Protein AF-0000000068884838 (afdb_homodimer)

Nearest PDB structures (foldseek):
  7ovs-assembly1_A  TM=8.441E-01  e=3.355E-26  Mus musculus
  7nq4-assembly1_B-2  TM=8.418E-01  e=1.705E-25  Homo sapiens
  7owz-assembly1_A  TM=8.310E-01  e=8.280E-26  Mus musculus
  7ovo-assembly1_A  TM=8.501E-01  e=2.600E-25  Mus musculus
  6fv5-assembly1_B  TM=8.278E-01  e=8.162E-25  Mus musculus

Radius of gyration: 30.2 Å; Cα contacts (8 Å, |Δi|>4): 1678; chains: 2; bounding box: 70×94×70 Å

Structure (mmCIF, N/CA/C/O backbone):
data_AF-0000000068884838-model_v1
#
loop_
_entity.id
_entity.type
_entity.pdbx_description
1 polymer 'Queuine tRNA-ribosyltransferase accessory subunit 2'
#
loop_
_atom_site.group_PDB
_atom_site.id
_atom_site.type_symbol
_atom_site.label_atom_id
_atom_site.label_alt_id
_atom_site.label_comp_id
_atom_site.label_asym_id
_atom_site.label_entity_id
_atom_site.label_seq_id
_atom_site.pdbx_PDB_ins_code
_atom_site.Cartn_x
_atom_site.Cartn_y
_atom_site.Cartn_z
_atom_site.occupancy
_atom_site.B_iso_or_equiv
_atom_site.auth_seq_id
_atom_site.auth_comp_id
_atom_site.auth_asym_id
_atom_site.auth_atom_id
_atom_site.pdbx_PDB_model_num
ATOM 1 N N . MET A 1 1 ? -23.547 -6.016 -28 1 22.95 1 MET A N 1
ATOM 2 C CA . MET A 1 1 ? -22.312 -6.41 -28.672 1 22.95 1 MET A CA 1
ATOM 3 C C . MET A 1 1 ? -21.797 -7.734 -28.125 1 22.95 1 MET A C 1
ATOM 5 O O . MET A 1 1 ? -21.75 -7.938 -26.906 1 22.95 1 MET A O 1
ATOM 9 N N . ALA A 1 2 ? -21.875 -8.773 -28.891 1 28.91 2 ALA A N 1
ATOM 10 C CA . ALA A 1 2 ? -21.484 -10.133 -28.547 1 28.91 2 ALA A CA 1
ATOM 11 C C . ALA A 1 2 ? -20.125 -10.156 -27.875 1 28.91 2 ALA A C 1
ATOM 13 O O . ALA A 1 2 ? -19.219 -9.422 -28.266 1 28.91 2 ALA A O 1
ATOM 14 N N . ALA A 1 3 ? -20.109 -10.461 -26.609 1 37.84 3 ALA A N 1
ATOM 15 C CA . ALA A 1 3 ? -18.828 -10.602 -25.922 1 37.84 3 ALA A CA 1
ATOM 16 C C . ALA A 1 3 ? -17.781 -11.188 -26.859 1 37.84 3 ALA A C 1
ATOM 18 O O . ALA A 1 3 ? -18.031 -12.18 -27.547 1 37.84 3 ALA A O 1
ATOM 19 N N . PRO A 1 4 ? -16.906 -10.469 -27.375 1 39.41 4 PRO A N 1
ATOM 20 C CA . PRO A 1 4 ? -15.945 -11.055 -28.297 1 39.41 4 PRO A CA 1
ATOM 21 C C . PRO A 1 4 ? -15.508 -12.461 -27.891 1 39.41 4 PRO A C 1
ATOM 23 O O . PRO A 1 4 ? -15.523 -12.797 -26.703 1 39.41 4 PRO A O 1
ATOM 26 N N . ALA A 1 5 ? -15.547 -13.461 -28.672 1 41.03 5 ALA A N 1
ATOM 27 C CA . ALA A 1 5 ? -15.164 -14.859 -28.547 1 41.03 5 ALA A CA 1
ATOM 28 C C . ALA A 1 5 ? -13.805 -15 -27.859 1 41.03 5 ALA A C 1
ATOM 30 O O . ALA A 1 5 ? -12.844 -14.336 -28.234 1 41.03 5 ALA A O 1
ATOM 31 N N . ASN A 1 6 ? -13.688 -15.195 -26.594 1 50.66 6 ASN A N 1
ATOM 32 C CA . ASN A 1 6 ? -12.469 -15.43 -25.828 1 50.66 6 ASN A CA 1
ATOM 33 C C . ASN A 1 6 ? -11.484 -16.312 -26.594 1 50.66 6 ASN A C 1
ATOM 35 O O . ASN A 1 6 ? -11.867 -17.344 -27.141 1 50.66 6 ASN A O 1
ATOM 39 N N . SER A 1 7 ? -10.508 -15.719 -27.344 1 59.38 7 SER A N 1
ATOM 40 C CA . SER A 1 7 ? -9.484 -16.547 -27.984 1 59.38 7 SER A CA 1
ATOM 41 C C . SER A 1 7 ? -8.539 -17.141 -26.953 1 59.38 7 SER A C 1
ATOM 43 O O . SER A 1 7 ? -8.133 -16.469 -26 1 59.38 7 SER A O 1
ATOM 45 N N . ARG A 1 8 ? -8.32 -18.516 -26.891 1 77.06 8 ARG A N 1
ATOM 46 C CA . ARG A 1 8 ? -7.473 -19.312 -26 1 77.06 8 ARG A CA 1
ATOM 47 C C . ARG A 1 8 ? -6.02 -18.844 -26.078 1 77.06 8 ARG A C 1
ATOM 49 O O . ARG A 1 8 ? -5.59 -18.297 -27.094 1 77.06 8 ARG A O 1
ATOM 56 N N . ILE A 1 9 ? -5.305 -18.969 -25.062 1 85.31 9 ILE A N 1
ATOM 57 C CA . ILE A 1 9 ? -3.879 -18.672 -24.938 1 85.31 9 ILE A CA 1
ATOM 58 C C . ILE A 1 9 ? -3.088 -19.641 -25.828 1 85.31 9 ILE A C 1
ATOM 60 O O . ILE A 1 9 ? -3.439 -20.812 -25.938 1 85.31 9 ILE A O 1
ATOM 64 N N . VAL A 1 10 ? -2.152 -19.031 -26.484 1 88.12 10 VAL A N 1
ATOM 65 C CA . VAL A 1 10 ? -1.288 -19.844 -27.328 1 88.12 10 VAL A CA 1
ATOM 66 C C . VAL A 1 10 ? 0.101 -19.953 -26.703 1 88.12 10 VAL A C 1
ATOM 68 O O . VAL A 1 10 ? 0.599 -18.984 -26.109 1 88.12 10 VAL A O 1
ATOM 71 N N . PHE A 1 11 ? 0.644 -21.156 -26.766 1 92.75 11 PHE A N 1
ATOM 72 C CA . PHE A 1 11 ? 1.995 -21.422 -26.297 1 92.75 11 PHE A CA 1
ATOM 73 C C . PHE A 1 11 ? 2.863 -21.984 -27.406 1 92.75 11 PHE A C 1
ATOM 75 O O . PHE A 1 11 ? 2.512 -23 -28.016 1 92.75 11 PHE A O 1
ATOM 82 N N . ASP A 1 12 ? 3.984 -21.25 -27.656 1 92.38 12 ASP A N 1
ATOM 83 C CA . ASP A 1 12 ? 4.938 -21.688 -28.672 1 92.38 12 ASP A CA 1
ATOM 84 C C . ASP A 1 12 ? 6.246 -22.156 -28.031 1 92.38 12 ASP A C 1
ATOM 86 O O . ASP A 1 12 ? 6.969 -21.359 -27.438 1 92.38 12 ASP A O 1
ATOM 90 N N . LEU A 1 13 ? 6.477 -23.438 -28.109 1 91.69 13 LEU A N 1
ATOM 91 C CA . LEU A 1 13 ? 7.738 -23.969 -27.625 1 91.69 13 LEU A CA 1
ATOM 92 C C . LEU A 1 13 ? 8.875 -23.672 -28.578 1 91.69 13 LEU A C 1
ATOM 94 O O . LEU A 1 13 ? 8.773 -23.953 -29.781 1 91.69 13 LEU A O 1
ATOM 98 N N . GLN A 1 14 ? 9.844 -22.969 -28.047 1 84.75 14 GLN A N 1
ATOM 99 C CA . GLN A 1 14 ? 10.969 -22.578 -28.891 1 84.75 14 GLN A CA 1
ATOM 100 C C . GLN A 1 14 ? 12.086 -23.609 -28.828 1 84.75 14 GLN A C 1
ATOM 102 O O . GLN A 1 14 ? 12.336 -24.203 -27.781 1 84.75 14 GLN A O 1
ATOM 107 N N . THR A 1 15 ? 12.258 -24.359 -29.859 1 64.5 15 THR A N 1
ATOM 108 C CA . THR A 1 15 ? 13.305 -25.375 -29.891 1 64.5 15 THR A CA 1
ATOM 109 C C . THR A 1 15 ? 14.688 -24.719 -29.844 1 64.5 15 THR A C 1
ATOM 111 O O . THR A 1 15 ? 14.906 -23.656 -30.438 1 64.5 15 THR A O 1
ATOM 114 N N . ALA A 1 16 ? 15.461 -24.828 -28.781 1 52.56 16 ALA A N 1
ATOM 115 C CA . ALA A 1 16 ? 16.859 -24.406 -28.844 1 52.56 16 ALA A CA 1
ATOM 116 C C . ALA A 1 16 ? 17.469 -24.766 -30.203 1 52.56 16 ALA A C 1
ATOM 118 O O . ALA A 1 16 ? 17.078 -25.766 -30.828 1 52.56 16 ALA A O 1
ATOM 119 N N . GLY A 1 17 ? 18.016 -23.875 -30.984 1 43.41 17 GLY A N 1
ATOM 120 C CA . GLY A 1 17 ? 18.766 -24.125 -32.188 1 43.41 17 GLY A CA 1
ATOM 121 C C . GLY A 1 17 ? 19.438 -25.484 -32.219 1 43.41 17 GLY A C 1
ATOM 122 O O . GLY A 1 17 ? 19.625 -26.094 -31.172 1 43.41 17 GLY A O 1
ATOM 123 N N . GLU A 1 18 ? 19.547 -26.156 -33.562 1 37.88 18 GLU A N 1
ATOM 124 C CA . GLU A 1 18 ? 20.156 -27.406 -34 1 37.88 18 GLU A CA 1
ATOM 125 C C . GLU A 1 18 ? 21.484 -27.641 -33.281 1 37.88 18 GLU A C 1
ATOM 127 O O . GLU A 1 18 ? 22.188 -28.609 -33.594 1 37.88 18 GLU A O 1
ATOM 132 N N . GLY A 1 19 ? 22.312 -26.719 -32.906 1 34.91 19 GLY A N 1
ATOM 133 C CA . GLY A 1 19 ? 23.656 -27.266 -32.812 1 34.91 19 GLY A CA 1
ATOM 134 C C . GLY A 1 19 ? 23.703 -28.594 -32.094 1 34.91 19 GLY A C 1
ATOM 135 O O . GLY A 1 19 ? 24.344 -29.531 -32.562 1 34.91 19 GLY A O 1
ATOM 136 N N . THR A 1 20 ? 23.984 -28.797 -30.828 1 36.22 20 THR A N 1
ATOM 137 C CA . THR A 1 20 ? 24.359 -30.141 -30.422 1 36.22 20 THR A CA 1
ATOM 138 C C . THR A 1 20 ? 23.156 -31.078 -30.453 1 36.22 20 THR A C 1
ATOM 140 O O . THR A 1 20 ? 22.141 -30.828 -29.797 1 36.22 20 THR A O 1
ATOM 143 N N . ALA A 1 21 ? 22.781 -31.672 -31.734 1 35.03 21 ALA A N 1
ATOM 144 C CA . ALA A 1 21 ? 22.109 -32.906 -32.125 1 35.03 21 ALA A CA 1
ATOM 145 C C . ALA A 1 21 ? 22.172 -33.938 -31 1 35.03 21 ALA A C 1
ATOM 147 O O . ALA A 1 21 ? 22 -35.156 -31.25 1 35.03 21 ALA A O 1
ATOM 148 N N . THR A 1 22 ? 23.016 -33.812 -30.031 1 33.69 22 THR A N 1
ATOM 149 C CA . THR A 1 22 ? 22.922 -35.062 -29.281 1 33.69 22 THR A CA 1
ATOM 150 C C . THR A 1 22 ? 21.453 -35.438 -29.078 1 33.69 22 THR A C 1
ATOM 152 O O . THR A 1 22 ? 20.562 -34.594 -29.125 1 33.69 22 THR A O 1
ATOM 155 N N . GLY A 1 23 ? 21.094 -36.781 -29.266 1 32.34 23 GLY A N 1
ATOM 156 C CA . GLY A 1 23 ? 19.859 -37.531 -29.047 1 32.34 23 GLY A CA 1
ATOM 157 C C . GLY A 1 23 ? 18.953 -36.906 -28.031 1 32.34 23 GLY A C 1
ATOM 158 O O . GLY A 1 23 ? 18.797 -37.406 -26.906 1 32.34 23 GLY A O 1
ATOM 159 N N . GLY A 1 24 ? 18.969 -35.594 -28 1 32.31 24 GLY A N 1
ATOM 160 C CA . GLY A 1 24 ? 18.125 -35.156 -26.922 1 32.31 24 GLY A CA 1
ATOM 161 C C . GLY A 1 24 ? 16.672 -35.531 -27.094 1 32.31 24 GLY A C 1
ATOM 162 O O . GLY A 1 24 ? 16.016 -35.062 -28.031 1 32.31 24 GLY A O 1
ATOM 163 N N . GLY A 1 25 ? 16.25 -36.719 -27.156 1 32.44 25 GLY A N 1
ATOM 164 C CA . GLY A 1 25 ? 14.922 -37.125 -26.719 1 32.44 25 GLY A CA 1
ATOM 165 C C . GLY A 1 25 ? 14.258 -36.094 -25.812 1 32.44 25 GLY A C 1
ATOM 166 O O . GLY A 1 25 ? 14.914 -35.156 -25.328 1 32.44 25 GLY A O 1
ATOM 167 N N . ASN A 1 26 ? 12.867 -35.844 -25.875 1 40.91 26 ASN A N 1
ATOM 168 C CA . ASN A 1 26 ? 11.93 -35.219 -24.953 1 40.91 26 ASN A CA 1
ATOM 169 C C . ASN A 1 26 ? 12.477 -35.188 -23.531 1 40.91 26 ASN A C 1
ATOM 171 O O . ASN A 1 26 ? 11.703 -35.156 -22.562 1 40.91 26 ASN A O 1
ATOM 175 N N . ASN A 1 27 ? 13.68 -35.625 -23.156 1 43.75 27 ASN A N 1
ATOM 176 C CA . ASN A 1 27 ? 14.07 -35.844 -21.781 1 43.75 27 ASN A CA 1
ATOM 177 C C . ASN A 1 27 ? 14.164 -34.531 -20.984 1 43.75 27 ASN A C 1
ATOM 179 O O . ASN A 1 27 ? 14.984 -33.688 -21.297 1 43.75 27 ASN A O 1
ATOM 183 N N . GLY A 1 28 ? 13.219 -34.312 -20.031 1 61.97 28 GLY A N 1
ATOM 184 C CA . 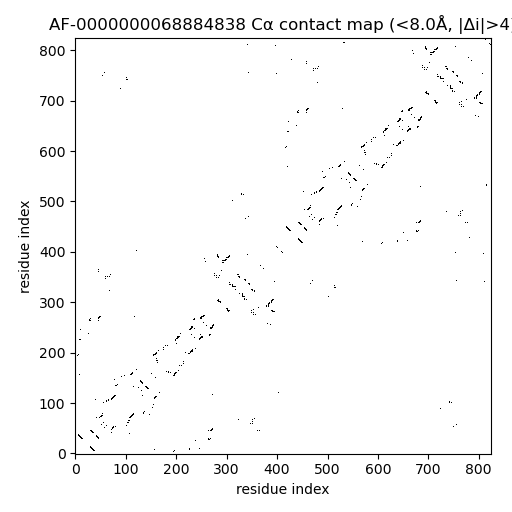GLY A 1 28 ? 13.211 -33.5 -18.812 1 61.97 28 GLY A CA 1
ATOM 185 C C . GLY A 1 28 ? 14.289 -32.438 -18.797 1 61.97 28 GLY A C 1
ATOM 186 O O . GLY A 1 28 ? 15.117 -32.406 -17.891 1 61.97 28 GLY A O 1
ATOM 187 N N . SER A 1 29 ? 14.414 -31.547 -19.922 1 82.69 29 SER A N 1
ATOM 188 C CA . SER A 1 29 ? 15.438 -30.5 -19.953 1 82.69 29 SER A CA 1
ATOM 189 C C . SER A 1 29 ? 14.805 -29.109 -19.906 1 82.69 29 SER A C 1
ATOM 191 O O . SER A 1 29 ? 13.609 -28.969 -20.172 1 82.69 29 SER A O 1
ATOM 193 N N . ALA A 1 30 ? 15.633 -28.203 -19.656 1 93.56 30 ALA A N 1
ATOM 194 C CA . ALA A 1 30 ? 15.219 -26.797 -19.625 1 93.56 30 ALA A CA 1
ATOM 195 C C . ALA A 1 30 ? 14.773 -26.328 -21 1 93.56 30 ALA A C 1
ATOM 197 O O . ALA A 1 30 ? 15.383 -26.672 -22.016 1 93.56 30 ALA A O 1
ATOM 198 N N . ARG A 1 31 ? 13.609 -25.719 -21.156 1 94.31 31 ARG A N 1
ATOM 199 C CA . ARG A 1 31 ? 13.055 -25.328 -22.453 1 94.31 31 ARG A CA 1
ATOM 200 C C . ARG A 1 31 ? 12.555 -23.891 -22.422 1 94.31 31 ARG A C 1
ATOM 202 O O . ARG A 1 31 ? 12.266 -23.344 -21.359 1 94.31 31 ARG A O 1
ATOM 209 N N . ILE A 1 32 ? 12.562 -23.203 -23.578 1 96.38 32 ILE A N 1
ATOM 210 C CA . ILE A 1 32 ? 12.086 -21.844 -23.75 1 96.38 32 ILE A CA 1
ATOM 211 C C . ILE A 1 32 ? 10.781 -21.844 -24.547 1 96.38 32 ILE A C 1
ATOM 213 O O . ILE A 1 32 ? 10.633 -22.609 -25.5 1 96.38 32 ILE A O 1
ATOM 217 N N . GLY A 1 33 ? 9.812 -21.203 -24.047 1 96.12 33 GLY A N 1
ATOM 218 C CA . GLY A 1 33 ? 8.539 -21.047 -24.734 1 96.12 33 GLY A CA 1
ATOM 219 C C . GLY A 1 33 ? 8.023 -19.609 -24.703 1 96.12 33 GLY A C 1
ATOM 220 O O . GLY A 1 33 ? 8.641 -18.734 -24.078 1 96.12 33 GLY A O 1
ATOM 221 N N . ARG A 1 34 ? 6.996 -19.344 -25.453 1 94.69 34 ARG A N 1
ATOM 222 C CA . ARG A 1 34 ? 6.367 -18.031 -25.5 1 94.69 34 ARG A CA 1
ATOM 223 C C . ARG A 1 34 ? 4.852 -18.141 -25.375 1 94.69 34 ARG A C 1
ATOM 225 O O . ARG A 1 34 ? 4.227 -18.922 -26.109 1 94.69 34 ARG A O 1
ATOM 232 N N . PHE A 1 35 ? 4.32 -17.438 -24.344 1 93.06 35 PHE A N 1
ATOM 233 C CA . PHE A 1 35 ? 2.877 -17.297 -24.188 1 93.06 35 PHE A CA 1
ATOM 234 C C . PHE A 1 35 ? 2.363 -16.078 -24.938 1 93.06 35 PHE A C 1
ATOM 236 O O . PHE A 1 35 ? 3.002 -15.023 -24.922 1 93.06 35 PHE A O 1
ATOM 243 N N . ALA A 1 36 ? 1.177 -16.234 -25.594 1 88.94 36 ALA A N 1
ATOM 244 C CA . ALA A 1 36 ? 0.509 -15.094 -26.219 1 88.94 36 ALA A CA 1
ATOM 245 C C . ALA A 1 36 ? -1.007 -15.203 -26.094 1 88.94 36 ALA A C 1
ATOM 247 O O . ALA A 1 36 ? -1.574 -16.281 -26.281 1 88.94 36 ALA A O 1
ATOM 248 N N . ASN A 1 37 ? -1.519 -14.234 -25.5 1 82.75 37 ASN A N 1
ATOM 249 C CA . ASN A 1 37 ? -2.973 -14.117 -25.484 1 82.75 37 ASN A CA 1
ATOM 250 C C . ASN A 1 37 ? -3.475 -13.18 -26.578 1 82.75 37 ASN A C 1
ATOM 252 O O . ASN A 1 37 ? -3.172 -11.992 -26.578 1 82.75 37 ASN A O 1
ATOM 256 N N . ALA A 1 38 ? -4.168 -13.609 -27.5 1 65.44 38 ALA A N 1
ATOM 257 C CA . ALA A 1 38 ? -4.605 -12.859 -28.672 1 65.44 38 ALA A CA 1
ATOM 258 C C . ALA A 1 38 ? -5.488 -11.68 -28.266 1 65.44 38 ALA A C 1
ATOM 260 O O . ALA A 1 38 ? -5.371 -10.586 -28.828 1 65.44 38 ALA A O 1
ATOM 261 N N . ARG A 1 39 ? -6.293 -11.828 -27.391 1 62.44 39 ARG A N 1
ATOM 262 C CA . ARG A 1 39 ? -7.289 -10.805 -27.094 1 62.44 39 ARG A CA 1
ATOM 263 C C . ARG A 1 39 ? -6.711 -9.711 -26.203 1 62.44 39 ARG A C 1
ATOM 265 O O . ARG A 1 39 ? -7.055 -8.531 -26.344 1 62.44 39 ARG A O 1
ATOM 272 N N . GLY A 1 40 ? -5.82 -10.109 -25.391 1 66.12 40 GLY A N 1
ATOM 273 C CA . GLY A 1 40 ? -5.43 -9.125 -24.391 1 66.12 40 GLY A CA 1
ATOM 274 C C . GLY A 1 40 ? -4.074 -8.5 -24.672 1 66.12 40 GLY A C 1
ATOM 275 O O . GLY A 1 40 ? -3.689 -7.527 -24.016 1 66.12 40 GLY A O 1
ATOM 276 N N . GLY A 1 41 ? -3.492 -9.016 -25.641 1 81 41 GLY A N 1
ATOM 277 C CA . GLY A 1 41 ? -2.207 -8.445 -26.016 1 81 41 GLY A CA 1
ATOM 278 C C . GLY A 1 41 ? -1.096 -8.797 -25.047 1 81 41 GLY A C 1
ATOM 279 O O . GLY A 1 41 ? -0.029 -8.18 -25.062 1 81 41 GLY A O 1
ATOM 280 N N . VAL A 1 42 ? -1.364 -9.711 -24.172 1 89.44 42 VAL A N 1
ATOM 281 C CA . VAL A 1 42 ? -0.341 -10.109 -23.203 1 89.44 42 VAL A CA 1
ATOM 282 C C . VAL A 1 42 ? 0.531 -11.211 -23.797 1 89.44 42 VAL A C 1
ATOM 284 O O . VAL A 1 42 ? 0.017 -12.211 -24.312 1 89.44 42 VAL A O 1
ATOM 287 N N . SER A 1 43 ? 1.82 -10.969 -23.812 1 93.44 43 SER A N 1
ATOM 288 C CA . SER A 1 43 ? 2.787 -11.977 -24.25 1 93.44 43 SER A CA 1
ATOM 289 C C . SER A 1 43 ? 4.02 -11.984 -23.359 1 93.44 43 SER A C 1
ATOM 291 O O . SER A 1 43 ? 4.438 -10.938 -22.859 1 93.44 43 SER A O 1
ATOM 293 N N . PHE A 1 44 ? 4.504 -13.156 -23.109 1 94.88 44 PHE A N 1
ATOM 294 C CA . PHE A 1 44 ? 5.727 -13.25 -22.328 1 94.88 44 PHE A CA 1
ATOM 295 C C . PHE A 1 44 ? 6.441 -14.57 -22.594 1 94.88 44 PHE A C 1
ATOM 297 O O . PHE A 1 44 ? 5.84 -15.516 -23.109 1 94.88 44 PHE A O 1
ATOM 304 N N . ASP A 1 45 ? 7.695 -14.578 -22.25 1 96.81 45 ASP A N 1
ATOM 305 C CA . ASP A 1 45 ? 8.523 -15.758 -22.469 1 96.81 45 ASP A CA 1
ATOM 306 C C . ASP A 1 45 ? 8.602 -16.609 -21.203 1 96.81 45 ASP A C 1
ATOM 308 O O . ASP A 1 45 ? 8.367 -16.125 -20.094 1 96.81 45 ASP A O 1
ATOM 312 N N . THR A 1 46 ? 8.812 -17.906 -21.375 1 97.31 46 THR A N 1
ATOM 313 C CA . THR A 1 46 ? 9.031 -18.844 -20.281 1 97.31 46 THR A CA 1
ATOM 314 C C . THR A 1 46 ? 10.438 -19.438 -20.344 1 97.31 46 THR A C 1
ATOM 316 O O . THR A 1 46 ? 11.031 -19.516 -21.422 1 97.31 46 THR A O 1
ATOM 319 N N . PRO A 1 47 ? 10.984 -19.891 -19.297 1 98 47 PRO A N 1
ATOM 320 C CA . PRO A 1 47 ? 10.398 -20 -17.953 1 98 47 PRO A CA 1
ATOM 321 C C . PRO A 1 47 ? 10.102 -18.625 -17.328 1 98 47 PRO A C 1
ATOM 323 O O . PRO A 1 47 ? 10.781 -17.656 -17.625 1 98 47 PRO A O 1
ATOM 326 N N . SER A 1 48 ? 9.039 -18.562 -16.516 1 98.12 48 SER A N 1
ATOM 327 C CA . SER A 1 48 ? 8.609 -17.375 -15.773 1 98.12 48 SER A CA 1
ATOM 328 C C . SER A 1 48 ? 7.922 -17.766 -14.469 1 98.12 48 SER A C 1
ATOM 330 O O . SER A 1 48 ? 8.023 -18.922 -14.031 1 98.12 48 SER A O 1
ATOM 332 N N . PHE A 1 49 ? 7.387 -16.812 -13.773 1 98.19 49 PHE A N 1
ATOM 333 C CA . PHE A 1 49 ? 6.738 -17.094 -12.5 1 98.19 49 PHE A CA 1
ATOM 334 C C . PHE A 1 49 ? 5.316 -16.547 -12.477 1 98.19 49 PHE A C 1
ATOM 336 O O . PHE A 1 49 ? 4.957 -15.711 -13.305 1 98.19 49 PHE A O 1
ATOM 343 N N . VAL A 1 50 ? 4.543 -17.109 -11.609 1 97.44 50 VAL A N 1
ATOM 344 C CA . VAL A 1 50 ? 3.191 -16.625 -11.352 1 97.44 50 VAL A CA 1
ATOM 345 C C . VAL A 1 50 ? 3.145 -15.914 -10 1 97.44 50 VAL A C 1
ATOM 347 O O . VAL A 1 50 ? 3.789 -16.344 -9.039 1 97.44 50 VAL A O 1
ATOM 350 N N . ALA A 1 51 ? 2.432 -14.844 -9.984 1 96.12 51 ALA A N 1
ATOM 351 C CA . ALA A 1 51 ? 2.244 -14.141 -8.719 1 96.12 51 ALA A CA 1
ATOM 352 C C . ALA A 1 51 ? 0.988 -14.625 -8 1 96.12 51 ALA A C 1
ATOM 354 O O . ALA A 1 51 ? -0.113 -14.555 -8.555 1 96.12 51 ALA A O 1
ATOM 355 N N . GLN A 1 52 ? 1.174 -15.086 -6.797 1 94.44 52 GLN A N 1
ATOM 356 C CA . GLN A 1 52 ? 0.03 -15.477 -5.98 1 94.44 52 GLN A CA 1
ATOM 357 C C . GLN A 1 52 ? -0.727 -14.258 -5.469 1 94.44 52 GLN A C 1
ATOM 359 O O . GLN A 1 52 ? -0.117 -13.242 -5.121 1 94.44 52 GLN A O 1
ATOM 364 N N . THR A 1 53 ? -2.021 -14.375 -5.477 1 93.62 53 THR A N 1
ATOM 365 C CA . THR A 1 53 ? -2.832 -13.297 -4.93 1 93.62 53 THR A CA 1
ATOM 366 C C . THR A 1 53 ? -3.535 -13.742 -3.65 1 93.62 53 THR A C 1
ATOM 368 O O . THR A 1 53 ? -3.631 -14.938 -3.373 1 93.62 53 THR A O 1
ATOM 371 N N . SER A 1 54 ? -3.844 -12.797 -2.889 1 87.31 54 SER A N 1
ATOM 372 C CA . SER A 1 54 ? -4.773 -12.945 -1.772 1 87.31 54 SER A CA 1
ATOM 373 C C . SER A 1 54 ? -6.047 -12.141 -2.01 1 87.31 54 SER A C 1
ATOM 375 O O . SER A 1 54 ? -6.004 -10.914 -2.104 1 87.31 54 SER A O 1
ATOM 377 N N . ARG A 1 55 ? -7.133 -12.922 -2.246 1 86.19 55 ARG A N 1
ATOM 378 C CA . ARG A 1 55 ? -8.43 -12.32 -2.537 1 86.19 55 ARG A CA 1
ATOM 379 C C . ARG A 1 55 ? -8.359 -11.453 -3.793 1 86.19 55 ARG A C 1
ATOM 381 O O . ARG A 1 55 ? -8.961 -10.383 -3.848 1 86.19 55 ARG A O 1
ATOM 388 N N . GLY A 1 56 ? -7.512 -11.859 -4.629 1 90 56 GLY A N 1
ATOM 389 C CA . GLY A 1 56 ? -7.445 -11.211 -5.93 1 90 56 GLY A CA 1
ATOM 390 C C . GLY A 1 56 ? -6.402 -10.117 -5.996 1 90 56 GLY A C 1
ATOM 391 O O . GLY A 1 56 ? -6.164 -9.547 -7.062 1 90 56 GLY A O 1
ATOM 392 N N . ALA A 1 57 ? -5.805 -9.812 -4.922 1 90.5 57 ALA A N 1
ATOM 393 C CA . ALA A 1 57 ? -4.773 -8.773 -4.902 1 90.5 57 ALA A CA 1
ATOM 394 C C . ALA A 1 57 ? -3.391 -9.375 -4.691 1 90.5 57 ALA A C 1
ATOM 396 O O . ALA A 1 57 ? -3.199 -10.211 -3.799 1 90.5 57 ALA A O 1
ATOM 397 N N . VAL A 1 58 ? -2.479 -8.984 -5.613 1 93 58 VAL A N 1
ATOM 398 C CA . VAL A 1 58 ? -1.1 -9.336 -5.297 1 93 58 VAL A CA 1
ATOM 399 C C . VAL A 1 58 ? -0.656 -8.609 -4.027 1 93 58 VAL A C 1
ATOM 401 O O . VAL A 1 58 ? -0.714 -7.379 -3.957 1 93 58 VAL A O 1
ATOM 404 N N . PRO A 1 59 ? -0.204 -9.305 -3.1 1 89.44 59 PRO A N 1
ATOM 405 C CA . PRO A 1 59 ? 0.081 -8.672 -1.81 1 89.44 59 PRO A CA 1
ATOM 406 C C . PRO A 1 59 ? 0.986 -7.449 -1.937 1 89.44 59 PRO A C 1
ATOM 408 O O . PRO A 1 59 ? 1.942 -7.461 -2.717 1 89.44 59 PRO A O 1
ATOM 411 N N . HIS A 1 60 ? 0.607 -6.359 -1.217 1 89.31 60 HIS A N 1
ATOM 412 C CA . HIS A 1 60 ? 1.343 -5.113 -1.037 1 89.31 60 HIS A CA 1
ATOM 413 C C . HIS A 1 60 ? 1.257 -4.238 -2.283 1 89.31 60 HIS A C 1
ATOM 415 O O . HIS A 1 60 ? 1.621 -3.062 -2.246 1 89.31 60 HIS A O 1
ATOM 421 N N . LEU A 1 61 ? 0.768 -4.789 -3.393 1 91.31 61 LEU A N 1
ATOM 422 C CA . LEU A 1 61 ? 0.776 -4.008 -4.625 1 91.31 61 LEU A CA 1
ATOM 423 C C . LEU A 1 61 ? -0.642 -3.625 -5.035 1 91.31 61 LEU A C 1
ATOM 425 O O . LEU A 1 61 ? -1.519 -4.484 -5.137 1 91.31 61 LEU A O 1
ATOM 429 N N . SER A 1 62 ? -0.834 -2.34 -5.223 1 86.06 62 SER A N 1
ATOM 430 C CA . SER A 1 62 ? -2.045 -1.915 -5.918 1 86.06 62 SER A CA 1
ATOM 431 C C . SER A 1 62 ? -2.008 -2.312 -7.391 1 86.06 62 SER A C 1
ATOM 433 O O . SER A 1 62 ? -0.956 -2.689 -7.91 1 86.06 62 SER A O 1
ATOM 435 N N . GLY A 1 63 ? -3.166 -2.23 -8.031 1 87.69 63 GLY A N 1
ATOM 436 C CA . GLY A 1 63 ? -3.219 -2.508 -9.461 1 87.69 63 GLY A CA 1
ATOM 437 C C . GLY A 1 63 ? -2.256 -1.659 -10.266 1 87.69 63 GLY A C 1
ATOM 438 O O . GLY A 1 63 ? -1.596 -2.158 -11.18 1 87.69 63 GLY A O 1
ATOM 439 N N . ASP A 1 64 ? -2.084 -0.435 -9.93 1 87.06 64 ASP A N 1
ATOM 440 C CA . ASP A 1 64 ? -1.202 0.487 -10.641 1 87.06 64 ASP A CA 1
ATOM 441 C C . ASP A 1 64 ? 0.265 0.135 -10.406 1 87.06 64 ASP A C 1
ATOM 443 O O . ASP A 1 64 ? 1.066 0.138 -11.344 1 87.06 64 ASP A O 1
ATOM 447 N N . ASN A 1 65 ? 0.602 -0.08 -9.125 1 90.62 65 ASN A N 1
ATOM 448 C CA . ASN A 1 65 ? 1.979 -0.471 -8.844 1 90.62 65 ASN A CA 1
ATOM 449 C C . ASN A 1 65 ? 2.355 -1.763 -9.562 1 90.62 65 ASN A C 1
ATOM 451 O O . ASN A 1 65 ? 3.459 -1.881 -10.094 1 90.62 65 ASN A O 1
ATOM 455 N N . LEU A 1 66 ? 1.406 -2.715 -9.555 1 93.88 66 LEU A N 1
ATOM 456 C CA . LEU A 1 66 ? 1.62 -3.975 -10.258 1 93.88 66 LEU A CA 1
ATOM 457 C C . LEU A 1 66 ? 1.85 -3.734 -11.742 1 93.88 66 LEU A C 1
ATOM 459 O O . LEU A 1 66 ? 2.803 -4.262 -12.328 1 93.88 66 LEU A O 1
ATOM 463 N N . ARG A 1 67 ? 1.049 -2.924 -12.344 1 93.31 67 ARG A N 1
ATOM 464 C CA . ARG A 1 67 ? 1.083 -2.637 -13.773 1 93.31 67 ARG A CA 1
ATOM 465 C C . ARG A 1 67 ? 2.338 -1.853 -14.141 1 93.31 67 ARG A C 1
ATOM 467 O O . ARG A 1 67 ? 3.02 -2.186 -15.109 1 93.31 67 ARG A O 1
ATOM 474 N N . ASP A 1 68 ? 2.68 -0.877 -13.305 1 93.5 68 ASP A N 1
ATOM 475 C CA . ASP A 1 68 ? 3.662 0.123 -13.711 1 93.5 68 ASP A CA 1
ATOM 476 C C . ASP A 1 68 ? 5.066 -0.265 -13.25 1 93.5 68 ASP A C 1
ATOM 478 O O . ASP A 1 68 ? 6.059 0.128 -13.867 1 93.5 68 ASP A O 1
ATOM 482 N N . HIS A 1 69 ? 5.09 -1.068 -12.156 1 95 69 HIS A N 1
ATOM 483 C CA . HIS A 1 69 ? 6.406 -1.177 -11.539 1 95 69 HIS A CA 1
ATOM 484 C C . HIS A 1 69 ? 6.852 -2.633 -11.445 1 95 69 HIS A C 1
ATOM 486 O O . HIS A 1 69 ? 7.91 -2.928 -10.883 1 95 69 HIS A O 1
ATOM 492 N N . THR A 1 70 ? 6.121 -3.576 -11.961 1 95.69 70 THR A N 1
ATOM 493 C CA . THR A 1 70 ? 6.543 -4.973 -11.961 1 95.69 70 THR A CA 1
ATOM 494 C C . THR A 1 70 ? 6.398 -5.582 -13.352 1 95.69 70 THR A C 1
ATOM 496 O O . THR A 1 70 ? 5.781 -4.984 -14.234 1 95.69 70 THR A O 1
ATOM 499 N N . ASP A 1 71 ? 7.047 -6.746 -13.5 1 95.44 71 ASP A N 1
ATOM 500 C CA . ASP A 1 71 ? 6.961 -7.492 -14.75 1 95.44 71 ASP A CA 1
ATOM 501 C C . ASP A 1 71 ? 6.133 -8.766 -14.578 1 95.44 71 ASP A C 1
ATOM 503 O O . ASP A 1 71 ? 6.363 -9.758 -15.266 1 95.44 71 ASP A O 1
ATOM 507 N N . VAL A 1 72 ? 5.254 -8.734 -13.617 1 95.94 72 VAL A N 1
ATOM 508 C CA . VAL A 1 72 ? 4.391 -9.883 -13.375 1 95.94 72 VAL A CA 1
ATOM 509 C C . VAL A 1 72 ? 3.459 -10.094 -14.562 1 95.94 72 VAL A C 1
ATOM 511 O O . VAL A 1 72 ? 2.787 -9.156 -15.008 1 95.94 72 VAL A O 1
ATOM 514 N N . LYS A 1 73 ? 3.443 -11.297 -15.062 1 96.25 73 LYS A N 1
ATOM 515 C CA . LYS A 1 73 ? 2.672 -11.539 -16.281 1 96.25 73 LYS A CA 1
ATOM 516 C C . LYS A 1 73 ? 1.487 -12.461 -15.992 1 96.25 73 LYS A C 1
ATOM 518 O O . LYS A 1 73 ? 0.564 -12.562 -16.812 1 96.25 73 LYS A O 1
ATOM 523 N N . VAL A 1 74 ? 1.503 -13.156 -14.938 1 96.62 74 VAL A N 1
ATOM 524 C CA . VAL A 1 74 ? 0.411 -14.047 -14.57 1 96.62 74 VAL A CA 1
ATOM 525 C C . VAL A 1 74 ? 0.113 -13.922 -13.078 1 96.62 74 VAL A C 1
ATOM 527 O O . VAL A 1 74 ? 1.029 -13.93 -12.25 1 96.62 74 VAL A O 1
ATOM 530 N N . ALA A 1 75 ? -1.113 -13.734 -12.789 1 96.88 75 ALA A N 1
ATOM 531 C CA . ALA A 1 75 ? -1.569 -13.727 -11.398 1 96.88 75 ALA A CA 1
ATOM 532 C C . ALA A 1 75 ? -2.465 -14.93 -11.109 1 96.88 75 ALA A C 1
ATOM 534 O O . ALA A 1 75 ? -3.34 -15.266 -11.914 1 96.88 75 ALA A O 1
ATOM 535 N N . TYR A 1 76 ? -2.189 -15.633 -10.023 1 97.38 76 TYR A N 1
ATOM 536 C CA . TYR A 1 76 ? -2.92 -16.812 -9.562 1 97.38 76 TYR A CA 1
ATOM 537 C C . TYR A 1 76 ? -3.982 -16.422 -8.539 1 97.38 76 TYR A C 1
ATOM 539 O O . TYR A 1 76 ? -3.672 -15.828 -7.508 1 97.38 76 TYR A O 1
ATOM 547 N N . VAL A 1 77 ? -5.23 -16.75 -8.805 1 96.25 77 VAL A N 1
ATOM 548 C CA . VAL A 1 77 ? -6.352 -16.438 -7.922 1 96.25 77 VAL A CA 1
ATOM 549 C C . VAL A 1 77 ? -7.062 -17.719 -7.52 1 96.25 77 VAL A C 1
ATOM 551 O O . VAL A 1 77 ? -7.348 -18.578 -8.367 1 96.25 77 VAL A O 1
ATOM 554 N N . ALA A 1 78 ? -7.328 -17.875 -6.27 1 94.94 78 ALA A N 1
ATOM 555 C CA . ALA A 1 78 ? -8.078 -19.031 -5.758 1 94.94 78 ALA A CA 1
ATOM 556 C C . ALA A 1 78 ? -9.523 -18.641 -5.457 1 94.94 78 ALA A C 1
ATOM 558 O O . ALA A 1 78 ? -9.781 -17.688 -4.719 1 94.94 78 ALA A O 1
ATOM 559 N N . LEU A 1 79 ? -10.445 -19.375 -5.984 1 93.06 79 LEU A N 1
ATOM 560 C CA . LEU A 1 79 ? -11.859 -19.078 -5.773 1 93.06 79 LEU A CA 1
ATOM 561 C C . LEU A 1 79 ? -12.211 -19.156 -4.289 1 93.06 79 LEU A C 1
ATOM 563 O O . LEU A 1 79 ? -13.047 -18.375 -3.811 1 93.06 79 LEU A O 1
ATOM 567 N N . GLU A 1 80 ? -11.555 -20.047 -3.574 1 90.75 80 GLU A N 1
ATOM 568 C CA . GLU A 1 80 ? -11.883 -20.234 -2.164 1 90.75 80 GLU A CA 1
ATOM 569 C C . GLU A 1 80 ? -11.68 -18.953 -1.374 1 90.75 80 GLU A C 1
ATOM 571 O O . GLU A 1 80 ? -12.305 -18.75 -0.328 1 90.75 80 GLU A O 1
ATOM 576 N N . ASP A 1 81 ? -10.891 -18.062 -1.871 1 88 81 ASP A N 1
ATOM 577 C CA . ASP A 1 81 ? -10.609 -16.797 -1.19 1 88 81 ASP A CA 1
ATOM 578 C C . ASP A 1 81 ? -11.82 -15.867 -1.259 1 88 81 ASP A C 1
ATOM 580 O O . ASP A 1 81 ? -11.883 -14.875 -0.532 1 88 81 ASP A O 1
ATOM 584 N N . PHE A 1 82 ? -12.719 -16.141 -2.127 1 86.81 82 PHE A N 1
ATOM 585 C CA . PHE A 1 82 ? -13.844 -15.234 -2.354 1 86.81 82 PHE A CA 1
ATOM 586 C C . PHE A 1 82 ? -15.117 -15.805 -1.757 1 86.81 82 PHE A C 1
ATOM 588 O O . PHE A 1 82 ? -16.172 -15.164 -1.795 1 86.81 82 PHE A O 1
ATOM 595 N N . ILE A 1 83 ? -14.977 -17.031 -1.293 1 79.5 83 ILE A N 1
ATOM 596 C CA . ILE A 1 83 ? -16.172 -17.688 -0.761 1 79.5 83 ILE A CA 1
ATOM 597 C C . ILE A 1 83 ? -16.359 -17.297 0.702 1 79.5 83 ILE A C 1
ATOM 599 O O . ILE A 1 83 ? -15.469 -17.5 1.53 1 79.5 83 ILE A O 1
ATOM 603 N N . GLU A 1 84 ? -17.328 -16.469 1.094 1 69 84 GLU A N 1
ATOM 604 C CA . GLU A 1 84 ? -17.609 -16.062 2.465 1 69 84 GLU A CA 1
ATOM 605 C C . GLU A 1 84 ? -18.797 -16.828 3.051 1 69 84 GLU A C 1
ATOM 607 O O . GLU A 1 84 ? -19.234 -17.828 2.484 1 69 84 GLU A O 1
ATOM 612 N N . LYS A 1 85 ? -19.969 -16.156 3.643 1 57.5 85 LYS A N 1
ATOM 613 C CA . LYS A 1 85 ? -21.031 -16.766 4.422 1 57.5 85 LYS A CA 1
ATOM 614 C C . LYS A 1 85 ? -21.766 -17.828 3.607 1 57.5 85 LYS A C 1
ATOM 616 O O . LYS A 1 85 ? -21.812 -17.75 2.379 1 57.5 85 LYS A O 1
ATOM 621 N N . PRO A 1 86 ? -22.141 -18.875 4.395 1 47.88 86 PRO A N 1
ATOM 622 C CA . PRO A 1 86 ? -22.75 -20.078 3.836 1 47.88 86 PRO A CA 1
ATOM 623 C C . PRO A 1 86 ? -23.625 -19.797 2.627 1 47.88 86 PRO A C 1
ATOM 625 O O . PRO A 1 86 ? -23.844 -20.672 1.788 1 47.88 86 PRO A O 1
ATOM 628 N N . HIS A 1 87 ? -24.484 -18.859 2.814 1 42.03 87 HIS A N 1
ATOM 629 C CA . HIS A 1 87 ? -25.688 -18.938 1.989 1 42.03 87 HIS A CA 1
ATOM 630 C C . HIS A 1 87 ? -25.422 -18.422 0.582 1 42.03 87 HIS A C 1
ATOM 632 O O . HIS A 1 87 ? -25.969 -17.391 0.183 1 42.03 87 HIS A O 1
ATOM 638 N N . GLY A 1 88 ? -24.469 -19 -0.049 1 48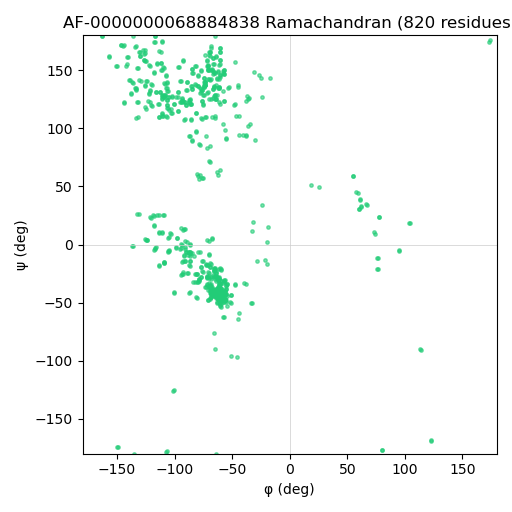.06 88 GLY A N 1
ATOM 639 C CA . GLY A 1 88 ? -24.453 -19.031 -1.503 1 48.06 88 GLY A CA 1
ATOM 640 C C . GLY A 1 88 ? -24.016 -17.703 -2.119 1 48.06 88 GLY A C 1
ATOM 641 O O . GLY A 1 88 ? -23.859 -17.609 -3.338 1 48.06 88 GLY A O 1
ATOM 642 N N . ASN A 1 89 ? -24.125 -16.578 -1.334 1 51.69 89 ASN A N 1
ATOM 643 C CA . ASN A 1 89 ? -23.906 -15.359 -2.1 1 51.69 89 ASN A CA 1
ATOM 644 C C . ASN A 1 89 ? -22.422 -15.031 -2.215 1 51.69 89 ASN A C 1
ATOM 646 O O . ASN A 1 89 ? -21.75 -14.836 -1.205 1 51.69 89 ASN A O 1
ATOM 650 N N . VAL A 1 90 ? -21.75 -15.508 -3.211 1 61.66 90 VAL A N 1
ATOM 651 C CA . VAL A 1 90 ? -20.391 -15.172 -3.625 1 61.66 90 VAL A CA 1
ATOM 652 C C . VAL A 1 90 ? -20.406 -13.891 -4.453 1 61.66 90 VAL A C 1
ATOM 654 O O . VAL A 1 90 ? -20.703 -13.914 -5.645 1 61.66 90 VAL A O 1
ATOM 657 N N . PRO A 1 91 ? -20.109 -12.766 -3.713 1 64.75 91 PRO A N 1
ATOM 658 C CA . PRO A 1 91 ? -20.266 -11.508 -4.441 1 64.75 91 PRO A CA 1
ATOM 659 C C . PRO A 1 91 ? -19.609 -11.539 -5.82 1 64.75 91 PRO A C 1
ATOM 661 O O . PRO A 1 91 ? -20.141 -10.969 -6.777 1 64.75 91 PRO A O 1
ATOM 664 N N . VAL A 1 92 ? -18.5 -12.258 -5.832 1 69.94 92 VAL A N 1
ATOM 665 C CA . VAL A 1 92 ? -17.797 -12.242 -7.105 1 69.94 92 VAL A CA 1
ATOM 666 C C . VAL A 1 92 ? -18.656 -12.898 -8.188 1 69.94 92 VAL A C 1
ATOM 668 O O . VAL A 1 92 ? -18.578 -12.531 -9.359 1 69.94 92 VAL A O 1
ATOM 671 N N . CYS A 1 93 ? -19.453 -13.758 -7.754 1 69.12 93 CYS A N 1
ATOM 672 C CA . CYS A 1 93 ? -20.281 -14.469 -8.727 1 69.12 93 CYS A CA 1
ATOM 673 C C . CYS A 1 93 ? -21.562 -13.703 -9.031 1 69.12 93 CYS A C 1
ATOM 675 O O . CYS A 1 93 ? -22.234 -13.977 -10.023 1 69.12 93 CYS A O 1
ATOM 677 N N . ASN A 1 94 ? -21.812 -12.727 -8.156 1 67.19 94 ASN A N 1
ATOM 678 C CA . ASN A 1 94 ? -23.016 -11.93 -8.352 1 67.19 94 ASN A CA 1
ATOM 679 C C . ASN A 1 94 ? -22.75 -10.695 -9.211 1 67.19 94 ASN A C 1
ATOM 681 O O . ASN A 1 94 ? -23.672 -10.031 -9.672 1 67.19 94 ASN A O 1
ATOM 685 N N . HIS A 1 95 ? -21.531 -10.453 -9.344 1 65.12 95 HIS A N 1
ATOM 686 C CA . HIS A 1 95 ? -21.141 -9.289 -10.141 1 65.12 95 HIS A CA 1
ATOM 687 C C . HIS A 1 95 ? -21.312 -9.562 -11.633 1 65.12 95 HIS A C 1
ATOM 689 O O . HIS A 1 95 ? -20.953 -10.648 -12.109 1 65.12 95 HIS A O 1
ATOM 695 N N . PRO A 1 96 ? -21.984 -8.648 -12.234 1 67.31 96 PRO A N 1
ATOM 696 C CA . PRO A 1 96 ? -22.25 -8.875 -13.656 1 67.31 96 PRO A CA 1
ATOM 697 C C . PRO A 1 96 ? -20.984 -8.812 -14.508 1 67.31 96 PRO A C 1
ATOM 699 O O . PRO A 1 96 ? -21.031 -9.023 -15.719 1 67.31 96 PRO A O 1
ATOM 702 N N . SER A 1 97 ? -19.906 -8.695 -13.805 1 77.5 97 SER A N 1
ATOM 703 C CA . SER A 1 97 ? -18.703 -8.523 -14.609 1 77.5 97 SER A CA 1
ATOM 704 C C . SER A 1 97 ? -17.719 -9.664 -14.391 1 77.5 97 SER A C 1
ATOM 706 O O . SER A 1 97 ? -18.047 -10.656 -13.734 1 77.5 97 SER A O 1
ATOM 708 N N . THR A 1 98 ? -16.656 -9.703 -15.133 1 87.81 98 THR A N 1
ATOM 709 C CA . THR A 1 98 ? -15.602 -10.719 -15.094 1 87.81 98 THR A CA 1
ATOM 710 C C . THR A 1 98 ? -14.789 -10.617 -13.812 1 87.81 98 THR A C 1
ATOM 712 O O . THR A 1 98 ? -14.914 -9.641 -13.07 1 87.81 98 THR A O 1
ATOM 715 N N . LEU A 1 99 ? -14.094 -11.711 -13.547 1 90.44 99 LEU A N 1
ATOM 716 C CA . LEU A 1 99 ? -13.188 -11.703 -12.406 1 90.44 99 LEU A CA 1
ATOM 717 C C . LEU A 1 99 ? -12.258 -10.492 -12.461 1 90.44 99 LEU A C 1
ATOM 719 O O . LEU A 1 99 ? -12.062 -9.812 -11.445 1 90.44 99 LEU A O 1
ATOM 723 N N . ARG A 1 100 ? -11.75 -10.211 -13.625 1 91 100 ARG A N 1
ATOM 724 C CA . ARG A 1 100 ? -10.82 -9.102 -13.82 1 91 100 ARG A CA 1
ATOM 725 C C . ARG A 1 100 ? -11.469 -7.77 -13.438 1 91 100 ARG A C 1
ATOM 727 O O . ARG A 1 100 ? -10.852 -6.945 -12.758 1 91 100 ARG A O 1
ATOM 734 N N . ASP A 1 101 ? -12.656 -7.559 -13.797 1 87.88 101 ASP A N 1
ATOM 735 C CA . ASP A 1 101 ? -13.375 -6.328 -13.484 1 87.88 101 ASP A CA 1
ATOM 736 C C . ASP A 1 101 ? -13.672 -6.227 -11.992 1 87.88 101 ASP A C 1
ATOM 738 O O . ASP A 1 101 ? -13.555 -5.148 -11.398 1 87.88 101 ASP A O 1
ATOM 742 N N . PHE A 1 102 ? -14.047 -7.363 -11.5 1 88.62 102 PHE A N 1
ATOM 743 C CA . PHE A 1 102 ? -14.422 -7.375 -10.086 1 88.62 102 PHE A CA 1
ATOM 744 C C . PHE A 1 102 ? -13.25 -6.949 -9.211 1 88.62 102 PHE A C 1
ATOM 746 O O . PHE A 1 102 ? -13.422 -6.18 -8.266 1 88.62 102 PHE A O 1
ATOM 753 N N . ILE A 1 103 ? -12.078 -7.438 -9.492 1 89.44 103 ILE A N 1
ATOM 754 C CA . ILE A 1 103 ? -10.938 -7.16 -8.625 1 89.44 103 ILE A CA 1
ATOM 755 C C . ILE A 1 103 ? -10.102 -6.031 -9.219 1 89.44 103 ILE A C 1
ATOM 757 O O . ILE A 1 103 ? -9.055 -5.664 -8.672 1 89.44 103 ILE A O 1
ATOM 761 N N . SER A 1 104 ? -10.445 -5.531 -10.383 1 88.19 104 SER A N 1
ATOM 762 C CA . SER A 1 104 ? -9.75 -4.457 -11.078 1 88.19 104 SER A CA 1
ATOM 763 C C . SER A 1 104 ? -8.297 -4.824 -11.352 1 88.19 104 SER A C 1
ATOM 765 O O . SER A 1 104 ? -7.383 -4.055 -11.039 1 88.19 104 SER A O 1
ATOM 767 N N . HIS A 1 105 ? -8.148 -6.031 -11.805 1 92 105 HIS A N 1
ATOM 768 C CA . HIS A 1 105 ? -6.812 -6.5 -12.156 1 92 105 HIS A CA 1
ATOM 769 C C . HIS A 1 105 ? -6.336 -5.871 -13.469 1 92 105 HIS A C 1
ATOM 771 O O . HIS A 1 105 ? -7.102 -5.773 -14.43 1 92 105 HIS A O 1
ATOM 777 N N . PRO A 1 106 ? -5.105 -5.426 -13.508 1 91.38 106 PRO A N 1
ATOM 778 C CA . PRO A 1 106 ? -4.613 -4.766 -14.719 1 91.38 106 PRO A CA 1
ATOM 779 C C . PRO A 1 106 ? -4.66 -5.676 -15.945 1 91.38 106 PRO A C 1
ATOM 781 O O . PRO A 1 106 ? -4.582 -6.898 -15.812 1 91.38 106 PRO A O 1
ATOM 784 N N . SER A 1 107 ? -4.66 -5.074 -17.141 1 89.88 107 SER A N 1
ATOM 785 C CA . SER A 1 107 ? -4.863 -5.809 -18.375 1 89.88 107 SER A CA 1
ATOM 786 C C . SER A 1 107 ? -3.547 -6.367 -18.906 1 89.88 107 SER A C 1
ATOM 788 O O . SER A 1 107 ? -3.545 -7.203 -19.812 1 89.88 107 SER A O 1
ATOM 790 N N . ASN A 1 108 ? -2.467 -6.023 -18.328 1 91.81 108 ASN A N 1
ATOM 791 C CA . ASN A 1 108 ? -1.178 -6.422 -18.875 1 91.81 108 ASN A CA 1
ATOM 792 C C . ASN A 1 108 ? -0.682 -7.727 -18.266 1 91.81 108 ASN A C 1
ATOM 794 O O . ASN A 1 108 ? 0.501 -8.055 -18.375 1 91.81 108 ASN A O 1
ATOM 798 N N . SER A 1 109 ? -1.517 -8.43 -17.578 1 93.38 109 SER A N 1
ATOM 799 C CA . SER A 1 109 ? -1.193 -9.75 -17.047 1 93.38 109 SER A CA 1
ATOM 800 C C . SER A 1 109 ? -2.385 -10.695 -17.156 1 93.38 109 SER A C 1
ATOM 802 O O . SER A 1 109 ? -3.531 -10.25 -17.234 1 93.38 109 SER A O 1
ATOM 804 N N . LEU A 1 110 ? -2.105 -11.969 -17.203 1 94.19 110 LEU A N 1
ATOM 805 C CA . LEU A 1 110 ? -3.146 -12.984 -17.281 1 94.19 110 LEU A CA 1
ATOM 806 C C . LEU A 1 110 ? -3.664 -13.336 -15.891 1 94.19 110 LEU A C 1
ATOM 808 O O . LEU A 1 110 ? -2.906 -13.312 -14.922 1 94.19 110 LEU A O 1
ATOM 812 N N . LEU A 1 111 ? -4.938 -13.664 -15.859 1 94.44 111 LEU A N 1
ATOM 813 C CA . LEU A 1 111 ? -5.57 -14.117 -14.625 1 94.44 111 LEU A CA 1
ATOM 814 C C . LEU A 1 111 ? -5.844 -15.617 -14.672 1 94.44 111 LEU A C 1
ATOM 816 O O . LEU A 1 111 ? -6.52 -16.094 -15.586 1 94.44 111 LEU A O 1
ATOM 820 N N . MET A 1 112 ? -5.262 -16.297 -13.758 1 96.5 112 MET A N 1
ATOM 821 C CA . MET A 1 112 ? -5.48 -17.734 -13.594 1 96.5 112 MET A CA 1
ATOM 822 C C . MET A 1 112 ? -6.371 -18.016 -12.391 1 96.5 112 MET A C 1
ATOM 824 O O . MET A 1 112 ? -6.117 -17.5 -11.297 1 96.5 112 MET A O 1
ATOM 828 N N . LEU A 1 113 ? -7.406 -18.75 -12.633 1 97.06 113 LEU A N 1
ATOM 829 C CA . LEU A 1 113 ? -8.336 -19.094 -11.562 1 97.06 113 LEU A CA 1
ATOM 830 C C . LEU A 1 113 ? -8.219 -20.578 -11.195 1 97.06 113 LEU A C 1
ATOM 832 O O . LEU A 1 113 ? -8.227 -21.438 -12.078 1 97.06 113 LEU A O 1
ATOM 836 N N . ALA A 1 114 ? -8.023 -20.891 -9.984 1 97.5 114 ALA A N 1
ATOM 837 C CA . ALA A 1 114 ? -8.008 -22.234 -9.43 1 97.5 114 ALA A CA 1
ATOM 838 C C . ALA A 1 114 ? -8.992 -22.359 -8.273 1 97.5 114 ALA A C 1
ATOM 840 O O . ALA A 1 114 ? -9.445 -21.359 -7.723 1 97.5 114 ALA A O 1
ATOM 841 N N . PRO A 1 115 ? -9.398 -23.578 -8 1 95.94 115 PRO A N 1
ATOM 842 C CA . PRO A 1 115 ? -10.344 -23.719 -6.895 1 95.94 115 PRO A CA 1
ATOM 843 C C . PRO A 1 115 ? -9.734 -23.359 -5.543 1 95.94 115 PRO A C 1
ATOM 845 O O . PRO A 1 115 ? -10.398 -22.75 -4.699 1 95.94 115 PRO A O 1
ATOM 848 N N . ARG A 1 116 ? -8.469 -23.766 -5.41 1 94.69 116 ARG A N 1
ATOM 849 C CA . ARG A 1 116 ? -7.84 -23.609 -4.105 1 94.69 116 ARG A CA 1
ATOM 850 C C . ARG A 1 116 ? -6.523 -22.844 -4.227 1 94.69 116 ARG A C 1
ATOM 852 O O . ARG A 1 116 ? -5.953 -22.75 -5.316 1 94.69 116 ARG A O 1
ATOM 859 N N . ARG A 1 117 ? -6.066 -22.375 -3.107 1 92.62 117 ARG A N 1
ATOM 860 C CA . ARG A 1 117 ? -4.762 -21.734 -3.023 1 92.62 117 ARG A CA 1
ATOM 861 C C . ARG A 1 117 ? -3.637 -22.719 -3.289 1 92.62 117 ARG A C 1
ATOM 863 O O . ARG A 1 117 ? -3.857 -23.938 -3.27 1 92.62 117 ARG A O 1
ATOM 870 N N . SER A 1 118 ? -2.506 -22.188 -3.621 1 90.62 118 SER A N 1
ATOM 871 C CA . SER A 1 118 ? -1.314 -23.016 -3.816 1 90.62 118 SER A CA 1
ATOM 872 C C . SER A 1 118 ? -0.197 -22.594 -2.863 1 90.62 118 SER A C 1
ATOM 874 O O . SER A 1 118 ? 0.296 -21.469 -2.93 1 90.62 118 SER A O 1
ATOM 876 N N . PRO A 1 119 ? 0.256 -23.453 -2.031 1 88.75 119 PRO A N 1
ATOM 877 C CA . PRO A 1 119 ? -0.327 -24.766 -1.774 1 88.75 119 PRO A CA 1
ATOM 878 C C . PRO A 1 119 ? -1.661 -24.688 -1.034 1 88.75 119 PRO A C 1
ATOM 880 O O . PRO A 1 119 ? -1.903 -23.734 -0.291 1 88.75 119 PRO A O 1
ATOM 883 N N . PRO A 1 120 ? -2.504 -25.672 -1.292 1 89.06 120 PRO A N 1
ATOM 884 C CA . PRO A 1 120 ? -3.77 -25.688 -0.552 1 89.06 120 PRO A CA 1
ATOM 885 C C . PRO A 1 120 ? -3.58 -26 0.932 1 89.06 120 PRO A C 1
ATOM 887 O O . PRO A 1 120 ? -2.729 -26.812 1.293 1 89.06 120 PRO A O 1
ATOM 890 N N . VAL A 1 121 ? -4.375 -25.312 1.72 1 85.12 121 VAL A N 1
ATOM 891 C CA . VAL A 1 121 ? -4.359 -25.594 3.148 1 85.12 121 VAL A CA 1
ATOM 892 C C . VAL A 1 121 ? -5.062 -26.938 3.412 1 85.12 121 VAL A C 1
ATOM 894 O O . VAL A 1 121 ? -6.113 -27.203 2.834 1 85.12 121 VAL A O 1
ATOM 897 N N . THR A 1 122 ? -4.445 -27.656 4.25 1 84.69 122 THR A N 1
ATOM 898 C CA . THR A 1 122 ? -5 -28.969 4.578 1 84.69 122 THR A CA 1
ATOM 899 C C . THR A 1 122 ? -6.332 -28.812 5.312 1 84.69 122 THR A C 1
ATOM 901 O O . THR A 1 122 ? -6.461 -28 6.215 1 84.69 122 THR A O 1
ATOM 904 N N . THR A 1 123 ? -7.238 -29.609 4.832 1 85 123 THR A N 1
ATOM 905 C CA . THR A 1 123 ? -8.555 -29.609 5.457 1 85 123 THR A CA 1
ATOM 906 C C . THR A 1 123 ? -8.805 -30.938 6.188 1 85 123 THR A C 1
ATOM 908 O O . THR A 1 123 ? -8.258 -31.969 5.816 1 85 123 THR A O 1
ATOM 911 N N . ALA A 1 124 ? -9.609 -30.859 7.242 1 82.06 124 ALA A N 1
ATOM 912 C CA . ALA A 1 124 ? -9.992 -32.062 7.957 1 82.06 124 ALA A CA 1
ATOM 913 C C . ALA A 1 124 ? -10.93 -32.938 7.125 1 82.06 124 ALA A C 1
ATOM 915 O O . ALA A 1 124 ? -10.812 -34.156 7.109 1 82.06 124 ALA A O 1
ATOM 916 N N . ALA A 1 125 ? -11.812 -32.281 6.438 1 85.75 125 ALA A N 1
ATOM 917 C CA . ALA A 1 125 ? -12.766 -33 5.594 1 85.75 125 ALA A CA 1
ATOM 918 C C . ALA A 1 125 ? -12.102 -33.469 4.301 1 85.75 125 ALA A C 1
ATOM 920 O O . A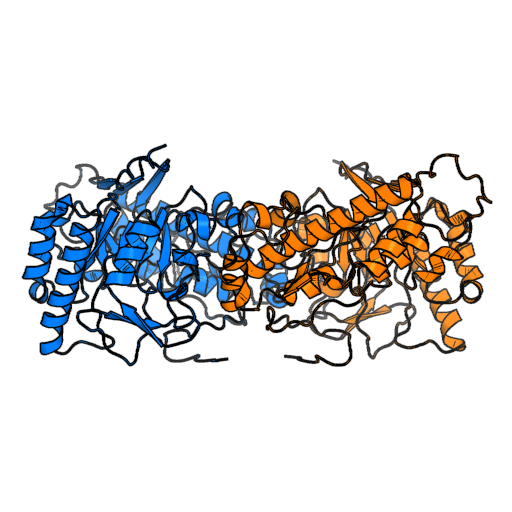LA A 1 125 ? -11.148 -32.844 3.822 1 85.75 125 ALA A O 1
ATOM 921 N N . SER A 1 126 ? -12.602 -34.562 3.807 1 87 126 SER A N 1
ATOM 922 C CA . SER A 1 126 ? -12.102 -35.094 2.547 1 87 126 SER A CA 1
ATOM 923 C C . SER A 1 126 ? -12.922 -34.594 1.366 1 87 126 SER A C 1
ATOM 925 O O . SER A 1 126 ? -14.078 -34.188 1.532 1 87 126 SER A O 1
ATOM 927 N N . ASN A 1 127 ? -12.328 -34.656 0.228 1 92.25 127 ASN A N 1
ATOM 928 C CA . ASN A 1 127 ? -13.062 -34.406 -1.004 1 92.25 127 ASN A CA 1
ATOM 929 C C . ASN A 1 127 ? -14.086 -35.5 -1.293 1 92.25 127 ASN A C 1
ATOM 931 O O . ASN A 1 127 ? -13.922 -36.625 -0.851 1 92.25 127 ASN A O 1
ATOM 935 N N . THR A 1 128 ? -15.125 -35.094 -1.945 1 93 128 THR A N 1
ATOM 936 C CA . THR A 1 128 ? -16.094 -36.062 -2.475 1 93 128 THR A CA 1
ATOM 937 C C . THR A 1 128 ? -16.141 -36 -3.998 1 93 128 THR A C 1
ATOM 939 O O . THR A 1 128 ? -15.414 -35.219 -4.613 1 93 128 THR A O 1
ATOM 942 N N . ASP A 1 129 ? -16.984 -36.844 -4.59 1 94.62 129 ASP A N 1
ATOM 943 C CA . ASP A 1 129 ? -17.125 -36.812 -6.043 1 94.62 129 ASP A CA 1
ATOM 944 C C . ASP A 1 129 ? -17.719 -35.5 -6.508 1 94.62 129 ASP A C 1
ATOM 946 O O . ASP A 1 129 ? -17.5 -35.062 -7.641 1 94.62 129 ASP A O 1
ATOM 950 N N . ALA A 1 130 ? -18.406 -34.781 -5.555 1 95 130 ALA A N 1
ATOM 951 C CA . ALA A 1 130 ? -19.172 -33.625 -5.98 1 95 130 ALA A CA 1
ATOM 952 C C . ALA A 1 130 ? -18.625 -32.344 -5.324 1 95 130 ALA A C 1
ATOM 954 O O . ALA A 1 130 ? -19.078 -31.25 -5.633 1 95 130 ALA A O 1
ATOM 955 N N . SER A 1 131 ? -17.641 -32.562 -4.445 1 94.81 131 SER A N 1
ATOM 956 C CA . SER A 1 131 ? -17.234 -31.359 -3.723 1 94.81 131 SER A CA 1
ATOM 957 C C . SER A 1 131 ? -15.766 -31.406 -3.32 1 94.81 131 SER A C 1
ATOM 959 O O . SER A 1 131 ? -15.203 -32.5 -3.174 1 94.81 131 SER A O 1
ATOM 961 N N . LEU A 1 132 ? -15.18 -30.25 -3.166 1 94.12 132 LEU A N 1
ATOM 962 C CA . LEU A 1 132 ? -13.836 -30.047 -2.631 1 94.12 132 LEU A CA 1
ATOM 963 C C . LEU A 1 132 ? -13.891 -29.469 -1.222 1 94.12 132 LEU A C 1
ATOM 965 O O . LEU A 1 132 ? -14.688 -28.562 -0.948 1 94.12 132 LEU A O 1
ATOM 969 N N . ALA A 1 133 ? -13.102 -30.031 -0.395 1 91.62 133 ALA A N 1
ATOM 970 C CA . ALA A 1 133 ? -12.906 -29.406 0.912 1 91.62 133 ALA A CA 1
ATOM 971 C C . ALA A 1 133 ? -11.992 -28.188 0.81 1 91.62 133 ALA A C 1
ATOM 973 O O . ALA A 1 133 ? -10.875 -28.297 0.305 1 91.62 133 ALA A O 1
ATOM 974 N N . ILE A 1 134 ? -12.492 -27.016 1.259 1 90 134 ILE A N 1
ATOM 975 C CA . ILE A 1 134 ? -11.75 -25.781 1.072 1 90 134 ILE A CA 1
ATOM 976 C C . ILE A 1 134 ? -11.648 -25.031 2.4 1 90 134 ILE A C 1
ATOM 978 O O . ILE A 1 134 ? -12.297 -25.406 3.381 1 90 134 ILE A O 1
ATOM 982 N N . LEU A 1 135 ? -10.742 -24.141 2.445 1 85.75 135 LEU A N 1
ATOM 983 C CA . LEU A 1 135 ? -10.625 -23.188 3.549 1 85.75 135 LEU A CA 1
ATOM 984 C C . LEU A 1 135 ? -10.906 -21.766 3.078 1 85.75 135 LEU A C 1
ATOM 986 O O . LEU A 1 135 ? -10.211 -21.25 2.201 1 85.75 135 LEU A O 1
ATOM 990 N N . THR A 1 136 ? -11.906 -21.141 3.68 1 79.56 136 THR A N 1
ATOM 991 C CA . THR A 1 136 ? -12.281 -19.766 3.344 1 79.56 136 THR A CA 1
ATOM 992 C C . THR A 1 136 ? -11.867 -18.812 4.453 1 79.56 136 THR A C 1
ATOM 994 O O . THR A 1 136 ? -11.242 -19.219 5.434 1 79.56 136 THR A O 1
ATOM 997 N N . SER A 1 137 ? -12.188 -17.562 4.254 1 68.56 137 SER A N 1
ATOM 998 C CA . SER A 1 137 ? -11.906 -16.562 5.27 1 68.56 137 SER A CA 1
ATOM 999 C C . SER A 1 137 ? -12.773 -16.766 6.508 1 68.56 137 SER A C 1
ATOM 1001 O O . SER A 1 137 ? -12.461 -16.25 7.582 1 68.56 137 SER A O 1
ATOM 1003 N N . VAL A 1 138 ? -13.797 -17.516 6.363 1 70 138 VAL A N 1
ATOM 1004 C CA . VAL A 1 138 ? -14.719 -17.688 7.48 1 70 138 VAL A CA 1
ATOM 1005 C C . VAL A 1 138 ? -14.664 -19.125 7.973 1 70 138 VAL A C 1
ATOM 1007 O O . VAL A 1 138 ? -15.547 -19.578 8.703 1 70 138 VAL A O 1
ATOM 1010 N N . GLY A 1 139 ? -13.625 -19.906 7.457 1 78.69 139 GLY A N 1
ATOM 1011 C CA . GLY A 1 139 ? -13.453 -21.25 7.957 1 78.69 139 GLY A CA 1
ATOM 1012 C C . GLY A 1 139 ? -13.508 -22.312 6.867 1 78.69 139 GLY A C 1
ATOM 1013 O O . GLY A 1 139 ? -13.539 -21.984 5.68 1 78.69 139 GLY A O 1
ATOM 1014 N N . PHE A 1 140 ? -13.586 -23.562 7.344 1 85.69 140 PHE A N 1
ATOM 1015 C CA . PHE A 1 140 ? -13.602 -24.688 6.43 1 85.69 140 PHE A CA 1
ATOM 1016 C C . PHE A 1 140 ? -14.984 -24.891 5.824 1 85.69 140 PHE A C 1
ATOM 1018 O O . PHE A 1 140 ? -15.992 -24.766 6.523 1 85.69 140 PHE A O 1
ATOM 1025 N N . ARG A 1 141 ? -14.984 -25.141 4.531 1 88.25 141 ARG A N 1
ATOM 1026 C CA . ARG A 1 141 ? -16.234 -25.359 3.801 1 88.25 141 ARG A CA 1
ATOM 1027 C C . ARG A 1 141 ? -16.031 -26.359 2.666 1 88.25 141 ARG A C 1
ATOM 1029 O O . ARG A 1 141 ? -14.922 -26.844 2.449 1 88.25 141 ARG A O 1
ATOM 1036 N N . ALA A 1 142 ? -17.156 -26.703 2.113 1 90.88 142 ALA A N 1
ATOM 1037 C CA . ALA A 1 142 ? -17.125 -27.5 0.898 1 90.88 142 ALA A CA 1
ATOM 1038 C C . ALA A 1 142 ? -17.484 -26.672 -0.328 1 90.88 142 ALA A C 1
ATOM 1040 O O . ALA A 1 142 ? -18.438 -25.891 -0.29 1 90.88 142 ALA A O 1
ATOM 1041 N N . LEU A 1 143 ? -16.719 -26.781 -1.335 1 92 143 LEU A N 1
ATOM 1042 C CA . LEU A 1 143 ? -17.016 -26.172 -2.631 1 92 143 LEU A CA 1
ATOM 1043 C C . LEU A 1 143 ? -17.531 -27.219 -3.609 1 92 143 LEU A C 1
ATOM 1045 O O . LEU A 1 143 ? -16.812 -28.156 -3.971 1 92 143 LEU A O 1
ATOM 1049 N N . LYS A 1 144 ? -18.766 -27.031 -3.926 1 93.88 144 LYS A N 1
ATOM 1050 C CA . LYS A 1 144 ? -19.281 -27.922 -4.961 1 93.88 144 LYS A CA 1
ATOM 1051 C C . LYS A 1 144 ? -18.516 -27.734 -6.27 1 93.88 144 LYS A C 1
ATOM 1053 O O . LYS A 1 144 ? -18.266 -26.609 -6.691 1 93.88 144 LYS A O 1
ATOM 1058 N N . VAL A 1 145 ? -18.156 -28.875 -6.898 1 95.38 145 VAL A N 1
ATOM 1059 C CA . VAL A 1 145 ? -17.406 -28.828 -8.148 1 95.38 145 VAL A CA 1
ATOM 1060 C C . VAL A 1 145 ? -18.219 -28.094 -9.219 1 95.38 145 VAL A C 1
ATOM 1062 O O . VAL A 1 145 ? -17.672 -27.312 -10 1 95.38 145 VAL A O 1
ATOM 1065 N N . ASP A 1 146 ? -19.516 -28.25 -9.164 1 94.25 146 ASP A N 1
ATOM 1066 C CA . ASP A 1 146 ? -20.422 -27.562 -10.086 1 94.25 146 ASP A CA 1
ATOM 1067 C C . ASP A 1 146 ? -20.344 -26.047 -9.914 1 94.25 146 ASP A C 1
ATOM 1069 O O . ASP A 1 146 ? -20.438 -25.312 -10.891 1 94.25 146 ASP A O 1
ATOM 1073 N N . ASP A 1 147 ? -20.25 -25.672 -8.719 1 91.94 147 ASP A N 1
ATOM 1074 C CA . ASP A 1 147 ? -20.141 -24.25 -8.438 1 91.94 147 ASP A CA 1
ATOM 1075 C C . ASP A 1 147 ? -18.844 -23.672 -9.016 1 91.94 147 ASP A C 1
ATOM 1077 O O . ASP A 1 147 ? -18.828 -22.531 -9.484 1 91.94 147 ASP A O 1
ATOM 1081 N N . TYR A 1 148 ? -17.766 -24.406 -8.945 1 94.69 148 TYR A N 1
ATOM 1082 C CA . TYR A 1 148 ? -16.516 -23.953 -9.539 1 94.69 148 TYR A CA 1
ATOM 1083 C C . TYR A 1 148 ? -16.641 -23.812 -11.047 1 94.69 148 TYR A C 1
ATOM 1085 O O . TYR A 1 148 ? -16.188 -22.828 -11.633 1 94.69 148 TYR A O 1
ATOM 1093 N N . PHE A 1 149 ? -17.312 -24.812 -11.648 1 95 149 PHE A N 1
ATOM 1094 C CA . PHE A 1 149 ? -17.5 -24.75 -13.094 1 95 149 PHE A CA 1
ATOM 1095 C C . PHE A 1 149 ? -18.312 -23.516 -13.477 1 95 149 PHE A C 1
ATOM 1097 O O . PHE A 1 149 ? -17.969 -22.797 -14.414 1 95 149 PHE A O 1
ATOM 1104 N N . ASN A 1 150 ? -19.344 -23.281 -12.719 1 91.62 150 ASN A N 1
ATOM 1105 C CA . ASN A 1 150 ? -20.156 -22.094 -12.961 1 91.62 150 ASN A CA 1
ATOM 1106 C C . ASN A 1 150 ? -19.359 -20.812 -12.789 1 91.62 150 ASN A C 1
ATOM 1108 O O . ASN A 1 150 ? -19.547 -19.844 -13.539 1 91.62 150 ASN A O 1
ATOM 1112 N N . ALA A 1 151 ? -18.516 -20.875 -11.789 1 92.12 151 ALA A N 1
ATOM 1113 C CA . ALA A 1 151 ? -17.672 -19.703 -11.539 1 92.12 151 ALA A CA 1
ATOM 1114 C C . ALA A 1 151 ? -16.734 -19.453 -12.711 1 92.12 151 ALA A C 1
ATOM 1116 O O . ALA A 1 151 ? -16.547 -18.297 -13.133 1 92.12 151 ALA A O 1
ATOM 1117 N N . VAL A 1 152 ? -16.141 -20.5 -13.227 1 94.38 152 VAL A N 1
ATOM 1118 C CA . VAL A 1 152 ? -15.227 -20.375 -14.359 1 94.38 152 VAL A CA 1
ATOM 1119 C C . VAL A 1 152 ? -15.945 -19.75 -15.547 1 94.38 152 VAL A C 1
ATOM 1121 O O . VAL A 1 152 ? -15.438 -18.812 -16.172 1 94.38 152 VAL A O 1
ATOM 1124 N N . LEU A 1 153 ? -17.125 -20.188 -15.797 1 91.56 153 LEU A N 1
ATOM 1125 C CA . LEU A 1 153 ? -17.891 -19.719 -16.953 1 91.56 153 LEU A CA 1
ATOM 1126 C C . LEU A 1 153 ? -18.328 -18.266 -16.75 1 91.56 153 LEU A C 1
ATOM 1128 O O . LEU A 1 153 ? -18.359 -17.5 -17.703 1 91.56 153 LEU A O 1
ATOM 1132 N N . LYS A 1 154 ? -18.641 -17.969 -15.562 1 89.31 154 LYS A N 1
ATOM 1133 C CA . LYS A 1 154 ? -19.156 -16.641 -15.266 1 89.31 154 LYS A CA 1
ATOM 1134 C C . LYS A 1 154 ? -18.031 -15.617 -15.156 1 89.31 154 LYS A C 1
ATOM 1136 O O . LYS A 1 154 ? -18.141 -14.508 -15.68 1 89.31 154 LYS A O 1
ATOM 1141 N N . LEU A 1 155 ? -17 -15.977 -14.453 1 91.44 155 LEU A N 1
ATOM 1142 C CA . LEU A 1 155 ? -15.922 -15.047 -14.133 1 91.44 155 LEU A CA 1
ATOM 1143 C C . LEU A 1 155 ? -14.969 -14.906 -15.305 1 91.44 155 LEU A C 1
ATOM 1145 O O . LEU A 1 155 ? -14.203 -13.938 -15.375 1 91.44 155 LEU A O 1
ATOM 1149 N N . ARG A 1 156 ? -14.883 -15.836 -16.109 1 91.56 156 ARG A N 1
ATOM 1150 C CA . ARG A 1 156 ? -14.141 -15.828 -17.359 1 91.56 156 ARG A CA 1
ATOM 1151 C C . ARG A 1 156 ? -12.68 -15.453 -17.125 1 91.56 156 ARG A C 1
ATOM 1153 O O . ARG A 1 156 ? -12.172 -14.516 -17.75 1 91.56 156 ARG A O 1
ATOM 1160 N N . PRO A 1 157 ? -12 -16.234 -16.312 1 94.12 157 PRO A N 1
ATOM 1161 C CA . PRO A 1 157 ? -10.555 -16.031 -16.219 1 94.12 157 PRO A CA 1
ATOM 1162 C C . PRO A 1 157 ? -9.836 -16.312 -17.531 1 94.12 157 PRO A C 1
ATOM 1164 O O . PRO A 1 157 ? -10.406 -16.938 -18.438 1 94.12 157 PRO A O 1
ATOM 1167 N N . ASP A 1 158 ? -8.625 -15.82 -17.672 1 93.19 158 ASP A N 1
ATOM 1168 C CA . ASP A 1 158 ? -7.852 -16.125 -18.875 1 93.19 158 ASP A CA 1
ATOM 1169 C C . ASP A 1 158 ? -7.488 -17.609 -18.906 1 93.19 158 ASP A C 1
ATOM 1171 O O . ASP A 1 158 ? -7.445 -18.219 -19.984 1 93.19 158 ASP A O 1
ATOM 1175 N N . ILE A 1 159 ? -7.168 -18.156 -17.766 1 95.56 159 ILE A N 1
ATOM 1176 C CA . ILE A 1 159 ? -6.828 -19.562 -17.594 1 95.56 159 ILE A CA 1
ATOM 1177 C C . ILE A 1 159 ? -7.578 -20.141 -16.391 1 95.56 159 ILE A C 1
ATOM 1179 O O . ILE A 1 159 ? -7.664 -19.484 -15.352 1 95.56 159 ILE A O 1
ATOM 1183 N N . ALA A 1 160 ? -8.133 -21.25 -16.594 1 97.31 160 ALA A N 1
ATOM 1184 C CA . ALA A 1 160 ? -8.75 -21.984 -15.492 1 97.31 160 ALA A CA 1
ATOM 1185 C C . ALA A 1 160 ? -8.039 -23.312 -15.242 1 97.31 160 ALA A C 1
ATOM 1187 O O . ALA A 1 160 ? -7.773 -24.062 -16.172 1 97.31 160 ALA A O 1
ATOM 1188 N N . ILE A 1 161 ? -7.727 -23.562 -14.008 1 98.19 161 ILE A N 1
ATOM 1189 C CA . ILE A 1 161 ? -7.18 -24.859 -13.625 1 98.19 161 ILE A CA 1
ATOM 1190 C C . ILE A 1 161 ? -8.312 -25.781 -13.164 1 98.19 161 ILE A C 1
ATOM 1192 O O . ILE A 1 161 ? -9.117 -25.391 -12.312 1 98.19 161 ILE A O 1
ATOM 1196 N N . SER A 1 162 ? -8.375 -26.922 -13.758 1 98.31 162 SER A N 1
ATOM 1197 C CA . SER A 1 162 ? -9.398 -27.891 -13.352 1 98.31 162 SER A CA 1
ATOM 1198 C C . SER A 1 162 ? -9.141 -28.391 -11.938 1 98.31 162 SER A C 1
ATOM 1200 O O . SER A 1 162 ? -7.988 -28.516 -11.516 1 98.31 162 SER A O 1
ATOM 1202 N N . PRO A 1 163 ? -10.203 -28.734 -11.219 1 97.69 163 PRO A N 1
ATOM 1203 C CA . PRO A 1 163 ? -10.016 -29.266 -9.867 1 97.69 163 PRO A CA 1
ATOM 1204 C C . PRO A 1 163 ? -9.234 -30.578 -9.859 1 97.69 163 PRO A C 1
ATOM 1206 O O . PRO A 1 163 ? -9.281 -31.344 -10.828 1 97.69 163 PRO A O 1
ATOM 1209 N N . SER A 1 164 ? -8.516 -30.781 -8.805 1 96.62 164 SER A N 1
ATOM 1210 C CA . SER A 1 164 ? -7.762 -32.031 -8.594 1 96.62 164 SER A CA 1
ATOM 1211 C C . SER A 1 164 ? -8.031 -32.594 -7.207 1 96.62 164 SER A C 1
ATOM 1213 O O . SER A 1 164 ? -8.195 -31.844 -6.242 1 96.62 164 SER A O 1
ATOM 1215 N N . ASP A 1 165 ? -8.117 -33.844 -7.176 1 95.5 165 ASP A N 1
ATOM 1216 C CA . ASP A 1 165 ? -8.234 -34.5 -5.883 1 95.5 165 ASP A CA 1
ATOM 1217 C C . ASP A 1 165 ? -6.855 -34.781 -5.281 1 95.5 165 ASP A C 1
ATOM 1219 O O . ASP A 1 165 ? -6.258 -35.812 -5.535 1 95.5 165 ASP A O 1
ATOM 1223 N N . LEU A 1 166 ? -6.465 -33.812 -4.473 1 90.81 166 LEU A N 1
ATOM 1224 C CA . LEU A 1 166 ? -5.141 -33.906 -3.873 1 90.81 166 LEU A CA 1
ATOM 1225 C C . LEU A 1 166 ? -5.211 -34.531 -2.484 1 90.81 166 LEU A C 1
ATOM 1227 O O . LEU A 1 166 ? -6.148 -34.25 -1.728 1 90.81 166 LEU A O 1
ATOM 1231 N N . PRO A 1 167 ? -4.234 -35.344 -2.213 1 79.12 167 PRO A N 1
ATOM 1232 C CA . PRO A 1 167 ? -4.203 -35.938 -0.87 1 79.12 167 PRO A CA 1
ATOM 1233 C C . PRO A 1 167 ? -3.633 -34.969 0.177 1 79.12 167 PRO A C 1
ATOM 1235 O O . PRO A 1 167 ? -2.836 -34.094 -0.155 1 79.12 167 PRO A O 1
ATOM 1238 N N . HIS A 1 168 ? -4.125 -34.969 1.433 1 71.5 168 HIS A N 1
ATOM 1239 C CA . HIS A 1 168 ? -3.533 -34.219 2.525 1 71.5 168 HIS A CA 1
ATOM 1240 C C . HIS A 1 168 ? -2.229 -34.844 2.994 1 71.5 168 HIS A C 1
ATOM 1242 O O . HIS A 1 168 ? -1.34 -34.156 3.494 1 71.5 168 HIS A O 1
ATOM 1248 N N . GLN A 1 169 ? -2.266 -36.094 2.955 1 68.75 169 GLN A N 1
ATOM 1249 C CA . GLN A 1 169 ? -1.109 -36.906 3.314 1 68.75 169 GLN A CA 1
ATOM 1250 C C . GLN A 1 169 ? -0.763 -37.875 2.199 1 68.75 169 GLN A C 1
ATOM 1252 O O . GLN A 1 169 ? -1.467 -37.969 1.189 1 68.75 169 GLN A O 1
ATOM 1257 N N . THR A 1 170 ? 0.343 -38.406 2.332 1 70 170 THR A N 1
ATOM 1258 C CA . THR A 1 170 ? 0.705 -39.438 1.35 1 70 170 THR A CA 1
ATOM 1259 C C . THR A 1 170 ? -0.422 -40.438 1.181 1 70 170 THR A C 1
ATOM 1261 O O . THR A 1 170 ? -0.845 -41.094 2.15 1 70 170 THR A O 1
ATOM 1264 N N . PRO A 1 171 ? -0.846 -40.469 -0.027 1 70.56 171 PRO A N 1
ATOM 1265 C CA . PRO A 1 171 ? -1.998 -41.375 -0.225 1 70.56 171 PRO A CA 1
ATOM 1266 C C . PRO A 1 171 ? -1.629 -42.844 -0.139 1 70.56 171 PRO A C 1
ATOM 1268 O O . PRO A 1 171 ? -0.556 -43.25 -0.599 1 70.56 171 PRO A O 1
ATOM 1271 N N . GLY A 1 172 ? -2.393 -43.531 0.629 1 68.81 172 GLY A N 1
ATOM 1272 C CA . GLY A 1 172 ? -2.25 -44.969 0.589 1 68.81 172 GLY A CA 1
ATOM 1273 C C . GLY A 1 172 ? -2.525 -45.562 -0.782 1 68.81 172 GLY A C 1
ATOM 1274 O O . GLY A 1 172 ? -2.936 -44.844 -1.699 1 68.81 172 GLY A O 1
ATOM 1275 N N . LYS A 1 173 ? -2.213 -46.781 -0.96 1 72.88 173 LYS A N 1
ATOM 1276 C CA . LYS A 1 173 ? -2.336 -47.5 -2.229 1 72.88 173 LYS A CA 1
ATOM 1277 C C . LYS A 1 173 ? -3.758 -47.406 -2.775 1 72.88 173 LYS A C 1
ATOM 1279 O O . LYS A 1 173 ? -3.957 -47.281 -3.986 1 72.88 173 LYS A O 1
ATOM 1284 N N . ASN A 1 174 ? -4.73 -47.375 -1.919 1 82 174 ASN A N 1
ATOM 1285 C CA . ASN A 1 174 ? -6.117 -47.438 -2.363 1 82 174 ASN A CA 1
ATOM 1286 C C . ASN A 1 174 ? -6.652 -46.031 -2.666 1 82 174 ASN A C 1
ATOM 1288 O O . ASN A 1 174 ? -7.684 -45.875 -3.326 1 82 174 ASN A O 1
ATOM 1292 N N . ARG A 1 175 ? -5.91 -45.094 -2.334 1 88.69 175 ARG A N 1
ATOM 1293 C CA . ARG A 1 175 ? -6.371 -43.719 -2.504 1 88.69 175 ARG A CA 1
ATOM 1294 C C . ARG A 1 175 ? -6.023 -43.188 -3.893 1 88.69 175 ARG A C 1
ATOM 1296 O O . ARG A 1 175 ? -6.758 -42.375 -4.457 1 88.69 175 ARG A O 1
ATOM 1303 N N . GLY A 1 176 ? -5.082 -43.656 -4.566 1 89.81 176 GLY A N 1
ATOM 1304 C CA . GLY A 1 176 ? -4.57 -43.219 -5.855 1 89.81 176 GLY A CA 1
ATOM 1305 C C . GLY A 1 176 ? -5.605 -43.281 -6.961 1 89.81 176 GLY A C 1
ATOM 1306 O O . GLY A 1 176 ? -5.922 -42.281 -7.586 1 89.81 176 GLY A O 1
ATOM 1307 N N . PRO A 1 177 ? -6.195 -44.469 -7.078 1 92.56 177 PRO A N 1
ATOM 1308 C CA . PRO A 1 177 ? -7.203 -44.625 -8.133 1 92.56 177 PRO A CA 1
ATOM 1309 C C . PRO A 1 177 ? -8.383 -43.656 -7.957 1 92.56 177 PRO A C 1
ATOM 1311 O O . PRO A 1 177 ? -8.922 -43.156 -8.945 1 92.56 177 PRO A O 1
ATOM 1314 N N . LYS A 1 178 ? -8.773 -43.438 -6.789 1 92.88 178 LYS A N 1
ATOM 1315 C CA . LYS A 1 178 ? -9.867 -42.5 -6.535 1 92.88 178 LYS A CA 1
ATOM 1316 C C . LYS A 1 178 ? -9.477 -41.094 -6.914 1 92.88 178 LYS A C 1
ATOM 1318 O O . LYS A 1 178 ? -10.289 -40.344 -7.461 1 92.88 178 LYS A O 1
ATOM 1323 N N . MET A 1 179 ? -8.281 -40.688 -6.586 1 95.19 179 MET A N 1
ATOM 1324 C CA . MET A 1 179 ? -7.754 -39.375 -6.965 1 95.19 179 MET A CA 1
ATOM 1325 C C . MET A 1 179 ? -7.812 -39.188 -8.477 1 95.19 179 MET A C 1
ATOM 1327 O O . MET A 1 179 ? -8.273 -38.156 -8.961 1 95.19 179 MET A O 1
ATOM 1331 N N . VAL A 1 180 ? -7.336 -40.25 -9.156 1 96.25 180 VAL A N 1
ATOM 1332 C CA . VAL A 1 180 ? -7.281 -40.219 -10.617 1 96.25 180 VAL A CA 1
ATOM 1333 C C . VAL A 1 180 ? -8.695 -40.125 -11.18 1 96.25 180 VAL A C 1
ATOM 1335 O O . VAL A 1 180 ? -8.977 -39.312 -12.055 1 96.25 180 VAL A O 1
ATOM 1338 N N . PHE A 1 181 ? -9.578 -40.938 -10.641 1 96.19 181 PHE A N 1
ATOM 1339 C CA . PHE A 1 181 ? -10.953 -40.969 -11.109 1 96.19 181 PHE A CA 1
ATOM 1340 C C . PHE A 1 181 ? -11.633 -39.625 -10.961 1 96.19 181 PHE A C 1
ATOM 1342 O O . PHE A 1 181 ? -12.203 -39.094 -11.922 1 96.19 181 PHE A O 1
ATOM 1349 N N . ARG A 1 182 ? -11.586 -39.062 -9.859 1 96.69 182 ARG A N 1
ATOM 1350 C CA . ARG A 1 182 ? -12.242 -37.781 -9.586 1 96.69 182 ARG A CA 1
ATOM 1351 C C . ARG A 1 182 ? -11.656 -36.688 -10.453 1 96.69 182 ARG A C 1
ATOM 1353 O O . ARG A 1 182 ? -12.406 -35.875 -11.008 1 96.69 182 ARG A O 1
ATOM 1360 N N . THR A 1 183 ? -10.375 -36.656 -10.5 1 98 183 THR A N 1
ATOM 1361 C CA . THR A 1 183 ? -9.703 -35.594 -11.273 1 98 183 THR A CA 1
ATOM 1362 C C . THR A 1 183 ? -10.102 -35.688 -12.75 1 98 183 THR A C 1
ATOM 1364 O O . THR A 1 183 ? -10.391 -34.656 -13.367 1 98 183 THR A O 1
ATOM 1367 N N . GLU A 1 184 ? -10.109 -36.906 -13.266 1 98 184 GLU A N 1
ATOM 1368 C CA . GLU A 1 184 ? -10.531 -37.094 -14.648 1 98 184 GLU A CA 1
ATOM 1369 C C . GLU A 1 184 ? -11.992 -36.688 -14.836 1 98 184 GLU A C 1
ATOM 1371 O O . GLU A 1 184 ? -12.328 -36 -15.812 1 98 184 GLU A O 1
ATOM 1376 N N . LEU A 1 185 ? -12.812 -37.125 -13.883 1 97.5 185 LEU A N 1
ATOM 1377 C CA . LEU A 1 185 ? -14.234 -36.781 -13.93 1 97.5 185 LEU A CA 1
ATOM 1378 C C . LEU A 1 185 ? -14.445 -35.281 -13.969 1 97.5 185 LEU A C 1
ATOM 1380 O O . LEU A 1 185 ? -15.203 -34.781 -14.797 1 97.5 185 LEU A O 1
ATOM 1384 N N . TRP A 1 186 ? -13.859 -34.625 -13.148 1 98.25 186 TRP A N 1
ATOM 1385 C CA . TRP A 1 186 ? -14.016 -33.188 -13.023 1 98.25 186 TRP A CA 1
ATOM 1386 C C . TRP A 1 186 ? -13.477 -32.469 -14.266 1 98.25 186 TRP A C 1
ATOM 1388 O O . TRP A 1 186 ? -14.102 -31.531 -14.766 1 98.25 186 TRP A O 1
ATOM 1398 N N . LEU A 1 187 ? -12.344 -32.875 -14.758 1 98.12 187 LEU A N 1
ATOM 1399 C CA . LEU A 1 187 ? -11.781 -32.281 -15.969 1 98.12 187 LEU A CA 1
ATOM 1400 C C . LEU A 1 187 ? -12.727 -32.469 -17.156 1 98.12 187 LEU A C 1
ATOM 1402 O O . LEU A 1 187 ? -12.984 -31.531 -17.906 1 98.12 187 LEU A O 1
ATOM 1406 N N . GLY A 1 188 ? -13.172 -33.688 -17.297 1 97.56 188 GLY A N 1
ATOM 1407 C CA . GLY A 1 188 ? -14.109 -33.969 -18.375 1 97.56 188 GLY A CA 1
ATOM 1408 C C . GLY A 1 188 ? -15.336 -33.062 -18.344 1 97.56 188 GLY A C 1
ATOM 1409 O O . GLY A 1 188 ? -15.758 -32.562 -19.391 1 97.56 188 GLY A O 1
ATOM 1410 N N . GLU A 1 189 ? -15.867 -32.875 -17.188 1 97 189 GLU A N 1
ATOM 1411 C CA . GLU A 1 189 ? -17.047 -32.031 -17.047 1 97 189 GLU A CA 1
ATOM 1412 C C . GLU A 1 189 ? -16.75 -30.578 -17.391 1 97 189 GLU A C 1
ATOM 1414 O O . GLU A 1 189 ? -17.547 -29.906 -18.047 1 97 189 GLU A O 1
ATOM 1419 N N . LEU A 1 190 ? -15.625 -30.109 -16.953 1 96.69 190 LEU A N 1
ATOM 1420 C CA . LEU A 1 190 ? -15.25 -28.734 -17.234 1 96.69 190 LEU A CA 1
ATOM 1421 C C . LEU A 1 190 ? -15.047 -28.516 -18.734 1 96.69 190 LEU A C 1
ATOM 1423 O O . LEU A 1 190 ? -15.5 -27.516 -19.281 1 96.69 190 LEU A O 1
ATOM 1427 N N . ILE A 1 191 ? -14.375 -29.453 -19.391 1 96.06 191 ILE A N 1
ATOM 1428 C CA . ILE A 1 191 ? -14.148 -29.375 -20.844 1 96.06 191 ILE A CA 1
ATOM 1429 C C . ILE A 1 191 ? -15.484 -29.328 -21.562 1 96.06 191 ILE A C 1
ATOM 1431 O O . ILE A 1 191 ? -15.68 -28.516 -22.469 1 96.06 191 ILE A O 1
ATOM 1435 N N . ASN A 1 192 ? -16.359 -30.109 -21.109 1 95.19 192 ASN A N 1
ATOM 1436 C CA . ASN A 1 192 ? -17.672 -30.203 -21.766 1 95.19 192 ASN A CA 1
ATOM 1437 C C . ASN A 1 192 ? -18.469 -28.922 -21.594 1 95.19 192 ASN A C 1
ATOM 1439 O O . ASN A 1 192 ? -19.203 -28.516 -22.516 1 95.19 192 ASN A O 1
ATOM 1443 N N . ARG A 1 193 ? -18.312 -28.328 -20.562 1 94.19 193 ARG A N 1
ATOM 1444 C CA . ARG A 1 193 ? -19.094 -27.141 -20.25 1 94.19 193 ARG A CA 1
ATOM 1445 C C . ARG A 1 193 ? -18.438 -25.891 -20.812 1 94.19 193 ARG A C 1
ATOM 1447 O O . ARG A 1 193 ? -19.078 -24.828 -20.891 1 94.19 193 ARG A O 1
ATOM 1454 N N . ASN A 1 194 ? -17.219 -25.969 -21.125 1 91.25 194 ASN A N 1
ATOM 1455 C CA . ASN A 1 194 ? -16.422 -24.797 -21.516 1 91.25 194 ASN A CA 1
ATOM 1456 C C . ASN A 1 194 ? -16.844 -24.266 -22.875 1 91.25 194 ASN A C 1
ATOM 1458 O O . ASN A 1 194 ? -16.078 -24.266 -23.828 1 91.25 194 ASN A O 1
ATOM 1462 N N . ALA A 1 195 ? -18 -23.656 -22.906 1 74.44 195 ALA A N 1
ATOM 1463 C CA . ALA A 1 195 ? -18.547 -23.078 -24.125 1 74.44 195 ALA A CA 1
ATOM 1464 C C . ALA A 1 195 ? -17.844 -21.766 -24.469 1 74.44 195 ALA A C 1
ATOM 1466 O O . ALA A 1 195 ? -17.828 -21.344 -25.625 1 74.44 195 ALA A O 1
ATOM 1467 N N . SER A 1 196 ? -17.266 -21.141 -23.547 1 73.5 196 SER A N 1
ATOM 1468 C CA . SER A 1 196 ? -16.703 -19.797 -23.703 1 73.5 196 SER A CA 1
ATOM 1469 C C . SER A 1 196 ? -15.242 -19.859 -24.125 1 73.5 196 SER A C 1
ATOM 1471 O O . SER A 1 196 ? -14.57 -18.828 -24.219 1 73.5 196 SER A O 1
ATOM 1473 N N . ASN A 1 197 ? -14.719 -20.969 -24.344 1 83.19 197 ASN A N 1
ATOM 1474 C CA . ASN A 1 197 ? -13.367 -21.219 -24.828 1 83.19 197 ASN A CA 1
ATOM 1475 C C . ASN A 1 197 ? -12.312 -20.672 -23.875 1 83.19 197 ASN A C 1
ATOM 1477 O O . ASN A 1 197 ? -11.352 -20.031 -24.297 1 83.19 197 ASN A O 1
ATOM 1481 N N . ILE A 1 198 ? -12.555 -20.812 -22.625 1 91.56 198 ILE A N 1
ATOM 1482 C CA . ILE A 1 198 ? -11.562 -20.516 -21.594 1 91.56 198 ILE A CA 1
ATOM 1483 C C . ILE A 1 198 ? -10.398 -21.484 -21.703 1 91.56 198 ILE A C 1
ATOM 1485 O O . ILE A 1 198 ? -10.602 -22.688 -21.953 1 91.56 198 ILE A O 1
ATOM 1489 N N . SER A 1 199 ? -9.188 -20.969 -21.609 1 95.25 199 SER A N 1
ATOM 1490 C CA . SER A 1 199 ? -8.023 -21.844 -21.594 1 95.25 199 SER A CA 1
ATOM 1491 C C . SER A 1 199 ? -8 -22.703 -20.328 1 95.25 199 SER A C 1
ATOM 1493 O O . SER A 1 199 ? -8 -22.188 -19.219 1 95.25 199 SER A O 1
ATOM 1495 N N . ILE A 1 200 ? -7.902 -24.031 -20.531 1 97.25 200 ILE A N 1
ATOM 1496 C CA . ILE A 1 200 ? -7.977 -24.953 -19.406 1 97.25 200 ILE A CA 1
ATOM 1497 C C . ILE A 1 200 ? -6.613 -25.609 -19.172 1 97.25 200 ILE A C 1
ATOM 1499 O O . ILE A 1 200 ? -5.992 -26.109 -20.125 1 97.25 200 ILE A O 1
ATOM 1503 N N . PHE A 1 201 ? -6.117 -25.562 -18 1 98.25 201 PHE A N 1
ATOM 1504 C CA . PHE A 1 201 ? -4.957 -26.328 -17.562 1 98.25 201 PHE A CA 1
ATOM 1505 C C . PHE A 1 201 ? -5.383 -27.594 -16.828 1 98.25 201 PHE A C 1
ATOM 1507 O O . PHE A 1 201 ? -6.172 -27.531 -15.875 1 98.25 201 PHE A O 1
ATOM 1514 N N . ALA A 1 202 ? -4.891 -28.703 -17.25 1 98.56 202 ALA A N 1
ATOM 1515 C CA . ALA A 1 202 ? -5.215 -29.984 -16.641 1 98.56 202 ALA A CA 1
ATOM 1516 C C . ALA A 1 202 ? -4.246 -30.328 -15.516 1 98.56 202 ALA A C 1
ATOM 1518 O O . ALA A 1 202 ? -3.027 -30.234 -15.688 1 98.56 202 ALA A O 1
ATOM 1519 N N . PRO A 1 203 ? -4.789 -30.75 -14.406 1 98.25 203 PRO A N 1
ATOM 1520 C CA . PRO A 1 203 ? -3.904 -31.125 -13.297 1 98.25 203 PRO A CA 1
ATOM 1521 C C . PRO A 1 203 ? -3.197 -32.469 -13.539 1 98.25 203 PRO A C 1
ATOM 1523 O O . PRO A 1 203 ? -3.785 -33.375 -14.109 1 98.25 203 PRO A O 1
ATOM 1526 N N . VAL A 1 204 ? -1.97 -32.469 -13.234 1 97.62 204 VAL A N 1
ATOM 1527 C CA . VAL A 1 204 ? -1.223 -33.719 -13.125 1 97.62 204 VAL A CA 1
ATOM 1528 C C . VAL A 1 204 ? -0.971 -34.062 -11.656 1 97.62 204 VAL A C 1
ATOM 1530 O O . VAL A 1 204 ? -0.308 -33.312 -10.945 1 97.62 204 VAL A O 1
ATOM 1533 N N . LEU A 1 205 ? -1.49 -35.125 -11.242 1 96.44 205 LEU A N 1
ATOM 1534 C CA . LEU A 1 205 ? -1.517 -35.5 -9.828 1 96.44 205 LEU A CA 1
ATOM 1535 C C . LEU A 1 205 ? -0.122 -35.875 -9.336 1 96.44 205 LEU A C 1
ATOM 1537 O O . LEU A 1 205 ? 0.726 -36.281 -10.125 1 96.44 205 LEU A O 1
ATOM 1541 N N . PRO A 1 206 ? 0.154 -35.656 -8.062 1 94.31 206 PRO A N 1
ATOM 1542 C CA . PRO A 1 206 ? 1.442 -36.062 -7.504 1 94.31 206 PRO A CA 1
ATOM 1543 C C . PRO A 1 206 ? 1.527 -37.562 -7.273 1 94.31 206 PRO A C 1
ATOM 1545 O O . PRO A 1 206 ? 1.751 -38.031 -6.145 1 94.31 206 PRO A O 1
ATOM 1548 N N . LEU A 1 207 ? 1.324 -38.312 -8.336 1 93.12 207 LEU A N 1
ATOM 1549 C CA . LEU A 1 207 ? 1.455 -39.75 -8.422 1 93.12 207 LEU A CA 1
ATOM 1550 C C . LEU A 1 207 ? 2.475 -40.156 -9.484 1 93.12 207 LEU A C 1
ATOM 1552 O O . LEU A 1 207 ? 2.693 -39.406 -10.445 1 93.12 207 LEU A O 1
ATOM 1556 N N . ASP A 1 208 ? 3.027 -41.281 -9.266 1 91.75 208 ASP A N 1
ATOM 1557 C CA . ASP A 1 208 ? 3.908 -41.781 -10.32 1 91.75 208 ASP A CA 1
ATOM 1558 C C . ASP A 1 208 ? 3.164 -41.906 -11.648 1 91.75 208 ASP A C 1
ATOM 1560 O O . ASP A 1 208 ? 1.968 -42.219 -11.672 1 91.75 208 ASP A O 1
ATOM 1564 N N . ILE A 1 209 ? 3.908 -41.719 -12.688 1 93.25 209 ILE A N 1
ATOM 1565 C CA . ILE A 1 209 ? 3.334 -41.688 -14.031 1 93.25 209 ILE A CA 1
ATOM 1566 C C . ILE A 1 209 ? 2.557 -42.969 -14.289 1 93.25 209 ILE A C 1
ATOM 1568 O O . ILE A 1 209 ? 1.496 -42.938 -14.914 1 93.25 209 ILE A O 1
ATOM 1572 N N . GLU A 1 210 ? 3.043 -44.062 -13.773 1 92.81 210 GLU A N 1
ATOM 1573 C CA . GLU A 1 210 ? 2.42 -45.344 -14 1 92.81 210 GLU A CA 1
ATOM 1574 C C . GLU A 1 210 ? 1.058 -45.438 -13.312 1 92.81 210 GLU A C 1
ATOM 1576 O O . GLU A 1 210 ? 0.136 -46.062 -13.828 1 92.81 210 GLU A O 1
ATOM 1581 N N . ARG A 1 211 ? 0.941 -44.75 -12.266 1 93.38 211 ARG A N 1
ATOM 1582 C CA . ARG A 1 211 ? -0.276 -44.844 -11.461 1 93.38 211 ARG A CA 1
ATOM 1583 C C . ARG A 1 211 ? -1.359 -43.938 -12.023 1 93.38 211 ARG A C 1
ATOM 1585 O O . ARG A 1 211 ? -2.518 -44 -11.609 1 93.38 211 ARG A O 1
ATOM 1592 N N . GLN A 1 212 ? -0.993 -43.094 -12.969 1 96.06 212 GLN A N 1
ATOM 1593 C CA . GLN A 1 212 ? -1.987 -42.219 -13.57 1 96.06 212 GLN A CA 1
ATOM 1594 C C . GLN A 1 212 ? -1.918 -42.25 -15.094 1 96.06 212 GLN A C 1
ATOM 1596 O O . GLN A 1 212 ? -2.248 -41.281 -15.766 1 96.06 212 GLN A O 1
ATOM 1601 N N . SER A 1 213 ? -1.426 -43.375 -15.609 1 95.75 213 SER A N 1
ATOM 1602 C CA . SER A 1 213 ? -1.225 -43.562 -17.047 1 95.75 213 SER A CA 1
ATOM 1603 C C . SER A 1 213 ? -2.537 -43.406 -17.812 1 95.75 213 SER A C 1
ATOM 1605 O O . SER A 1 213 ? -2.57 -42.844 -18.891 1 95.75 213 SER A O 1
ATOM 1607 N N . TYR A 1 214 ? -3.574 -44 -17.234 1 95.75 214 TYR A N 1
ATOM 1608 C CA . TYR A 1 214 ? -4.875 -43.906 -17.875 1 95.75 214 TYR A CA 1
ATOM 1609 C C . TYR A 1 214 ? -5.324 -42.438 -17.984 1 95.75 214 TYR A C 1
ATOM 1611 O O . TYR A 1 214 ? -5.844 -42.031 -19.016 1 95.75 214 TYR A O 1
ATOM 1619 N N . TYR A 1 215 ? -5.16 -41.781 -16.969 1 97.69 215 TYR A N 1
ATOM 1620 C CA . TYR A 1 215 ? -5.52 -40.344 -16.953 1 97.69 215 TYR A CA 1
ATOM 1621 C C . TYR A 1 215 ? -4.688 -39.562 -17.953 1 97.69 215 TYR A C 1
ATOM 1623 O O . TYR A 1 215 ? -5.211 -38.719 -18.672 1 97.69 215 TYR A O 1
ATOM 1631 N N . LEU A 1 216 ? -3.375 -39.812 -18 1 97.69 216 LEU A N 1
ATOM 1632 C CA . LEU A 1 216 ? -2.502 -39.156 -18.969 1 97.69 216 LEU A CA 1
ATOM 1633 C C . LEU A 1 216 ? -2.922 -39.469 -20.391 1 97.69 216 LEU A C 1
ATOM 1635 O O . LEU A 1 216 ? -2.803 -38.656 -21.281 1 97.69 216 LEU A O 1
ATOM 1639 N N . GLY A 1 217 ? -3.355 -40.688 -20.547 1 97.06 217 GLY A N 1
ATOM 1640 C CA . GLY A 1 217 ? -3.936 -41.062 -21.828 1 97.06 217 GLY A CA 1
ATOM 1641 C C . GLY A 1 217 ? -5.164 -40.25 -22.188 1 97.06 217 GLY A C 1
ATOM 1642 O O . GLY A 1 217 ? -5.34 -39.844 -23.328 1 97.06 217 GLY A O 1
ATOM 1643 N N . TYR A 1 218 ? -6 -40.094 -21.203 1 97.69 218 TYR A N 1
ATOM 1644 C CA . TYR A 1 218 ? -7.18 -39.25 -21.375 1 97.69 218 TYR A CA 1
ATOM 1645 C C . TYR A 1 218 ? -6.793 -37.844 -21.812 1 97.69 218 TYR A C 1
ATOM 1647 O O . TYR A 1 218 ? -7.445 -37.25 -22.688 1 97.69 218 TYR A O 1
ATOM 1655 N N . LEU A 1 219 ? -5.746 -37.25 -21.234 1 98.19 219 LEU A N 1
ATOM 1656 C CA . LEU A 1 219 ? -5.27 -35.938 -21.609 1 98.19 219 LEU A CA 1
ATOM 1657 C C . LEU A 1 219 ? -4.848 -35.906 -23.078 1 98.19 219 LEU A C 1
ATOM 1659 O O . LEU A 1 219 ? -5.148 -34.938 -23.797 1 98.19 219 LEU A O 1
ATOM 1663 N N . LYS A 1 220 ? -4.16 -36.969 -23.484 1 96.62 220 LYS A N 1
ATOM 1664 C CA . LYS A 1 220 ? -3.729 -37.062 -24.875 1 96.62 220 LYS A CA 1
ATOM 1665 C C . LYS A 1 220 ? -4.922 -37.031 -25.828 1 96.62 220 LYS A C 1
ATOM 1667 O O . LYS A 1 220 ? -4.883 -36.375 -26.859 1 96.62 220 LYS A O 1
ATOM 1672 N N . GLU A 1 221 ? -5.879 -37.75 -25.453 1 96.69 221 GLU A N 1
ATOM 1673 C CA . GLU A 1 221 ? -7.074 -37.844 -26.281 1 96.69 221 GLU A CA 1
ATOM 1674 C C . GLU A 1 221 ? -7.809 -36.5 -26.359 1 96.69 221 GLU A C 1
ATOM 1676 O O . GLU A 1 221 ? -8.516 -36.25 -27.328 1 96.69 221 GLU A O 1
ATOM 1681 N N . HIS A 1 222 ? -7.648 -35.688 -25.344 1 96.19 222 HIS A N 1
ATOM 1682 C CA . HIS A 1 222 ? -8.375 -34.406 -25.281 1 96.19 222 HIS A CA 1
ATOM 1683 C C . HIS A 1 222 ? -7.43 -33.219 -25.375 1 96.19 222 HIS A C 1
ATOM 1685 O O . HIS A 1 222 ? -7.738 -32.125 -24.891 1 96.19 222 HIS A O 1
ATOM 1691 N N . ILE A 1 223 ? -6.293 -33.375 -25.969 1 95.56 223 ILE A N 1
ATOM 1692 C CA . ILE A 1 223 ? -5.223 -32.375 -25.984 1 95.56 223 ILE A CA 1
ATOM 1693 C C . ILE A 1 223 ? -5.715 -31.094 -26.656 1 95.56 223 ILE A C 1
ATOM 1695 O O . ILE A 1 223 ? -5.301 -30 -26.281 1 95.56 223 ILE A O 1
ATOM 1699 N N . SER A 1 224 ? -6.648 -31.172 -27.594 1 93.12 224 SER A N 1
ATOM 1700 C CA . SER A 1 224 ? -7.164 -30.016 -28.312 1 93.12 224 SER A CA 1
ATOM 1701 C C . SER A 1 224 ? -7.988 -29.125 -27.406 1 93.12 224 SER A C 1
ATOM 1703 O O . SER A 1 224 ? -8.203 -27.938 -27.703 1 93.12 224 SER A O 1
ATOM 1705 N N . SER A 1 225 ? -8.453 -29.703 -26.266 1 94.75 225 SER A N 1
ATOM 1706 C CA . SER A 1 225 ? -9.273 -28.953 -25.328 1 94.75 225 SER A CA 1
ATOM 1707 C C . SER A 1 225 ? -8.422 -28.359 -24.203 1 94.75 225 SER A C 1
ATOM 1709 O O . SER A 1 225 ? -8.938 -27.656 -23.328 1 94.75 225 SER A O 1
ATOM 1711 N N . LEU A 1 226 ? -7.184 -28.672 -24.234 1 95.69 226 LEU A N 1
ATOM 1712 C CA . LEU A 1 226 ? -6.285 -28.25 -23.172 1 95.69 226 LEU A CA 1
ATOM 1713 C C . LEU A 1 226 ? -5.344 -27.141 -23.656 1 95.69 226 LEU A C 1
ATOM 1715 O O . LEU A 1 226 ? -4.98 -27.109 -24.828 1 95.69 226 LEU A O 1
ATOM 1719 N N . SER A 1 227 ? -5.043 -26.266 -22.719 1 95.75 227 SER A N 1
ATOM 1720 C CA . SER A 1 227 ? -4.113 -25.172 -23.031 1 95.75 227 SER A CA 1
ATOM 1721 C C . SER A 1 227 ? -2.857 -25.266 -22.172 1 95.75 227 SER A C 1
ATOM 1723 O O . SER A 1 227 ? -1.942 -24.453 -22.312 1 95.75 227 SER A O 1
ATOM 1725 N N . GLY A 1 228 ? -2.822 -26.25 -21.266 1 97.38 228 GLY A N 1
ATOM 1726 C CA . GLY A 1 228 ? -1.653 -26.422 -20.422 1 97.38 228 GLY A CA 1
ATOM 1727 C C . GLY A 1 228 ? -1.844 -27.484 -19.359 1 97.38 228 GLY A C 1
ATOM 1728 O O . GLY A 1 228 ? -2.893 -28.125 -19.297 1 97.38 228 GLY A O 1
ATOM 1729 N N . LEU A 1 229 ? -0.757 -27.703 -18.641 1 98.25 229 LEU A N 1
ATOM 1730 C CA . LEU A 1 229 ? -0.748 -28.672 -17.547 1 98.25 229 LEU A CA 1
ATOM 1731 C C . LEU A 1 229 ? -0.384 -27.984 -16.219 1 98.25 229 LEU A C 1
ATOM 1733 O O . LEU A 1 229 ? 0.456 -27.094 -16.188 1 98.25 229 LEU A O 1
ATOM 1737 N N . ALA A 1 230 ? -1.057 -28.328 -15.164 1 98.44 230 ALA A N 1
ATOM 1738 C CA . ALA A 1 230 ? -0.702 -27.906 -13.812 1 98.44 230 ALA A CA 1
ATOM 1739 C C . ALA A 1 230 ? -0.125 -29.062 -13.008 1 98.44 230 ALA A C 1
ATOM 1741 O O . ALA A 1 230 ? -0.853 -29.984 -12.617 1 98.44 230 ALA A O 1
ATOM 1742 N N . LEU A 1 231 ? 1.18 -29.016 -12.711 1 97.81 231 LEU A N 1
ATOM 1743 C CA . LEU A 1 231 ? 1.891 -30.109 -12.047 1 97.81 231 LEU A CA 1
ATOM 1744 C C . LEU A 1 231 ? 1.925 -29.891 -10.531 1 97.81 231 LEU A C 1
ATOM 1746 O O . LEU A 1 231 ? 2.418 -28.859 -10.062 1 97.81 231 LEU A O 1
ATOM 1750 N N . TYR A 1 232 ? 1.438 -30.812 -9.82 1 96.38 232 TYR A N 1
ATOM 1751 C CA . TYR A 1 232 ? 1.479 -30.719 -8.367 1 96.38 232 TYR A CA 1
ATOM 1752 C C . TYR A 1 232 ? 2.732 -31.375 -7.809 1 96.38 232 TYR A C 1
ATOM 1754 O O . TYR A 1 232 ? 3.012 -31.281 -6.609 1 96.38 232 TYR A O 1
ATOM 1762 N N . ASP A 1 233 ? 3.43 -32.031 -8.625 1 95.44 233 ASP A N 1
ATOM 1763 C CA . ASP A 1 233 ? 4.793 -32.531 -8.438 1 95.44 233 ASP A CA 1
ATOM 1764 C C . ASP A 1 233 ? 5.656 -32.219 -9.664 1 95.44 233 ASP A C 1
ATOM 1766 O O . ASP A 1 233 ? 5.531 -32.875 -10.703 1 95.44 233 ASP A O 1
ATOM 1770 N N . ALA A 1 234 ? 6.578 -31.281 -9.484 1 95.75 234 ALA A N 1
ATOM 1771 C CA . ALA A 1 234 ? 7.34 -30.75 -10.609 1 95.75 234 ALA A CA 1
ATOM 1772 C C . ALA A 1 234 ? 8.234 -31.828 -11.227 1 95.75 234 ALA A C 1
ATOM 1774 O O . ALA A 1 234 ? 8.57 -31.75 -12.406 1 95.75 234 ALA A O 1
ATOM 1775 N N . ARG A 1 235 ? 8.664 -32.969 -10.562 1 94.69 235 ARG A N 1
ATOM 1776 C CA . ARG A 1 235 ? 9.523 -34.031 -11.055 1 94.69 235 ARG A CA 1
ATOM 1777 C C . ARG A 1 235 ? 8.867 -34.781 -12.203 1 94.69 235 ARG A C 1
ATOM 1779 O O . ARG A 1 235 ? 9.555 -35.375 -13.023 1 94.69 235 ARG A O 1
ATOM 1786 N N . LEU A 1 236 ? 7.574 -34.656 -12.195 1 95.25 236 LEU A N 1
ATOM 1787 C CA . LEU A 1 236 ? 6.816 -35.406 -13.188 1 95.25 236 LEU A CA 1
ATOM 1788 C C . LEU A 1 236 ? 7.012 -34.812 -14.578 1 95.25 236 LEU A C 1
ATOM 1790 O O . LEU A 1 236 ? 6.691 -35.438 -15.586 1 95.25 236 LEU A O 1
ATOM 1794 N N . ALA A 1 237 ? 7.477 -33.625 -14.648 1 95.19 237 ALA A N 1
ATOM 1795 C CA . ALA A 1 237 ? 7.695 -32.938 -15.922 1 95.19 237 ALA A CA 1
ATOM 1796 C C . ALA A 1 237 ? 8.633 -33.75 -16.812 1 95.19 237 ALA A C 1
ATOM 1798 O O . ALA A 1 237 ? 8.492 -33.75 -18.047 1 95.19 237 ALA A O 1
ATOM 1799 N N . VAL A 1 238 ? 9.562 -34.469 -16.203 1 92.75 238 VAL A N 1
ATOM 1800 C CA . VAL A 1 238 ? 10.594 -35.188 -16.922 1 92.75 238 VAL A CA 1
ATOM 1801 C C . VAL A 1 238 ? 9.977 -36.406 -17.625 1 92.75 238 VAL A C 1
ATOM 1803 O O . VAL A 1 238 ? 10.422 -36.812 -18.703 1 92.75 238 VAL A O 1
ATOM 1806 N N . ASP A 1 239 ? 8.898 -36.938 -17.062 1 91.5 239 ASP A N 1
ATOM 1807 C CA . ASP A 1 239 ? 8.406 -38.25 -17.484 1 91.5 239 ASP A CA 1
ATOM 1808 C C . ASP A 1 239 ? 7.078 -38.125 -18.219 1 91.5 239 ASP A C 1
ATOM 1810 O O . ASP A 1 239 ? 6.414 -39.125 -18.484 1 91.5 239 ASP A O 1
ATOM 1814 N N . LEU A 1 240 ? 6.691 -36.969 -18.531 1 93.75 240 LEU A N 1
ATOM 1815 C CA . LEU A 1 240 ? 5.414 -36.781 -19.219 1 93.75 240 LEU A CA 1
ATOM 1816 C C . LEU A 1 240 ? 5.453 -37.375 -20.609 1 93.75 240 LEU A C 1
ATOM 1818 O O . LEU A 1 240 ? 6.492 -37.375 -21.281 1 93.75 240 LEU A O 1
ATOM 1822 N N . PRO A 1 241 ? 4.344 -37.875 -21.062 1 93.38 241 PRO A N 1
ATOM 1823 C CA . PRO A 1 241 ? 4.277 -38.375 -22.422 1 93.38 241 PRO A CA 1
ATOM 1824 C C . PRO A 1 241 ? 4.648 -37.344 -23.469 1 93.38 241 PRO A C 1
ATOM 1826 O O . PRO A 1 241 ? 4.301 -36.156 -23.312 1 93.38 241 PRO A O 1
ATOM 1829 N N . SER A 1 242 ? 5.254 -37.719 -24.562 1 91.06 242 SER A N 1
ATOM 1830 C CA . SER A 1 242 ? 5.734 -36.812 -25.609 1 91.06 242 SER A CA 1
ATOM 1831 C C . SER A 1 242 ? 4.578 -36.094 -26.266 1 91.06 242 SER A C 1
ATOM 1833 O O . SER A 1 242 ? 4.746 -34.938 -26.719 1 91.06 242 SER A O 1
ATOM 1835 N N . ASP A 1 243 ? 3.387 -36.719 -26.25 1 93 243 ASP A N 1
ATOM 1836 C CA . ASP A 1 243 ? 2.217 -36.125 -26.875 1 93 243 ASP A CA 1
ATOM 1837 C C . ASP A 1 243 ? 1.838 -34.812 -26.172 1 93 243 ASP A C 1
ATOM 1839 O O . ASP A 1 243 ? 1.237 -33.938 -26.797 1 93 243 ASP A O 1
ATOM 1843 N N . LEU A 1 244 ? 2.244 -34.75 -24.938 1 95 244 LEU A N 1
ATOM 1844 C CA . LEU A 1 244 ? 1.828 -33.625 -24.141 1 95 244 LEU A CA 1
ATOM 1845 C C . LEU A 1 244 ? 2.926 -32.562 -24.094 1 95 244 LEU A C 1
ATOM 1847 O O . LEU A 1 244 ? 2.785 -31.531 -23.422 1 95 244 LEU A O 1
ATOM 1851 N N . GLU A 1 245 ? 4.008 -32.688 -24.797 1 90.81 245 GLU A N 1
ATOM 1852 C CA . GLU A 1 245 ? 5.195 -31.844 -24.734 1 90.81 245 GLU A CA 1
ATOM 1853 C C . GLU A 1 245 ? 4.883 -30.406 -25.172 1 90.81 245 GLU A C 1
ATOM 1855 O O . GLU A 1 245 ? 5.488 -29.453 -24.688 1 90.81 245 GLU A O 1
ATOM 1860 N N . GLY A 1 246 ? 3.965 -30.234 -26.047 1 92.25 246 GLY A N 1
ATOM 1861 C CA . GLY A 1 246 ? 3.641 -28.922 -26.594 1 92.25 246 GLY A CA 1
ATOM 1862 C C . GLY A 1 246 ? 2.854 -28.062 -25.625 1 92.25 246 GLY A C 1
ATOM 1863 O O . GLY A 1 246 ? 2.752 -26.844 -25.812 1 92.25 246 GLY A O 1
ATOM 1864 N N . LEU A 1 247 ? 2.32 -28.641 -24.578 1 95.44 247 LEU A N 1
ATOM 1865 C CA . LEU A 1 247 ? 1.553 -27.891 -23.594 1 95.44 247 LEU A CA 1
ATOM 1866 C C . LEU A 1 247 ? 2.471 -27.266 -22.562 1 95.44 247 LEU A C 1
ATOM 1868 O O . LEU A 1 247 ? 3.43 -27.891 -22.109 1 95.44 247 LEU A O 1
ATOM 1872 N N . PRO A 1 248 ? 2.207 -25.938 -22.281 1 96.5 248 PRO A N 1
ATOM 1873 C CA . PRO A 1 248 ? 2.98 -25.328 -21.188 1 96.5 248 PRO A CA 1
ATOM 1874 C C . PRO A 1 248 ? 2.756 -26.031 -19.844 1 96.5 248 PRO A C 1
ATOM 1876 O O . PRO A 1 248 ? 1.648 -26.5 -19.578 1 96.5 248 PRO A O 1
ATOM 1879 N N . ARG A 1 249 ? 3.801 -26.062 -19.078 1 97.81 249 ARG A N 1
ATOM 1880 C CA . ARG A 1 249 ? 3.795 -26.75 -17.781 1 97.81 249 ARG A CA 1
ATOM 1881 C C . ARG A 1 249 ? 3.887 -25.734 -16.641 1 97.81 249 ARG A C 1
ATOM 1883 O O . ARG A 1 249 ? 4.902 -25.062 -16.484 1 97.81 249 ARG A O 1
ATOM 1890 N N . LEU A 1 250 ? 2.812 -25.625 -15.852 1 98.25 250 LEU A N 1
ATOM 1891 C CA . LEU A 1 250 ? 2.789 -24.844 -14.625 1 98.25 250 LEU A CA 1
ATOM 1892 C C . LEU A 1 250 ? 3.117 -25.703 -13.414 1 98.25 250 LEU A C 1
ATOM 1894 O O . LEU A 1 250 ? 2.469 -26.719 -13.18 1 98.25 250 LEU A O 1
ATOM 1898 N N . SER A 1 251 ? 4.109 -25.328 -12.695 1 98.25 251 SER A N 1
ATOM 1899 C CA . SER A 1 251 ? 4.391 -26.031 -11.453 1 98.25 251 SER A CA 1
ATOM 1900 C C . SER A 1 251 ? 3.646 -25.406 -10.273 1 98.25 251 SER A C 1
ATOM 1902 O O . SER A 1 251 ? 3.822 -24.219 -9.984 1 98.25 251 SER A O 1
ATOM 1904 N N . LEU A 1 252 ? 2.82 -26.172 -9.648 1 97.06 252 LEU A N 1
ATOM 1905 C CA . LEU A 1 252 ? 2.195 -25.781 -8.391 1 97.06 252 LEU A CA 1
ATOM 1906 C C . LEU A 1 252 ? 2.855 -26.484 -7.215 1 97.06 252 LEU A C 1
ATOM 1908 O O . LEU A 1 252 ? 2.273 -26.578 -6.129 1 97.06 252 LEU A O 1
ATOM 1912 N N . ASP A 1 253 ? 4.023 -27.172 -7.551 1 94.38 253 ASP A N 1
ATOM 1913 C CA . ASP A 1 253 ? 5.008 -27.578 -6.555 1 94.38 253 ASP A CA 1
ATOM 1914 C C . ASP A 1 253 ? 5.891 -26.406 -6.145 1 94.38 253 ASP A C 1
ATOM 1916 O O . ASP A 1 253 ? 6.969 -26.203 -6.711 1 94.38 253 ASP A O 1
ATOM 1920 N N . GLN A 1 254 ? 5.434 -25.641 -5.172 1 92.5 254 GLN A N 1
ATOM 1921 C CA . GLN A 1 254 ? 5.965 -24.312 -4.875 1 92.5 254 GLN A CA 1
ATOM 1922 C C . GLN A 1 254 ? 7.461 -24.375 -4.586 1 92.5 254 GLN A C 1
ATOM 1924 O O . GLN A 1 254 ? 7.902 -25.125 -3.719 1 92.5 254 GLN A O 1
ATOM 1929 N N . ALA A 1 255 ? 8.227 -23.625 -5.316 1 96.38 255 ALA A N 1
ATOM 1930 C CA . ALA A 1 255 ? 9.664 -23.516 -5.09 1 96.38 255 ALA A CA 1
ATOM 1931 C C . ALA A 1 255 ? 9.969 -22.594 -3.908 1 96.38 255 ALA A C 1
ATOM 1933 O O . ALA A 1 255 ? 9.484 -21.469 -3.854 1 96.38 255 ALA A O 1
ATOM 1934 N N . GLN A 1 256 ? 10.797 -23.062 -3.021 1 96.06 256 GLN A N 1
ATOM 1935 C CA . GLN A 1 256 ? 11.086 -22.312 -1.799 1 96.06 256 GLN A CA 1
ATOM 1936 C C . GLN A 1 256 ? 12.305 -21.422 -1.978 1 96.06 256 GLN A C 1
ATOM 1938 O O . GLN A 1 256 ? 12.508 -20.469 -1.211 1 96.06 256 GLN A O 1
ATOM 1943 N N . THR A 1 257 ? 13.18 -21.781 -2.92 1 97.56 257 THR A N 1
ATOM 1944 C CA . THR A 1 257 ? 14.414 -21.031 -3.166 1 97.56 257 THR A CA 1
ATOM 1945 C C . THR A 1 257 ? 14.703 -20.953 -4.664 1 97.56 257 THR A C 1
ATOM 1947 O O . THR A 1 257 ? 14.148 -21.719 -5.453 1 97.56 257 THR A O 1
ATOM 1950 N N . PRO A 1 258 ? 15.555 -19.984 -5.043 1 98.12 258 PRO A N 1
ATOM 1951 C CA . PRO A 1 258 ? 15.93 -19.922 -6.457 1 98.12 258 PRO A CA 1
ATOM 1952 C C . PRO A 1 258 ? 16.641 -21.188 -6.934 1 98.12 258 PRO A C 1
ATOM 1954 O O . PRO A 1 258 ? 16.531 -21.547 -8.109 1 98.12 258 PRO A O 1
ATOM 1957 N N . HIS A 1 259 ? 17.344 -21.875 -6.051 1 98.19 259 HIS A N 1
ATOM 1958 C CA . HIS A 1 259 ? 17.953 -23.156 -6.406 1 98.19 259 HIS A CA 1
ATOM 1959 C C . HIS A 1 259 ? 16.891 -24.172 -6.809 1 98.19 259 HIS A C 1
ATOM 1961 O O . HIS A 1 259 ? 17.078 -24.922 -7.773 1 98.19 259 HIS A O 1
ATOM 1967 N N . GLN A 1 260 ? 15.852 -24.156 -6.07 1 98.12 260 GLN A N 1
ATOM 1968 C CA . GLN A 1 260 ? 14.758 -25.078 -6.391 1 98.12 260 GLN A CA 1
ATOM 1969 C C . GLN A 1 260 ? 14.07 -24.672 -7.695 1 98.12 260 GLN A C 1
ATOM 1971 O O . GLN A 1 260 ? 13.609 -25.531 -8.453 1 98.12 260 GLN A O 1
ATOM 1976 N N . VAL A 1 261 ? 13.984 -23.359 -7.922 1 98.5 261 VAL A N 1
ATOM 1977 C CA . VAL A 1 261 ? 13.438 -22.891 -9.188 1 98.5 261 VAL A CA 1
ATOM 1978 C C . VAL A 1 261 ? 14.266 -23.453 -10.352 1 98.5 261 VAL A C 1
ATOM 1980 O O . VAL A 1 261 ? 13.703 -24 -11.305 1 98.5 261 VAL A O 1
ATOM 1983 N N . LEU A 1 262 ? 15.586 -23.328 -10.234 1 98.5 262 LEU A N 1
ATOM 1984 C CA . LEU A 1 262 ? 16.484 -23.797 -11.289 1 98.5 262 LEU A CA 1
ATOM 1985 C C . LEU A 1 262 ? 16.344 -25.297 -11.5 1 98.5 262 LEU A C 1
ATOM 1987 O O . LEU A 1 262 ? 16.375 -25.766 -12.641 1 98.5 262 LEU A O 1
ATOM 1991 N N . ARG A 1 263 ? 16.172 -25.969 -10.438 1 97.88 263 ARG A N 1
ATOM 1992 C CA . ARG A 1 263 ? 15.969 -27.422 -10.539 1 97.88 263 ARG A CA 1
ATOM 1993 C C . ARG A 1 263 ? 14.695 -27.734 -11.32 1 97.88 263 ARG A C 1
ATOM 1995 O O . ARG A 1 263 ? 14.703 -28.594 -12.211 1 97.88 263 ARG A O 1
ATOM 2002 N N . GLN A 1 264 ? 13.633 -27.047 -11.016 1 98.12 264 GLN A N 1
ATOM 2003 C CA . GLN A 1 264 ? 12.367 -27.312 -11.695 1 98.12 264 GLN A CA 1
ATOM 2004 C C . GLN A 1 264 ? 12.43 -26.891 -13.156 1 98.12 264 GLN A C 1
ATOM 2006 O O . GLN A 1 264 ? 11.859 -27.562 -14.023 1 98.12 264 GLN A O 1
ATOM 2011 N N . VAL A 1 265 ? 13.133 -25.828 -13.375 1 98.12 265 VAL A N 1
ATOM 2012 C CA . VAL A 1 265 ? 13.336 -25.406 -14.758 1 98.12 265 VAL A CA 1
ATOM 2013 C C . VAL A 1 265 ? 14.086 -26.484 -15.523 1 98.12 265 VAL A C 1
ATOM 2015 O O . VAL A 1 265 ? 13.773 -26.781 -16.688 1 98.12 265 VAL A O 1
ATOM 2018 N N . SER A 1 266 ? 15.047 -27.109 -14.867 1 97.25 266 SER A N 1
ATOM 2019 C CA . SER A 1 266 ? 15.844 -28.141 -15.508 1 97.25 266 SER A CA 1
ATOM 2020 C C . SER A 1 266 ? 14.984 -29.359 -15.859 1 97.25 266 SER A C 1
ATOM 2022 O O . SER A 1 266 ? 15.359 -30.156 -16.719 1 97.25 266 SER A O 1
ATOM 2024 N N . TRP A 1 267 ? 13.859 -29.484 -15.203 1 96.5 267 TRP A N 1
ATOM 2025 C CA . TRP A 1 267 ? 12.953 -30.594 -15.469 1 96.5 267 TRP A CA 1
ATOM 2026 C C . TRP A 1 267 ? 11.992 -30.266 -16.609 1 96.5 267 TRP A C 1
ATOM 2028 O O . TRP A 1 267 ? 11.219 -31.109 -17.047 1 96.5 267 TRP A O 1
ATOM 2038 N N . GLY A 1 268 ? 11.977 -29.016 -17.078 1 95.56 268 GLY A N 1
ATOM 2039 C CA . GLY A 1 268 ? 11.148 -28.625 -18.203 1 95.56 268 GLY A CA 1
ATOM 2040 C C . GLY A 1 268 ? 9.906 -27.859 -17.797 1 95.56 268 GLY A C 1
ATOM 2041 O O . GLY A 1 268 ? 8.953 -27.75 -18.562 1 95.56 268 GLY A O 1
ATOM 2042 N N . VAL A 1 269 ? 9.891 -27.312 -16.578 1 97.56 269 VAL A N 1
ATOM 2043 C CA . VAL A 1 269 ? 8.773 -26.484 -16.109 1 97.56 269 VAL A CA 1
ATOM 2044 C C . VAL A 1 269 ? 8.812 -25.125 -16.781 1 97.56 269 VAL A C 1
ATOM 2046 O O . VAL A 1 269 ? 9.891 -24.531 -16.953 1 97.56 269 VAL A O 1
ATOM 2049 N N . ASP A 1 270 ? 7.652 -24.594 -17.172 1 97.56 270 ASP A N 1
ATOM 2050 C CA . ASP A 1 270 ? 7.566 -23.328 -17.906 1 97.56 270 ASP A CA 1
ATOM 2051 C C . ASP A 1 270 ? 7.18 -22.172 -16.984 1 97.56 270 ASP A C 1
ATOM 2053 O O . ASP A 1 270 ? 7.648 -21.047 -17.156 1 97.56 270 ASP A O 1
ATOM 2057 N N . MET A 1 271 ? 6.266 -22.391 -16.094 1 97.88 271 MET A N 1
ATOM 2058 C CA . MET A 1 271 ? 5.812 -21.406 -15.125 1 97.88 271 MET A CA 1
ATOM 2059 C C . MET A 1 271 ? 5.914 -21.953 -13.703 1 97.88 271 MET A C 1
ATOM 2061 O O . MET A 1 271 ? 5.566 -23.109 -13.453 1 97.88 271 MET A O 1
ATOM 2065 N N . LEU A 1 272 ? 6.387 -21.125 -12.852 1 98.38 272 LEU A N 1
ATOM 2066 C CA . LEU A 1 272 ? 6.645 -21.625 -11.508 1 98.38 272 LEU A CA 1
ATOM 2067 C C . LEU A 1 272 ? 5.906 -20.797 -10.461 1 98.38 272 LEU A C 1
ATOM 2069 O O . LEU A 1 272 ? 5.793 -19.578 -10.602 1 98.38 272 LEU A O 1
ATOM 2073 N N . ASP A 1 273 ? 5.395 -21.422 -9.5 1 96.81 273 ASP A N 1
ATOM 2074 C CA . ASP A 1 273 ? 4.875 -20.812 -8.281 1 96.81 273 ASP A CA 1
ATOM 2075 C C . ASP A 1 273 ? 5.988 -20.594 -7.254 1 96.81 273 ASP A C 1
ATOM 2077 O O . ASP A 1 273 ? 6.648 -21.562 -6.848 1 96.81 273 ASP A O 1
ATOM 2081 N N . LEU A 1 274 ? 6.188 -19.391 -6.871 1 96.62 274 LEU A N 1
ATOM 2082 C CA . LEU A 1 274 ? 7.277 -19.078 -5.953 1 96.62 274 LEU A CA 1
ATOM 2083 C C . LEU A 1 274 ? 6.742 -18.766 -4.562 1 96.62 274 LEU A C 1
ATOM 2085 O O . LEU A 1 274 ? 5.945 -17.828 -4.395 1 96.62 274 LEU A O 1
ATOM 2089 N N . ALA A 1 275 ? 7.23 -19.469 -3.629 1 90.5 275 ALA A N 1
ATOM 2090 C CA . ALA A 1 275 ? 6.828 -19.219 -2.248 1 90.5 275 ALA A CA 1
ATOM 2091 C C . ALA A 1 275 ? 7.52 -17.984 -1.687 1 90.5 275 ALA A C 1
ATOM 2093 O O . ALA A 1 275 ? 6.957 -17.281 -0.847 1 90.5 275 ALA A O 1
ATOM 2094 N N . PHE A 1 276 ? 8.656 -17.672 -2.174 1 95.12 276 PHE A N 1
ATOM 2095 C CA . PHE A 1 276 ? 9.57 -16.812 -1.434 1 95.12 276 PHE A CA 1
ATOM 2096 C C . PHE A 1 276 ? 9.383 -15.352 -1.831 1 95.12 276 PHE A C 1
ATOM 2098 O O . PHE A 1 276 ? 9.883 -14.453 -1.157 1 95.12 276 PHE A O 1
ATOM 2105 N N . LEU A 1 277 ? 8.688 -15.031 -2.941 1 95.5 277 LEU A N 1
ATOM 2106 C CA . LEU A 1 277 ? 8.539 -13.625 -3.316 1 95.5 277 LEU A CA 1
ATOM 2107 C C . LEU A 1 277 ? 7.883 -12.828 -2.195 1 95.5 277 LEU A C 1
ATOM 2109 O O . LEU A 1 277 ? 8.523 -11.969 -1.583 1 95.5 277 LEU A O 1
ATOM 2113 N N . THR A 1 278 ? 6.68 -13.164 -1.855 1 92.25 278 THR A N 1
ATOM 2114 C CA . THR A 1 278 ? 5.938 -12.445 -0.83 1 92.25 278 THR A CA 1
ATOM 2115 C C . THR A 1 278 ? 6.496 -12.742 0.557 1 92.25 278 THR A C 1
ATOM 2117 O O . THR A 1 278 ? 6.547 -11.859 1.416 1 92.25 278 THR A O 1
ATOM 2120 N N . GLN A 1 279 ? 6.965 -13.984 0.747 1 93.62 279 GLN A N 1
ATOM 2121 C CA . GLN A 1 279 ? 7.512 -14.375 2.041 1 93.62 279 GLN A CA 1
ATOM 2122 C C . GLN A 1 279 ? 8.711 -13.508 2.42 1 93.62 279 GLN A C 1
ATOM 2124 O O . GLN A 1 279 ? 8.805 -13.039 3.557 1 93.62 279 GLN A O 1
ATOM 2129 N N . MET A 1 280 ? 9.602 -13.328 1.499 1 96.31 280 MET A N 1
ATOM 2130 C CA . MET A 1 280 ? 10.789 -12.523 1.774 1 96.31 280 MET A CA 1
ATOM 2131 C C . MET A 1 280 ? 10.422 -11.055 1.951 1 96.31 280 MET A C 1
ATOM 2133 O O . MET A 1 280 ? 11.016 -10.359 2.783 1 96.31 280 MET A O 1
ATOM 2137 N N . THR A 1 281 ? 9.484 -10.578 1.121 1 95.38 281 THR A N 1
ATOM 2138 C CA . THR A 1 281 ? 9 -9.219 1.294 1 95.38 281 THR A CA 1
ATOM 2139 C C . THR A 1 281 ? 8.453 -9.016 2.703 1 95.38 281 THR A C 1
ATOM 2141 O O . THR A 1 281 ? 8.828 -8.062 3.391 1 95.38 281 THR A O 1
ATOM 2144 N N . ASP A 1 282 ? 7.629 -9.938 3.145 1 91.81 282 ASP A N 1
ATOM 2145 C CA . ASP A 1 282 ? 7.035 -9.859 4.477 1 91.81 282 ASP A CA 1
ATOM 2146 C C . ASP A 1 282 ? 8.109 -9.875 5.559 1 91.81 282 ASP A C 1
ATOM 2148 O O . ASP A 1 282 ? 7.957 -9.234 6.605 1 91.81 282 ASP A O 1
ATOM 2152 N N . ALA A 1 283 ? 9.117 -10.578 5.273 1 94.25 283 ALA A N 1
ATOM 2153 C CA . ALA A 1 283 ? 10.195 -10.742 6.246 1 94.25 283 ALA A CA 1
ATOM 2154 C C . ALA A 1 283 ? 11.109 -9.523 6.262 1 94.25 283 ALA A C 1
ATOM 2156 O O . ALA A 1 283 ? 12.016 -9.43 7.09 1 94.25 283 ALA A O 1
ATOM 2157 N N . GLY A 1 284 ? 10.898 -8.594 5.34 1 95.5 284 GLY A N 1
ATOM 2158 C CA . GLY A 1 284 ? 11.758 -7.422 5.258 1 95.5 284 GLY A CA 1
ATOM 2159 C C . GLY A 1 284 ? 13.094 -7.707 4.594 1 95.5 284 GLY A C 1
ATOM 2160 O O . GLY A 1 284 ? 14.078 -7.016 4.852 1 95.5 284 GLY A O 1
ATOM 2161 N N . ILE A 1 285 ? 13.141 -8.75 3.775 1 96.75 285 ILE A N 1
ATOM 2162 C CA . ILE A 1 285 ? 14.367 -9.164 3.107 1 96.75 285 ILE A CA 1
ATOM 2163 C C . ILE A 1 285 ? 14.359 -8.672 1.662 1 96.75 285 ILE A C 1
ATOM 2165 O O . ILE A 1 285 ? 13.422 -8.945 0.912 1 96.75 285 ILE A O 1
ATOM 2169 N N . SER A 1 286 ? 15.328 -7.883 1.307 1 97.5 286 SER A N 1
ATOM 2170 C CA . SER A 1 286 ? 15.516 -7.469 -0.081 1 97.5 286 SER A CA 1
ATOM 2171 C C . SER A 1 286 ? 16.375 -8.484 -0.843 1 97.5 286 SER A C 1
ATOM 2173 O O . SER A 1 286 ? 17.5 -8.766 -0.455 1 97.5 286 SER A O 1
ATOM 2175 N N . LEU A 1 287 ? 15.82 -9.031 -1.938 1 97.94 287 LEU A N 1
ATOM 2176 C CA . LEU A 1 287 ? 16.547 -9.984 -2.758 1 97.94 287 LEU A CA 1
ATOM 2177 C C . LEU A 1 287 ? 17.672 -9.289 -3.529 1 97.94 287 LEU A C 1
ATOM 2179 O O . LEU A 1 287 ? 17.5 -8.164 -3.992 1 97.94 287 LEU A O 1
ATOM 2183 N N . THR A 1 288 ? 18.797 -9.953 -3.666 1 97.06 288 THR A N 1
ATOM 2184 C CA . THR A 1 288 ? 19.938 -9.328 -4.336 1 97.06 288 THR A CA 1
ATOM 2185 C C . THR A 1 288 ? 20.609 -10.305 -5.297 1 97.06 288 THR A C 1
ATOM 2187 O O . THR A 1 288 ? 21.578 -9.953 -5.969 1 97.06 288 THR A O 1
ATOM 2190 N N . PHE A 1 289 ? 20.156 -11.516 -5.41 1 96.5 289 PHE A N 1
ATOM 2191 C CA . PHE A 1 289 ? 20.828 -12.531 -6.211 1 96.5 289 PHE A CA 1
ATOM 2192 C C . PHE A 1 289 ? 20.672 -12.227 -7.699 1 96.5 289 PHE A C 1
ATOM 2194 O O . PHE A 1 289 ? 19.75 -11.516 -8.102 1 96.5 289 PHE A O 1
ATOM 2201 N N . GLN A 1 290 ? 21.625 -12.727 -8.422 1 95.62 290 GLN A N 1
ATOM 2202 C CA . GLN A 1 290 ? 21.656 -12.664 -9.883 1 95.62 290 GLN A CA 1
ATOM 2203 C C . GLN A 1 290 ? 22.094 -14 -10.477 1 95.62 290 GLN A C 1
ATOM 2205 O O . GLN A 1 290 ? 22.969 -14.672 -9.93 1 95.62 290 GLN A O 1
ATOM 2210 N N . PHE A 1 291 ? 21.453 -14.359 -11.531 1 97.12 291 PHE A N 1
ATOM 2211 C CA . PHE A 1 291 ? 21.812 -15.609 -12.188 1 97.12 291 PHE A CA 1
ATOM 2212 C C . PHE A 1 291 ? 22.75 -15.352 -13.359 1 97.12 291 PHE A C 1
ATOM 2214 O O . PHE A 1 291 ? 22.453 -14.531 -14.227 1 97.12 291 PHE A O 1
ATOM 2221 N N . PRO A 1 292 ? 23.938 -16.031 -13.586 1 96.56 292 PRO A N 1
ATOM 2222 C CA . PRO A 1 292 ? 24.375 -17.094 -12.68 1 96.56 292 PRO A CA 1
ATOM 2223 C C . PRO A 1 292 ? 25.188 -16.562 -11.508 1 96.56 292 PRO A C 1
ATOM 2225 O O . PRO A 1 292 ? 25.469 -17.312 -10.555 1 96.56 292 PRO A O 1
ATOM 2228 N N . GLY A 1 293 ? 25.469 -15.305 -11.57 1 93.44 293 GLY A N 1
ATOM 2229 C CA . GLY A 1 293 ? 26.375 -14.727 -10.586 1 93.44 293 GLY A CA 1
ATOM 2230 C C . GLY A 1 293 ? 27.828 -14.984 -10.891 1 93.44 293 GLY A C 1
ATOM 2231 O O . GLY A 1 293 ? 28.188 -15.375 -12.008 1 93.44 293 GLY A O 1
ATOM 2232 N N . GLU A 1 294 ? 28.703 -14.492 -9.93 1 88.69 294 GLU A N 1
ATOM 2233 C CA . GLU A 1 294 ? 30.141 -14.672 -10.062 1 88.69 294 GLU A CA 1
ATOM 2234 C C . GLU A 1 294 ? 30.734 -15.352 -8.828 1 88.69 294 GLU A C 1
ATOM 2236 O O . GLU A 1 294 ? 30.703 -14.789 -7.734 1 88.69 294 GLU A O 1
ATOM 2241 N N . ALA A 1 295 ? 31.281 -16.547 -9.109 1 81.88 295 ALA A N 1
ATOM 2242 C CA . ALA A 1 295 ? 31.828 -17.312 -7.992 1 81.88 295 ALA A CA 1
ATOM 2243 C C . ALA A 1 295 ? 33.125 -16.688 -7.488 1 81.88 295 ALA A C 1
ATOM 2245 O O . ALA A 1 295 ? 34 -16.359 -8.281 1 81.88 295 ALA A O 1
ATOM 2246 N N . SER A 1 296 ? 33.188 -16.094 -6.336 1 75.94 296 SER A N 1
ATOM 2247 C CA . SER A 1 296 ? 34.406 -15.438 -5.848 1 75.94 296 SER A CA 1
ATOM 2248 C C . SER A 1 296 ? 34.875 -16.047 -4.531 1 75.94 296 SER A C 1
ATOM 2250 O O . SER A 1 296 ? 35.656 -15.438 -3.797 1 75.94 296 SER A O 1
ATOM 2252 N N . GLY A 1 297 ? 34.562 -17.328 -4.078 1 81.06 297 GLY A N 1
ATOM 2253 C CA . GLY A 1 297 ? 34.969 -17.969 -2.844 1 81.06 297 GLY A CA 1
ATOM 2254 C C . GLY A 1 297 ? 33.844 -18.234 -1.878 1 81.06 297 GLY A C 1
ATOM 2255 O O . GLY A 1 297 ? 32.969 -19.062 -2.152 1 81.06 297 GLY A O 1
ATOM 2256 N N . LYS A 1 298 ? 33.594 -17.172 -0.946 1 88.31 298 LYS A N 1
ATOM 2257 C CA . LYS A 1 298 ? 32.531 -17.359 0.044 1 88.31 298 LYS A CA 1
ATOM 2258 C C . LYS A 1 298 ? 31.141 -17.156 -0.573 1 88.31 298 LYS A C 1
ATOM 2260 O O . LYS A 1 298 ? 30.953 -16.219 -1.356 1 88.31 298 LYS A O 1
ATOM 2265 N N . LYS A 1 299 ? 30.25 -18.062 -0.266 1 92.88 299 LYS A N 1
ATOM 2266 C CA . LYS A 1 299 ? 28.906 -17.984 -0.824 1 92.88 299 LYS A CA 1
ATOM 2267 C C . LYS A 1 299 ? 28.203 -16.703 -0.381 1 92.88 299 LYS A C 1
ATOM 2269 O O . LYS A 1 299 ? 28.297 -16.312 0.783 1 92.88 299 LYS A O 1
ATOM 2274 N N . GLU A 1 300 ? 27.609 -16.078 -1.268 1 94.69 300 GLU A N 1
ATOM 2275 C CA . GLU A 1 300 ? 26.844 -14.867 -1.005 1 94.69 300 GLU A CA 1
ATOM 2276 C C . GLU A 1 300 ? 25.422 -15.203 -0.561 1 94.69 300 GLU A C 1
ATOM 2278 O O . GLU A 1 300 ? 24.891 -16.266 -0.892 1 94.69 300 GLU A O 1
ATOM 2283 N N . ALA A 1 301 ? 24.875 -14.281 0.257 1 95.12 301 ALA A N 1
ATOM 2284 C CA . ALA A 1 301 ? 23.469 -14.43 0.638 1 95.12 301 ALA A CA 1
ATOM 2285 C C . ALA A 1 301 ? 22.547 -14.117 -0.54 1 95.12 301 ALA A C 1
ATOM 2287 O O . ALA A 1 301 ? 22.906 -13.359 -1.441 1 95.12 301 ALA A O 1
ATOM 2288 N N . LEU A 1 302 ? 21.344 -14.695 -0.534 1 97.19 302 LEU A N 1
ATOM 2289 C CA . LEU A 1 302 ? 20.359 -14.508 -1.595 1 97.19 302 LEU A CA 1
ATOM 2290 C C . LEU A 1 302 ? 19.672 -13.148 -1.457 1 97.19 302 LEU A C 1
ATOM 2292 O O . LEU A 1 302 ? 19.016 -12.68 -2.395 1 97.19 302 LEU A O 1
ATOM 2296 N N . GLY A 1 303 ? 19.75 -12.578 -0.313 1 96.31 303 GLY A N 1
ATOM 2297 C CA . GLY A 1 303 ? 19.141 -11.297 0.005 1 96.31 303 GLY A CA 1
ATOM 2298 C C . GLY A 1 303 ? 19.703 -10.656 1.255 1 96.31 303 GLY A C 1
ATOM 2299 O O . GLY A 1 303 ? 20.594 -11.227 1.903 1 96.31 303 GLY A O 1
ATOM 2300 N N . VAL A 1 304 ? 19.188 -9.492 1.565 1 95.38 304 VAL A N 1
ATOM 2301 C CA . VAL A 1 304 ? 19.641 -8.703 2.705 1 95.38 304 VAL A CA 1
ATOM 2302 C C . VAL A 1 304 ? 18.484 -8.43 3.65 1 95.38 304 VAL A C 1
ATOM 2304 O O . VAL A 1 304 ? 17.391 -8.047 3.213 1 95.38 304 VAL A O 1
ATOM 2307 N N . ASP A 1 305 ? 18.703 -8.711 4.898 1 95.94 305 ASP A N 1
ATOM 2308 C CA . ASP A 1 305 ? 17.719 -8.375 5.93 1 95.94 305 ASP A CA 1
ATOM 2309 C C . ASP A 1 305 ? 17.766 -6.887 6.258 1 95.94 305 ASP A C 1
ATOM 2311 O O . ASP A 1 305 ? 18.609 -6.438 7.027 1 95.94 305 ASP A O 1
ATOM 2315 N N . LEU A 1 306 ? 16.812 -6.121 5.898 1 94.81 306 LEU A N 1
ATOM 2316 C CA . LEU A 1 306 ? 16.859 -4.664 5.984 1 94.81 306 LEU A CA 1
ATOM 2317 C C . LEU A 1 306 ? 16.406 -4.188 7.359 1 94.81 306 LEU A C 1
ATOM 2319 O O . LEU A 1 306 ? 16.422 -2.988 7.645 1 94.81 306 LEU A O 1
ATOM 2323 N N . TRP A 1 307 ? 16.078 -5.18 8.172 1 91.06 307 TRP A N 1
ATOM 2324 C CA . TRP A 1 307 ? 15.773 -4.809 9.547 1 91.06 307 TRP A CA 1
ATOM 2325 C C . TRP A 1 307 ? 17.047 -4.387 10.289 1 91.06 307 TRP A C 1
ATOM 2327 O O . TRP A 1 307 ? 16.969 -3.719 11.32 1 91.06 307 TRP A O 1
ATOM 2337 N N . LYS A 1 308 ? 18.109 -4.871 9.797 1 90.38 308 LYS A N 1
ATOM 2338 C CA . LYS A 1 308 ? 19.375 -4.641 10.484 1 90.38 308 LYS A CA 1
ATOM 2339 C C . LYS A 1 308 ? 19.719 -3.156 10.516 1 90.38 308 LYS A C 1
ATOM 2341 O O . LYS A 1 308 ? 19.609 -2.465 9.508 1 90.38 308 LYS A O 1
ATOM 2346 N N . LYS A 1 309 ? 20.266 -2.654 11.555 1 83.5 309 LYS A N 1
ATOM 2347 C CA . LYS A 1 309 ? 20.562 -1.244 11.812 1 83.5 309 LYS A CA 1
ATOM 2348 C C . LYS A 1 309 ? 21.656 -0.733 10.891 1 83.5 309 LYS A C 1
ATOM 2350 O O . LYS A 1 309 ? 21.703 0.452 10.555 1 83.5 309 LYS A O 1
ATOM 2355 N N . GLU A 1 310 ? 22.469 -1.632 10.5 1 87.19 310 GLU A N 1
ATOM 2356 C CA . GLU A 1 310 ? 23.609 -1.242 9.664 1 87.19 310 GLU A CA 1
ATOM 2357 C C . GLU A 1 310 ? 23.125 -0.618 8.352 1 87.19 310 GLU A C 1
ATOM 2359 O O . GLU A 1 310 ? 23.844 0.184 7.746 1 87.19 310 GLU A O 1
ATOM 2364 N N . TYR A 1 311 ? 21.906 -0.907 8.008 1 88.88 311 TYR A N 1
ATOM 2365 C CA . TYR A 1 311 ? 21.406 -0.397 6.734 1 88.88 311 TYR A CA 1
ATOM 2366 C C . TYR A 1 311 ? 20.672 0.92 6.926 1 88.88 311 TYR A C 1
ATOM 2368 O O . TYR A 1 311 ? 20.281 1.565 5.949 1 88.88 311 TYR A O 1
ATOM 2376 N N . GLY A 1 312 ? 20.609 1.348 8.086 1 84.12 312 GLY A N 1
ATOM 2377 C CA . GLY A 1 312 ? 19.891 2.58 8.391 1 84.12 312 GLY A CA 1
ATOM 2378 C C . GLY A 1 312 ? 20.594 3.818 7.863 1 84.12 312 GLY A C 1
ATOM 2379 O O . GLY A 1 312 ? 20 4.898 7.809 1 84.12 312 GLY A O 1
ATOM 2380 N N . THR A 1 313 ? 21.797 3.633 7.375 1 82.19 313 THR A N 1
ATOM 2381 C CA . THR A 1 313 ? 22.531 4.789 6.891 1 82.19 313 THR A CA 1
ATOM 2382 C C . THR A 1 313 ? 22.984 4.578 5.449 1 82.19 313 THR A C 1
ATOM 2384 O O . THR A 1 313 ? 23.719 5.398 4.898 1 82.19 313 THR A O 1
ATOM 2387 N N . SER A 1 314 ? 22.562 3.492 4.938 1 86.44 314 SER A N 1
ATOM 2388 C CA . SER A 1 314 ? 23 3.164 3.588 1 86.44 314 SER A CA 1
ATOM 2389 C C . SER A 1 314 ? 22.172 3.893 2.539 1 86.44 314 SER A C 1
ATOM 2391 O O . SER A 1 314 ? 20.984 3.578 2.348 1 86.44 314 SER A O 1
ATOM 2393 N N . ILE A 1 315 ? 22.75 4.789 1.825 1 86.06 315 ILE A N 1
ATOM 2394 C CA . ILE A 1 315 ? 22.031 5.543 0.806 1 86.06 315 ILE A CA 1
ATOM 2395 C C . ILE A 1 315 ? 22.141 4.832 -0.54 1 86.06 315 ILE A C 1
ATOM 2397 O O . ILE A 1 315 ? 21.844 5.414 -1.585 1 86.06 315 ILE A O 1
ATOM 2401 N N . GLU A 1 316 ? 22.578 3.607 -0.525 1 90.75 316 GLU A N 1
ATOM 2402 C CA . GLU A 1 316 ? 22.656 2.785 -1.729 1 90.75 316 GLU A CA 1
ATOM 2403 C C . GLU A 1 316 ? 21.297 2.16 -2.062 1 90.75 316 GLU A C 1
ATOM 2405 O O . GLU A 1 316 ? 20.469 1.97 -1.179 1 90.75 316 GLU A O 1
ATOM 2410 N N . PRO A 1 317 ? 21.141 1.89 -3.357 1 94.12 317 PRO A N 1
ATOM 2411 C CA . PRO A 1 317 ? 19.938 1.148 -3.721 1 94.12 317 PRO A CA 1
ATOM 2412 C C . PRO A 1 317 ? 19.859 -0.224 -3.057 1 94.12 317 PRO A C 1
ATOM 2414 O O . PRO A 1 317 ? 20.844 -0.681 -2.465 1 94.12 317 PRO A O 1
ATOM 2417 N N . LEU A 1 318 ? 18.75 -0.833 -3.07 1 96.06 318 LEU A N 1
ATOM 2418 C CA . LEU A 1 318 ? 18.562 -2.133 -2.432 1 96.06 318 LEU A CA 1
ATOM 2419 C C . LEU A 1 318 ? 19.453 -3.186 -3.082 1 96.06 318 LEU A C 1
ATOM 2421 O O . LEU A 1 318 ? 19.922 -4.117 -2.416 1 96.06 318 LEU A O 1
ATOM 2425 N N . ALA A 1 319 ? 19.625 -3.162 -4.355 1 93.06 319 ALA A N 1
ATOM 2426 C CA . ALA A 1 319 ? 20.578 -3.984 -5.102 1 93.06 319 ALA A CA 1
ATOM 2427 C C . ALA A 1 319 ? 21.344 -3.146 -6.121 1 93.06 319 ALA A C 1
ATOM 2429 O O . ALA A 1 319 ? 20.766 -2.305 -6.809 1 93.06 319 ALA A O 1
ATOM 2430 N N . ALA A 1 320 ? 22.625 -3.297 -6.211 1 84.31 320 ALA A N 1
ATOM 2431 C CA . ALA A 1 320 ? 23.531 -2.436 -6.949 1 84.31 320 ALA A CA 1
ATOM 2432 C C . ALA A 1 320 ? 23.125 -2.33 -8.414 1 84.31 320 ALA A C 1
ATOM 2434 O O . ALA A 1 320 ? 23.156 -1.243 -9 1 84.31 320 ALA A O 1
ATOM 2435 N N . VAL A 1 321 ? 22.703 -3.33 -9.055 1 86.25 321 VAL A N 1
ATOM 2436 C CA . VAL A 1 321 ? 22.484 -3.299 -10.5 1 86.25 321 VAL A CA 1
ATOM 2437 C C . VAL A 1 321 ? 20.984 -3.234 -10.789 1 86.25 321 VAL A C 1
ATOM 2439 O O . VAL A 1 321 ? 20.578 -3.131 -11.945 1 86.25 321 VAL A O 1
ATOM 2442 N N . CYS A 1 322 ? 20.219 -3.104 -9.812 1 93.88 322 CYS A N 1
ATOM 2443 C CA . CYS A 1 322 ? 18.766 -3.105 -10.023 1 93.88 322 CYS A CA 1
ATOM 2444 C C . CYS A 1 322 ? 18.266 -1.711 -10.383 1 93.88 322 CYS A C 1
ATOM 2446 O O . CYS A 1 322 ? 18.672 -0.724 -9.766 1 93.88 322 CYS A O 1
ATOM 2448 N N . LYS A 1 323 ? 17.406 -1.611 -11.336 1 93.88 323 LYS A N 1
ATOM 2449 C CA . LYS A 1 323 ? 16.891 -0.325 -11.789 1 93.88 323 LYS A CA 1
ATOM 2450 C C . LYS A 1 323 ? 15.383 -0.238 -11.594 1 93.88 323 LYS A C 1
ATOM 2452 O O . LYS A 1 323 ? 14.688 0.444 -12.352 1 93.88 323 LYS A O 1
ATOM 2457 N N . CYS A 1 324 ? 14.883 -0.989 -10.672 1 96.19 324 CYS A N 1
ATOM 2458 C CA . CYS A 1 324 ? 13.445 -0.93 -10.398 1 96.19 324 CYS A CA 1
ATOM 2459 C C . CYS A 1 324 ? 13.07 0.409 -9.781 1 96.19 324 CYS A C 1
ATOM 2461 O O . CYS A 1 324 ? 13.938 1.212 -9.445 1 96.19 324 CYS A O 1
ATOM 2463 N N . TYR A 1 325 ? 11.797 0.664 -9.664 1 94.12 325 TYR A N 1
ATOM 2464 C CA . TYR A 1 325 ? 11.266 1.893 -9.086 1 94.12 325 TYR A CA 1
ATOM 2465 C C . TYR A 1 325 ? 11.875 2.162 -7.719 1 94.12 325 TYR A C 1
ATOM 2467 O O . TYR A 1 325 ? 12.328 3.277 -7.441 1 94.12 325 TYR A O 1
ATOM 2475 N N . THR A 1 326 ? 11.891 1.208 -6.84 1 95.56 326 THR A N 1
ATOM 2476 C CA . THR A 1 326 ? 12.406 1.338 -5.48 1 95.56 326 THR A CA 1
ATOM 2477 C C . THR A 1 326 ? 13.875 1.746 -5.496 1 95.56 326 THR A C 1
ATOM 2479 O O . THR A 1 326 ? 14.266 2.693 -4.809 1 95.56 326 THR A O 1
ATOM 2482 N N . CYS A 1 327 ? 14.625 1.069 -6.297 1 96.06 327 CYS A N 1
ATOM 2483 C CA . CYS A 1 327 ? 16.062 1.314 -6.32 1 96.06 327 CYS A CA 1
ATOM 2484 C C . CYS A 1 327 ? 16.375 2.654 -6.973 1 96.06 327 CYS A C 1
ATOM 2486 O O . CYS A 1 327 ? 17.391 3.287 -6.648 1 96.06 327 CYS A O 1
ATOM 2488 N N . ARG A 1 328 ? 15.516 3.09 -7.859 1 92.88 328 ARG A N 1
ATOM 2489 C CA . ARG A 1 328 ? 15.75 4.355 -8.547 1 92.88 328 ARG A CA 1
ATOM 2490 C C . ARG A 1 328 ? 15.352 5.539 -7.668 1 92.88 328 ARG A C 1
ATOM 2492 O O . ARG A 1 328 ? 15.961 6.609 -7.742 1 92.88 328 ARG A O 1
ATOM 2499 N N . LYS A 1 329 ? 14.344 5.297 -6.863 1 90.12 329 LYS A N 1
ATOM 2500 C CA . LYS A 1 329 ? 13.742 6.438 -6.176 1 90.12 329 LYS A CA 1
ATOM 2501 C C . LYS A 1 329 ? 14.07 6.414 -4.684 1 90.12 329 LYS A C 1
ATOM 2503 O O . LYS A 1 329 ? 13.93 7.43 -3.996 1 90.12 329 LYS A O 1
ATOM 2508 N N . HIS A 1 330 ? 14.516 5.297 -4.223 1 91.69 330 HIS A N 1
ATOM 2509 C CA . HIS A 1 330 ? 14.742 5.133 -2.791 1 91.69 330 HIS A CA 1
ATOM 2510 C C . HIS A 1 330 ? 16.062 4.434 -2.52 1 91.69 330 HIS A C 1
ATOM 2512 O O . HIS A 1 330 ? 16.844 4.191 -3.443 1 91.69 330 HIS A O 1
ATOM 2518 N N . HIS A 1 331 ? 16.328 4.273 -1.247 1 91.75 331 HIS A N 1
ATOM 2519 C CA . HIS A 1 331 ? 17.562 3.629 -0.808 1 91.75 331 HIS A CA 1
ATOM 2520 C C . HIS A 1 331 ? 17.328 2.785 0.44 1 91.75 331 HIS A C 1
ATOM 2522 O O . HIS A 1 331 ? 16.25 2.848 1.047 1 91.75 331 HIS A O 1
ATOM 2528 N N . ARG A 1 332 ? 18.328 2.033 0.802 1 93.12 332 ARG A N 1
ATOM 2529 C CA . ARG A 1 332 ? 18.203 1.069 1.891 1 93.12 332 ARG A CA 1
ATOM 2530 C C . ARG A 1 332 ? 17.859 1.764 3.203 1 93.12 332 ARG A C 1
ATOM 2532 O O . ARG A 1 332 ? 17.031 1.268 3.975 1 93.12 332 ARG A O 1
ATOM 2539 N N . ALA A 1 333 ? 18.438 2.916 3.453 1 88.81 333 ALA A N 1
ATOM 2540 C CA . ALA A 1 333 ? 18.234 3.625 4.711 1 88.81 333 ALA A CA 1
ATOM 2541 C C . ALA A 1 333 ? 16.766 3.982 4.898 1 88.81 333 ALA A C 1
ATOM 2543 O O . ALA A 1 333 ? 16.203 3.818 5.988 1 88.81 333 ALA A O 1
ATOM 2544 N N . TYR A 1 334 ? 16.188 4.438 3.871 1 90.44 334 TYR A N 1
ATOM 2545 C CA . TYR A 1 334 ? 14.781 4.824 3.973 1 90.44 334 TYR A CA 1
ATOM 2546 C C . TYR A 1 334 ? 13.891 3.605 4.156 1 90.44 334 TYR A C 1
ATOM 2548 O O . TYR A 1 334 ? 12.977 3.615 4.988 1 90.44 334 TYR A O 1
ATOM 2556 N N . VAL A 1 335 ? 14.125 2.594 3.357 1 93.25 335 VAL A N 1
ATOM 2557 C CA . VAL A 1 335 ? 13.305 1.393 3.488 1 93.25 335 VAL A CA 1
ATOM 2558 C C . VAL A 1 335 ? 13.461 0.808 4.891 1 93.25 335 VAL A C 1
ATOM 2560 O O . VAL A 1 335 ? 12.484 0.379 5.504 1 93.25 335 VAL A O 1
ATOM 2563 N N . GLN A 1 336 ? 14.703 0.787 5.391 1 90.5 336 GLN A N 1
ATOM 2564 C CA . GLN A 1 336 ? 14.961 0.327 6.75 1 90.5 336 GLN A CA 1
ATOM 2565 C C . GLN A 1 336 ? 14.18 1.158 7.766 1 90.5 336 GLN A C 1
ATOM 2567 O O . GLN A 1 336 ? 13.594 0.612 8.703 1 90.5 336 GLN A O 1
ATOM 2572 N N . HIS A 1 337 ? 14.195 2.41 7.551 1 85.69 337 HIS A N 1
ATOM 2573 C CA . HIS A 1 337 ? 13.461 3.326 8.414 1 85.69 337 HIS A CA 1
ATOM 2574 C C . HIS A 1 337 ? 11.969 3.014 8.406 1 85.69 337 HIS A C 1
ATOM 2576 O O . HIS A 1 337 ? 11.336 2.961 9.461 1 85.69 337 HIS A O 1
ATOM 2582 N N . LEU A 1 338 ? 11.422 2.799 7.242 1 88.38 338 LEU A N 1
ATOM 2583 C CA . LEU A 1 338 ? 10.008 2.496 7.086 1 88.38 338 LEU A CA 1
ATOM 2584 C C . LEU A 1 338 ? 9.656 1.169 7.75 1 88.38 338 LEU A C 1
ATOM 2586 O O . LEU A 1 338 ? 8.609 1.046 8.391 1 88.38 338 LEU A O 1
ATOM 2590 N N . LEU A 1 339 ? 10.531 0.177 7.602 1 88.31 339 LEU A N 1
ATOM 2591 C CA . LEU A 1 339 ? 10.312 -1.124 8.227 1 88.31 339 LEU A CA 1
ATOM 2592 C C . LEU A 1 339 ? 10.25 -0.994 9.742 1 88.31 339 LEU A C 1
ATOM 2594 O O . LEU A 1 339 ? 9.336 -1.516 10.383 1 88.31 339 LEU A O 1
ATOM 2598 N N . THR A 1 340 ? 11.188 -0.312 10.227 1 81.5 340 THR A N 1
ATOM 2599 C CA . THR A 1 340 ? 11.281 -0.149 11.672 1 81.5 340 THR A CA 1
ATOM 2600 C C . THR A 1 340 ? 10.055 0.572 12.219 1 81.5 340 THR A C 1
ATOM 2602 O O . THR A 1 340 ? 9.602 0.288 13.336 1 81.5 340 THR A O 1
ATOM 2605 N N . ALA A 1 341 ? 9.508 1.391 11.391 1 75.69 341 ALA A N 1
ATOM 2606 C CA . ALA A 1 341 ? 8.32 2.145 11.781 1 75.69 341 ALA A CA 1
ATOM 2607 C C . ALA A 1 341 ? 7.047 1.38 11.438 1 75.69 341 ALA A C 1
ATOM 2609 O O . ALA A 1 341 ? 5.938 1.859 11.688 1 75.69 341 ALA A O 1
ATOM 2610 N N . LYS A 1 342 ? 7.176 0.266 10.742 1 79.75 342 LYS A N 1
ATOM 2611 C CA . LYS A 1 342 ? 6.078 -0.598 10.32 1 79.75 342 LYS A CA 1
ATOM 2612 C C . LYS A 1 342 ? 5.121 0.142 9.383 1 79.75 342 LYS A C 1
ATOM 2614 O O . LYS A 1 342 ? 3.902 0.006 9.5 1 79.75 342 LYS A O 1
ATOM 2619 N N . GLU A 1 343 ? 5.75 0.993 8.672 1 82.12 343 GLU A N 1
ATOM 2620 C CA . GLU A 1 343 ? 4.98 1.65 7.621 1 82.12 343 GLU A CA 1
ATOM 2621 C C . GLU A 1 343 ? 4.777 0.723 6.43 1 82.12 343 GLU A C 1
ATOM 2623 O O . GLU A 1 343 ? 5.734 0.131 5.926 1 82.12 343 GLU A O 1
ATOM 2628 N N . MET A 1 344 ? 3.588 0.649 5.949 1 82.81 344 MET A N 1
ATOM 2629 C CA . MET A 1 344 ? 3.229 -0.307 4.906 1 82.81 344 MET A CA 1
ATOM 2630 C C . MET A 1 344 ? 3.996 -0.025 3.619 1 82.81 344 MET A C 1
ATOM 2632 O O . MET A 1 344 ? 4.246 -0.935 2.828 1 82.81 344 MET A O 1
ATOM 2636 N N . THR A 1 345 ? 4.34 1.169 3.447 1 87.69 345 THR A N 1
ATOM 2637 C CA . THR A 1 345 ? 5.09 1.565 2.26 1 87.69 345 THR A CA 1
ATOM 2638 C C . THR A 1 345 ? 6.383 0.766 2.145 1 87.69 345 THR A C 1
ATOM 2640 O O . THR A 1 345 ? 6.871 0.52 1.04 1 87.69 345 THR A O 1
ATOM 2643 N N . ALA A 1 346 ? 6.91 0.399 3.281 1 91.5 346 ALA A N 1
ATOM 2644 C CA . ALA A 1 346 ? 8.125 -0.408 3.262 1 91.5 346 ALA A CA 1
ATOM 2645 C C . ALA A 1 346 ? 7.926 -1.685 2.451 1 91.5 346 ALA A C 1
ATOM 2647 O O . ALA A 1 346 ? 8.758 -2.025 1.603 1 91.5 346 ALA A O 1
ATOM 2648 N N . TRP A 1 347 ? 6.836 -2.328 2.607 1 93.06 347 TRP A N 1
ATOM 2649 C CA . TRP A 1 347 ? 6.582 -3.615 1.969 1 93.06 347 TRP A CA 1
ATOM 2650 C C . TRP A 1 347 ? 6.184 -3.432 0.509 1 93.06 347 TRP A C 1
ATOM 2652 O O . TRP A 1 347 ? 6.488 -4.277 -0.336 1 93.06 347 TRP A O 1
ATOM 2662 N N . VAL A 1 348 ? 5.559 -2.311 0.24 1 92.62 348 VAL A N 1
ATOM 2663 C CA . VAL A 1 348 ? 5.289 -1.991 -1.157 1 92.62 348 VAL A CA 1
ATOM 2664 C C . VAL A 1 348 ? 6.602 -1.877 -1.927 1 92.62 348 VAL A C 1
ATOM 2666 O O . VAL A 1 348 ? 6.77 -2.5 -2.979 1 92.62 348 VAL A O 1
ATOM 2669 N N . LEU A 1 349 ? 7.508 -1.106 -1.382 1 94.62 349 LEU A N 1
ATOM 2670 C CA . LEU A 1 349 ? 8.797 -0.875 -2.025 1 94.62 349 LEU A CA 1
ATOM 2671 C C . LEU A 1 349 ? 9.586 -2.174 -2.141 1 94.62 349 LEU A C 1
ATOM 2673 O O . LEU A 1 349 ? 10.188 -2.451 -3.184 1 94.62 349 LEU A O 1
ATOM 2677 N N . LEU A 1 350 ? 9.516 -2.945 -1.066 1 96.38 350 LEU A N 1
ATOM 2678 C CA . LEU A 1 350 ? 10.227 -4.219 -1.057 1 96.38 350 LEU A CA 1
ATOM 2679 C C . LEU A 1 350 ? 9.656 -5.172 -2.098 1 96.38 350 LEU A C 1
ATOM 2681 O O . LEU A 1 350 ? 10.406 -5.852 -2.803 1 96.38 350 LEU A O 1
ATOM 2685 N N . GLN A 1 351 ? 8.336 -5.25 -2.17 1 96.44 351 GLN A N 1
ATOM 2686 C CA . GLN A 1 351 ? 7.691 -6.148 -3.119 1 96.44 351 GLN A CA 1
ATOM 2687 C C . GLN A 1 351 ? 8.039 -5.773 -4.559 1 96.44 351 GLN A C 1
ATOM 2689 O O . GLN A 1 351 ? 8.266 -6.652 -5.395 1 96.44 351 GLN A O 1
ATOM 2694 N N . ILE A 1 352 ? 8.055 -4.492 -4.848 1 96.94 352 ILE A N 1
ATOM 2695 C CA . ILE A 1 352 ? 8.43 -4.008 -6.172 1 96.94 352 ILE A CA 1
ATOM 2696 C C . ILE A 1 352 ? 9.852 -4.449 -6.504 1 96.94 352 ILE A C 1
ATOM 2698 O O . ILE A 1 352 ? 10.109 -4.996 -7.582 1 96.94 352 ILE A O 1
ATOM 2702 N N . HIS A 1 353 ? 10.734 -4.246 -5.578 1 98.19 353 HIS A N 1
ATOM 2703 C CA . HIS A 1 353 ? 12.133 -4.609 -5.77 1 98.19 353 HIS A CA 1
ATOM 2704 C C . HIS A 1 353 ? 12.289 -6.117 -5.945 1 98.19 353 HIS A C 1
ATOM 2706 O O . HIS A 1 353 ? 12.938 -6.574 -6.887 1 98.19 353 HIS A O 1
ATOM 2712 N N . ASN A 1 354 ? 11.695 -6.859 -5.055 1 98.12 354 ASN A N 1
ATOM 2713 C CA . ASN A 1 354 ? 11.844 -8.312 -5.09 1 98.12 354 ASN A CA 1
ATOM 2714 C C . ASN A 1 354 ? 11.266 -8.898 -6.375 1 98.12 354 ASN A C 1
ATOM 2716 O O . ASN A 1 354 ? 11.859 -9.805 -6.965 1 98.12 354 ASN A O 1
ATOM 2720 N N . ALA A 1 355 ? 10.125 -8.414 -6.789 1 97.94 355 ALA A N 1
ATOM 2721 C CA . ALA A 1 355 ? 9.531 -8.875 -8.047 1 97.94 355 ALA A CA 1
ATOM 2722 C C . ALA A 1 355 ? 10.469 -8.602 -9.219 1 97.94 355 ALA A C 1
ATOM 2724 O O . ALA A 1 355 ? 10.562 -9.422 -10.141 1 97.94 355 ALA A O 1
ATOM 2725 N N . LYS A 1 356 ? 11.125 -7.492 -9.195 1 98 356 LYS A N 1
ATOM 2726 C CA . LYS A 1 356 ? 12.039 -7.145 -10.281 1 98 356 LYS A CA 1
ATOM 2727 C C . LYS A 1 356 ? 13.25 -8.07 -10.289 1 98 356 LYS A C 1
ATOM 2729 O O . LYS A 1 356 ? 13.688 -8.516 -11.352 1 98 356 LYS A O 1
ATOM 2734 N N . ILE A 1 357 ? 13.82 -8.32 -9.133 1 98.06 357 ILE A N 1
ATOM 2735 C CA . ILE A 1 357 ? 14.953 -9.227 -9.039 1 98.06 357 ILE A CA 1
ATOM 2736 C C . ILE A 1 357 ? 14.57 -10.594 -9.609 1 98.06 357 ILE A C 1
ATOM 2738 O O . ILE A 1 357 ? 15.344 -11.195 -10.359 1 98.06 357 ILE A O 1
ATOM 2742 N N . ILE A 1 358 ? 13.391 -11.055 -9.32 1 98.06 358 ILE A N 1
ATOM 2743 C CA . ILE A 1 358 ? 12.906 -12.344 -9.797 1 98.06 358 ILE A CA 1
ATOM 2744 C C . ILE A 1 358 ? 12.727 -12.305 -11.312 1 98.06 358 ILE A C 1
ATOM 2746 O O . ILE A 1 358 ? 13.102 -13.242 -12.016 1 98.06 358 ILE A O 1
ATOM 2750 N N . SER A 1 359 ? 12.172 -11.211 -11.789 1 97.75 359 SER A N 1
ATOM 2751 C CA . SER A 1 359 ? 12.008 -11.062 -13.227 1 97.75 359 SER A CA 1
ATOM 2752 C C . SER A 1 359 ? 13.352 -11.094 -13.945 1 97.75 359 SER A C 1
ATOM 2754 O O . SER A 1 359 ? 13.492 -11.734 -14.984 1 97.75 359 SER A O 1
ATOM 2756 N N . ASN A 1 360 ? 14.312 -10.391 -13.398 1 97.56 360 ASN A N 1
ATOM 2757 C CA . ASN A 1 360 ? 15.656 -10.398 -13.969 1 97.56 360 ASN A CA 1
ATOM 2758 C C . ASN A 1 360 ? 16.266 -11.797 -13.938 1 97.56 360 ASN A C 1
ATOM 2760 O O . ASN A 1 360 ? 16.953 -12.195 -14.875 1 97.56 360 ASN A O 1
ATOM 2764 N N . PHE A 1 361 ? 16.047 -12.453 -12.875 1 98.06 361 PHE A N 1
ATOM 2765 C CA . PHE A 1 361 ? 16.516 -13.82 -12.703 1 98.06 361 PHE A CA 1
ATOM 2766 C C . PHE A 1 361 ? 16.016 -14.711 -13.828 1 98.06 361 PHE A C 1
ATOM 2768 O O . PHE A 1 361 ? 16.797 -15.398 -14.492 1 98.06 361 PHE A O 1
ATOM 2775 N N . PHE A 1 362 ? 14.734 -14.648 -14.109 1 98.5 362 PHE A N 1
ATOM 2776 C CA . PHE A 1 362 ? 14.141 -15.492 -15.141 1 98.5 362 PHE A CA 1
ATOM 2777 C C . PHE A 1 362 ? 14.609 -15.07 -16.531 1 98.5 362 PHE A C 1
ATOM 2779 O O . PHE A 1 362 ? 14.766 -15.906 -17.422 1 98.5 362 PHE A O 1
ATOM 2786 N N . THR A 1 363 ? 14.781 -13.766 -16.719 1 98 363 THR A N 1
ATOM 2787 C CA . THR A 1 363 ? 15.352 -13.305 -17.984 1 98 363 THR A CA 1
ATOM 2788 C C . THR A 1 363 ? 16.719 -13.93 -18.219 1 98 363 THR A C 1
ATOM 2790 O O . THR A 1 363 ? 17 -14.445 -19.297 1 98 363 THR A O 1
ATOM 2793 N N . ALA A 1 364 ? 17.531 -13.906 -17.188 1 98.19 364 ALA A N 1
ATOM 2794 C CA . ALA A 1 364 ? 18.875 -14.477 -17.266 1 98.19 364 ALA A CA 1
ATOM 2795 C C . ALA A 1 364 ? 18.828 -15.984 -17.5 1 98.19 364 ALA A C 1
ATOM 2797 O O . ALA A 1 364 ? 19.641 -16.531 -18.234 1 98.19 364 ALA A O 1
ATOM 2798 N N . VAL A 1 365 ? 17.906 -16.641 -16.891 1 98.25 365 VAL A N 1
ATOM 2799 C CA . VAL A 1 365 ? 17.719 -18.078 -17.062 1 98.25 365 VAL A CA 1
ATOM 2800 C C . VAL A 1 365 ? 17.391 -18.391 -18.516 1 98.25 365 VAL A C 1
ATOM 2802 O O . VAL A 1 365 ? 17.984 -19.297 -19.109 1 98.25 365 VAL A O 1
ATOM 2805 N N . ARG A 1 366 ? 16.453 -17.656 -19.094 1 97.81 366 ARG A N 1
ATOM 2806 C CA . ARG A 1 366 ? 16.078 -17.844 -20.5 1 97.81 366 ARG A CA 1
ATOM 2807 C C . ARG A 1 366 ? 17.266 -17.625 -21.422 1 97.81 366 ARG A C 1
ATOM 2809 O O . ARG A 1 366 ? 17.484 -18.375 -22.375 1 97.81 366 ARG A O 1
ATOM 2816 N N . GLU A 1 367 ? 18.047 -16.609 -21.109 1 97.62 367 GLU A N 1
ATOM 2817 C CA . GLU A 1 367 ? 19.25 -16.344 -21.906 1 97.62 367 GLU A CA 1
ATOM 2818 C C . GLU A 1 367 ? 20.25 -17.484 -21.797 1 97.62 367 GLU A C 1
ATOM 2820 O O . GLU A 1 367 ? 20.875 -17.875 -22.797 1 97.62 367 GLU A O 1
ATOM 2825 N N . SER A 1 368 ? 20.406 -17.969 -20.641 1 97.38 368 SER A N 1
ATOM 2826 C CA . SER A 1 368 ? 21.328 -19.094 -20.391 1 97.38 368 SER A CA 1
ATOM 2827 C C . SER A 1 368 ? 20.891 -20.328 -21.172 1 97.38 368 SER A C 1
ATOM 2829 O O . SER A 1 368 ? 21.734 -21.016 -21.766 1 97.38 368 SER A O 1
ATOM 2831 N N . ILE A 1 369 ? 19.594 -20.672 -21.141 1 96.56 369 ILE A N 1
ATOM 2832 C CA . ILE A 1 369 ? 19.078 -21.812 -21.875 1 96.56 369 ILE A CA 1
ATOM 2833 C C . ILE A 1 369 ? 19.297 -21.609 -23.359 1 96.56 369 ILE A C 1
ATOM 2835 O O . ILE A 1 369 ? 19.75 -22.531 -24.062 1 96.56 369 ILE A O 1
ATOM 2839 N N . ALA A 1 370 ? 19.016 -20.406 -23.859 1 95.19 370 ALA A N 1
ATOM 2840 C CA . ALA A 1 370 ? 19.188 -20.078 -25.266 1 95.19 370 ALA A CA 1
ATOM 2841 C C . ALA A 1 370 ? 20.625 -20.25 -25.719 1 95.19 370 ALA A C 1
ATOM 2843 O O . ALA A 1 370 ? 20.891 -20.656 -26.859 1 95.19 370 ALA A O 1
ATOM 2844 N N . ARG A 1 371 ? 21.578 -20.016 -24.812 1 95.12 371 ARG A N 1
ATOM 2845 C CA . ARG A 1 371 ? 23.016 -20.125 -25.125 1 95.12 371 ARG A CA 1
ATOM 2846 C C . ARG A 1 371 ? 23.531 -21.516 -24.844 1 95.12 371 ARG A C 1
ATOM 2848 O O . ARG A 1 371 ? 24.734 -21.781 -24.984 1 95.12 371 ARG A O 1
ATOM 2855 N N . CYS A 1 372 ? 22.734 -22.391 -24.312 1 93.25 372 CYS A N 1
ATOM 2856 C CA . CYS A 1 372 ? 23.062 -23.766 -24.016 1 93.25 372 CYS A CA 1
ATOM 2857 C C . CYS A 1 372 ? 24.109 -23.859 -22.906 1 93.25 372 CYS A C 1
ATOM 2859 O O . CYS A 1 372 ? 25 -24.703 -22.953 1 93.25 372 CYS A O 1
ATOM 2861 N N . THR A 1 373 ? 24.016 -22.906 -21.984 1 95.44 373 THR A N 1
ATOM 2862 C CA . THR A 1 373 ? 24.953 -22.922 -20.875 1 95.44 373 THR A CA 1
ATOM 2863 C C . THR A 1 373 ? 24.203 -23.109 -19.547 1 95.44 373 THR A C 1
ATOM 2865 O O . THR A 1 373 ? 24.766 -22.859 -18.484 1 95.44 373 THR A O 1
ATOM 2868 N N . PHE A 1 374 ? 23 -23.547 -19.625 1 96.75 374 PHE A N 1
ATOM 2869 C CA . PHE A 1 374 ? 22.125 -23.562 -18.469 1 96.75 374 PHE A CA 1
ATOM 2870 C C . PHE A 1 374 ? 22.703 -24.438 -17.359 1 96.75 374 PHE A C 1
ATOM 2872 O O . PHE A 1 374 ? 22.766 -24.016 -16.203 1 96.75 374 PHE A O 1
ATOM 2879 N N . GLU A 1 375 ? 23.156 -25.609 -17.656 1 95.88 375 GLU A N 1
ATOM 2880 C CA . GLU A 1 375 ? 23.688 -26.531 -16.641 1 95.88 375 GLU A CA 1
ATOM 2881 C C . GLU A 1 375 ? 24.922 -25.953 -15.961 1 95.88 375 GLU A C 1
ATOM 2883 O O . GLU A 1 375 ? 25.031 -26 -14.734 1 95.88 375 GLU A O 1
ATOM 2888 N N . GLU A 1 376 ? 25.797 -25.438 -16.75 1 96.44 376 GLU A N 1
ATOM 2889 C CA . GLU A 1 376 ? 27.016 -24.828 -16.203 1 96.44 376 GLU A CA 1
ATOM 2890 C C . GLU A 1 376 ? 26.672 -23.625 -15.344 1 96.44 376 GLU A C 1
ATOM 2892 O O . GLU A 1 376 ? 27.266 -23.422 -14.273 1 96.44 376 GLU A O 1
ATOM 2897 N N . ASP A 1 377 ? 25.766 -22.812 -15.875 1 97.56 377 ASP A N 1
ATOM 2898 C CA . ASP A 1 377 ? 25.359 -21.625 -15.141 1 97.56 377 ASP A CA 1
ATOM 2899 C C . ASP A 1 377 ? 24.703 -21.984 -13.812 1 97.56 377 ASP A C 1
ATOM 2901 O O . ASP A 1 377 ? 24.875 -21.266 -12.812 1 97.56 377 ASP A O 1
ATOM 2905 N N . CYS A 1 378 ? 23.938 -23.062 -13.758 1 97.69 378 CYS A N 1
ATOM 2906 C CA . CYS A 1 378 ? 23.344 -23.547 -12.508 1 97.69 378 CYS A CA 1
ATOM 2907 C C . CYS A 1 378 ? 24.422 -23.922 -11.5 1 97.69 378 CYS A C 1
ATOM 2909 O O . CYS A 1 378 ? 24.281 -23.641 -10.305 1 97.69 378 CYS A O 1
ATOM 2911 N N . LYS A 1 379 ? 25.469 -24.547 -11.977 1 96.44 379 LYS A N 1
ATOM 2912 C CA . LYS A 1 379 ? 26.578 -24.891 -11.102 1 96.44 379 LYS A CA 1
ATOM 2913 C C . LYS A 1 379 ? 27.25 -23.641 -10.531 1 96.44 379 LYS A C 1
ATOM 2915 O O . LYS A 1 379 ? 27.562 -23.578 -9.344 1 96.44 379 LYS A O 1
ATOM 2920 N N . ILE A 1 380 ? 27.422 -22.688 -11.383 1 97.12 380 ILE A N 1
ATOM 2921 C CA . ILE A 1 380 ? 28.016 -21.422 -10.953 1 97.12 380 ILE A CA 1
ATOM 2922 C C . ILE A 1 380 ? 27.125 -20.766 -9.891 1 97.12 380 ILE A C 1
ATOM 2924 O O . ILE A 1 380 ? 27.625 -20.312 -8.859 1 97.12 380 ILE A O 1
ATOM 2928 N N . PHE A 1 381 ? 25.859 -20.766 -10.148 1 97.94 381 PHE A N 1
ATOM 2929 C CA . PHE A 1 381 ? 24.922 -20.172 -9.195 1 97.94 381 PHE A CA 1
ATOM 2930 C C . PHE A 1 381 ? 25.016 -20.875 -7.844 1 97.94 381 PHE A C 1
ATOM 2932 O O . PHE A 1 381 ? 25.016 -20.219 -6.797 1 97.94 381 PHE A O 1
ATOM 2939 N N . ALA A 1 382 ? 25.047 -22.219 -7.844 1 96.81 382 ALA A N 1
ATOM 2940 C CA . ALA A 1 382 ? 25.109 -23.016 -6.625 1 96.81 382 ALA A CA 1
ATOM 2941 C C . ALA A 1 382 ? 26.391 -22.75 -5.844 1 96.81 382 ALA A C 1
ATOM 2943 O O . ALA A 1 382 ? 26.406 -22.812 -4.613 1 96.81 382 ALA A O 1
ATOM 2944 N N . GLU A 1 383 ? 27.422 -22.422 -6.543 1 96.12 383 GLU A N 1
ATOM 2945 C CA . GLU A 1 383 ? 28.688 -22.125 -5.906 1 96.12 383 GLU A CA 1
ATOM 2946 C C . GLU A 1 383 ? 28.719 -20.688 -5.387 1 96.12 383 GLU A C 1
ATOM 2948 O O . GLU A 1 383 ? 29.438 -20.375 -4.434 1 96.12 383 GLU A O 1
ATOM 2953 N N . THR A 1 384 ? 27.969 -19.875 -5.969 1 96.44 384 THR A N 1
ATOM 2954 C CA . THR A 1 384 ? 28.016 -18.438 -5.684 1 96.44 384 THR A CA 1
ATOM 2955 C C . THR A 1 384 ? 27.109 -18.094 -4.508 1 96.44 384 THR A C 1
ATOM 2957 O O . THR A 1 384 ? 27.469 -17.266 -3.666 1 96.44 384 THR A O 1
ATOM 2960 N N . TYR A 1 385 ? 25.938 -18.719 -4.496 1 97.31 385 TYR A N 1
ATOM 2961 C CA . TYR A 1 385 ? 24.938 -18.281 -3.533 1 97.31 385 TYR A CA 1
ATOM 2962 C C . TYR A 1 385 ? 24.594 -19.406 -2.564 1 97.31 385 TYR A C 1
ATOM 2964 O O . TYR A 1 385 ? 24.562 -20.578 -2.945 1 97.31 385 TYR A O 1
ATOM 2972 N N . ALA A 1 386 ? 24.25 -18.984 -1.294 1 95.69 386 ALA A N 1
ATOM 2973 C CA . ALA A 1 386 ? 23.703 -19.922 -0.307 1 95.69 386 ALA A CA 1
ATOM 2974 C C . ALA A 1 386 ? 22.391 -20.516 -0.781 1 95.69 386 ALA A C 1
ATOM 2976 O O . ALA A 1 386 ? 21.688 -19.922 -1.591 1 95.69 386 ALA A O 1
ATOM 2977 N N . GLU A 1 387 ? 22.047 -21.641 -0.33 1 94.06 387 GLU A N 1
ATOM 2978 C CA . GLU A 1 387 ? 20.828 -22.344 -0.753 1 94.06 387 GLU A CA 1
ATOM 2979 C C . GLU A 1 387 ? 19.609 -21.766 -0.06 1 94.06 387 GLU A C 1
ATOM 2981 O O . GLU A 1 387 ? 18.516 -21.75 -0.633 1 94.06 387 GLU A O 1
ATOM 2986 N N . GLU A 1 388 ? 19.844 -21.281 1.17 1 94.62 388 GLU A N 1
ATOM 2987 C CA . GLU A 1 388 ? 18.719 -20.781 1.958 1 94.62 388 GLU A CA 1
ATOM 2988 C C . GLU A 1 388 ? 18.766 -19.266 2.09 1 94.62 388 GLU A C 1
ATOM 2990 O O . GLU A 1 388 ? 19.844 -18.672 2.047 1 94.62 388 GLU A O 1
ATOM 2995 N N . PHE A 1 389 ? 17.609 -18.656 2.246 1 94.62 389 PHE A N 1
ATOM 2996 C CA . PHE A 1 389 ? 17.516 -17.234 2.502 1 94.62 389 PHE A CA 1
ATOM 2997 C C . PHE A 1 389 ? 17.984 -16.906 3.912 1 94.62 389 PHE A C 1
ATOM 2999 O O . PHE A 1 389 ? 17.984 -17.766 4.793 1 94.62 389 PHE A O 1
ATOM 3006 N N . PRO A 1 390 ? 18.375 -15.609 4.105 1 91.94 390 PRO A N 1
ATOM 3007 C CA . PRO A 1 390 ? 18.719 -15.219 5.473 1 91.94 390 PRO A CA 1
ATOM 3008 C C . PRO A 1 390 ? 17.516 -15.266 6.418 1 91.94 390 PRO A C 1
ATOM 3010 O O . PRO A 1 390 ? 16.375 -15.156 5.973 1 91.94 390 PRO A O 1
ATOM 3013 N N . GLU A 1 391 ? 17.797 -15.43 7.621 1 87.25 391 GLU A N 1
ATOM 3014 C CA . GLU A 1 391 ? 16.75 -15.391 8.641 1 87.25 391 GLU A CA 1
ATOM 3015 C C . GLU A 1 391 ? 16.281 -13.961 8.883 1 87.25 391 GLU A C 1
ATOM 3017 O O . GLU A 1 391 ? 17.078 -13.023 8.883 1 87.25 391 GLU A O 1
ATOM 3022 N N . LYS A 1 392 ? 15.023 -13.836 8.992 1 83.31 392 LYS A N 1
ATOM 3023 C CA . LYS A 1 392 ? 14.5 -12.508 9.312 1 83.31 392 LYS A CA 1
ATOM 3024 C C . LYS A 1 392 ? 14.734 -12.156 10.781 1 83.31 392 LYS A C 1
ATOM 3026 O O . LYS A 1 392 ? 14.695 -13.031 11.648 1 83.31 392 LYS A O 1
ATOM 3031 N N . THR A 1 393 ? 15.016 -10.914 11 1 82.25 393 THR A N 1
ATOM 3032 C CA . THR A 1 393 ? 15.227 -10.469 12.367 1 82.25 393 THR A CA 1
ATOM 3033 C C . THR A 1 393 ? 14.07 -9.594 12.844 1 82.25 393 THR A C 1
ATOM 3035 O O . THR A 1 393 ? 13.898 -9.375 14.039 1 82.25 393 THR A O 1
ATOM 3038 N N . GLY A 1 394 ? 13.289 -9.164 11.844 1 78.69 394 GLY A N 1
ATOM 3039 C CA . GLY A 1 394 ? 12.18 -8.297 12.211 1 78.69 394 GLY A CA 1
ATOM 3040 C C . GLY A 1 394 ? 10.82 -8.953 12.039 1 78.69 394 GLY A C 1
ATOM 3041 O O . GLY A 1 394 ? 10.734 -10.117 11.648 1 78.69 394 GLY A O 1
ATOM 3042 N N . HIS A 1 395 ? 9.75 -8.18 12.516 1 72.38 395 HIS A N 1
ATOM 3043 C CA . HIS A 1 395 ? 8.391 -8.688 12.422 1 72.38 395 HIS A CA 1
ATOM 3044 C C . HIS A 1 395 ? 7.629 -8.023 11.281 1 72.38 395 HIS A C 1
ATOM 3046 O O . HIS A 1 395 ? 7.613 -6.801 11.172 1 72.38 395 HIS A O 1
ATOM 3052 N N . GLY A 1 396 ? 7.273 -8.844 10.344 1 63.19 396 GLY A N 1
ATOM 3053 C CA . GLY A 1 396 ? 6.527 -8.398 9.18 1 63.19 396 GLY A CA 1
ATOM 3054 C C . GLY A 1 396 ? 5.141 -7.883 9.516 1 63.19 396 GLY A C 1
ATOM 3055 O O . GLY A 1 396 ? 4.785 -7.758 10.688 1 63.19 396 GLY A O 1
ATOM 3056 N N . PRO A 1 397 ? 4.453 -7.457 8.398 1 59.16 397 PRO A N 1
ATOM 3057 C CA . PRO A 1 397 ? 3.07 -7.023 8.617 1 59.16 397 PRO A CA 1
ATOM 3058 C C . PRO A 1 397 ? 2.188 -8.133 9.188 1 59.16 397 PRO A C 1
ATOM 3060 O O . PRO A 1 397 ? 2.449 -9.32 8.953 1 59.16 397 PRO A O 1
ATOM 3063 N N . ARG A 1 398 ? 1.558 -8.016 10.328 1 43.25 398 ARG A N 1
ATOM 3064 C CA . ARG A 1 398 ? 0.701 -9.039 10.914 1 43.25 398 ARG A CA 1
ATOM 3065 C C . ARG A 1 398 ? -0.397 -9.453 9.938 1 43.25 398 ARG A C 1
ATOM 3067 O O . ARG A 1 398 ? -1.169 -8.609 9.469 1 43.25 398 ARG A O 1
ATOM 3074 N N . TYR A 1 399 ? -0.009 -10.594 9.078 1 45.22 399 TYR A N 1
ATOM 3075 C CA . TYR A 1 399 ? -1.085 -11.141 8.266 1 45.22 399 TYR A CA 1
ATOM 3076 C C . TYR A 1 399 ? -1.865 -12.203 9.031 1 45.22 399 TYR A C 1
ATOM 3078 O O . TYR A 1 399 ? -1.308 -12.891 9.891 1 45.22 399 TYR A O 1
ATOM 3086 N N . HIS A 1 400 ? -3.162 -12.086 9.211 1 38.44 400 HIS A N 1
ATOM 3087 C CA . HIS A 1 400 ? -3.957 -13.102 9.891 1 38.44 400 HIS A CA 1
ATOM 3088 C C . HIS A 1 400 ? -4.074 -14.359 9.039 1 38.44 400 HIS A C 1
ATOM 3090 O O . HIS A 1 400 ? -4.93 -15.211 9.289 1 38.44 400 HIS A O 1
ATOM 3096 N N . PHE A 1 401 ? -3.453 -14.477 7.879 1 41.12 401 PHE A N 1
ATOM 3097 C CA . PHE A 1 401 ? -3.869 -15.75 7.305 1 41.12 401 PHE A CA 1
ATOM 3098 C C . PHE A 1 401 ? -3.066 -16.891 7.902 1 41.12 401 PHE A C 1
ATOM 3100 O O . PHE A 1 401 ? -1.875 -16.75 8.18 1 41.12 401 PHE A O 1
ATOM 3107 N N . PRO A 1 402 ? -3.773 -18 8.219 1 37.75 402 PRO A N 1
ATOM 3108 C CA . PRO A 1 402 ? -3.174 -19.234 8.75 1 37.75 402 PRO A CA 1
ATOM 3109 C C . PRO A 1 402 ? -2.09 -19.797 7.836 1 37.75 402 PRO A C 1
ATOM 3111 O O . PRO A 1 402 ? -2.26 -19.844 6.613 1 37.75 402 PRO A O 1
ATOM 3114 N N . SER A 1 403 ? -0.858 -19.547 8.117 1 37.41 403 SER A N 1
ATOM 3115 C CA . SER A 1 403 ? 0.243 -20.188 7.406 1 37.41 403 SER A CA 1
ATOM 3116 C C . SER A 1 403 ? 0.158 -21.719 7.516 1 37.41 403 SER A C 1
ATOM 3118 O O . SER A 1 403 ? -0.329 -22.25 8.516 1 37.41 403 SER A O 1
ATOM 3120 N N . VAL A 1 404 ? 0.301 -22.391 6.359 1 37.5 404 VAL A N 1
ATOM 3121 C CA . VAL A 1 404 ? 0.308 -23.844 6.25 1 37.5 404 VAL A CA 1
ATOM 3122 C C . VAL A 1 404 ? 1.382 -24.438 7.164 1 37.5 404 VAL A C 1
ATOM 3124 O O . VAL A 1 404 ? 1.307 -25.594 7.559 1 37.5 404 VAL A O 1
ATOM 3127 N N . GLY A 1 405 ? 2.719 -24.031 7.281 1 31.83 405 GLY A N 1
ATOM 3128 C CA . GLY A 1 405 ? 3.74 -24.891 7.863 1 31.83 405 GLY A CA 1
ATOM 3129 C C . GLY A 1 405 ? 3.629 -25.016 9.367 1 31.83 405 GLY A C 1
ATOM 3130 O O . GLY A 1 405 ? 2.852 -24.297 10 1 31.83 405 GLY A O 1
ATOM 3131 N N . PRO A 1 406 ? 4.367 -26.156 9.992 1 29.58 406 PRO A N 1
ATOM 3132 C CA . PRO A 1 406 ? 4.297 -26.547 11.398 1 29.58 406 PRO A CA 1
ATOM 3133 C C . PRO A 1 406 ? 4.359 -25.359 12.352 1 29.58 406 PRO A C 1
ATOM 3135 O O . PRO A 1 406 ? 3.775 -25.391 13.438 1 29.58 406 PRO A O 1
ATOM 3138 N N . ARG A 1 407 ? 5.473 -24.516 12.328 1 30.36 407 ARG A N 1
ATOM 3139 C CA . ARG A 1 407 ? 5.621 -23.75 13.555 1 30.36 407 ARG A CA 1
ATOM 3140 C C . ARG A 1 407 ? 4.457 -22.781 13.734 1 30.36 407 ARG A C 1
ATOM 3142 O O . ARG A 1 407 ? 3.896 -22.672 14.828 1 30.36 407 ARG A O 1
ATOM 3149 N N . GLY A 1 408 ? 4.637 -21.438 13.148 1 26.58 408 GLY A N 1
ATOM 3150 C CA . GLY A 1 408 ? 4.07 -20.25 13.773 1 26.58 408 GLY A CA 1
ATOM 3151 C C . GLY A 1 408 ? 2.596 -20.062 13.469 1 26.58 408 GLY A C 1
ATOM 3152 O O . GLY A 1 408 ? 2.23 -19.672 12.359 1 26.58 408 GLY A O 1
ATOM 3153 N N . ALA A 1 409 ? 1.748 -20.938 13.805 1 27.53 409 ALA A N 1
ATOM 3154 C CA . ALA A 1 409 ? 0.354 -20.781 14.211 1 27.53 409 ALA A CA 1
ATOM 3155 C C . ALA A 1 409 ? 0.13 -19.469 14.938 1 27.53 409 ALA A C 1
ATOM 3157 O O . ALA A 1 409 ? 0.065 -19.438 16.172 1 27.53 409 ALA A O 1
ATOM 3158 N N . LEU A 1 410 ? 0.986 -18.406 14.844 1 25.98 410 LEU A N 1
ATOM 3159 C CA . LEU A 1 410 ? 0.333 -17.391 15.648 1 25.98 410 LEU A CA 1
ATOM 3160 C C . LEU A 1 410 ? -1.044 -17.047 15.086 1 25.98 410 LEU A C 1
ATOM 3162 O O . LEU A 1 410 ? -1.153 -16.516 13.977 1 25.98 410 LEU A O 1
ATOM 3166 N N . LEU A 1 411 ? -1.874 -17.922 15.086 1 22.83 411 LEU A N 1
ATOM 3167 C CA . LEU A 1 411 ? -3.289 -17.594 15.188 1 22.83 411 LEU A CA 1
ATOM 3168 C C . LEU A 1 411 ? -3.477 -16.234 15.852 1 22.83 411 LEU A C 1
ATOM 3170 O O . LEU A 1 411 ? -2.75 -15.891 16.797 1 22.83 411 LEU A O 1
ATOM 3174 N N . ILE A 1 412 ? -4.207 -15.445 15.164 1 21.19 412 ILE A N 1
ATOM 3175 C CA . ILE A 1 412 ? -4.812 -14.484 16.078 1 21.19 412 ILE A CA 1
ATOM 3176 C C . ILE A 1 412 ? -5.371 -15.227 17.297 1 21.19 412 ILE A C 1
ATOM 3178 O O . ILE A 1 412 ? -6.047 -16.25 17.156 1 21.19 412 ILE A O 1
ATOM 3182 N N . MET B 1 1 ? 26.562 24.141 -10.258 1 23.17 1 MET B N 1
ATOM 3183 C CA . MET B 1 1 ? 25.391 24.969 -10.477 1 23.17 1 MET B CA 1
ATOM 3184 C C . MET B 1 1 ? 24.766 25.391 -9.148 1 23.17 1 MET B C 1
ATOM 3186 O O . MET B 1 1 ? 24.594 24.547 -8.25 1 23.17 1 MET B O 1
ATOM 3190 N N . ALA B 1 2 ? 24.875 26.625 -8.789 1 29.19 2 ALA B N 1
ATOM 3191 C CA . ALA B 1 2 ? 24.375 27.219 -7.559 1 29.19 2 ALA B CA 1
ATOM 3192 C C . ALA B 1 2 ? 22.953 26.75 -7.258 1 29.19 2 ALA B C 1
ATOM 3194 O O . ALA B 1 2 ? 22.125 26.641 -8.164 1 29.19 2 ALA B O 1
ATOM 3195 N N . ALA B 1 3 ? 22.797 25.969 -6.246 1 37.59 3 ALA B N 1
ATOM 3196 C CA . ALA B 1 3 ? 21.453 25.562 -5.863 1 37.59 3 ALA B CA 1
ATOM 3197 C C . ALA B 1 3 ? 20.453 26.703 -6.082 1 37.59 3 ALA B C 1
ATOM 3199 O O . ALA B 1 3 ? 20.719 27.844 -5.703 1 37.59 3 ALA B O 1
ATOM 3200 N N . PRO B 1 4 ? 19.703 26.688 -7.074 1 39.38 4 PRO B N 1
ATOM 3201 C CA . PRO B 1 4 ? 18.797 27.828 -7.277 1 39.38 4 PRO B CA 1
ATOM 3202 C C . PRO B 1 4 ? 18.25 28.391 -5.969 1 39.38 4 PRO B C 1
ATOM 3204 O O . PRO B 1 4 ? 18.141 27.656 -4.977 1 39.38 4 PRO B O 1
ATOM 3207 N N . ALA B 1 5 ? 18.359 29.609 -5.629 1 41.25 5 ALA B N 1
ATOM 3208 C CA . ALA B 1 5 ? 17.875 30.391 -4.488 1 41.25 5 ALA B CA 1
ATOM 3209 C C . ALA B 1 5 ? 16.438 30 -4.129 1 41.25 5 ALA B C 1
ATOM 3211 O O . ALA B 1 5 ? 15.57 29.953 -4.996 1 41.25 5 ALA B O 1
ATOM 3212 N N . ASN B 1 6 ? 16.172 29.125 -3.234 1 50.75 6 ASN B N 1
ATOM 3213 C CA . ASN B 1 6 ? 14.867 28.719 -2.73 1 50.75 6 ASN B CA 1
ATOM 3214 C C . ASN B 1 6 ? 13.922 29.922 -2.621 1 50.75 6 ASN B C 1
ATOM 3216 O O . ASN B 1 6 ? 14.289 30.953 -2.061 1 50.75 6 ASN B O 1
ATOM 3220 N N . SER B 1 7 ? 13.094 30.219 -3.654 1 59.69 7 SER B N 1
ATOM 3221 C CA . SER B 1 7 ? 12.102 31.281 -3.518 1 59.69 7 SER B CA 1
ATOM 3222 C C . SER B 1 7 ? 11.008 30.891 -2.531 1 59.69 7 SER B C 1
ATOM 3224 O O . SER B 1 7 ? 10.531 29.75 -2.543 1 59.69 7 SER B O 1
ATOM 3226 N N . ARG B 1 8 ? 10.695 31.703 -1.437 1 77.25 8 ARG B N 1
ATOM 3227 C CA . ARG B 1 8 ? 9.711 31.547 -0.373 1 77.25 8 ARG B CA 1
ATOM 3228 C C . ARG B 1 8 ? 8.305 31.406 -0.948 1 77.25 8 ARG B C 1
ATOM 3230 O O . ARG B 1 8 ? 8.031 31.875 -2.051 1 77.25 8 ARG B O 1
ATOM 3237 N N . ILE B 1 9 ? 7.48 30.734 -0.321 1 85.5 9 ILE B N 1
ATOM 3238 C CA . ILE B 1 9 ? 6.07 30.547 -0.648 1 85.5 9 ILE B CA 1
ATOM 3239 C C . ILE B 1 9 ? 5.34 31.891 -0.544 1 85.5 9 ILE B C 1
ATOM 3241 O O . ILE B 1 9 ? 5.641 32.688 0.333 1 85.5 9 ILE B O 1
ATOM 3245 N N . VAL B 1 10 ? 4.523 32.062 -1.515 1 88.12 10 VAL B N 1
ATOM 3246 C CA . VAL B 1 10 ? 3.721 33.281 -1.509 1 88.12 10 VAL B CA 1
ATOM 3247 C C . VAL B 1 10 ? 2.264 32.969 -1.205 1 88.12 10 VAL B C 1
ATOM 3249 O O . VAL B 1 10 ? 1.754 31.922 -1.65 1 88.12 10 VAL B O 1
ATOM 3252 N N . PHE B 1 11 ? 1.655 33.812 -0.384 1 92.75 11 PHE B N 1
ATOM 3253 C CA . PHE B 1 11 ? 0.245 33.656 -0.04 1 92.75 11 PHE B CA 1
ATOM 3254 C C . PHE B 1 11 ? -0.516 34.938 -0.391 1 92.75 11 PHE B C 1
ATOM 3256 O O . PHE B 1 11 ? -0.149 36.031 0.052 1 92.75 11 PHE B O 1
ATOM 3263 N N . ASP B 1 12 ? -1.557 34.719 -1.239 1 92.44 12 ASP B N 1
ATOM 3264 C CA . ASP B 1 12 ? -2.404 35.844 -1.646 1 92.44 12 ASP B CA 1
ATOM 3265 C C . ASP B 1 12 ? -3.803 35.719 -1.045 1 92.44 12 ASP B C 1
ATOM 3267 O O . ASP B 1 12 ? -4.551 34.812 -1.387 1 92.44 12 ASP B O 1
ATOM 3271 N N . LEU B 1 13 ? -4.098 36.594 -0.125 1 91.75 13 LEU B N 1
ATOM 3272 C CA . LEU B 1 13 ? -5.434 36.625 0.457 1 91.75 13 LEU B CA 1
ATOM 3273 C C . LEU B 1 13 ? -6.434 37.25 -0.509 1 91.75 13 LEU B C 1
ATOM 3275 O O . LEU B 1 13 ? -6.207 38.344 -1.019 1 91.75 13 LEU B O 1
ATOM 3279 N N . GLN B 1 14 ? -7.43 36.438 -0.839 1 84.94 14 GLN B N 1
ATOM 3280 C CA . GLN B 1 14 ? -8.422 36.906 -1.797 1 84.94 14 GLN B CA 1
ATOM 3281 C C . GLN B 1 14 ? -9.594 37.594 -1.086 1 84.94 14 GLN B C 1
ATOM 3283 O O . GLN B 1 14 ? -10 37.156 -0.003 1 84.94 14 GLN B O 1
ATOM 3288 N N . THR B 1 15 ? -9.719 38.844 -1.165 1 64 15 THR B N 1
ATOM 3289 C CA . THR B 1 15 ? -10.805 39.562 -0.533 1 64 15 THR B CA 1
ATOM 3290 C C . THR B 1 15 ? -12.148 39.188 -1.137 1 64 15 THR B C 1
ATOM 3292 O O . THR B 1 15 ? -12.258 39 -2.352 1 64 15 THR B O 1
ATOM 3295 N N . ALA B 1 16 ? -13.078 38.438 -0.448 1 52.22 16 ALA B N 1
ATOM 3296 C CA . ALA B 1 16 ? -14.445 38.281 -0.941 1 52.22 16 ALA B CA 1
ATOM 3297 C C . ALA B 1 16 ? -14.93 39.562 -1.616 1 52.22 16 ALA B C 1
ATOM 3299 O O . ALA B 1 16 ? -14.516 40.688 -1.242 1 52.22 16 ALA B O 1
ATOM 3300 N N . GLY B 1 17 ? -15.406 39.562 -2.809 1 43.25 17 GLY B N 1
ATOM 3301 C CA . GLY B 1 17 ? -16.047 40.688 -3.461 1 43.25 17 GLY B CA 1
ATOM 3302 C C . GLY B 1 17 ? -16.781 41.594 -2.488 1 43.25 17 GLY B C 1
ATOM 3303 O O . GLY B 1 17 ? -17.062 41.219 -1.354 1 43.25 17 GLY B O 1
ATOM 3304 N N . GLU B 1 18 ? -16.812 43.031 -2.887 1 37.5 18 GLU B N 1
ATOM 3305 C CA . GLU B 1 18 ? -17.422 44.188 -2.271 1 37.5 18 GLU B CA 1
ATOM 3306 C C . GLU B 1 18 ? -18.781 43.844 -1.664 1 37.5 18 GLU B C 1
ATOM 3308 O O . GLU B 1 18 ? -19.484 44.719 -1.136 1 37.5 18 GLU B O 1
ATOM 3313 N N . GLY B 1 19 ? -19.625 42.938 -2.188 1 34.59 19 GLY B N 1
ATOM 3314 C CA . GLY B 1 19 ? -20.984 43.281 -1.777 1 34.59 19 GLY B CA 1
ATOM 3315 C C . GLY B 1 19 ? -21.109 43.5 -0.285 1 34.59 19 GLY B C 1
ATOM 3316 O O . GLY B 1 19 ? -21.734 44.469 0.143 1 34.59 19 GLY B O 1
ATOM 3317 N N . THR B 1 20 ? -21.516 42.562 0.611 1 35.94 20 THR B N 1
ATOM 3318 C CA . THR B 1 20 ? -21.953 43.094 1.896 1 35.94 20 THR B CA 1
ATOM 3319 C C . THR B 1 20 ? -20.781 43.656 2.688 1 35.94 20 THR B C 1
ATOM 3321 O O . THR B 1 20 ? -19.812 42.938 2.955 1 35.94 20 THR B O 1
ATOM 3324 N N . ALA B 1 21 ? -20.359 45 2.434 1 34.81 21 ALA B N 1
ATOM 3325 C CA . ALA B 1 21 ? -19.703 46.062 3.162 1 34.81 21 ALA B CA 1
ATOM 3326 C C . ALA B 1 21 ? -19.828 45.875 4.668 1 34.81 21 ALA B C 1
ATOM 3328 O O . ALA B 1 21 ? -19.719 46.844 5.438 1 34.81 21 ALA B O 1
ATOM 3329 N N . THR B 1 22 ? -20.688 45 5.16 1 33.69 22 THR B N 1
ATOM 3330 C CA . THR B 1 22 ? -20.609 45.281 6.59 1 33.69 22 THR B CA 1
ATOM 3331 C C . THR B 1 22 ? -19.172 45.375 7.047 1 33.69 22 THR B C 1
ATOM 3333 O O . THR B 1 22 ? -18.25 44.906 6.363 1 33.69 22 THR B O 1
ATOM 3336 N N . GLY B 1 23 ? -18.875 46.094 8.234 1 31.88 23 GLY B N 1
ATOM 3337 C CA . GLY B 1 23 ? -17.641 46.438 8.93 1 31.88 23 GLY B CA 1
ATOM 3338 C C . GLY B 1 23 ? -16.547 45.406 8.727 1 31.88 23 GLY B C 1
ATOM 3339 O O . GLY B 1 23 ? -16.781 44.188 8.938 1 31.88 23 GLY B O 1
ATOM 3340 N N . GLY B 1 24 ? -15.695 45.531 7.688 1 33.53 24 GLY B N 1
ATOM 3341 C CA . GLY B 1 24 ? -14.406 44.969 7.344 1 33.53 24 GLY B CA 1
ATOM 3342 C C . GLY B 1 24 ? -13.57 44.594 8.555 1 33.53 24 GLY B C 1
ATOM 3343 O O . GLY B 1 24 ? -12.352 44.438 8.453 1 33.53 24 GLY B O 1
ATOM 3344 N N . GLY B 1 25 ? -13.922 45.031 9.703 1 32.5 25 GLY B N 1
ATOM 3345 C CA . GLY B 1 25 ? -12.875 44.656 10.641 1 32.5 25 GLY B CA 1
ATOM 3346 C C . GLY B 1 25 ? -12.414 43.219 10.484 1 32.5 25 GLY B C 1
ATOM 3347 O O . GLY B 1 25 ? -13.078 42.406 9.828 1 32.5 25 GLY B O 1
ATOM 3348 N N . ASN B 1 26 ? -11.031 42.906 10.5 1 41.16 26 ASN B N 1
ATOM 3349 C CA . ASN B 1 26 ? -10.312 41.656 10.742 1 41.16 26 ASN B CA 1
ATOM 3350 C C . ASN B 1 26 ? -11.188 40.656 11.453 1 41.16 26 ASN B C 1
ATOM 3352 O O . ASN B 1 26 ? -10.734 39.969 12.375 1 41.16 26 ASN B O 1
ATOM 3356 N N . ASN B 1 27 ? -12.5 40.719 11.578 1 43.66 27 ASN B N 1
ATOM 3357 C CA . ASN B 1 27 ? -13.219 39.844 12.5 1 43.66 27 ASN B CA 1
ATOM 3358 C C . ASN B 1 27 ? -13.266 38.406 11.984 1 43.66 27 ASN B C 1
ATOM 3360 O O . ASN B 1 27 ? -13.992 38.125 11.031 1 43.66 27 ASN B O 1
ATOM 3364 N N . GLY B 1 28 ? -12.297 37.625 12.422 1 61.62 28 GLY B N 1
ATOM 3365 C CA . GLY B 1 28 ? -12.367 36.188 12.57 1 61.62 28 GLY B CA 1
ATOM 3366 C C . GLY B 1 28 ? -13.383 35.531 11.641 1 61.62 28 GLY B C 1
ATOM 3367 O O . GLY B 1 28 ? -14.289 34.844 12.102 1 61.62 28 GLY B O 1
ATOM 3368 N N . SER B 1 29 ? -13.383 35.844 10.266 1 82.69 29 SER B N 1
ATOM 3369 C CA . SER B 1 29 ? -14.336 35.25 9.328 1 82.69 29 SER B CA 1
ATOM 3370 C C . SER B 1 29 ? -13.633 34.312 8.352 1 82.69 29 SER B C 1
ATOM 3372 O O . SER B 1 29 ? -12.414 34.344 8.211 1 82.69 29 SER B O 1
ATOM 3374 N N . ALA B 1 30 ? -14.438 33.562 7.73 1 93.56 30 ALA B N 1
ATOM 3375 C CA . ALA B 1 30 ? -13.961 32.625 6.715 1 93.56 30 ALA B CA 1
ATOM 3376 C C . ALA B 1 30 ? -13.32 33.375 5.547 1 93.56 30 ALA B C 1
ATOM 3378 O O . ALA B 1 30 ? -13.828 34.406 5.117 1 93.56 30 ALA B O 1
ATOM 3379 N N . ARG B 1 31 ? -12.117 33.062 5.113 1 94.38 31 ARG B N 1
ATOM 3380 C CA . ARG B 1 31 ? -11.398 33.781 4.074 1 94.38 31 ARG B CA 1
ATOM 3381 C C . ARG B 1 31 ? -10.82 32.812 3.035 1 94.38 31 ARG B C 1
ATOM 3383 O O . ARG B 1 31 ? -10.625 31.641 3.311 1 94.38 31 ARG B O 1
ATOM 3390 N N . ILE B 1 32 ? -10.664 33.281 1.786 1 96.38 32 ILE B N 1
ATOM 3391 C CA . ILE B 1 32 ? -10.094 32.531 0.675 1 96.38 32 ILE B CA 1
ATOM 3392 C C . ILE B 1 32 ? -8.703 33.094 0.342 1 96.38 32 ILE B C 1
ATOM 3394 O O . ILE B 1 32 ? -8.492 34.281 0.354 1 96.38 32 ILE B O 1
ATOM 3398 N N . GLY B 1 33 ? -7.766 32.219 0.273 1 96.12 33 GLY B N 1
ATOM 3399 C CA . GLY B 1 33 ? -6.418 32.594 -0.137 1 96.12 33 GLY B CA 1
ATOM 3400 C C . GLY B 1 33 ? -5.828 31.625 -1.159 1 96.12 33 GLY B C 1
ATOM 3401 O O . GLY B 1 33 ? -6.461 30.641 -1.529 1 96.12 33 GLY B O 1
ATOM 3402 N N . ARG B 1 34 ? -4.707 31.984 -1.73 1 94.69 34 ARG B N 1
ATOM 3403 C CA . ARG B 1 34 ? -4.004 31.156 -2.703 1 94.69 34 ARG B CA 1
ATOM 3404 C C . ARG B 1 34 ? -2.521 31.062 -2.365 1 94.69 34 ARG B C 1
ATOM 3406 O O . ARG B 1 34 ? -1.86 32.062 -2.129 1 94.69 34 ARG B O 1
ATOM 3413 N N . PHE B 1 35 ? -2.076 29.766 -2.201 1 93.06 35 PHE B N 1
ATOM 3414 C CA . PHE B 1 35 ? -0.655 29.484 -2.037 1 93.06 35 PHE B CA 1
ATOM 3415 C C . PHE B 1 35 ? 0.013 29.266 -3.389 1 93.06 35 PHE B C 1
ATOM 3417 O O . PHE B 1 35 ? -0.562 28.641 -4.273 1 93.06 35 PHE B O 1
ATOM 3424 N N . ALA B 1 36 ? 1.26 29.812 -3.539 1 89.12 36 ALA B N 1
ATOM 3425 C CA . ALA B 1 36 ? 2.061 29.531 -4.727 1 89.12 36 ALA B CA 1
ATOM 3426 C C . ALA B 1 36 ? 3.543 29.422 -4.379 1 89.12 36 ALA B C 1
ATOM 3428 O O . ALA B 1 36 ? 4.062 30.219 -3.594 1 89.12 36 ALA B O 1
ATOM 3429 N N . ASN B 1 37 ? 4.035 28.312 -4.719 1 82.69 37 ASN B N 1
ATOM 3430 C CA . ASN B 1 37 ? 5.484 28.156 -4.617 1 82.69 37 ASN B CA 1
ATOM 3431 C C . ASN B 1 37 ? 6.168 28.391 -5.961 1 82.69 37 ASN B C 1
ATOM 3433 O O . ASN B 1 37 ? 5.934 27.672 -6.926 1 82.69 37 ASN B O 1
ATOM 3437 N N . ALA B 1 38 ? 6.922 29.344 -6.102 1 65.25 38 ALA B N 1
ATOM 3438 C CA . ALA B 1 38 ? 7.543 29.766 -7.355 1 65.25 38 ALA B CA 1
ATOM 3439 C C . ALA B 1 38 ? 8.43 28.672 -7.926 1 65.25 38 ALA B C 1
ATOM 3441 O O . ALA B 1 38 ? 8.445 28.438 -9.141 1 65.25 38 ALA B O 1
ATOM 3442 N N . ARG B 1 39 ? 9.117 28 -7.191 1 62.28 39 ARG B N 1
ATOM 3443 C CA . ARG B 1 39 ? 10.125 27.078 -7.695 1 62.28 39 ARG B CA 1
ATOM 3444 C C . ARG B 1 39 ? 9.5 25.734 -8.062 1 62.28 39 ARG B C 1
ATOM 3446 O O . ARG B 1 39 ? 9.922 25.094 -9.023 1 62.28 39 ARG B O 1
ATOM 3453 N N . GLY B 1 40 ? 8.516 25.406 -7.344 1 66 40 GLY B N 1
ATOM 3454 C CA . GLY B 1 40 ? 8.07 24.047 -7.531 1 66 40 GLY B CA 1
ATOM 3455 C C . GLY B 1 40 ? 6.789 23.938 -8.336 1 66 40 GLY B C 1
ATOM 3456 O O . GLY B 1 40 ? 6.391 22.844 -8.742 1 66 40 GLY B O 1
ATOM 3457 N N . GLY B 1 41 ? 6.293 25.047 -8.617 1 81 41 GLY B N 1
ATOM 3458 C CA . GLY B 1 41 ? 5.094 25.031 -9.438 1 81 41 GLY B CA 1
ATOM 3459 C C . GLY B 1 41 ? 3.857 24.578 -8.688 1 81 41 GLY B C 1
ATOM 3460 O O . GLY B 1 41 ? 2.832 24.266 -9.305 1 81 41 GLY B O 1
ATOM 3461 N N . VAL B 1 42 ? 3.973 24.453 -7.414 1 89.5 42 VAL B N 1
ATOM 3462 C CA . VAL B 1 42 ? 2.822 24.016 -6.633 1 89.5 42 VAL B CA 1
ATOM 3463 C C . VAL B 1 42 ? 1.967 25.219 -6.246 1 89.5 42 VAL B C 1
ATOM 3465 O O . VAL B 1 42 ? 2.48 26.219 -5.719 1 89.5 42 VAL B O 1
ATOM 3468 N N . SER B 1 43 ? 0.707 25.156 -6.586 1 93.44 43 SER B N 1
ATOM 3469 C CA . SER B 1 43 ? -0.255 26.188 -6.191 1 93.44 43 SER B CA 1
ATOM 3470 C C . SER B 1 43 ? -1.585 25.562 -5.777 1 93.44 43 SER B C 1
ATOM 3472 O O . SER B 1 43 ? -2.004 24.547 -6.34 1 93.44 43 SER B O 1
ATOM 3474 N N . PHE B 1 44 ? -2.16 26.141 -4.777 1 94.88 44 PHE B N 1
ATOM 3475 C CA . PHE B 1 44 ? -3.473 25.656 -4.359 1 94.88 44 PHE B CA 1
ATOM 3476 C C . PHE B 1 44 ? -4.223 26.75 -3.592 1 94.88 44 PHE B C 1
ATOM 3478 O O . PHE B 1 44 ? -3.617 27.703 -3.105 1 94.88 44 PHE B O 1
ATOM 3485 N N . ASP B 1 45 ? -5.5 26.562 -3.5 1 96.81 45 ASP B N 1
ATOM 3486 C CA . ASP B 1 45 ? -6.363 27.516 -2.816 1 96.81 45 ASP B CA 1
ATOM 3487 C C . ASP B 1 45 ? -6.637 27.078 -1.378 1 96.81 45 ASP B C 1
ATOM 3489 O O . ASP B 1 45 ? -6.508 25.906 -1.047 1 96.81 45 ASP B O 1
ATOM 3493 N N . THR B 1 46 ? -6.898 28.031 -0.518 1 97.31 46 THR B N 1
ATOM 3494 C CA . THR B 1 46 ? -7.297 27.797 0.865 1 97.31 46 THR B CA 1
ATOM 3495 C C . THR B 1 46 ? -8.719 28.297 1.113 1 97.31 46 THR B C 1
ATOM 3497 O O . THR B 1 46 ? -9.18 29.219 0.431 1 97.31 46 THR B O 1
ATOM 3500 N N . PRO B 1 47 ? -9.414 27.797 2.049 1 98 47 PRO B N 1
ATOM 3501 C CA . PRO B 1 47 ? -8.992 26.781 3.029 1 98 47 PRO B CA 1
ATOM 3502 C C . PRO B 1 47 ? -8.695 25.438 2.393 1 98 47 PRO B C 1
ATOM 3504 O O . PRO B 1 47 ? -9.289 25.078 1.368 1 98 47 PRO B O 1
ATOM 3507 N N . SER B 1 48 ? -7.742 24.688 2.969 1 98.12 48 SER B N 1
ATOM 3508 C CA . SER B 1 48 ? -7.332 23.344 2.568 1 98.12 48 SER B CA 1
ATOM 3509 C C . SER B 1 48 ? -6.828 22.531 3.762 1 98.12 48 SER B C 1
ATOM 3511 O O . SER B 1 48 ? -7.035 22.922 4.91 1 98.12 48 SER B O 1
ATOM 3513 N N . PHE B 1 49 ? -6.328 21.359 3.504 1 98.19 49 PHE B N 1
ATOM 3514 C CA . PHE B 1 49 ? -5.852 20.516 4.598 1 98.19 49 PHE B CA 1
ATOM 3515 C C . PHE B 1 49 ? -4.418 20.078 4.352 1 98.19 49 PHE B C 1
ATOM 3517 O O . PHE B 1 49 ? -3.916 20.156 3.229 1 98.19 49 PHE B O 1
ATOM 3524 N N . VAL B 1 50 ? -3.785 19.719 5.41 1 97.5 50 VAL B N 1
ATOM 3525 C CA . VAL B 1 50 ? -2.447 19.125 5.355 1 97.5 50 VAL B CA 1
ATOM 3526 C C . VAL B 1 50 ? -2.52 17.641 5.648 1 97.5 50 VAL B C 1
ATOM 3528 O O . VAL B 1 50 ? -3.299 17.203 6.5 1 97.5 50 VAL B O 1
ATOM 3531 N N . ALA B 1 51 ? -1.755 16.906 4.906 1 96.19 51 ALA B N 1
ATOM 3532 C CA . ALA B 1 51 ? -1.678 15.469 5.164 1 96.19 51 ALA B CA 1
ATOM 3533 C C . ALA B 1 51 ? -0.543 15.148 6.137 1 96.19 51 ALA B C 1
ATOM 3535 O O . ALA B 1 51 ? 0.617 15.469 5.871 1 96.19 51 ALA B O 1
ATOM 3536 N N . GLN B 1 52 ? -0.895 14.516 7.223 1 94.56 52 GLN B N 1
ATOM 3537 C CA . GLN B 1 52 ? 0.12 14.062 8.164 1 94.56 52 GLN B CA 1
ATOM 3538 C C . GLN B 1 52 ? 0.878 12.852 7.625 1 94.56 52 GLN B C 1
ATOM 3540 O O . GLN B 1 52 ? 0.289 11.984 6.984 1 94.56 52 GLN B O 1
ATOM 3545 N N . THR B 1 53 ? 2.158 12.867 7.863 1 93.75 53 THR B N 1
ATOM 3546 C CA . THR B 1 53 ? 2.957 11.711 7.457 1 93.75 53 THR B CA 1
ATOM 3547 C C . THR B 1 53 ? 3.482 10.961 8.68 1 93.75 53 THR B C 1
ATOM 3549 O O . THR B 1 53 ? 3.48 11.492 9.789 1 93.75 53 THR B O 1
ATOM 3552 N N . SER B 1 54 ? 3.758 9.758 8.461 1 87.62 54 SER B N 1
ATOM 3553 C CA . SER B 1 54 ? 4.539 8.938 9.367 1 87.62 54 SER B CA 1
ATOM 3554 C C . SER B 1 54 ? 5.875 8.539 8.75 1 87.62 54 SER B C 1
ATOM 3556 O O . SER B 1 54 ? 5.914 7.848 7.73 1 87.62 54 SER B O 1
ATOM 3558 N N . ARG B 1 55 ? 6.934 9.156 9.344 1 86.31 55 ARG B N 1
ATOM 3559 C CA . ARG B 1 55 ? 8.281 8.93 8.844 1 86.31 55 ARG B CA 1
ATOM 3560 C C . ARG B 1 55 ? 8.414 9.359 7.387 1 86.31 55 ARG B C 1
ATOM 3562 O O . ARG B 1 55 ? 9.078 8.695 6.594 1 86.31 55 ARG B O 1
ATOM 3569 N N . GLY B 1 56 ? 7.648 10.312 7.086 1 90.12 56 GLY B N 1
ATOM 3570 C CA . GLY B 1 56 ? 7.77 10.914 5.77 1 90.12 56 GLY B CA 1
ATOM 3571 C C . GLY B 1 56 ? 6.809 10.328 4.75 1 90.12 56 GLY B C 1
ATOM 3572 O O . GLY B 1 56 ? 6.727 10.812 3.619 1 90.12 56 GLY B O 1
ATOM 3573 N N . ALA B 1 57 ? 6.102 9.344 5.117 1 90.62 57 ALA B N 1
ATOM 3574 C CA . ALA B 1 57 ? 5.137 8.734 4.203 1 90.62 57 ALA B CA 1
ATOM 3575 C C . ALA B 1 57 ? 3.705 9.023 4.641 1 90.62 57 ALA B C 1
ATOM 3577 O O . ALA B 1 57 ? 3.363 8.867 5.816 1 90.62 57 ALA B O 1
ATOM 3578 N N . VAL B 1 58 ? 2.932 9.539 3.643 1 93.19 58 VAL B N 1
ATOM 3579 C CA . VAL B 1 58 ? 1.507 9.594 3.951 1 93.19 58 VAL B CA 1
ATOM 3580 C C . VAL B 1 58 ? 0.958 8.18 4.121 1 93.19 58 VAL B C 1
ATOM 3582 O O . VAL B 1 58 ? 1.076 7.352 3.219 1 93.19 58 VAL B O 1
ATOM 3585 N N . PRO B 1 59 ? 0.355 7.93 5.195 1 89.62 59 PRO B N 1
ATOM 3586 C CA . PRO B 1 59 ? -0.045 6.547 5.469 1 89.62 59 PRO B CA 1
ATOM 3587 C C . PRO B 1 59 ? -0.859 5.93 4.336 1 89.62 59 PRO B C 1
ATOM 3589 O O . PRO B 1 59 ? -1.718 6.598 3.752 1 89.62 59 PRO B O 1
ATOM 3592 N N . HIS B 1 60 ? -0.501 4.668 3.979 1 89.38 60 HIS B N 1
ATOM 3593 C CA . HIS B 1 60 ? -1.182 3.789 3.035 1 89.38 60 HIS B CA 1
ATOM 3594 C C . HIS B 1 60 ? -0.898 4.203 1.595 1 89.38 60 HIS B C 1
ATOM 3596 O O . HIS B 1 60 ? -1.197 3.455 0.659 1 89.38 60 HIS B O 1
ATOM 3602 N N . LEU B 1 61 ? -0.316 5.379 1.392 1 91.38 61 LEU B N 1
ATOM 3603 C CA . LEU B 1 61 ? -0.136 5.848 0.022 1 91.38 61 LEU B CA 1
ATOM 3604 C C . LEU B 1 61 ? 1.34 5.844 -0.363 1 91.38 61 LEU B C 1
ATOM 3606 O O . LEU B 1 61 ? 2.17 6.426 0.34 1 91.38 61 LEU B O 1
ATOM 3610 N N . SER B 1 62 ? 1.632 5.172 -1.454 1 86.19 62 SER B N 1
ATOM 3611 C CA . SER B 1 62 ? 2.938 5.371 -2.072 1 86.19 62 SER B CA 1
ATOM 3612 C C . SER B 1 62 ? 3.053 6.766 -2.686 1 86.19 62 SER B C 1
ATOM 3614 O O . SER B 1 62 ? 2.051 7.469 -2.834 1 86.19 62 SER B O 1
ATOM 3616 N N . GLY B 1 63 ? 4.273 7.141 -3.006 1 87.75 63 GLY B N 1
ATOM 3617 C CA . GLY B 1 63 ? 4.477 8.422 -3.67 1 87.75 63 GLY B CA 1
ATOM 3618 C C . GLY B 1 63 ? 3.664 8.57 -4.941 1 87.75 63 GLY B C 1
ATOM 3619 O O . GLY B 1 63 ? 3.092 9.625 -5.199 1 87.75 63 GLY B O 1
ATOM 3620 N N . ASP B 1 64 ? 3.527 7.555 -5.703 1 87.06 64 ASP B N 1
ATOM 3621 C CA . ASP B 1 64 ? 2.791 7.578 -6.961 1 87.06 64 ASP B CA 1
ATOM 3622 C C . ASP B 1 64 ? 1.288 7.699 -6.719 1 87.06 64 ASP B C 1
ATOM 3624 O O . ASP B 1 64 ? 0.602 8.461 -7.395 1 87.06 64 ASP B O 1
ATOM 3628 N N . ASN B 1 65 ? 0.789 6.859 -5.793 1 90.62 65 ASN B N 1
ATOM 3629 C CA . ASN B 1 65 ? -0.631 6.961 -5.477 1 90.62 65 ASN B CA 1
ATOM 3630 C C . ASN B 1 65 ? -0.995 8.352 -4.965 1 90.62 65 ASN B C 1
ATOM 3632 O O . ASN B 1 65 ? -2.035 8.898 -5.332 1 90.62 65 ASN B O 1
ATOM 3636 N N . LEU B 1 66 ? -0.112 8.891 -4.113 1 93.94 66 LEU B N 1
ATOM 3637 C CA . LEU B 1 66 ? -0.312 10.242 -3.598 1 93.94 66 LEU B CA 1
ATOM 3638 C C . LEU B 1 66 ? -0.353 11.258 -4.734 1 93.94 66 LEU B C 1
ATOM 3640 O O . LEU B 1 66 ? -1.263 12.086 -4.801 1 93.94 66 LEU B O 1
ATOM 3644 N N . ARG B 1 67 ? 0.558 11.172 -5.633 1 93.38 67 ARG B N 1
ATOM 3645 C CA . ARG B 1 67 ? 0.706 12.102 -6.746 1 93.38 67 ARG B CA 1
ATOM 3646 C C . ARG B 1 67 ? -0.45 11.961 -7.73 1 93.38 67 ARG B C 1
ATOM 3648 O O . ARG B 1 67 ? -1.031 12.969 -8.156 1 93.38 67 ARG B O 1
ATOM 3655 N N . ASP B 1 68 ? -0.832 10.719 -8.016 1 93.5 68 ASP B N 1
ATOM 3656 C CA . ASP B 1 68 ? -1.703 10.461 -9.156 1 93.5 68 ASP B CA 1
ATOM 3657 C C . ASP B 1 68 ? -3.17 10.43 -8.734 1 93.5 68 ASP B C 1
ATOM 3659 O O . ASP B 1 68 ? -4.059 10.711 -9.531 1 93.5 68 ASP B O 1
ATOM 3663 N N . HIS B 1 69 ? -3.369 10.094 -7.434 1 95.06 69 HIS B N 1
ATOM 3664 C CA . HIS B 1 69 ? -4.754 9.758 -7.121 1 95.06 69 HIS B CA 1
ATOM 3665 C C . HIS B 1 69 ? -5.289 10.625 -5.988 1 95.06 69 HIS B C 1
ATOM 3667 O O . HIS B 1 69 ? -6.422 10.438 -5.539 1 95.06 69 HIS B O 1
ATOM 3673 N N . THR B 1 70 ? -4.559 11.562 -5.488 1 95.75 70 THR B N 1
ATOM 3674 C CA . THR B 1 70 ? -5.055 12.469 -4.453 1 95.75 70 THR B CA 1
ATOM 3675 C C . THR B 1 70 ? -4.785 13.922 -4.828 1 95.75 70 THR B C 1
ATOM 3677 O O . THR B 1 70 ? -4.035 14.195 -5.766 1 95.75 70 THR B O 1
ATOM 3680 N N . ASP B 1 71 ? -5.465 14.805 -4.09 1 95.44 71 ASP B N 1
ATOM 3681 C CA . ASP B 1 71 ? -5.273 16.234 -4.277 1 95.44 71 ASP B CA 1
ATOM 3682 C C . ASP B 1 71 ? -4.543 16.859 -3.084 1 95.44 71 ASP B C 1
ATOM 3684 O O . ASP B 1 71 ? -4.75 18.031 -2.766 1 95.44 71 ASP B O 1
ATOM 3688 N N . VAL B 1 72 ? -3.791 16.031 -2.41 1 96 72 VAL B N 1
ATOM 3689 C CA . VAL B 1 72 ? -3.025 16.516 -1.266 1 96 72 VAL B CA 1
ATOM 3690 C C . VAL B 1 72 ? -1.974 17.531 -1.734 1 96 72 VAL B C 1
ATOM 3692 O O . VAL B 1 72 ? -1.207 17.25 -2.658 1 96 72 VAL B O 1
ATOM 3695 N N . LYS B 1 73 ? -1.958 18.672 -1.102 1 96.25 73 LYS B N 1
ATOM 3696 C CA . LYS B 1 73 ? -1.064 19.719 -1.573 1 96.25 73 LYS B CA 1
ATOM 3697 C C . LYS B 1 73 ? 0.027 20.016 -0.548 1 96.25 73 LYS B C 1
ATOM 3699 O O . LYS B 1 73 ? 1.032 20.656 -0.87 1 96.25 73 LYS B O 1
ATOM 3704 N N . VAL B 1 74 ? -0.15 19.625 0.642 1 96.69 74 VAL B N 1
ATOM 3705 C CA . VAL B 1 74 ? 0.84 19.844 1.692 1 96.69 74 VAL B CA 1
ATOM 3706 C C . VAL B 1 74 ? 0.967 18.578 2.551 1 96.69 74 VAL B C 1
ATOM 3708 O O . VAL B 1 74 ? -0.039 18 2.959 1 96.69 74 VAL B O 1
ATOM 3711 N N . ALA B 1 75 ? 2.156 18.172 2.734 1 96.94 75 ALA B N 1
ATOM 3712 C CA . ALA B 1 75 ? 2.447 17.078 3.645 1 96.94 75 ALA B CA 1
ATOM 3713 C C . ALA B 1 75 ? 3.232 17.547 4.859 1 96.94 75 ALA B C 1
ATOM 3715 O O . ALA B 1 75 ? 4.176 18.344 4.727 1 96.94 75 ALA B O 1
ATOM 3716 N N . TYR B 1 76 ? 2.795 17.156 6.043 1 97.44 76 TYR B N 1
ATOM 3717 C CA . TYR B 1 76 ? 3.4 17.5 7.324 1 97.44 76 TYR B CA 1
ATOM 3718 C C . TYR B 1 76 ? 4.355 16.406 7.789 1 97.44 76 TYR B C 1
ATOM 3720 O O . TYR B 1 76 ? 3.957 15.25 7.926 1 97.44 76 TYR B O 1
ATOM 3728 N N . VAL B 1 77 ? 5.602 16.75 8.016 1 96.25 77 VAL B N 1
ATOM 3729 C CA . VAL B 1 77 ? 6.625 15.805 8.453 1 96.25 77 VAL B CA 1
ATOM 3730 C C . VAL B 1 77 ? 7.215 16.266 9.781 1 96.25 77 VAL B C 1
ATOM 3732 O O . VAL B 1 77 ? 7.547 17.438 9.953 1 96.25 77 VAL B O 1
ATOM 3735 N N . ALA B 1 78 ? 7.332 15.383 10.703 1 94.94 78 ALA B N 1
ATOM 3736 C CA . ALA B 1 78 ? 7.949 15.656 12 1 94.94 78 ALA B CA 1
ATOM 3737 C C . ALA B 1 78 ? 9.367 15.109 12.062 1 94.94 78 ALA B C 1
ATOM 3739 O O . ALA B 1 78 ? 9.594 13.922 11.805 1 94.94 78 ALA B O 1
ATOM 3740 N N . LEU B 1 79 ? 10.305 15.914 12.414 1 93.06 79 LEU B N 1
ATOM 3741 C CA . LEU B 1 79 ? 11.695 15.484 12.484 1 93.06 79 LEU B CA 1
ATOM 3742 C C . LEU B 1 79 ? 11.867 14.359 13.492 1 93.06 79 LEU B C 1
ATOM 3744 O O . LEU B 1 79 ? 12.68 13.453 13.289 1 93.06 79 LEU B O 1
ATOM 3748 N N . GLU B 1 80 ? 11.086 14.406 14.562 1 90.81 80 GLU B N 1
ATOM 3749 C CA . GLU B 1 80 ? 11.242 13.406 15.617 1 90.81 80 GLU B CA 1
ATOM 3750 C C . GLU B 1 80 ? 11.016 11.992 15.086 1 90.81 80 GLU B C 1
ATOM 3752 O O . GLU B 1 80 ? 11.523 11.023 15.656 1 90.81 80 GLU B O 1
ATOM 3757 N N . ASP B 1 81 ? 10.344 11.867 13.992 1 87.94 81 ASP B N 1
ATOM 3758 C CA . ASP B 1 81 ? 10.062 10.562 13.398 1 87.94 81 ASP B CA 1
ATOM 3759 C C . ASP B 1 81 ? 11.32 9.961 12.781 1 87.94 81 ASP B C 1
ATOM 3761 O O . ASP B 1 81 ? 11.359 8.766 12.484 1 87.94 81 ASP B O 1
ATOM 3765 N N . PHE B 1 82 ? 12.297 10.766 12.555 1 86.69 82 PHE B N 1
ATOM 3766 C CA . PHE B 1 82 ? 13.484 10.312 11.852 1 86.69 82 PHE B CA 1
ATOM 3767 C C . PHE B 1 82 ? 14.648 10.133 12.812 1 86.69 82 PHE B C 1
ATOM 3769 O O . PHE B 1 82 ? 15.734 9.703 12.422 1 86.69 82 PHE B O 1
ATOM 3776 N N . ILE B 1 83 ? 14.383 10.539 14.039 1 79.5 83 ILE B N 1
ATOM 3777 C CA . ILE B 1 83 ? 15.461 10.477 15.023 1 79.5 83 ILE B CA 1
ATOM 3778 C C . ILE B 1 83 ? 15.508 9.086 15.648 1 79.5 83 ILE B C 1
ATOM 3780 O O . ILE B 1 83 ? 14.516 8.617 16.219 1 79.5 83 ILE B O 1
ATOM 3784 N N . GLU B 1 84 ? 16.453 8.211 15.375 1 68.94 84 GLU B N 1
ATOM 3785 C CA . GLU B 1 84 ? 16.594 6.875 15.945 1 68.94 84 GLU B CA 1
ATOM 3786 C C . GLU B 1 84 ? 17.641 6.844 17.047 1 68.94 84 GLU B C 1
ATOM 3788 O O . GLU B 1 84 ? 18.078 7.895 17.531 1 68.94 84 GLU B O 1
ATOM 3793 N N . LYS B 1 85 ? 18.781 5.926 17.031 1 57.31 85 LYS B N 1
ATOM 3794 C CA . LYS B 1 85 ? 19.719 5.66 18.125 1 57.31 85 LYS B CA 1
ATOM 3795 C C . LYS B 1 85 ? 20.469 6.922 18.516 1 57.31 85 LYS B C 1
ATOM 3797 O O . LYS B 1 85 ? 20.672 7.82 17.703 1 57.31 85 LYS B O 1
ATOM 3802 N N . PRO B 1 86 ? 20.656 6.988 19.844 1 48.03 86 PRO B N 1
ATOM 3803 C CA . PRO B 1 86 ? 21.266 8.156 20.5 1 48.03 86 PRO B CA 1
ATOM 3804 C C . PRO B 1 86 ? 22.312 8.828 19.625 1 48.03 86 PRO B C 1
ATOM 3806 O O . PRO B 1 86 ? 22.609 10.016 19.797 1 48.03 86 PRO B O 1
ATOM 3809 N N . HIS B 1 87 ? 23.172 8.023 19.141 1 41.62 87 HIS B N 1
ATOM 3810 C CA . HIS B 1 87 ? 24.453 8.633 18.812 1 41.62 87 HIS B CA 1
ATOM 3811 C C . HIS B 1 87 ? 24.406 9.375 17.484 1 41.62 87 HIS B C 1
ATOM 3813 O O . HIS B 1 87 ? 24.922 8.883 16.469 1 41.62 87 HIS B O 1
ATOM 3819 N N . GLY B 1 88 ? 23.531 10.336 17.422 1 48.12 88 GLY B N 1
ATOM 3820 C CA . GLY B 1 88 ? 23.703 11.461 16.531 1 48.12 88 GLY B CA 1
ATOM 3821 C C . GLY B 1 88 ? 23.406 11.125 15.078 1 48.12 88 GLY B C 1
ATOM 3822 O O . GLY B 1 88 ? 23.406 12.008 14.219 1 48.12 88 GLY B O 1
ATOM 3823 N N . ASN B 1 89 ? 23.469 9.797 14.719 1 51.91 89 ASN B N 1
ATOM 3824 C CA . ASN B 1 89 ? 23.406 9.625 13.273 1 51.91 89 ASN B CA 1
ATOM 3825 C C . ASN B 1 89 ? 21.969 9.594 12.773 1 51.91 89 ASN B C 1
ATOM 3827 O O . ASN B 1 89 ? 21.172 8.734 13.195 1 51.91 89 ASN B O 1
ATOM 3831 N N . VAL B 1 90 ? 21.391 10.711 12.453 1 61.53 90 VAL B N 1
ATOM 3832 C CA . VAL B 1 90 ? 20.109 10.883 11.773 1 61.53 90 VAL B CA 1
ATOM 3833 C C . VAL B 1 90 ? 20.297 10.719 10.266 1 61.53 90 VAL B C 1
ATOM 3835 O O . VAL B 1 90 ? 20.734 11.648 9.586 1 61.53 90 VAL B O 1
ATOM 3838 N N . PRO B 1 91 ? 19.984 9.453 9.82 1 64.81 91 PRO B N 1
ATOM 3839 C CA . PRO B 1 91 ? 20.297 9.219 8.406 1 64.81 91 PRO B CA 1
ATOM 3840 C C . PRO B 1 91 ? 19.797 10.352 7.504 1 64.81 91 PRO B C 1
ATOM 3842 O O . PRO B 1 91 ? 20.469 10.711 6.539 1 64.81 91 PRO B O 1
ATOM 3845 N N . VAL B 1 92 ? 18.672 10.883 7.938 1 69.94 92 VAL B N 1
ATOM 3846 C CA . VAL B 1 92 ? 18.109 11.898 7.059 1 69.94 92 VAL B CA 1
ATOM 3847 C C . VAL B 1 92 ? 19.047 13.102 7 1 69.94 92 VAL B C 1
ATOM 3849 O O . VAL B 1 92 ? 19.125 13.789 5.977 1 69.94 92 VAL B O 1
ATOM 3852 N N . CYS B 1 93 ? 19.734 13.266 8.031 1 69.56 93 CYS B N 1
ATOM 3853 C CA . CYS B 1 93 ? 20.625 14.43 8.07 1 69.56 93 CYS B CA 1
ATOM 3854 C C . CYS B 1 93 ? 21.969 14.109 7.438 1 69.56 93 CYS B C 1
ATOM 3856 O O . CYS B 1 93 ? 22.734 15.023 7.113 1 69.56 93 CYS B O 1
ATOM 3858 N N . ASN B 1 94 ? 22.188 12.805 7.254 1 67.19 94 ASN B N 1
ATOM 3859 C CA . ASN B 1 94 ? 23.469 12.391 6.656 1 67.19 94 ASN B CA 1
ATOM 3860 C C . ASN B 1 94 ? 23.359 12.297 5.137 1 67.19 94 ASN B C 1
ATOM 3862 O O . ASN B 1 94 ? 24.375 12.188 4.445 1 67.19 94 ASN B O 1
ATOM 3866 N N . HIS B 1 95 ? 22.172 12.312 4.738 1 65 95 HIS B N 1
ATOM 3867 C CA . HIS B 1 95 ? 21.938 12.219 3.301 1 65 95 HIS B CA 1
ATOM 3868 C C . HIS B 1 95 ? 22.266 13.539 2.605 1 65 95 HIS B C 1
ATOM 3870 O O . HIS B 1 95 ? 21.922 14.609 3.102 1 65 95 HIS B O 1
ATOM 3876 N N . PRO B 1 96 ? 23.062 13.383 1.594 1 67.25 96 PRO B N 1
ATOM 3877 C CA . PRO B 1 96 ? 23.469 14.617 0.917 1 67.25 96 PRO B CA 1
ATOM 3878 C C . PRO B 1 96 ? 22.328 15.312 0.196 1 67.25 96 PRO B C 1
ATOM 3880 O O . PRO B 1 96 ? 22.5 16.391 -0.361 1 67.25 96 PRO B O 1
ATOM 3883 N N . SER B 1 97 ? 21.188 14.727 0.394 1 77.5 97 SER B N 1
ATOM 3884 C CA . SER B 1 97 ? 20.109 15.312 -0.383 1 77.5 97 SER B CA 1
ATOM 3885 C C . SER B 1 97 ? 19.031 15.922 0.525 1 77.5 97 SER B C 1
ATOM 3887 O O . SER B 1 97 ? 19.234 16.016 1.739 1 77.5 97 SER B O 1
ATOM 3889 N N . THR B 1 98 ? 18.062 16.578 -0.026 1 87.69 98 THR B N 1
ATOM 3890 C CA . THR B 1 98 ? 16.969 17.25 0.66 1 87.69 98 THR B CA 1
ATOM 3891 C C . THR B 1 98 ? 16.016 16.234 1.284 1 87.69 98 THR B C 1
ATOM 3893 O O . THR B 1 98 ? 16.109 15.039 1.004 1 87.69 98 THR B O 1
ATOM 3896 N N . LEU B 1 99 ? 15.227 16.75 2.203 1 90.38 99 LEU B N 1
ATOM 3897 C CA . LEU B 1 99 ? 14.195 15.922 2.797 1 90.38 99 LEU B CA 1
ATOM 3898 C C . LEU B 1 99 ? 13.352 15.25 1.719 1 90.38 99 LEU B C 1
ATOM 3900 O O . LEU B 1 99 ? 13.078 14.047 1.794 1 90.38 99 LEU B O 1
ATOM 3904 N N . ARG B 1 100 ? 13.008 16 0.718 1 91 100 ARG B N 1
ATOM 3905 C CA . ARG B 1 100 ? 12.172 15.516 -0.371 1 91 100 ARG B CA 1
ATOM 3906 C C . ARG B 1 100 ? 12.836 14.344 -1.088 1 91 100 ARG B C 1
ATOM 3908 O O . ARG B 1 100 ? 12.195 13.336 -1.379 1 91 100 ARG B O 1
ATOM 3915 N N . ASP B 1 101 ? 14.07 14.43 -1.343 1 87.81 101 ASP B N 1
ATOM 3916 C CA . ASP B 1 101 ? 14.812 13.375 -2.02 1 87.81 101 ASP B CA 1
ATOM 3917 C C . ASP B 1 101 ? 14.93 12.133 -1.138 1 87.81 101 ASP B C 1
ATOM 3919 O O . ASP B 1 101 ? 14.805 11.008 -1.623 1 87.81 101 ASP B O 1
ATOM 3923 N N . PHE B 1 102 ? 15.188 12.438 0.094 1 88.5 102 PHE B N 1
ATOM 3924 C CA . PHE B 1 102 ? 15.391 11.336 1.021 1 88.5 102 PHE B CA 1
ATOM 3925 C C . PHE B 1 102 ? 14.148 10.453 1.095 1 88.5 102 PHE B C 1
ATOM 3927 O O . PHE B 1 102 ? 14.25 9.227 1.105 1 88.5 102 PHE B O 1
ATOM 3934 N N . ILE B 1 103 ? 12.992 11.047 1.173 1 89.44 103 ILE B N 1
ATOM 3935 C CA . ILE B 1 103 ? 11.781 10.266 1.362 1 89.44 103 ILE B CA 1
ATOM 3936 C C . ILE B 1 103 ? 11.078 10.07 0.02 1 89.44 103 ILE B C 1
ATOM 3938 O O . ILE B 1 103 ? 10.008 9.461 -0.045 1 89.44 103 ILE B O 1
ATOM 3942 N N . SER B 1 104 ? 11.586 10.625 -1.053 1 88.25 104 SER B N 1
ATOM 3943 C CA . SER B 1 104 ? 11.031 10.531 -2.4 1 88.25 104 SER B CA 1
ATOM 3944 C C . SER B 1 104 ? 9.602 11.055 -2.451 1 88.25 104 SER B C 1
ATOM 3946 O O . SER B 1 104 ? 8.703 10.383 -2.965 1 88.25 104 SER B O 1
ATOM 3948 N N . HIS B 1 105 ? 9.445 12.18 -1.817 1 92.06 105 HIS B N 1
ATOM 3949 C CA . HIS B 1 105 ? 8.141 12.82 -1.831 1 92.06 105 HIS B CA 1
ATOM 3950 C C . HIS B 1 105 ? 7.855 13.469 -3.184 1 92.06 105 HIS B C 1
ATOM 3952 O O . HIS B 1 105 ? 8.734 14.109 -3.768 1 92.06 105 HIS B O 1
ATOM 3958 N N . PRO B 1 106 ? 6.656 13.289 -3.693 1 91.44 106 PRO B N 1
ATOM 3959 C CA . PRO B 1 106 ? 6.352 13.844 -5.012 1 91.44 106 PRO B CA 1
ATOM 3960 C C . PRO B 1 106 ? 6.488 15.367 -5.062 1 91.44 106 PRO B C 1
ATOM 3962 O O . PRO B 1 106 ? 6.316 16.031 -4.039 1 91.44 106 PRO B O 1
ATOM 3965 N N . SER B 1 107 ? 6.672 15.914 -6.27 1 89.94 107 SER B N 1
ATOM 3966 C CA . SER B 1 107 ? 6.977 17.328 -6.441 1 89.94 107 SER B CA 1
ATOM 3967 C C . SER B 1 107 ? 5.703 18.172 -6.496 1 89.94 107 SER B C 1
ATOM 3969 O O . SER B 1 107 ? 5.758 19.391 -6.406 1 89.94 107 SER B O 1
ATOM 3971 N N . ASN B 1 108 ? 4.578 17.547 -6.516 1 91.81 108 ASN B N 1
ATOM 3972 C CA . ASN B 1 108 ? 3.34 18.312 -6.707 1 91.81 108 ASN B CA 1
ATOM 3973 C C . ASN B 1 108 ? 2.703 18.672 -5.371 1 91.81 108 ASN B C 1
ATOM 3975 O O . ASN B 1 108 ? 1.523 19.031 -5.32 1 91.81 108 ASN B O 1
ATOM 3979 N N . SER B 1 109 ? 3.414 18.547 -4.301 1 93.38 109 SER B N 1
ATOM 3980 C CA . SER B 1 109 ? 2.957 18.969 -2.982 1 93.38 109 SER B CA 1
ATOM 3981 C C . SER B 1 109 ? 4.098 19.578 -2.172 1 93.38 109 SER B C 1
ATOM 3983 O O . SER B 1 109 ? 5.27 19.297 -2.428 1 93.38 109 SER B O 1
ATOM 3985 N N . LEU B 1 110 ? 3.758 20.438 -1.258 1 94.25 110 LEU B N 1
ATOM 3986 C CA . LEU B 1 110 ? 4.742 21.078 -0.393 1 94.25 110 LEU B CA 1
ATOM 3987 C C . LEU B 1 110 ? 5.074 20.188 0.803 1 94.25 110 LEU B C 1
ATOM 3989 O O . LEU B 1 110 ? 4.211 19.469 1.298 1 94.25 110 LEU B O 1
ATOM 3993 N N . LEU B 1 111 ? 6.312 20.297 1.225 1 94.5 111 LEU B N 1
ATOM 3994 C CA . LEU B 1 111 ? 6.77 19.594 2.416 1 94.5 111 LEU B CA 1
ATOM 3995 C C . LEU B 1 111 ? 6.965 20.562 3.58 1 94.5 111 LEU B C 1
ATOM 3997 O O . LEU B 1 111 ? 7.715 21.531 3.467 1 94.5 111 LEU B O 1
ATOM 4001 N N . MET B 1 112 ? 6.242 20.297 4.602 1 96.56 112 MET B N 1
ATOM 4002 C CA . MET B 1 112 ? 6.359 21.062 5.844 1 96.56 112 MET B CA 1
ATOM 4003 C C . MET B 1 112 ? 7.086 20.266 6.914 1 96.56 112 MET B C 1
ATOM 4005 O O . MET B 1 112 ? 6.738 19.109 7.168 1 96.56 112 MET B O 1
ATOM 4009 N N . LEU B 1 113 ? 8.102 20.859 7.457 1 97.06 113 LEU B N 1
ATOM 4010 C CA . LEU B 1 113 ? 8.875 20.188 8.5 1 97.06 113 LEU B CA 1
ATOM 4011 C C . LEU B 1 113 ? 8.633 20.844 9.852 1 97.06 113 LEU B C 1
ATOM 4013 O O . LEU B 1 113 ? 8.703 22.062 9.984 1 97.06 113 LEU B O 1
ATOM 4017 N N . ALA B 1 114 ? 8.281 20.094 10.82 1 97.5 114 ALA B N 1
ATOM 4018 C CA . ALA B 1 114 ? 8.125 20.516 12.211 1 97.5 114 ALA B CA 1
ATOM 4019 C C . ALA B 1 114 ? 8.969 19.641 13.141 1 97.5 114 ALA B C 1
ATOM 4021 O O . ALA B 1 114 ? 9.406 18.562 12.75 1 97.5 114 ALA B O 1
ATOM 4022 N N . PRO B 1 115 ? 9.266 20.172 14.297 1 95.94 115 PRO B N 1
ATOM 4023 C CA . PRO B 1 115 ? 10.07 19.344 15.203 1 95.94 115 PRO B CA 1
ATOM 4024 C C . PRO B 1 115 ? 9.328 18.109 15.688 1 95.94 115 PRO B C 1
ATOM 4026 O O . PRO B 1 115 ? 9.922 17.031 15.82 1 95.94 115 PRO B O 1
ATOM 4029 N N . ARG B 1 116 ? 8.031 18.328 15.953 1 94.69 116 ARG B N 1
ATOM 4030 C CA . ARG B 1 116 ? 7.262 17.25 16.562 1 94.69 116 ARG B CA 1
ATOM 4031 C C . ARG B 1 116 ? 6.02 16.938 15.734 1 94.69 116 ARG B C 1
ATOM 4033 O O . ARG B 1 116 ? 5.582 17.766 14.922 1 94.69 116 ARG B O 1
ATOM 4040 N N . ARG B 1 117 ? 5.457 15.805 16.016 1 92.62 117 ARG B N 1
ATOM 4041 C CA . ARG B 1 117 ? 4.188 15.406 15.414 1 92.62 117 ARG B CA 1
ATOM 4042 C C . ARG B 1 117 ? 3.049 16.297 15.891 1 92.62 117 ARG B C 1
ATOM 4044 O O . ARG B 1 117 ? 3.197 17.031 16.875 1 92.62 117 ARG B O 1
ATOM 4051 N N . SER B 1 118 ? 1.997 16.297 15.141 1 90.69 118 SER B N 1
ATOM 4052 C CA . SER B 1 118 ? 0.794 17.031 15.516 1 90.69 118 SER B CA 1
ATOM 4053 C C . SER B 1 118 ? -0.403 16.094 15.656 1 90.69 118 SER B C 1
ATOM 4055 O O . SER B 1 118 ? -0.825 15.461 14.688 1 90.69 118 SER B O 1
ATOM 4057 N N . PRO B 1 119 ? -1 16 16.781 1 88.81 119 PRO B N 1
ATOM 4058 C CA . PRO B 1 119 ? -0.524 16.594 18.031 1 88.81 119 PRO B CA 1
ATOM 4059 C C . PRO B 1 119 ? 0.715 15.898 18.578 1 88.81 119 PRO B C 1
ATOM 4061 O O . PRO B 1 119 ? 0.92 14.711 18.328 1 88.81 119 PRO B O 1
ATOM 4064 N N . PRO B 1 120 ? 1.53 16.672 19.281 1 89.12 120 PRO B N 1
ATOM 4065 C CA . PRO B 1 120 ? 2.693 16.031 19.906 1 89.12 120 PRO B CA 1
ATOM 4066 C C . PRO B 1 120 ? 2.314 15.078 21.031 1 89.12 120 PRO B C 1
ATOM 4068 O O . PRO B 1 120 ? 1.381 15.359 21.797 1 89.12 120 PRO B O 1
ATOM 4071 N N . VAL B 1 121 ? 3.053 13.992 21.078 1 85.25 121 VAL B N 1
ATOM 4072 C CA . VAL B 1 121 ? 2.85 13.062 22.188 1 85.25 121 VAL B CA 1
ATOM 4073 C C . VAL B 1 121 ? 3.438 13.656 23.469 1 85.25 121 VAL B C 1
ATOM 4075 O O . VAL B 1 121 ? 4.531 14.219 23.453 1 85.25 121 VAL B O 1
ATOM 4078 N N . THR B 1 122 ? 2.684 13.492 24.484 1 84.69 122 THR B N 1
ATOM 4079 C CA . THR B 1 122 ? 3.125 14.031 25.766 1 84.69 122 THR B CA 1
ATOM 4080 C C . THR B 1 122 ? 4.363 13.289 26.266 1 84.69 122 THR B C 1
ATOM 4082 O O . THR B 1 122 ? 4.43 12.062 26.203 1 84.69 122 THR B O 1
ATOM 4085 N N . THR B 1 123 ? 5.285 14.102 26.688 1 85.06 123 THR B N 1
ATOM 4086 C CA . THR B 1 123 ? 6.523 13.547 27.219 1 85.06 123 THR B CA 1
ATOM 4087 C C . THR B 1 123 ? 6.609 13.789 28.719 1 85.06 123 THR B C 1
ATOM 4089 O O . THR B 1 123 ? 6.043 14.758 29.234 1 85.06 123 THR B O 1
ATOM 4092 N N . ALA B 1 124 ? 7.285 12.891 29.406 1 82.19 124 ALA B N 1
ATOM 4093 C CA . ALA B 1 124 ? 7.508 13.07 30.844 1 82.19 124 ALA B CA 1
ATOM 4094 C C . ALA B 1 124 ? 8.492 14.203 31.109 1 82.19 124 ALA B C 1
ATOM 4096 O O . ALA B 1 124 ? 8.305 14.992 32.031 1 82.19 124 ALA B O 1
ATOM 4097 N N . ALA B 1 125 ? 9.477 14.273 30.281 1 85.75 125 ALA B N 1
ATOM 4098 C CA . ALA B 1 125 ? 10.484 15.32 30.422 1 85.75 125 ALA B CA 1
ATOM 4099 C C . ALA B 1 125 ? 9.953 16.656 29.906 1 85.75 125 ALA B C 1
ATOM 4101 O O . ALA B 1 125 ? 9.102 16.703 29.031 1 85.75 125 ALA B O 1
ATOM 4102 N N . SER B 1 126 ? 10.445 17.703 30.516 1 87 126 SER B N 1
ATOM 4103 C CA . SER B 1 126 ? 10.07 19.047 30.094 1 87 126 SER B CA 1
ATOM 4104 C C . SER B 1 126 ? 11.062 19.609 29.078 1 87 126 SER B C 1
ATOM 4106 O O . SER B 1 126 ? 12.203 19.156 29 1 87 126 SER B O 1
ATOM 4108 N N . ASN B 1 127 ? 10.586 20.562 28.344 1 92.19 127 ASN B N 1
ATOM 4109 C CA . ASN B 1 127 ? 11.477 21.312 27.469 1 92.19 127 ASN B CA 1
ATOM 4110 C C . ASN B 1 127 ? 12.469 22.156 28.25 1 92.19 127 ASN B C 1
ATOM 4112 O O . ASN B 1 127 ? 12.195 22.531 29.391 1 92.19 127 ASN B O 1
ATOM 4116 N N . THR B 1 128 ? 13.594 22.375 27.672 1 93 128 THR B N 1
ATOM 4117 C CA . THR B 1 128 ? 14.57 23.328 28.203 1 93 128 THR B CA 1
ATOM 4118 C C . THR B 1 128 ? 14.797 24.469 27.219 1 93 128 THR B C 1
ATOM 4120 O O . THR B 1 128 ? 14.195 24.5 26.141 1 93 128 THR B O 1
ATOM 4123 N N . ASP B 1 129 ? 15.656 25.406 27.594 1 94.62 129 ASP B N 1
ATOM 4124 C CA . ASP B 1 129 ? 15.969 26.5 26.688 1 94.62 129 ASP B CA 1
ATOM 4125 C C . ASP B 1 129 ? 16.688 26 25.438 1 94.62 129 ASP B C 1
ATOM 4127 O O . ASP B 1 129 ? 16.625 26.625 24.375 1 94.62 129 ASP B O 1
ATOM 4131 N N . ALA B 1 130 ? 17.297 24.781 25.578 1 94.88 130 ALA B N 1
ATOM 4132 C CA . ALA B 1 130 ? 18.172 24.328 24.484 1 94.88 130 ALA B CA 1
ATOM 4133 C C . ALA B 1 130 ? 17.625 23.062 23.844 1 94.88 130 ALA B C 1
ATOM 4135 O O . ALA B 1 130 ? 18.172 22.578 22.844 1 94.88 130 ALA B O 1
ATOM 4136 N N . SER B 1 131 ? 16.516 22.562 24.438 1 94.75 131 SER B N 1
ATOM 4137 C CA . SER B 1 131 ? 16.094 21.266 23.906 1 94.75 131 SER B CA 1
ATOM 4138 C C . SER B 1 131 ? 14.594 21.078 24.031 1 94.75 131 SER B C 1
ATOM 4140 O O . SER B 1 131 ? 13.953 21.672 24.906 1 94.75 131 SER B O 1
ATOM 4142 N N . LEU B 1 132 ? 14.062 20.25 23.141 1 94.12 132 LEU B N 1
ATOM 4143 C CA . LEU B 1 132 ? 12.68 19.797 23.172 1 94.12 132 LEU B CA 1
ATOM 4144 C C . LEU B 1 132 ? 12.602 18.328 23.594 1 94.12 132 LEU B C 1
ATOM 4146 O O . LEU B 1 132 ? 13.406 17.516 23.156 1 94.12 132 LEU B O 1
ATOM 4150 N N . ALA B 1 133 ? 11.68 18.094 24.469 1 91.62 133 ALA B N 1
ATOM 4151 C CA . ALA B 1 133 ? 11.375 16.703 24.766 1 91.62 133 ALA B CA 1
ATOM 4152 C C . ALA B 1 133 ? 10.547 16.062 23.641 1 91.62 133 ALA B C 1
ATOM 4154 O O . ALA B 1 133 ? 9.492 16.594 23.281 1 91.62 133 ALA B O 1
ATOM 4155 N N . ILE B 1 134 ? 11.055 14.953 23.078 1 90 134 ILE B N 1
ATOM 4156 C CA . ILE B 1 134 ? 10.406 14.359 21.906 1 90 134 ILE B CA 1
ATOM 4157 C C . ILE B 1 134 ? 10.195 12.867 22.141 1 90 134 ILE B C 1
ATOM 4159 O O . ILE B 1 134 ? 10.703 12.305 23.109 1 90 134 ILE B O 1
ATOM 4163 N N . LEU B 1 135 ? 9.336 12.328 21.359 1 85.62 135 LEU B N 1
ATOM 4164 C CA . LEU B 1 135 ? 9.148 10.883 21.297 1 85.62 135 LEU B CA 1
ATOM 4165 C C . LEU B 1 135 ? 9.555 10.344 19.938 1 85.62 135 LEU B C 1
ATOM 4167 O O . LEU B 1 135 ? 9 10.734 18.906 1 85.62 135 LEU B O 1
ATOM 4171 N N . THR B 1 136 ? 10.523 9.438 19.938 1 79.44 136 THR B N 1
ATOM 4172 C CA . THR B 1 136 ? 11 8.82 18.703 1 79.44 136 THR B CA 1
ATOM 4173 C C . THR B 1 136 ? 10.508 7.379 18.594 1 79.44 136 THR B C 1
ATOM 4175 O O . THR B 1 136 ? 9.742 6.91 19.453 1 79.44 136 THR B O 1
ATOM 4178 N N . SER B 1 137 ? 10.93 6.727 17.547 1 68.31 137 SER B N 1
ATOM 4179 C CA . SER B 1 137 ? 10.578 5.324 17.359 1 68.31 137 SER B CA 1
ATOM 4180 C C . SER B 1 137 ? 11.266 4.434 18.375 1 68.31 137 SER B C 1
ATOM 4182 O O . SER B 1 137 ? 10.859 3.291 18.594 1 68.31 137 SER B O 1
ATOM 4184 N N . VAL B 1 138 ? 12.25 4.953 19 1 69.88 138 VAL B N 1
ATOM 4185 C CA . VAL B 1 138 ? 13.023 4.141 19.938 1 69.88 138 VAL B CA 1
ATOM 4186 C C . VAL B 1 138 ? 12.828 4.664 21.359 1 69.88 138 VAL B C 1
ATOM 4188 O O . VAL B 1 138 ? 13.594 4.324 22.25 1 69.88 138 VAL B O 1
ATOM 4191 N N . GLY B 1 139 ? 11.828 5.609 21.5 1 78.5 139 GLY B N 1
ATOM 4192 C CA . GLY B 1 139 ? 11.523 6.078 22.844 1 78.5 139 GLY B CA 1
ATOM 4193 C C . GLY B 1 139 ? 11.648 7.582 23 1 78.5 139 GLY B C 1
ATOM 4194 O O . GLY B 1 139 ? 11.844 8.297 22.016 1 78.5 139 GLY B O 1
ATOM 4195 N N . PHE B 1 140 ? 11.617 8 24.281 1 85.56 140 PHE B N 1
ATOM 4196 C CA . PHE B 1 140 ? 11.68 9.422 24.594 1 85.56 140 PHE B CA 1
ATOM 4197 C C . PHE B 1 140 ? 13.109 9.93 24.531 1 85.56 140 PHE B C 1
ATOM 4199 O O . PHE B 1 140 ? 14.039 9.25 24.984 1 85.56 140 PHE B O 1
ATOM 4206 N N . ARG B 1 141 ? 13.25 11.102 23.922 1 88.12 141 ARG B N 1
ATOM 4207 C CA . ARG B 1 141 ? 14.562 11.734 23.781 1 88.12 141 ARG B CA 1
ATOM 4208 C C . ARG B 1 141 ? 14.438 13.25 23.844 1 88.12 141 ARG B C 1
ATOM 4210 O O . ARG B 1 141 ? 13.336 13.789 23.953 1 88.12 141 ARG B O 1
ATOM 4217 N N . ALA B 1 142 ? 15.594 13.828 23.891 1 90.88 142 ALA B N 1
ATOM 4218 C CA . ALA B 1 142 ? 15.656 15.281 23.766 1 90.88 142 ALA B CA 1
ATOM 4219 C C . ALA B 1 142 ? 16.203 15.688 22.406 1 90.88 142 ALA B C 1
ATOM 4221 O O . ALA B 1 142 ? 17.188 15.117 21.938 1 90.88 142 ALA B O 1
ATOM 4222 N N . LEU B 1 143 ? 15.555 16.578 21.781 1 92 143 LEU B N 1
ATOM 4223 C CA . LEU B 1 143 ? 16.031 17.188 20.547 1 92 143 LEU B CA 1
ATOM 4224 C C . LEU B 1 143 ? 16.609 18.578 20.812 1 92 143 LEU B C 1
ATOM 4226 O O . LEU B 1 143 ? 15.891 19.484 21.219 1 92 143 LEU B O 1
ATOM 4230 N N . LYS B 1 144 ? 17.891 18.641 20.609 1 93.81 144 LYS B N 1
ATOM 4231 C CA . LYS B 1 144 ? 18.469 19.969 20.719 1 93.81 144 LYS B CA 1
ATOM 4232 C C . LYS B 1 144 ? 17.875 20.922 19.672 1 93.81 144 LYS B C 1
ATOM 4234 O O . LYS B 1 144 ? 17.75 20.547 18.5 1 93.81 144 LYS B O 1
ATOM 4239 N N . VAL B 1 145 ? 17.531 22.141 20.109 1 95.38 145 VAL B N 1
ATOM 4240 C CA . VAL B 1 145 ? 16.938 23.125 19.219 1 95.38 145 VAL B CA 1
ATOM 4241 C C . VAL B 1 145 ? 17.906 23.438 18.094 1 95.38 145 VAL B C 1
ATOM 4243 O O . VAL B 1 145 ? 17.5 23.594 16.938 1 95.38 145 VAL B O 1
ATOM 4246 N N . ASP B 1 146 ? 19.188 23.422 18.391 1 94.19 146 ASP B N 1
ATOM 4247 C CA . ASP B 1 146 ? 20.234 23.656 17.406 1 94.19 146 ASP B CA 1
ATOM 4248 C C . ASP B 1 146 ? 20.203 22.578 16.312 1 94.19 146 ASP B C 1
ATOM 4250 O O . ASP B 1 146 ? 20.453 22.859 15.148 1 94.19 146 ASP B O 1
ATOM 4254 N N . ASP B 1 147 ? 19.984 21.422 16.75 1 91.81 147 ASP B N 1
ATOM 4255 C CA . ASP B 1 147 ? 19.922 20.312 15.805 1 91.81 147 ASP B CA 1
ATOM 4256 C C . ASP B 1 147 ? 18.75 20.469 14.852 1 91.81 147 ASP B C 1
ATOM 4258 O O . ASP B 1 147 ? 18.844 20.109 13.672 1 91.81 147 ASP B O 1
ATOM 4262 N N . TYR B 1 148 ? 17.625 20.938 15.336 1 94.69 148 TYR B N 1
ATOM 4263 C CA . TYR B 1 148 ? 16.484 21.188 14.469 1 94.69 148 TYR B CA 1
ATOM 4264 C C . TYR B 1 148 ? 16.797 22.266 13.445 1 94.69 148 TYR B C 1
ATOM 4266 O O . TYR B 1 148 ? 16.469 22.141 12.266 1 94.69 148 TYR B O 1
ATOM 4274 N N . PHE B 1 149 ? 17.469 23.328 13.93 1 95 149 PHE B N 1
ATOM 4275 C CA . PHE B 1 149 ? 17.844 24.391 13.008 1 95 149 PHE B CA 1
ATOM 4276 C C . PHE B 1 149 ? 18.75 23.875 11.906 1 95 149 PHE B C 1
ATOM 4278 O O . PHE B 1 149 ? 18.547 24.172 10.727 1 95 149 PHE B O 1
ATOM 4285 N N . ASN B 1 150 ? 19.688 23.062 12.312 1 91.62 150 ASN B N 1
ATOM 4286 C CA . ASN B 1 150 ? 20.594 22.469 11.336 1 91.62 150 ASN B CA 1
ATOM 4287 C C . ASN B 1 150 ? 19.859 21.578 10.352 1 91.62 150 ASN B C 1
ATOM 4289 O O . ASN B 1 150 ? 20.172 21.547 9.164 1 91.62 150 ASN B O 1
ATOM 4293 N N . ALA B 1 151 ? 18.906 20.891 10.914 1 92.06 151 ALA B N 1
ATOM 4294 C CA . ALA B 1 151 ? 18.109 20.016 10.062 1 92.06 151 ALA B CA 1
ATOM 4295 C C . ALA B 1 151 ? 17.328 20.812 9.031 1 92.06 151 ALA B C 1
ATOM 4297 O O . ALA B 1 151 ? 17.25 20.438 7.863 1 92.06 151 ALA B O 1
ATOM 4298 N N . VAL B 1 152 ? 16.734 21.906 9.461 1 94.31 152 VAL B N 1
ATOM 4299 C CA . VAL B 1 152 ? 15.961 22.766 8.555 1 94.31 152 VAL B CA 1
ATOM 4300 C C . VAL B 1 152 ? 16.859 23.266 7.426 1 94.31 152 VAL B C 1
ATOM 4302 O O . VAL B 1 152 ? 16.484 23.203 6.254 1 94.31 152 VAL B O 1
ATOM 4305 N N . LEU B 1 153 ? 18.031 23.656 7.746 1 91.56 153 LEU B N 1
ATOM 4306 C CA . LEU B 1 153 ? 18.953 24.203 6.762 1 91.56 153 LEU B CA 1
ATOM 4307 C C . LEU B 1 153 ? 19.453 23.125 5.809 1 91.56 153 LEU B C 1
ATOM 4309 O O . LEU B 1 153 ? 19.641 23.375 4.617 1 91.56 153 LEU B O 1
ATOM 4313 N N . LYS B 1 154 ? 19.625 21.984 6.348 1 89.25 154 LYS B N 1
ATOM 4314 C CA . LYS B 1 154 ? 20.188 20.891 5.559 1 89.25 154 LYS B CA 1
ATOM 4315 C C . LYS B 1 154 ? 19.109 20.234 4.699 1 89.25 154 LYS B C 1
ATOM 4317 O O . LYS B 1 154 ? 19.344 19.938 3.527 1 89.25 154 LYS B O 1
ATOM 4322 N N . LEU B 1 155 ? 17.984 19.984 5.293 1 91.44 155 LEU B N 1
ATOM 4323 C CA . LEU B 1 155 ? 16.922 19.219 4.645 1 91.44 155 LEU B CA 1
ATOM 4324 C C . LEU B 1 155 ? 16.125 20.094 3.693 1 91.44 155 LEU B C 1
ATOM 4326 O O . LEU B 1 155 ? 15.43 19.578 2.809 1 91.44 155 LEU B O 1
ATOM 4330 N N . ARG B 1 156 ? 16.094 21.297 3.914 1 91.56 156 ARG B N 1
ATOM 4331 C CA . ARG B 1 156 ? 15.5 22.312 3.039 1 91.56 156 ARG B CA 1
ATOM 4332 C C . ARG B 1 156 ? 14.047 21.984 2.723 1 91.56 156 ARG B C 1
ATOM 4334 O O . ARG B 1 156 ? 13.664 21.891 1.554 1 91.56 156 ARG B O 1
ATOM 4341 N N . PRO B 1 157 ? 13.227 21.875 3.764 1 94.19 157 PRO B N 1
ATOM 4342 C CA . PRO B 1 157 ? 11.789 21.75 3.49 1 94.19 157 PRO B CA 1
ATOM 4343 C C . PRO B 1 157 ? 11.219 23 2.809 1 94.19 157 PRO B C 1
ATOM 4345 O O . PRO B 1 157 ? 11.859 24.047 2.801 1 94.19 157 PRO B O 1
ATOM 4348 N N . ASP B 1 158 ? 10.062 22.859 2.195 1 93.19 158 ASP B N 1
ATOM 4349 C CA . ASP B 1 158 ? 9.414 24.016 1.608 1 93.19 158 ASP B CA 1
ATOM 4350 C C . ASP B 1 158 ? 8.977 25 2.689 1 93.19 158 ASP B C 1
ATOM 4352 O O . ASP B 1 158 ? 9.023 26.219 2.486 1 93.19 158 ASP B O 1
ATOM 4356 N N . ILE B 1 159 ? 8.492 24.484 3.783 1 95.56 159 ILE B N 1
ATOM 4357 C CA . ILE B 1 159 ? 8.062 25.25 4.945 1 95.56 159 ILE B CA 1
ATOM 4358 C C . ILE B 1 159 ? 8.633 24.625 6.219 1 95.56 159 ILE B C 1
ATOM 4360 O O . ILE B 1 159 ? 8.633 23.406 6.379 1 95.56 159 ILE B O 1
ATOM 4364 N N . ALA B 1 160 ? 9.148 25.469 7.027 1 97.31 160 ALA B N 1
ATOM 4365 C CA . ALA B 1 160 ? 9.586 25.031 8.352 1 97.31 160 ALA B CA 1
ATOM 4366 C C . ALA B 1 160 ? 8.781 25.703 9.453 1 97.31 160 ALA B C 1
ATOM 4368 O O . ALA B 1 160 ? 8.586 26.922 9.43 1 97.31 160 ALA B O 1
ATOM 4369 N N . ILE B 1 161 ? 8.312 24.922 10.375 1 98.19 161 ILE B N 1
ATOM 4370 C CA . ILE B 1 161 ? 7.656 25.453 11.555 1 98.19 161 ILE B CA 1
ATOM 4371 C C . ILE B 1 161 ? 8.672 25.609 12.688 1 98.19 161 ILE B C 1
ATOM 4373 O O . ILE B 1 161 ? 9.398 24.672 13.016 1 98.19 161 ILE B O 1
ATOM 4377 N N . SER B 1 162 ? 8.742 26.797 13.219 1 98.31 162 SER B N 1
ATOM 4378 C CA . SER B 1 162 ? 9.648 27.016 14.336 1 98.31 162 SER B CA 1
ATOM 4379 C C . SER B 1 162 ? 9.203 26.266 15.578 1 98.31 162 SER B C 1
ATOM 4381 O O . SER B 1 162 ? 8.008 26.062 15.789 1 98.31 162 SER B O 1
ATOM 4383 N N . PRO B 1 163 ? 10.156 25.859 16.422 1 97.69 163 PRO B N 1
ATOM 4384 C CA . PRO B 1 163 ? 9.789 25.156 17.641 1 97.69 163 PRO B CA 1
ATOM 4385 C C . PRO B 1 163 ? 8.938 26.016 18.578 1 97.69 163 PRO B C 1
ATOM 4387 O O . PRO B 1 163 ? 9.055 27.25 18.578 1 97.69 163 PRO B O 1
ATOM 4390 N N . SER B 1 164 ? 8.086 25.375 19.281 1 96.62 164 SER B N 1
ATOM 4391 C CA . SER B 1 164 ? 7.246 26.016 20.281 1 96.62 164 SER B CA 1
ATOM 4392 C C . SER B 1 164 ? 7.312 25.297 21.625 1 96.62 164 SER B C 1
ATOM 4394 O O . SER B 1 164 ? 7.414 24.062 21.656 1 96.62 164 SER B O 1
ATOM 4396 N N . ASP B 1 165 ? 7.328 26.031 22.625 1 95.44 165 ASP B N 1
ATOM 4397 C CA . ASP B 1 165 ? 7.25 25.438 23.953 1 95.44 165 ASP B CA 1
ATOM 4398 C C . ASP B 1 165 ? 5.801 25.219 24.375 1 95.44 165 ASP B C 1
ATOM 4400 O O . ASP B 1 165 ? 5.184 26.109 24.969 1 95.44 165 ASP B O 1
ATOM 4404 N N . LEU B 1 166 ? 5.383 24.016 24.078 1 90.88 166 LEU B N 1
ATOM 4405 C CA . LEU B 1 166 ? 3.992 23.672 24.375 1 90.88 166 LEU B CA 1
ATOM 4406 C C . LEU B 1 166 ? 3.867 22.984 25.719 1 90.88 166 LEU B C 1
ATOM 4408 O O . LEU B 1 166 ? 4.727 22.188 26.094 1 90.88 166 LEU B O 1
ATOM 4412 N N . PRO B 1 167 ? 2.82 23.344 26.422 1 78.75 167 PRO B N 1
ATOM 4413 C CA . PRO B 1 167 ? 2.605 22.656 27.703 1 78.75 167 PRO B CA 1
ATOM 4414 C C . PRO B 1 167 ? 1.969 21.281 27.531 1 78.75 167 PRO B C 1
ATOM 4416 O O . PRO B 1 167 ? 1.271 21.031 26.547 1 78.75 167 PRO 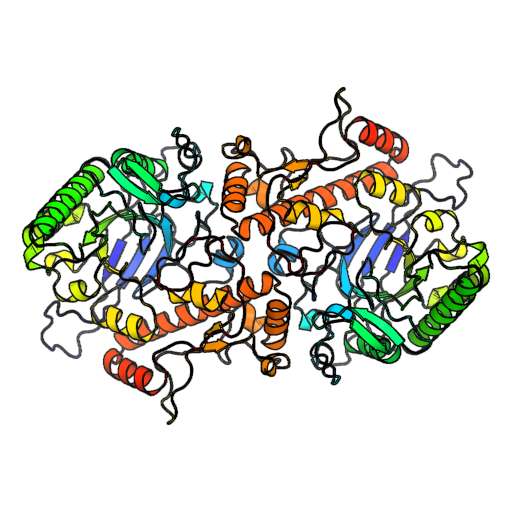B O 1
ATOM 4419 N N . HIS B 1 168 ? 2.311 20.281 28.375 1 71 168 HIS B N 1
ATOM 4420 C CA . HIS B 1 168 ? 1.636 18.984 28.391 1 71 168 HIS B CA 1
ATOM 4421 C C . HIS B 1 168 ? 0.247 19.094 29.016 1 71 168 HIS B C 1
ATOM 4423 O O . HIS B 1 168 ? -0.652 18.328 28.672 1 71 168 HIS B O 1
ATOM 4429 N N . GLN B 1 169 ? 0.227 19.906 29.953 1 68.31 169 GLN B N 1
ATOM 4430 C CA . GLN B 1 169 ? -1.009 20.203 30.656 1 68.31 169 GLN B CA 1
ATOM 4431 C C . GLN B 1 169 ? -1.277 21.703 30.703 1 68.31 169 GLN B C 1
ATOM 4433 O O . GLN B 1 169 ? -0.466 22.5 30.203 1 68.31 169 GLN B O 1
ATOM 4438 N N . THR B 1 170 ? -2.43 22 31.062 1 69.75 170 THR B N 1
ATOM 4439 C CA . THR B 1 170 ? -2.734 23.422 31.203 1 69.75 170 THR B CA 1
ATOM 4440 C C . THR B 1 170 ? -1.656 24.125 32 1 69.75 170 THR B C 1
ATOM 4442 O O . THR B 1 170 ? -1.385 23.734 33.156 1 69.75 170 THR B O 1
ATOM 4445 N N . PRO B 1 171 ? -1.101 25.062 31.344 1 70.12 171 PRO B N 1
ATOM 4446 C CA . PRO B 1 171 ? 0.013 25.703 32.031 1 70.12 171 PRO B CA 1
ATOM 4447 C C . PRO B 1 171 ? -0.447 26.578 33.188 1 70.12 171 PRO B C 1
ATOM 4449 O O . PRO B 1 171 ? -1.478 27.25 33.094 1 70.12 171 PRO B O 1
ATOM 4452 N N . GLY B 1 172 ? 0.191 26.359 34.281 1 68.38 172 GLY B N 1
ATOM 4453 C CA . GLY B 1 172 ? -0.027 27.297 35.375 1 68.38 172 GLY B CA 1
ATOM 4454 C C . GLY B 1 172 ? 0.374 28.719 35 1 68.38 172 GLY B C 1
ATOM 4455 O O . GLY B 1 172 ? 0.932 28.953 33.938 1 68.38 172 GLY B O 1
ATOM 4456 N N . LYS B 1 173 ? 0.027 29.641 35.812 1 72.12 173 LYS B N 1
ATOM 4457 C CA . LYS B 1 173 ? 0.258 31.062 35.594 1 72.12 173 LYS B CA 1
ATOM 4458 C C . LYS B 1 173 ? 1.737 31.344 35.344 1 72.12 173 LYS B C 1
ATOM 4460 O O . LYS B 1 173 ? 2.084 32.219 34.562 1 72.12 173 LYS B O 1
ATOM 4465 N N . ASN B 1 174 ? 2.59 30.609 36 1 81.44 174 ASN B N 1
ATOM 4466 C CA . ASN B 1 174 ? 4.016 30.906 35.906 1 81.44 174 ASN B CA 1
ATOM 4467 C C . ASN B 1 174 ? 4.664 30.234 34.719 1 81.44 174 ASN B C 1
ATOM 4469 O O . ASN B 1 174 ? 5.777 30.594 34.312 1 81.44 174 ASN B O 1
ATOM 4473 N N . ARG B 1 175 ? 3.92 29.453 34.094 1 88.5 175 ARG B N 1
ATOM 4474 C CA . ARG B 1 175 ? 4.48 28.703 32.969 1 88.5 175 ARG B CA 1
ATOM 4475 C C . ARG B 1 175 ? 4.332 29.484 31.672 1 88.5 175 ARG B C 1
ATOM 4477 O O . ARG B 1 175 ? 5.172 29.359 30.781 1 88.5 175 ARG B O 1
ATOM 4484 N N . GLY B 1 176 ? 3.457 30.344 31.5 1 89.69 176 GLY B N 1
ATOM 4485 C CA . GLY B 1 176 ? 3.129 31.094 30.312 1 89.69 176 GLY B CA 1
ATOM 4486 C C . GLY B 1 176 ? 4.285 31.938 29.797 1 89.69 176 GLY B C 1
ATOM 4487 O O . GLY B 1 176 ? 4.727 31.766 28.672 1 89.69 176 GLY B O 1
ATOM 4488 N N . PRO B 1 177 ? 4.812 32.75 30.703 1 92.5 177 PRO B N 1
ATOM 4489 C CA . PRO B 1 177 ? 5.93 33.594 30.297 1 92.5 177 PRO B CA 1
ATOM 4490 C C . PRO B 1 177 ? 7.129 32.781 29.797 1 92.5 177 PRO B C 1
ATOM 4492 O O . PRO B 1 177 ? 7.812 33.188 28.859 1 92.5 177 PRO B O 1
ATOM 4495 N N . LYS B 1 178 ? 7.398 31.719 30.391 1 92.81 178 LYS B N 1
ATOM 4496 C CA . LYS B 1 178 ? 8.5 30.859 29.953 1 92.81 178 LYS B CA 1
ATOM 4497 C C . LYS B 1 178 ? 8.234 30.297 28.578 1 92.81 178 LYS B C 1
ATOM 4499 O O . LYS B 1 178 ? 9.148 30.188 27.75 1 92.81 178 LYS B O 1
ATOM 4504 N N . MET B 1 179 ? 7.031 29.875 28.344 1 95.12 179 MET B N 1
ATOM 4505 C CA . MET B 1 179 ? 6.625 29.375 27.016 1 95.12 179 MET B CA 1
ATOM 4506 C C . MET B 1 179 ? 6.875 30.422 25.953 1 95.12 179 MET B C 1
ATOM 4508 O O . MET B 1 179 ? 7.445 30.125 24.891 1 95.12 179 MET B O 1
ATOM 4512 N N . VAL B 1 180 ? 6.43 31.641 26.297 1 96.25 180 VAL B N 1
ATOM 4513 C CA . VAL B 1 180 ? 6.555 32.75 25.359 1 96.25 180 VAL B CA 1
ATOM 4514 C C . VAL B 1 180 ? 8.031 33.062 25.109 1 96.25 180 VAL B C 1
ATOM 4516 O O . VAL B 1 180 ? 8.453 33.219 23.953 1 96.25 180 VAL B O 1
ATOM 4519 N N . PHE B 1 181 ? 8.797 33.094 26.156 1 96.12 181 PHE B N 1
ATOM 4520 C CA . PHE B 1 181 ? 10.219 33.406 26.062 1 96.12 181 PHE B CA 1
ATOM 4521 C C . PHE B 1 181 ? 10.945 32.406 25.188 1 96.12 181 PHE B C 1
ATOM 4523 O O . PHE B 1 181 ? 11.648 32.781 24.25 1 96.12 181 PHE B O 1
ATOM 4530 N N . ARG B 1 182 ? 10.797 31.203 25.438 1 96.69 182 ARG B N 1
ATOM 4531 C CA . ARG B 1 182 ? 11.477 30.141 24.688 1 96.69 182 ARG B CA 1
ATOM 4532 C C . ARG B 1 182 ? 11.062 30.156 23.219 1 96.69 182 ARG B C 1
ATOM 4534 O O . ARG B 1 182 ? 11.914 30.031 22.328 1 96.69 182 ARG B O 1
ATOM 4541 N N . THR B 1 183 ? 9.797 30.25 23 1 98 183 THR B N 1
ATOM 4542 C CA . THR B 1 183 ? 9.281 30.25 21.641 1 98 183 THR B CA 1
ATOM 4543 C C . THR B 1 183 ? 9.852 31.406 20.844 1 98 183 THR B C 1
ATOM 4545 O O . THR B 1 183 ? 10.258 31.234 19.688 1 98 183 THR B O 1
ATOM 4548 N N . GLU B 1 184 ? 9.852 32.562 21.453 1 98 184 GLU B N 1
ATOM 4549 C CA . GLU B 1 184 ? 10.43 33.75 20.812 1 98 184 GLU B CA 1
ATOM 4550 C C . GLU B 1 184 ? 11.914 33.562 20.547 1 98 184 GLU B C 1
ATOM 4552 O O . GLU B 1 184 ? 12.406 33.875 19.453 1 98 184 GLU B O 1
ATOM 4557 N N . LEU B 1 185 ? 12.594 33.031 21.562 1 97.5 185 LEU B N 1
ATOM 4558 C CA . LEU B 1 185 ? 14.023 32.781 21.453 1 97.5 185 LEU B CA 1
ATOM 4559 C C . LEU B 1 185 ? 14.32 31.859 20.281 1 97.5 185 LEU B C 1
ATOM 4561 O O . LEU B 1 185 ? 15.203 32.156 19.453 1 97.5 185 LEU B O 1
ATOM 4565 N N . TRP B 1 186 ? 13.672 30.844 20.203 1 98.25 186 TRP B N 1
ATOM 4566 C CA . TRP B 1 186 ? 13.891 29.828 19.188 1 98.25 186 TRP B CA 1
ATOM 4567 C C . TRP B 1 186 ? 13.547 30.375 17.797 1 98.25 186 TRP B C 1
ATOM 4569 O O . TRP B 1 186 ? 14.281 30.141 16.828 1 98.25 186 TRP B O 1
ATOM 4579 N N . LEU B 1 187 ? 12.461 31.094 17.688 1 98.19 187 LEU B N 1
ATOM 4580 C CA . LEU B 1 187 ? 12.086 31.688 16.406 1 98.19 187 LEU B CA 1
ATOM 4581 C C . LEU B 1 187 ? 13.156 32.656 15.93 1 98.19 187 LEU B C 1
ATOM 4583 O O . LEU B 1 187 ? 13.539 32.656 14.766 1 98.19 187 LEU B O 1
ATOM 4587 N N . GLY B 1 188 ? 13.555 33.5 16.828 1 97.5 188 GLY B N 1
ATOM 4588 C CA . GLY B 1 188 ? 14.586 34.469 16.484 1 97.5 188 GLY B CA 1
ATOM 4589 C C . GLY B 1 188 ? 15.852 33.812 15.953 1 97.5 188 GLY B C 1
ATOM 4590 O O . GLY B 1 188 ? 16.422 34.281 14.961 1 97.5 188 GLY B O 1
ATOM 4591 N N . GLU B 1 189 ? 16.25 32.75 16.594 1 97 189 GLU B N 1
ATOM 4592 C CA . GLU B 1 189 ? 17.453 32.031 16.156 1 97 189 GLU B CA 1
ATOM 4593 C C . GLU B 1 189 ? 17.266 31.422 14.781 1 97 189 GLU B C 1
ATOM 4595 O O . GLU B 1 189 ? 18.172 31.469 13.945 1 97 189 GLU B O 1
ATOM 4600 N N . LEU B 1 190 ? 16.125 30.844 14.562 1 96.69 190 LEU B N 1
ATOM 4601 C CA . LEU B 1 190 ? 15.859 30.234 13.266 1 96.69 190 LEU B CA 1
ATOM 4602 C C . LEU B 1 190 ? 15.852 31.266 12.156 1 96.69 190 LEU B C 1
ATOM 4604 O O . LEU B 1 190 ? 16.422 31.047 11.086 1 96.69 190 LEU B O 1
ATOM 4608 N N . ILE B 1 191 ? 15.211 32.438 12.391 1 96.06 191 ILE B N 1
ATOM 4609 C CA . ILE B 1 191 ? 15.164 33.5 11.422 1 96.06 191 ILE B CA 1
ATOM 4610 C C . ILE B 1 191 ? 16.578 33.969 11.086 1 96.06 191 ILE B C 1
ATOM 4612 O O . ILE B 1 191 ? 16.922 34.125 9.914 1 96.06 191 ILE B O 1
ATOM 4616 N N . ASN B 1 192 ? 17.375 34.031 12.07 1 95.12 192 ASN B N 1
ATOM 4617 C CA . ASN B 1 192 ? 18.734 34.531 11.891 1 95.12 192 ASN B CA 1
ATOM 4618 C C . ASN B 1 192 ? 19.578 33.562 11.086 1 95.12 192 ASN B C 1
ATOM 4620 O O . ASN B 1 192 ? 20.438 33.969 10.305 1 95.12 192 ASN B O 1
ATOM 4624 N N . ARG B 1 193 ? 19.312 32.375 11.25 1 94.12 193 ARG B N 1
ATOM 4625 C CA . ARG B 1 193 ? 20.125 31.344 10.609 1 94.12 193 ARG B CA 1
ATOM 4626 C C . ARG B 1 193 ? 19.609 31.031 9.211 1 94.12 193 ARG B C 1
ATOM 4628 O O . ARG B 1 193 ? 20.297 30.391 8.422 1 94.12 193 ARG B O 1
ATOM 4635 N N . ASN B 1 194 ? 18.438 31.391 8.938 1 91.19 194 ASN B N 1
ATOM 4636 C CA . ASN B 1 194 ? 17.75 31.016 7.703 1 91.19 194 ASN B CA 1
ATOM 4637 C C . ASN B 1 194 ? 18.359 31.703 6.488 1 91.19 194 ASN B C 1
ATOM 4639 O O . ASN B 1 194 ? 17.703 32.5 5.816 1 91.19 194 ASN B O 1
ATOM 4643 N N . ALA B 1 195 ? 19.547 31.281 6.133 1 74.06 195 ALA B N 1
ATOM 4644 C CA . ALA B 1 195 ? 20.266 31.828 4.984 1 74.06 195 ALA B CA 1
ATOM 4645 C C . ALA B 1 195 ? 19.672 31.312 3.676 1 74.06 195 ALA B C 1
ATOM 4647 O O . ALA B 1 195 ? 19.828 31.938 2.629 1 74.06 195 ALA B O 1
ATOM 4648 N N . SER B 1 196 ? 19.047 30.25 3.691 1 73.31 196 SER B N 1
ATOM 4649 C CA . SER B 1 196 ? 18.562 29.547 2.498 1 73.31 196 SER B CA 1
ATOM 4650 C C . SER B 1 196 ? 17.172 30 2.111 1 73.31 196 SER B C 1
ATOM 4652 O O . SER B 1 196 ? 16.578 29.484 1.172 1 73.31 196 SER B O 1
ATOM 4654 N N . ASN B 1 197 ? 16.609 30.906 2.77 1 83.25 197 ASN B N 1
ATOM 4655 C CA . ASN B 1 197 ? 15.32 31.516 2.496 1 83.25 197 ASN B CA 1
ATOM 4656 C C . ASN B 1 197 ? 14.195 30.5 2.551 1 83.25 197 ASN B C 1
ATOM 4658 O O . ASN B 1 197 ? 13.328 30.469 1.675 1 83.25 197 ASN B O 1
ATOM 4662 N N . ILE B 1 198 ? 14.273 29.594 3.465 1 91.62 198 ILE B N 1
ATOM 4663 C CA . ILE B 1 198 ? 13.188 28.672 3.756 1 91.62 198 ILE B CA 1
ATOM 4664 C C . ILE B 1 198 ? 11.984 29.438 4.312 1 91.62 198 ILE B C 1
ATOM 4666 O O . ILE B 1 198 ? 12.148 30.359 5.105 1 91.62 198 ILE B O 1
ATOM 4670 N N . SER B 1 199 ? 10.797 29.109 3.822 1 95.25 199 SER B N 1
ATOM 4671 C CA . SER B 1 199 ? 9.594 29.703 4.379 1 95.25 199 SER B CA 1
ATOM 4672 C C . SER B 1 199 ? 9.375 29.281 5.824 1 95.25 199 SER B C 1
ATOM 4674 O O . SER B 1 199 ? 9.266 28.078 6.113 1 95.25 199 SER B O 1
ATOM 4676 N N . ILE B 1 200 ? 9.227 30.281 6.723 1 97.25 200 ILE B N 1
ATOM 4677 C CA . ILE B 1 200 ? 9.117 29.969 8.148 1 97.25 200 ILE B CA 1
ATOM 4678 C C . ILE B 1 200 ? 7.703 30.281 8.633 1 97.25 200 ILE B C 1
ATOM 4680 O O . ILE B 1 200 ? 7.168 31.359 8.367 1 97.25 200 ILE B O 1
ATOM 4684 N N . PHE B 1 201 ? 7.078 29.359 9.273 1 98.25 201 PHE B N 1
ATOM 4685 C CA . PHE B 1 201 ? 5.832 29.578 10 1 98.25 201 PHE B CA 1
ATOM 4686 C C . PHE B 1 201 ? 6.098 29.766 11.492 1 98.25 201 PHE B C 1
ATOM 4688 O O . PHE B 1 201 ? 6.77 28.938 12.117 1 98.25 201 PHE B O 1
ATOM 4695 N N . ALA B 1 202 ? 5.602 30.828 12.023 1 98.56 202 ALA B N 1
ATOM 4696 C CA . ALA B 1 202 ? 5.781 31.141 13.438 1 98.56 202 ALA B CA 1
ATOM 4697 C C . ALA B 1 202 ? 4.664 30.531 14.281 1 98.56 202 ALA B C 1
ATOM 4699 O O . ALA B 1 202 ? 3.482 30.672 13.953 1 98.56 202 ALA B O 1
ATOM 4700 N N . PRO B 1 203 ? 5.043 29.906 15.352 1 98.25 203 PRO B N 1
ATOM 4701 C CA . PRO B 1 203 ? 4.016 29.328 16.234 1 98.25 203 PRO B CA 1
ATOM 4702 C C . PRO B 1 203 ? 3.268 30.406 17.031 1 98.25 203 PRO B C 1
ATOM 4704 O O . PRO B 1 203 ? 3.869 31.391 17.469 1 98.25 203 PRO B O 1
ATOM 4707 N N . VAL B 1 204 ? 2.016 30.25 17.109 1 97.62 204 VAL B N 1
ATOM 4708 C CA . VAL B 1 204 ? 1.191 31 18.047 1 97.62 204 VAL B CA 1
ATOM 4709 C C . VAL B 1 204 ? 0.75 30.078 19.188 1 97.62 204 VAL B C 1
ATOM 4711 O O . VAL B 1 204 ? 0.052 29.078 18.969 1 97.62 204 VAL B O 1
ATOM 4714 N N . LEU B 1 205 ? 1.159 30.391 20.344 1 96.44 205 LEU B N 1
ATOM 4715 C CA . LEU B 1 205 ? 0.999 29.531 21.5 1 96.44 205 LEU B CA 1
ATOM 4716 C C . LEU B 1 205 ? -0.462 29.453 21.938 1 96.44 205 LEU B C 1
ATOM 4718 O O . LEU B 1 205 ? -1.232 30.391 21.672 1 96.44 205 LEU B O 1
ATOM 4722 N N . PRO B 1 206 ? -0.87 28.344 22.531 1 94.31 206 PRO B N 1
ATOM 4723 C CA . PRO B 1 206 ? -2.236 28.25 23.047 1 94.31 206 PRO B CA 1
ATOM 4724 C C . PRO B 1 206 ? -2.432 29.016 24.344 1 94.31 206 PRO B C 1
ATOM 4726 O O . PRO B 1 206 ? -2.809 28.438 25.359 1 94.31 206 PRO B O 1
ATOM 4729 N N . LEU B 1 207 ? -2.146 30.297 24.281 1 93.06 207 LEU B N 1
ATOM 4730 C CA . LEU B 1 207 ? -2.346 31.281 25.344 1 93.06 207 LEU B CA 1
ATOM 4731 C C . LEU B 1 207 ? -3.252 32.406 24.859 1 93.06 207 LEU B C 1
ATOM 4733 O O . LEU B 1 207 ? -3.312 32.719 23.672 1 93.06 207 LEU B O 1
ATOM 4737 N N . ASP B 1 208 ? -3.881 33 25.812 1 91.81 208 ASP B N 1
ATOM 4738 C CA . ASP B 1 208 ? -4.656 34.188 25.453 1 91.81 208 ASP B CA 1
ATOM 4739 C C . ASP B 1 208 ? -3.77 35.25 24.812 1 91.81 208 ASP B C 1
ATOM 4741 O O . ASP B 1 208 ? -2.598 35.375 25.156 1 91.81 208 ASP B O 1
ATOM 4745 N N . ILE B 1 209 ? -4.379 35.969 23.906 1 93.31 209 ILE B N 1
ATOM 4746 C CA . ILE B 1 209 ? -3.65 36.938 23.125 1 93.31 209 ILE B CA 1
ATOM 4747 C C . ILE B 1 209 ? -2.922 37.906 24.047 1 93.31 209 ILE B C 1
ATOM 4749 O O . ILE B 1 209 ? -1.796 38.312 23.766 1 93.31 209 ILE B O 1
ATOM 4753 N N . GLU B 1 210 ? -3.527 38.188 25.172 1 92.88 210 GLU B N 1
ATOM 4754 C CA . GLU B 1 210 ? -2.955 39.156 26.109 1 92.88 210 GLU B CA 1
ATOM 4755 C C . GLU B 1 210 ? -1.691 38.594 26.766 1 92.88 210 GLU B C 1
ATOM 4757 O O . GLU B 1 210 ? -0.754 39.344 27.047 1 92.88 210 GLU B O 1
ATOM 4762 N N . ARG B 1 211 ? -1.646 37.344 26.891 1 93.38 211 ARG B N 1
ATOM 4763 C CA . ARG B 1 211 ? -0.538 36.719 27.594 1 93.38 211 ARG B CA 1
ATOM 4764 C C . ARG B 1 211 ? 0.653 36.5 26.672 1 93.38 211 ARG B C 1
ATOM 4766 O O . ARG B 1 211 ? 1.747 36.156 27.109 1 93.38 211 ARG B O 1
ATOM 4773 N N . GLN B 1 212 ? 0.45 36.75 25.391 1 96 212 GLN B N 1
ATOM 4774 C CA . GLN B 1 212 ? 1.556 36.594 24.453 1 96 212 GLN B CA 1
ATOM 4775 C C . GLN B 1 212 ? 1.662 37.812 23.531 1 96 212 GLN B C 1
ATOM 4777 O O . GLN B 1 212 ? 2.121 37.719 22.391 1 96 212 GLN B O 1
ATOM 4782 N N . SER B 1 213 ? 1.173 38.969 24.031 1 95.75 213 SER B N 1
ATOM 4783 C CA . SER B 1 213 ? 1.133 40.188 23.266 1 95.75 213 SER B CA 1
ATOM 4784 C C . SER B 1 213 ? 2.531 40.625 22.828 1 95.75 213 SER B C 1
ATOM 4786 O O . SER B 1 213 ? 2.723 41.094 21.703 1 95.75 213 SER B O 1
ATOM 4788 N N . TYR B 1 214 ? 3.461 40.469 23.75 1 95.75 214 TYR B N 1
ATOM 4789 C CA . TYR B 1 214 ? 4.832 40.844 23.422 1 95.75 214 TYR B CA 1
ATOM 4790 C 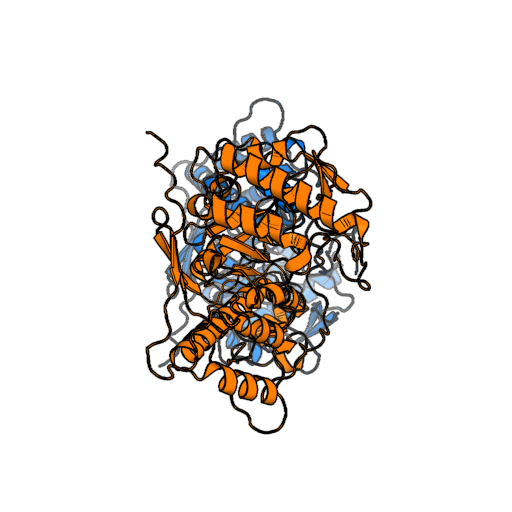C . TYR B 1 214 ? 5.367 39.969 22.281 1 95.75 214 TYR B C 1
ATOM 4792 O O . TYR B 1 214 ? 6.035 40.5 21.375 1 95.75 214 TYR B O 1
ATOM 4800 N N . TYR B 1 215 ? 5.113 38.781 22.375 1 97.69 215 TYR B N 1
ATOM 4801 C CA . TYR B 1 215 ? 5.543 37.844 21.328 1 97.69 215 TYR B CA 1
ATOM 4802 C C . TYR B 1 215 ? 4.875 38.188 20 1 97.69 215 TYR B C 1
ATOM 4804 O O . TYR B 1 215 ? 5.527 38.188 18.953 1 97.69 215 TYR B O 1
ATOM 4812 N N . LEU B 1 216 ? 3.57 38.469 20 1 97.69 216 LEU B N 1
ATOM 4813 C CA . LEU B 1 216 ? 2.855 38.844 18.797 1 97.69 216 LEU B CA 1
ATOM 4814 C C . LEU B 1 216 ? 3.422 40.125 18.219 1 97.69 216 LEU B C 1
ATOM 4816 O O . LEU B 1 216 ? 3.455 40.312 17 1 97.69 216 LEU B O 1
ATOM 4820 N N . GLY B 1 217 ? 3.807 41 19.109 1 97.12 217 GLY B N 1
ATOM 4821 C CA . GLY B 1 217 ? 4.516 42.188 18.672 1 97.12 217 GLY B CA 1
ATOM 4822 C C . GLY B 1 217 ? 5.82 41.875 17.969 1 97.12 217 GLY B C 1
ATOM 4823 O O . GLY B 1 217 ? 6.152 42.5 16.953 1 97.12 217 GLY B O 1
ATOM 4824 N N . TYR B 1 218 ? 6.539 40.969 18.547 1 97.69 218 TYR B N 1
ATOM 4825 C CA . TYR B 1 218 ? 7.781 40.5 17.922 1 97.69 218 TYR B CA 1
ATOM 4826 C C . TYR B 1 218 ? 7.527 40 16.516 1 97.69 218 TYR B C 1
ATOM 4828 O O . TYR B 1 218 ? 8.305 40.25 15.602 1 97.69 218 TYR B O 1
ATOM 4836 N N . LEU B 1 219 ? 6.449 39.25 16.297 1 98.19 219 LEU B N 1
ATOM 4837 C CA . LEU B 1 219 ? 6.094 38.719 14.977 1 98.19 219 LEU B CA 1
ATOM 4838 C C . LEU B 1 219 ? 5.852 39.875 13.992 1 98.19 219 LEU B C 1
ATOM 4840 O O . LEU B 1 219 ? 6.285 39.812 12.844 1 98.19 219 LEU B O 1
ATOM 4844 N N . LYS B 1 220 ? 5.164 40.906 14.5 1 96.62 220 LYS B N 1
ATOM 4845 C CA . LYS B 1 220 ? 4.898 42.062 13.664 1 96.62 220 LYS B CA 1
ATOM 4846 C C . LYS B 1 220 ? 6.195 42.719 13.188 1 96.62 220 LYS B C 1
ATOM 4848 O O . LYS B 1 220 ? 6.316 43.094 12.023 1 96.62 220 LYS B O 1
ATOM 4853 N N . GLU B 1 221 ? 7.062 42.812 14.078 1 96.69 221 GLU B N 1
ATOM 4854 C CA . GLU B 1 221 ? 8.344 43.438 13.781 1 96.69 221 GLU B CA 1
ATOM 4855 C C . GLU B 1 221 ? 9.156 42.625 12.789 1 96.69 221 GLU B C 1
ATOM 4857 O O . GLU B 1 221 ? 9.984 43.156 12.055 1 96.69 221 GLU B O 1
ATOM 4862 N N . HIS B 1 222 ? 8.906 41.312 12.75 1 96.19 222 HIS B N 1
ATOM 4863 C CA . HIS B 1 222 ? 9.688 40.438 11.898 1 96.19 222 HIS B CA 1
ATOM 4864 C C . HIS B 1 222 ? 8.82 39.812 10.797 1 96.19 222 HIS B C 1
ATOM 4866 O O . HIS B 1 222 ? 9.125 38.75 10.297 1 96.19 222 HIS B O 1
ATOM 4872 N N . ILE B 1 223 ? 7.762 40.438 10.422 1 95.62 223 ILE B N 1
ATOM 4873 C CA . ILE B 1 223 ? 6.754 39.906 9.516 1 95.62 223 ILE B CA 1
ATOM 4874 C C . ILE B 1 223 ? 7.395 39.594 8.164 1 95.62 223 ILE B C 1
ATOM 4876 O O . ILE B 1 223 ? 7 38.625 7.488 1 95.62 223 ILE B O 1
ATOM 4880 N N . SER B 1 224 ? 8.438 40.312 7.734 1 93.12 224 SER B N 1
ATOM 4881 C CA . SER B 1 224 ? 9.094 40.094 6.449 1 93.12 224 SER B CA 1
ATOM 4882 C C . SER B 1 224 ? 9.852 38.781 6.414 1 93.12 224 SER B C 1
ATOM 4884 O O . SER B 1 224 ? 10.156 38.25 5.34 1 93.12 224 SER B O 1
ATOM 4886 N N . SER B 1 225 ? 10.148 38.25 7.629 1 94.75 225 SER B N 1
ATOM 4887 C CA . SER B 1 225 ? 10.883 36.969 7.719 1 94.75 225 SER B CA 1
ATOM 4888 C C . SER B 1 225 ? 9.945 35.781 7.859 1 94.75 225 SER B C 1
ATOM 4890 O O . SER B 1 225 ? 10.391 34.656 7.906 1 94.75 225 SER B O 1
ATOM 4892 N N . LEU B 1 226 ? 8.695 36.094 7.93 1 95.75 226 LEU B N 1
ATOM 4893 C CA . LEU B 1 226 ? 7.699 35.062 8.164 1 95.75 226 LEU B CA 1
ATOM 4894 C C . LEU B 1 226 ? 6.887 34.781 6.898 1 95.75 226 LEU B C 1
ATOM 4896 O O . LEU B 1 226 ? 6.668 35.688 6.094 1 95.75 226 LEU B O 1
ATOM 4900 N N . SER B 1 227 ? 6.539 33.531 6.758 1 95.75 227 SER B N 1
ATOM 4901 C CA . SER B 1 227 ? 5.715 33.125 5.617 1 95.75 227 SER B CA 1
ATOM 4902 C C . SER B 1 227 ? 4.363 32.594 6.07 1 95.75 227 SER B C 1
ATOM 4904 O O . SER B 1 227 ? 3.523 32.25 5.242 1 95.75 227 SER B O 1
ATOM 4906 N N . GLY B 1 228 ? 4.164 32.531 7.383 1 97.44 228 GLY B N 1
ATOM 4907 C CA . GLY B 1 228 ? 2.898 32.031 7.91 1 97.44 228 GLY B CA 1
ATOM 4908 C C . GLY B 1 228 ? 2.9 31.859 9.414 1 97.44 228 GLY B C 1
ATOM 4909 O O . GLY B 1 228 ? 3.898 32.156 10.078 1 97.44 228 GLY B O 1
ATOM 4910 N N . LEU B 1 229 ? 1.718 31.516 9.906 1 98.31 229 LEU B N 1
ATOM 4911 C CA . LEU B 1 229 ? 1.526 31.266 11.328 1 98.31 229 LEU B CA 1
ATOM 4912 C C . LEU B 1 229 ? 1.045 29.844 11.586 1 98.31 229 LEU B C 1
ATOM 4914 O O . LEU B 1 229 ? 0.257 29.297 10.805 1 98.31 229 LEU B O 1
ATOM 4918 N N . ALA B 1 230 ? 1.575 29.188 12.57 1 98.44 230 ALA B N 1
ATOM 4919 C CA . ALA B 1 230 ? 1.086 27.891 13.039 1 98.44 230 ALA B CA 1
ATOM 4920 C C . ALA B 1 230 ? 0.354 28.031 14.367 1 98.44 230 ALA B C 1
ATOM 4922 O O . ALA B 1 230 ? 0.98 28.266 15.406 1 98.44 230 ALA B O 1
ATOM 4923 N N . LEU B 1 231 ? -0.965 27.859 14.367 1 97.81 231 LEU B N 1
ATOM 4924 C CA . LEU B 1 231 ? -1.81 28.062 15.539 1 97.81 231 LEU B CA 1
ATOM 4925 C C . LEU B 1 231 ? -2.008 26.75 16.297 1 97.81 231 LEU B C 1
ATOM 4927 O O . LEU B 1 231 ? -2.494 25.766 15.742 1 97.81 231 LEU B O 1
ATOM 4931 N N . TYR B 1 232 ? -1.667 26.75 17.516 1 96.38 232 TYR B N 1
ATOM 4932 C CA . TYR B 1 232 ? -1.87 25.562 18.344 1 96.38 232 TYR B CA 1
ATOM 4933 C C . TYR B 1 232 ? -3.215 25.625 19.047 1 96.38 232 TYR B C 1
ATOM 4935 O O . TYR B 1 232 ? -3.625 24.656 19.688 1 96.38 232 TYR B O 1
ATOM 4943 N N . ASP B 1 233 ? -3.846 26.719 18.984 1 95.5 233 ASP B N 1
ATOM 4944 C CA . ASP B 1 233 ? -5.246 26.953 19.312 1 95.5 233 ASP B CA 1
ATOM 4945 C C . ASP B 1 233 ? -5.941 27.75 18.219 1 95.5 233 ASP B C 1
ATOM 4947 O O . ASP B 1 233 ? -5.734 28.969 18.094 1 95.5 233 ASP B O 1
ATOM 4951 N N . ALA B 1 234 ? -6.828 27.062 17.5 1 95.75 234 ALA B N 1
ATOM 4952 C CA . ALA B 1 234 ? -7.422 27.656 16.297 1 95.75 234 ALA B CA 1
ATOM 4953 C C . ALA B 1 234 ? -8.297 28.859 16.641 1 95.75 234 ALA B C 1
ATOM 4955 O O . ALA B 1 234 ? -8.484 29.75 15.82 1 95.75 234 ALA B O 1
ATOM 4956 N N . ARG B 1 235 ? -8.859 29.094 17.891 1 94.69 235 ARG B N 1
ATOM 4957 C CA . ARG B 1 235 ? -9.719 30.188 18.312 1 94.69 235 ARG B CA 1
ATOM 4958 C C . ARG B 1 235 ? -8.969 31.516 18.266 1 94.69 235 ARG B C 1
ATOM 4960 O O . ARG B 1 235 ? -9.586 32.594 18.141 1 94.69 235 ARG B O 1
ATOM 4967 N N . LEU B 1 236 ? -7.676 31.359 18.328 1 95.25 236 LEU B N 1
ATOM 4968 C CA . LEU B 1 236 ? -6.848 32.562 18.375 1 95.25 236 LEU B CA 1
ATOM 4969 C C . LEU B 1 236 ? -6.848 33.281 17.031 1 95.25 236 LEU B C 1
ATOM 4971 O O . LEU B 1 236 ? -6.445 34.438 16.938 1 95.25 236 LEU B O 1
ATOM 4975 N N . ALA B 1 237 ? -7.238 32.594 16 1 95.25 237 ALA B N 1
ATOM 4976 C CA . ALA B 1 237 ? -7.27 33.188 14.664 1 95.25 237 ALA B CA 1
ATOM 4977 C C . ALA B 1 237 ? -8.141 34.438 14.633 1 95.25 237 ALA B C 1
ATOM 4979 O O . ALA B 1 237 ? -7.863 35.375 13.883 1 95.25 237 ALA B O 1
ATOM 4980 N N . VAL B 1 238 ? -9.172 34.469 15.453 1 92.81 238 VAL B N 1
ATOM 4981 C CA . VAL B 1 238 ? -10.156 35.531 15.453 1 92.81 238 VAL B CA 1
ATOM 4982 C C . VAL B 1 238 ? -9.531 36.812 16.031 1 92.81 238 VAL B C 1
ATOM 4984 O O . VAL B 1 238 ? -9.867 37.906 15.617 1 92.81 238 VAL B O 1
ATOM 4987 N N . ASP B 1 239 ? -8.555 36.625 16.922 1 91.62 239 ASP B N 1
ATOM 4988 C CA . ASP B 1 239 ? -8.094 37.781 17.719 1 91.62 239 ASP B CA 1
ATOM 4989 C C . ASP B 1 239 ? -6.68 38.188 17.328 1 91.62 239 ASP B C 1
ATOM 4991 O O . ASP B 1 239 ? -6.047 38.969 18.031 1 91.62 239 ASP B O 1
ATOM 4995 N N . LEU B 1 240 ? -6.195 37.656 16.281 1 93.88 240 LEU B N 1
ATOM 4996 C CA . LEU B 1 240 ? -4.84 38 15.867 1 93.88 240 LEU B CA 1
ATOM 4997 C C . LEU B 1 240 ? -4.742 39.469 15.469 1 93.88 240 LEU B C 1
ATOM 4999 O O . LEU B 1 240 ? -5.695 40.031 14.922 1 93.88 240 LEU B O 1
ATOM 5003 N N . PRO B 1 241 ? -3.611 40.062 15.711 1 93.44 241 PRO B N 1
ATOM 5004 C CA . PRO B 1 241 ? -3.412 41.438 15.266 1 93.44 241 PRO B CA 1
ATOM 5005 C C . PRO B 1 241 ? -3.596 41.625 13.758 1 93.44 241 PRO B C 1
ATOM 5007 O O . PRO B 1 241 ? -3.205 40.75 12.984 1 93.44 241 PRO B O 1
ATOM 5010 N N . SER B 1 242 ? -4.086 42.75 13.312 1 91.12 242 SER B N 1
ATOM 5011 C CA . SER B 1 242 ? -4.387 43.031 11.914 1 91.12 242 SER B CA 1
ATOM 5012 C C . SER B 1 242 ? -3.125 43 11.062 1 91.12 242 SER B C 1
ATOM 5014 O O . SER B 1 242 ? -3.172 42.656 9.883 1 91.12 242 SER B O 1
ATOM 5016 N N . ASP B 1 243 ? -1.984 43.312 11.719 1 93.06 243 ASP B N 1
ATOM 5017 C CA . ASP B 1 243 ? -0.717 43.375 10.992 1 93.06 243 ASP B CA 1
ATOM 5018 C C . ASP B 1 243 ? -0.351 42 10.453 1 93.06 243 ASP B C 1
ATOM 5020 O O . ASP B 1 243 ? 0.365 41.875 9.453 1 93.06 243 ASP B O 1
ATOM 5024 N N . LEU B 1 244 ? -0.9 41 11.133 1 95 244 LEU B N 1
ATOM 5025 C CA . LEU B 1 244 ? -0.519 39.656 10.781 1 95 244 LEU B CA 1
ATOM 5026 C C . LEU B 1 244 ? -1.552 39.031 9.852 1 95 244 LEU B C 1
ATOM 5028 O O . LEU B 1 244 ? -1.437 37.844 9.492 1 95 244 LEU B O 1
ATOM 5032 N N . GLU B 1 245 ? -2.543 39.719 9.391 1 90.88 245 GLU B N 1
ATOM 5033 C CA . GLU B 1 245 ? -3.684 39.188 8.633 1 90.88 245 GLU B CA 1
ATOM 5034 C C . GLU B 1 245 ? -3.244 38.625 7.293 1 90.88 245 GLU B C 1
ATOM 5036 O O . GLU B 1 245 ? -3.852 37.688 6.789 1 90.88 245 GLU B O 1
ATOM 5041 N N . GLY B 1 246 ? -2.225 39.125 6.727 1 92.31 246 GLY B N 1
ATOM 5042 C CA . GLY B 1 246 ? -1.769 38.719 5.41 1 92.31 246 GLY B CA 1
ATOM 5043 C C . GLY B 1 246 ? -1.051 37.375 5.43 1 92.31 246 GLY B C 1
ATOM 5044 O O . GLY B 1 246 ? -0.861 36.75 4.379 1 92.31 246 GLY B O 1
ATOM 5045 N N . LEU B 1 247 ? -0.682 36.906 6.598 1 95.44 247 LEU B N 1
ATOM 5046 C CA . LEU B 1 247 ? 0.006 35.625 6.711 1 95.44 247 LEU B CA 1
ATOM 5047 C C . LEU B 1 247 ? -0.994 34.469 6.762 1 95.44 247 LEU B C 1
ATOM 5049 O O . LEU B 1 247 ? -2.033 34.562 7.418 1 95.44 247 LEU B O 1
ATOM 5053 N N . PRO B 1 248 ? -0.686 33.406 5.938 1 96.5 248 PRO B N 1
ATOM 5054 C CA . PRO B 1 248 ? -1.55 32.219 6.055 1 96.5 248 PRO B CA 1
ATOM 5055 C C . PRO B 1 248 ? -1.525 31.609 7.453 1 96.5 248 PRO B C 1
ATOM 5057 O O . PRO B 1 248 ? -0.484 31.609 8.117 1 96.5 248 PRO B O 1
ATOM 5060 N N . ARG B 1 249 ? -2.666 31.094 7.824 1 97.81 249 ARG B N 1
ATOM 5061 C CA . ARG B 1 249 ? -2.852 30.516 9.148 1 97.81 249 ARG B CA 1
ATOM 5062 C C . ARG B 1 249 ? -3.018 29 9.07 1 97.81 249 ARG B C 1
ATOM 5064 O O . ARG B 1 249 ? -4.004 28.5 8.516 1 97.81 249 ARG B O 1
ATOM 5071 N N . LEU B 1 250 ? -2.043 28.25 9.594 1 98.25 250 LEU B N 1
ATOM 5072 C CA . LEU B 1 250 ? -2.117 26.797 9.742 1 98.25 250 LEU B CA 1
ATOM 5073 C C . LEU B 1 250 ? -2.633 26.422 11.125 1 98.25 250 LEU B C 1
ATOM 5075 O O . LEU B 1 250 ? -2.076 26.844 12.141 1 98.25 250 LEU B O 1
ATOM 5079 N N . SER B 1 251 ? -3.674 25.688 11.164 1 98.25 251 SER B N 1
ATOM 5080 C CA . SER B 1 251 ? -4.141 25.172 12.453 1 98.25 251 SER B CA 1
ATOM 5081 C C . SER B 1 251 ? -3.508 23.828 12.773 1 98.25 251 SER B C 1
ATOM 5083 O O . SER B 1 251 ? -3.654 22.875 12.016 1 98.25 251 SER B O 1
ATOM 5085 N N . LEU B 1 252 ? -2.807 23.781 13.859 1 97.12 252 LEU B N 1
ATOM 5086 C CA . LEU B 1 252 ? -2.316 22.516 14.406 1 97.12 252 LEU B CA 1
ATOM 5087 C C . LEU B 1 252 ? -3.148 22.094 15.609 1 97.12 252 LEU B C 1
ATOM 5089 O O . LEU B 1 252 ? -2.707 21.266 16.406 1 97.12 252 LEU B O 1
ATOM 5093 N N . ASP B 1 253 ? -4.293 22.844 15.805 1 94.44 253 ASP B N 1
ATOM 5094 C CA . ASP B 1 253 ? -5.414 22.391 16.625 1 94.44 253 ASP B CA 1
ATOM 5095 C C . ASP B 1 253 ? -6.273 21.375 15.867 1 94.44 253 ASP B C 1
ATOM 5097 O O . ASP B 1 253 ? -7.262 21.75 15.234 1 94.44 253 ASP B O 1
ATOM 5101 N N . GLN B 1 254 ? -5.891 20.109 15.93 1 92.62 254 GLN B N 1
ATOM 5102 C CA . GLN B 1 254 ? -6.379 19.078 15.023 1 92.62 254 GLN B CA 1
ATOM 5103 C C . GLN B 1 254 ? -7.902 18.984 15.07 1 92.62 254 GLN B C 1
ATOM 5105 O O . GLN B 1 254 ? -8.484 18.812 16.141 1 92.62 254 GLN B O 1
ATOM 5110 N N . ALA B 1 255 ? -8.531 19.125 13.938 1 96.44 255 ALA B N 1
ATOM 5111 C CA . ALA B 1 255 ? -9.977 18.953 13.828 1 96.44 255 ALA B CA 1
ATOM 5112 C C . ALA B 1 255 ? -10.367 17.484 13.82 1 96.44 255 ALA B C 1
ATOM 5114 O O . ALA B 1 255 ? -9.82 16.703 13.031 1 96.44 255 ALA B O 1
ATOM 5115 N N . GLN B 1 256 ? -11.32 17.125 14.625 1 96.12 256 GLN B N 1
ATOM 5116 C CA . GLN B 1 256 ? -11.711 15.734 14.773 1 96.12 256 GLN B CA 1
ATOM 5117 C C . GLN B 1 256 ? -12.844 15.375 13.82 1 96.12 256 GLN B C 1
ATOM 5119 O O . GLN B 1 256 ? -13.078 14.195 13.539 1 96.12 256 GLN B O 1
ATOM 5124 N N . THR B 1 257 ? -13.625 16.391 13.422 1 97.62 257 THR B N 1
ATOM 5125 C CA . THR B 1 257 ? -14.773 16.172 12.539 1 97.62 257 THR B CA 1
ATOM 5126 C C . THR B 1 257 ? -14.875 17.297 11.508 1 97.62 257 THR B C 1
ATOM 5128 O O . THR B 1 257 ? -14.281 18.359 11.68 1 97.62 257 THR B O 1
ATOM 5131 N N . PRO B 1 258 ? -15.625 17.031 10.422 1 98.12 258 PRO B N 1
ATOM 5132 C CA . PRO B 1 258 ? -15.828 18.109 9.453 1 98.12 258 PRO B CA 1
ATOM 5133 C C . PRO B 1 258 ? -16.547 19.312 10.055 1 98.12 258 PRO B C 1
ATOM 5135 O O . PRO B 1 258 ? -16.328 20.438 9.617 1 98.12 258 PRO B O 1
ATOM 5138 N N . HIS B 1 259 ? -17.375 19.109 11.062 1 98.25 259 HIS B N 1
ATOM 5139 C CA . HIS B 1 259 ? -18.016 20.219 11.758 1 98.25 259 HIS B CA 1
ATOM 5140 C C . HIS B 1 259 ? -16.984 21.109 12.43 1 98.25 259 HIS B C 1
ATOM 5142 O O . HIS B 1 259 ? -17.109 22.344 12.383 1 98.25 259 HIS B O 1
ATOM 5148 N N . GLN B 1 260 ? -16.031 20.469 12.992 1 98.12 260 GLN B N 1
ATOM 5149 C CA . GLN B 1 260 ? -14.961 21.234 13.633 1 98.12 260 GLN B CA 1
ATOM 5150 C C . GLN B 1 260 ? -14.109 21.969 12.594 1 98.12 260 GLN B C 1
ATOM 5152 O O . GLN B 1 260 ? -13.617 23.062 12.852 1 98.12 260 GLN B O 1
ATOM 5157 N N . VAL B 1 261 ? -13.93 21.312 11.445 1 98.56 261 VAL B N 1
ATOM 5158 C CA . VAL B 1 261 ? -13.219 21.969 10.352 1 98.56 261 VAL B CA 1
ATOM 5159 C C . VAL B 1 261 ? -13.93 23.266 9.969 1 98.56 261 VAL B C 1
ATOM 5161 O O . VAL B 1 261 ? -13.297 24.312 9.867 1 98.56 261 VAL B O 1
ATOM 5164 N N . LEU B 1 262 ? -15.242 23.172 9.805 1 98.5 262 LEU B N 1
ATOM 5165 C CA . LEU B 1 262 ? -16.031 24.344 9.406 1 98.5 262 LEU B CA 1
ATOM 5166 C C . LEU B 1 262 ? -15.945 25.438 10.453 1 98.5 262 LEU B C 1
ATOM 5168 O O . LEU B 1 262 ? -15.875 26.625 10.117 1 98.5 262 LEU B O 1
ATOM 5172 N N . ARG B 1 263 ? -15.945 25.031 11.656 1 97.88 263 ARG B N 1
ATOM 5173 C CA . ARG B 1 263 ? -15.812 26 12.734 1 97.88 263 ARG B CA 1
ATOM 5174 C C . ARG B 1 263 ? -14.477 26.734 12.648 1 97.88 263 ARG B C 1
ATOM 5176 O O . ARG B 1 263 ? -14.422 27.953 12.758 1 97.88 263 ARG B O 1
ATOM 5183 N N . GLN B 1 264 ? -13.422 26 12.438 1 98.12 264 GLN B N 1
ATOM 5184 C CA . GLN B 1 264 ? -12.094 26.625 12.359 1 98.12 264 GLN B CA 1
ATOM 5185 C C . GLN B 1 264 ? -11.969 27.5 11.125 1 98.12 264 GLN B C 1
ATOM 5187 O O . GLN B 1 264 ? -11.328 28.562 11.172 1 98.12 264 GLN B O 1
ATOM 5192 N N . VAL B 1 265 ? -12.578 27.047 10.078 1 98.12 265 VAL B N 1
ATOM 5193 C CA . VAL B 1 265 ? -12.594 27.859 8.875 1 98.12 265 VAL B CA 1
ATOM 5194 C C . VAL B 1 265 ? -13.312 29.188 9.148 1 98.12 265 VAL B C 1
ATOM 5196 O O . VAL B 1 265 ? -12.875 30.25 8.688 1 98.12 265 VAL B O 1
ATOM 5199 N N . SER B 1 266 ? -14.367 29.125 9.93 1 97.25 266 SER B N 1
ATOM 5200 C CA . SER B 1 266 ? -15.141 30.312 10.25 1 97.25 266 SER B CA 1
ATOM 5201 C C . SER B 1 266 ? -14.312 31.297 11.07 1 97.25 266 SER B C 1
ATOM 5203 O O . SER B 1 266 ? -14.625 32.5 11.117 1 97.25 266 SER B O 1
ATOM 5205 N N . TRP B 1 267 ? -13.281 30.812 11.703 1 96.5 267 TRP B N 1
ATOM 5206 C CA . TRP B 1 267 ? -12.406 31.656 12.508 1 96.5 267 TRP B CA 1
ATOM 5207 C C . TRP B 1 267 ? -11.305 32.281 11.648 1 96.5 267 TRP B C 1
ATOM 5209 O O . TRP B 1 267 ? -10.531 33.094 12.133 1 96.5 267 TRP B O 1
ATOM 5219 N N . GLY B 1 268 ? -11.164 31.844 10.391 1 95.62 268 GLY B N 1
ATOM 5220 C CA . GLY B 1 268 ? -10.195 32.438 9.484 1 95.62 268 GLY B CA 1
ATOM 5221 C C . GLY B 1 268 ? -8.961 31.562 9.289 1 95.62 268 GLY B C 1
ATOM 5222 O O . GLY B 1 268 ? -7.922 32.031 8.844 1 95.62 268 GLY B O 1
ATOM 5223 N N . VAL B 1 269 ? -9.07 30.266 9.625 1 97.62 269 VAL B N 1
ATOM 5224 C CA . VAL B 1 269 ? -7.973 29.344 9.414 1 97.62 269 VAL B CA 1
ATOM 5225 C C . VAL B 1 269 ? -7.855 29 7.926 1 97.62 269 VAL B C 1
ATOM 5227 O O . VAL B 1 269 ? -8.867 28.828 7.242 1 97.62 269 VAL B O 1
ATOM 5230 N N . ASP B 1 270 ? -6.625 28.906 7.406 1 97.62 270 ASP B N 1
ATOM 5231 C CA . ASP B 1 270 ? -6.379 28.672 5.984 1 97.62 270 ASP B CA 1
ATOM 5232 C C . ASP B 1 270 ? -6.043 27.219 5.707 1 97.62 270 ASP B C 1
ATOM 5234 O O . ASP B 1 270 ? -6.418 26.672 4.668 1 97.62 270 ASP B O 1
ATOM 5238 N N . MET B 1 271 ? -5.254 26.609 6.527 1 97.88 271 MET B N 1
ATOM 5239 C CA . MET B 1 271 ? -4.867 25.203 6.418 1 97.88 271 MET B CA 1
ATOM 5240 C C . MET B 1 271 ? -5.164 24.453 7.711 1 97.88 271 MET B C 1
ATOM 5242 O O . MET B 1 271 ? -4.914 24.969 8.805 1 97.88 271 MET B O 1
ATOM 5246 N N . LEU B 1 272 ? -5.68 23.297 7.547 1 98.38 272 LEU B N 1
ATOM 5247 C CA . LEU B 1 272 ? -6.125 22.594 8.742 1 98.38 272 LEU B CA 1
ATOM 5248 C C . LEU B 1 272 ? -5.473 21.219 8.828 1 98.38 272 LEU B C 1
ATOM 5250 O O . LEU B 1 272 ? -5.281 20.547 7.805 1 98.38 272 LEU B O 1
ATOM 5254 N N . ASP B 1 273 ? -5.109 20.828 9.969 1 96.81 273 ASP B N 1
ATOM 5255 C CA . ASP B 1 273 ? -4.707 19.469 10.312 1 96.81 273 ASP B CA 1
ATOM 5256 C C . ASP B 1 273 ? -5.918 18.609 10.656 1 96.81 273 ASP B C 1
ATOM 5258 O O . ASP B 1 273 ? -6.68 18.938 11.57 1 96.81 273 ASP B O 1
ATOM 5262 N N . LEU B 1 274 ? -6.086 17.562 9.938 1 96.62 274 LEU B N 1
ATOM 5263 C CA . LEU B 1 274 ? -7.258 16.703 10.133 1 96.62 274 LEU B CA 1
ATOM 5264 C C . LEU B 1 274 ? -6.871 15.398 10.812 1 96.62 274 LEU B C 1
ATOM 5266 O O . LEU B 1 274 ? -6.055 14.641 10.297 1 96.62 274 LEU B O 1
ATOM 5270 N N . ALA B 1 275 ? -7.512 15.148 11.891 1 90.62 275 ALA B N 1
ATOM 5271 C CA . ALA B 1 275 ? -7.258 13.898 12.602 1 90.62 275 ALA B CA 1
ATOM 5272 C C . ALA B 1 275 ? -7.941 12.727 11.906 1 90.62 275 ALA B C 1
ATOM 5274 O O . ALA B 1 275 ? -7.441 11.594 11.953 1 90.62 275 ALA B O 1
ATOM 5275 N N . PHE B 1 276 ? -8.984 12.969 11.234 1 95.19 276 PHE B N 1
ATOM 5276 C CA . PHE B 1 276 ? -9.938 11.906 10.922 1 95.19 276 PHE B CA 1
ATOM 5277 C C . PHE B 1 276 ? -9.617 11.289 9.562 1 95.19 276 PHE B C 1
ATOM 5279 O O . PHE B 1 276 ? -10.148 10.227 9.219 1 95.19 276 PHE B O 1
ATOM 5286 N N . LEU B 1 277 ? -8.789 11.898 8.703 1 95.5 277 LEU B N 1
ATOM 5287 C CA . LEU B 1 277 ? -8.516 11.305 7.398 1 95.5 277 LEU B CA 1
ATOM 5288 C C . LEU B 1 277 ? -7.957 9.898 7.551 1 95.5 277 LEU B C 1
ATOM 5290 O O . LEU B 1 277 ? -8.617 8.922 7.188 1 95.5 277 LEU B O 1
ATOM 5294 N N . THR B 1 278 ? -6.816 9.781 8.164 1 92.31 278 THR B N 1
ATOM 5295 C CA . THR B 1 278 ? -6.16 8.484 8.32 1 92.31 278 THR B CA 1
ATOM 5296 C C . THR B 1 278 ? -6.898 7.625 9.344 1 92.31 278 THR B C 1
ATOM 5298 O O . THR B 1 278 ? -6.992 6.406 9.188 1 92.31 278 THR B O 1
ATOM 5301 N N . GLN B 1 279 ? -7.457 8.289 10.375 1 93.69 279 GLN B N 1
ATOM 5302 C CA . GLN B 1 279 ? -8.172 7.562 11.414 1 93.69 279 GLN B CA 1
ATOM 5303 C C . GLN B 1 279 ? -9.352 6.793 10.836 1 93.69 279 GLN B C 1
ATOM 5305 O O . GLN B 1 279 ? -9.562 5.621 11.164 1 93.69 279 GLN B O 1
ATOM 5310 N N . MET B 1 280 ? -10.117 7.445 10.016 1 96.38 280 MET B N 1
ATOM 5311 C CA . MET B 1 280 ? -11.281 6.797 9.43 1 96.38 280 MET B CA 1
ATOM 5312 C C . MET B 1 280 ? -10.859 5.715 8.438 1 96.38 280 MET B C 1
ATOM 5314 O O . MET B 1 280 ? -11.5 4.668 8.344 1 96.38 280 MET B O 1
ATOM 5318 N N . THR B 1 281 ? -9.812 6 7.656 1 95.5 281 THR B N 1
ATOM 5319 C CA . THR B 1 281 ? -9.273 4.98 6.762 1 95.5 281 THR B CA 1
ATOM 5320 C C . THR B 1 281 ? -8.883 3.727 7.543 1 95.5 281 THR B C 1
ATOM 5322 O O . THR B 1 281 ? -9.281 2.617 7.184 1 95.5 281 THR B O 1
ATOM 5325 N N . ASP B 1 282 ? -8.164 3.922 8.641 1 91.81 282 ASP B N 1
ATOM 5326 C CA . ASP B 1 282 ? -7.73 2.803 9.469 1 91.81 282 ASP B CA 1
ATOM 5327 C C . ASP B 1 282 ? -8.93 2.033 10.023 1 91.81 282 ASP B C 1
ATOM 5329 O O . ASP B 1 282 ? -8.859 0.815 10.195 1 91.81 282 ASP B O 1
ATOM 5333 N N . ALA B 1 283 ? -9.93 2.764 10.289 1 94.38 283 ALA B N 1
ATOM 5334 C CA . ALA B 1 283 ? -11.125 2.17 10.891 1 94.38 283 ALA B CA 1
ATOM 5335 C C . ALA B 1 283 ? -11.961 1.442 9.844 1 94.38 283 ALA B C 1
ATOM 5337 O O . ALA B 1 283 ? -12.953 0.787 10.18 1 94.38 283 ALA B O 1
ATOM 5338 N N . GLY B 1 284 ? -11.594 1.56 8.578 1 95.56 284 GLY B N 1
ATOM 5339 C CA . GLY B 1 284 ? -12.367 0.94 7.512 1 95.56 284 GLY B CA 1
ATOM 5340 C C . GLY B 1 284 ? -13.633 1.71 7.168 1 95.56 284 GLY B C 1
ATOM 5341 O O . GLY B 1 284 ? -14.602 1.131 6.684 1 95.56 284 GLY B O 1
ATOM 5342 N N . ILE B 1 285 ? -13.641 3.002 7.465 1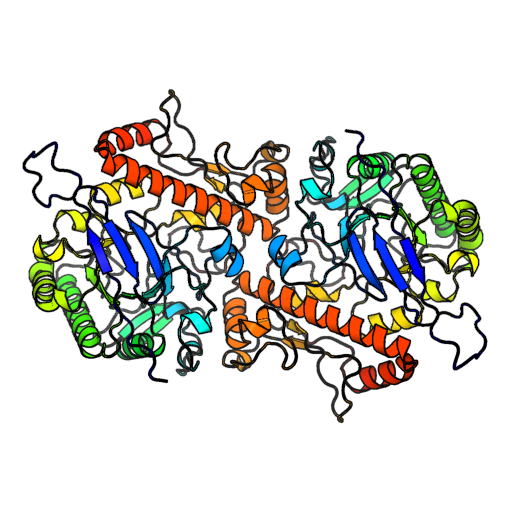 96.75 285 ILE B N 1
ATOM 5343 C CA . ILE B 1 285 ? -14.805 3.852 7.227 1 96.75 285 ILE B CA 1
ATOM 5344 C C . ILE B 1 285 ? -14.594 4.66 5.949 1 96.75 285 ILE B C 1
ATOM 5346 O O . ILE B 1 285 ? -13.594 5.359 5.805 1 96.75 285 ILE B O 1
ATOM 5350 N N . SER B 1 286 ? -15.477 4.492 4.992 1 97.5 286 SER B N 1
ATOM 5351 C CA . SER B 1 286 ? -15.484 5.316 3.791 1 97.5 286 SER B CA 1
ATOM 5352 C C . SER B 1 286 ? -16.297 6.59 4 1 97.5 286 SER B C 1
ATOM 5354 O O . SER B 1 286 ? -17.484 6.527 4.312 1 97.5 286 SER B O 1
ATOM 5356 N N . LEU B 1 287 ? -15.641 7.762 3.826 1 97.94 287 LEU B N 1
ATOM 5357 C CA . LEU B 1 287 ? -16.328 9.039 3.975 1 97.94 287 LEU B CA 1
ATOM 5358 C C . LEU B 1 287 ? -17.312 9.266 2.828 1 97.94 287 LEU B C 1
ATOM 5360 O O . LEU B 1 287 ? -17.016 8.906 1.684 1 97.94 287 LEU B O 1
ATOM 5364 N N . THR B 1 288 ? -18.453 9.859 3.119 1 97.06 288 THR B N 1
ATOM 5365 C CA . THR B 1 288 ? -19.453 10.047 2.082 1 97.06 288 THR B CA 1
ATOM 5366 C C . THR B 1 288 ? -20.062 11.445 2.164 1 97.06 288 THR B C 1
ATOM 5368 O O . THR B 1 288 ? -20.922 11.797 1.36 1 97.06 288 THR B O 1
ATOM 5371 N N . PHE B 1 289 ? -19.672 12.266 3.094 1 96.5 289 PHE B N 1
ATOM 5372 C CA . PHE B 1 289 ? -20.297 13.562 3.303 1 96.5 289 PHE B CA 1
ATOM 5373 C C . PHE B 1 289 ? -19.953 14.523 2.166 1 96.5 289 PHE B C 1
ATOM 5375 O O . PHE B 1 289 ? -18.953 14.336 1.471 1 96.5 289 PHE B O 1
ATOM 5382 N N . GLN B 1 290 ? -20.844 15.453 1.983 1 95.62 290 GLN B N 1
ATOM 5383 C CA . GLN B 1 290 ? -20.703 16.547 1.027 1 95.62 290 GLN B CA 1
ATOM 5384 C C . GLN B 1 290 ? -21.141 17.875 1.646 1 95.62 290 GLN B C 1
ATOM 5386 O O . GLN B 1 290 ? -22.109 17.922 2.41 1 95.62 290 GLN B O 1
ATOM 5391 N N . PHE B 1 291 ? -20.391 18.891 1.346 1 97.12 291 PHE B N 1
ATOM 5392 C CA . PHE B 1 291 ? -20.75 20.203 1.864 1 97.12 291 PHE B CA 1
ATOM 5393 C C . PHE B 1 291 ? -21.531 21 0.827 1 97.12 291 PHE B C 1
ATOM 5395 O O . PHE B 1 291 ? -21.094 21.141 -0.315 1 97.12 291 PHE B O 1
ATOM 5402 N N . PRO B 1 292 ? -22.703 21.656 1.07 1 96.56 292 PRO B N 1
ATOM 5403 C CA . PRO B 1 292 ? -23.297 21.641 2.406 1 96.56 292 PRO B CA 1
ATOM 5404 C C . PRO B 1 292 ? -24.219 20.453 2.625 1 96.56 292 PRO B C 1
ATOM 5406 O O . PRO B 1 292 ? -24.656 20.203 3.756 1 96.56 292 PRO B O 1
ATOM 5409 N N . GLY B 1 293 ? -24.422 19.734 1.57 1 93.44 293 GLY B N 1
ATOM 5410 C CA . GLY B 1 293 ? -25.406 18.656 1.627 1 93.44 293 GLY B CA 1
ATOM 5411 C C . GLY B 1 293 ? -26.828 19.141 1.463 1 93.44 293 GLY B C 1
ATOM 5412 O O . GLY B 1 293 ? -27.062 20.266 1.022 1 93.44 293 GLY B O 1
ATOM 5413 N N . GLU B 1 294 ? -27.781 18.141 1.587 1 88.75 294 GLU B N 1
ATOM 5414 C CA . GLU B 1 294 ? -29.203 18.438 1.477 1 88.75 294 GLU B CA 1
ATOM 5415 C C . GLU B 1 294 ? -29.969 17.938 2.697 1 88.75 294 GLU B C 1
ATOM 5417 O O . GLU B 1 294 ? -30.047 16.734 2.939 1 88.75 294 GLU B O 1
ATOM 5422 N N . ALA B 1 295 ? -30.562 18.938 3.373 1 82.06 295 ALA B N 1
ATOM 5423 C CA . ALA B 1 295 ? -31.281 18.578 4.59 1 82.06 295 ALA B CA 1
ATOM 5424 C C . ALA B 1 295 ? -32.594 17.875 4.266 1 82.06 295 ALA B C 1
ATOM 5426 O O . ALA B 1 295 ? -33.344 18.328 3.41 1 82.06 295 ALA B O 1
ATOM 5427 N N . SER B 1 296 ? -32.75 16.594 4.516 1 76.06 296 SER B N 1
ATOM 5428 C CA . SER B 1 296 ? -33.969 15.891 4.164 1 76.06 296 SER B CA 1
ATOM 5429 C C . SER B 1 296 ? -34.625 15.266 5.395 1 76.06 296 SER B C 1
ATOM 5431 O O . SER B 1 296 ? -35.438 14.352 5.277 1 76.06 296 SER B O 1
ATOM 5433 N N . GLY B 1 297 ? -34.438 15.695 6.707 1 81.19 297 GLY B N 1
ATOM 5434 C CA . GLY B 1 297 ? -35.031 15.156 7.918 1 81.19 297 GLY B CA 1
ATOM 5435 C C . GLY B 1 297 ? -34.031 14.516 8.852 1 81.19 297 GLY B C 1
ATOM 5436 O O . GLY B 1 297 ? -33.156 15.203 9.414 1 81.19 297 GLY B O 1
ATOM 5437 N N . LYS B 1 298 ? -33.812 13.094 8.656 1 88.25 298 LYS B N 1
ATOM 5438 C CA . LYS B 1 298 ? -32.906 12.398 9.547 1 88.25 298 LYS B CA 1
ATOM 5439 C C . LYS B 1 298 ? -31.453 12.664 9.164 1 88.25 298 LYS B C 1
ATOM 5441 O O . LYS B 1 298 ? -31.109 12.672 7.977 1 88.25 298 LYS B O 1
ATOM 5446 N N . LYS B 1 299 ? -30.656 12.953 10.164 1 92.94 299 LYS B N 1
ATOM 5447 C CA . LYS B 1 299 ? -29.25 13.258 9.922 1 92.94 299 LYS B CA 1
ATOM 5448 C C . LYS B 1 299 ? -28.531 12.07 9.281 1 92.94 299 LYS B C 1
ATOM 5450 O O . LYS B 1 299 ? -28.734 10.93 9.68 1 92.94 299 LYS B O 1
ATOM 5455 N N . GLU B 1 300 ? -27.797 12.336 8.32 1 94.75 300 GLU B N 1
ATOM 5456 C CA . GLU B 1 300 ? -27 11.328 7.633 1 94.75 300 GLU B CA 1
ATOM 5457 C C . GLU B 1 300 ? -25.672 11.109 8.336 1 94.75 300 GLU B C 1
ATOM 5459 O O . GLU B 1 300 ? -25.172 12.008 9.016 1 94.75 300 GLU B O 1
ATOM 5464 N N . ALA B 1 301 ? -25.172 9.875 8.195 1 95.12 301 ALA B N 1
ATOM 5465 C CA . ALA B 1 301 ? -23.828 9.586 8.703 1 95.12 301 ALA B CA 1
ATOM 5466 C C . ALA B 1 301 ? -22.766 10.258 7.852 1 95.12 301 ALA B C 1
ATOM 5468 O O . ALA B 1 301 ? -22.969 10.508 6.66 1 95.12 301 ALA B O 1
ATOM 5469 N N . LEU B 1 302 ? -21.594 10.547 8.445 1 97.25 302 LEU B N 1
ATOM 5470 C CA . LEU B 1 302 ? -20.484 11.195 7.75 1 97.25 302 LEU B CA 1
ATOM 5471 C C . LEU B 1 302 ? -19.75 10.203 6.867 1 97.25 302 LEU B C 1
ATOM 5473 O O . LEU B 1 302 ? -18.969 10.594 5.996 1 97.25 302 LEU B O 1
ATOM 5477 N N . GLY B 1 303 ? -19.922 8.961 7.125 1 96.25 303 GLY B N 1
ATOM 5478 C CA . GLY B 1 303 ? -19.281 7.871 6.402 1 96.25 303 GLY B CA 1
ATOM 5479 C C . GLY B 1 303 ? -19.953 6.531 6.617 1 96.25 303 GLY B C 1
ATOM 5480 O O . GLY B 1 303 ? -20.922 6.434 7.367 1 96.25 303 GLY B O 1
ATOM 5481 N N . VAL B 1 304 ? -19.406 5.527 5.961 1 95.38 304 VAL B N 1
ATOM 5482 C CA . VAL B 1 304 ? -19.953 4.176 6.004 1 95.38 304 VAL B CA 1
ATOM 5483 C C . VAL B 1 304 ? -18.891 3.205 6.516 1 95.38 304 VAL B C 1
ATOM 5485 O O . VAL B 1 304 ? -17.75 3.242 6.07 1 95.38 304 VAL B O 1
ATOM 5488 N N . ASP B 1 305 ? -19.281 2.418 7.48 1 95.88 305 ASP B N 1
ATOM 5489 C CA . ASP B 1 305 ? -18.422 1.35 7.969 1 95.88 305 ASP B CA 1
ATOM 5490 C C . ASP B 1 305 ? -18.406 0.161 7.012 1 95.88 305 ASP B C 1
ATOM 5492 O O . ASP B 1 305 ? -19.328 -0.668 7.043 1 95.88 305 ASP B O 1
ATOM 5496 N N . LEU B 1 306 ? -17.391 -0.095 6.312 1 94.81 306 LEU B N 1
ATOM 5497 C CA . LEU B 1 306 ? -17.359 -1.076 5.234 1 94.81 306 LEU B CA 1
ATOM 5498 C C . LEU B 1 306 ? -17.047 -2.467 5.77 1 94.81 306 LEU B C 1
ATOM 5500 O O . LEU B 1 306 ? -17.031 -3.441 5.016 1 94.81 306 LEU B O 1
ATOM 5504 N N . TRP B 1 307 ? -16.859 -2.492 7.074 1 91.06 307 TRP B N 1
ATOM 5505 C CA . TRP B 1 307 ? -16.719 -3.812 7.68 1 91.06 307 TRP B CA 1
ATOM 5506 C C . TRP B 1 307 ? -18.031 -4.574 7.66 1 91.06 307 TRP B C 1
ATOM 5508 O O . TRP B 1 307 ? -18.047 -5.801 7.797 1 91.06 307 TRP B O 1
ATOM 5518 N N . LYS B 1 308 ? -19.062 -3.828 7.609 1 90.44 308 LYS B N 1
ATOM 5519 C CA . LYS B 1 308 ? -20.391 -4.434 7.711 1 90.44 308 LYS B CA 1
ATOM 5520 C C . LYS B 1 308 ? -20.641 -5.375 6.535 1 90.44 308 LYS B C 1
ATOM 5522 O O . LYS B 1 308 ? -20.375 -5.031 5.387 1 90.44 308 LYS B O 1
ATOM 5527 N N . LYS B 1 309 ? -21.297 -6.465 6.727 1 83.56 309 LYS B N 1
ATOM 5528 C CA . LYS B 1 309 ? -21.531 -7.531 5.754 1 83.56 309 LYS B CA 1
ATOM 5529 C C . LYS B 1 309 ? -22.484 -7.078 4.66 1 83.56 309 LYS B C 1
ATOM 5531 O O . LYS B 1 309 ? -22.422 -7.562 3.529 1 83.56 309 LYS B O 1
ATOM 5536 N N . GLU B 1 310 ? -23.297 -6.16 5.02 1 87.19 310 GLU B N 1
ATOM 5537 C CA . GLU B 1 310 ? -24.297 -5.691 4.066 1 87.19 310 GLU B CA 1
ATOM 5538 C C . GLU B 1 310 ? -23.641 -5.098 2.822 1 87.19 310 GLU B C 1
ATOM 5540 O O . GLU B 1 310 ? -24.234 -5.09 1.743 1 87.19 310 GLU B O 1
ATOM 5545 N N . TYR B 1 311 ? -22.391 -4.719 2.967 1 88.88 311 TYR B N 1
ATOM 5546 C CA . TYR B 1 311 ? -21.719 -4.082 1.837 1 88.88 311 TYR B CA 1
ATOM 5547 C C . TYR B 1 311 ? -20.938 -5.102 1.023 1 88.88 311 TYR B C 1
ATOM 5549 O O . TYR B 1 311 ? -20.391 -4.777 -0.034 1 88.88 311 TYR B O 1
ATOM 5557 N N . GLY B 1 312 ? -21 -6.281 1.418 1 84.06 312 GLY B N 1
ATOM 5558 C CA . GLY B 1 312 ? -20.266 -7.332 0.736 1 84.06 312 GLY B CA 1
ATOM 5559 C C . GLY B 1 312 ? -20.812 -7.66 -0.635 1 84.06 312 GLY B C 1
ATOM 5560 O O . GLY B 1 312 ? -20.156 -8.328 -1.436 1 84.06 312 GLY B O 1
ATOM 5561 N N . THR B 1 313 ? -21.953 -7.102 -0.944 1 82.06 313 THR B N 1
ATOM 5562 C CA . THR B 1 313 ? -22.562 -7.41 -2.232 1 82.06 313 THR B CA 1
ATOM 5563 C C . THR B 1 313 ? -22.859 -6.129 -3.01 1 82.06 313 THR B C 1
ATOM 5565 O O . THR B 1 313 ? -23.469 -6.172 -4.078 1 82.06 313 THR B O 1
ATOM 5568 N N . SER B 1 314 ? -22.438 -5.074 -2.434 1 86.44 314 SER B N 1
ATOM 5569 C CA . SER B 1 314 ? -22.734 -3.795 -3.068 1 86.44 314 SER B CA 1
ATOM 5570 C C . SER B 1 314 ? -21.75 -3.488 -4.184 1 86.44 314 SER B C 1
ATOM 5572 O O . SER B 1 314 ? -20.578 -3.211 -3.922 1 86.44 314 SER B O 1
ATOM 5574 N N . ILE B 1 315 ? -22.188 -3.459 -5.387 1 85.94 315 ILE B N 1
ATOM 5575 C CA . ILE B 1 315 ? -21.312 -3.186 -6.52 1 85.94 315 ILE B CA 1
ATOM 5576 C C . ILE B 1 315 ? -21.297 -1.688 -6.816 1 85.94 315 ILE B C 1
ATOM 5578 O O . ILE B 1 315 ? -20.828 -1.262 -7.875 1 85.94 315 ILE B O 1
ATOM 5582 N N . GLU B 1 316 ? -21.797 -0.904 -5.902 1 90.75 316 GLU B N 1
ATOM 5583 C CA . GLU B 1 316 ? -21.781 0.551 -6.023 1 90.75 316 GLU B CA 1
ATOM 5584 C C . GLU B 1 316 ? -20.438 1.126 -5.582 1 90.75 316 GLU B C 1
ATOM 5586 O O . GLU B 1 316 ? -19.719 0.512 -4.785 1 90.75 316 GLU B O 1
ATOM 5591 N N . PRO B 1 317 ? -20.141 2.295 -6.156 1 94.12 317 PRO B N 1
ATOM 5592 C CA . PRO B 1 317 ? -18.938 2.971 -5.664 1 94.12 317 PRO B CA 1
ATOM 5593 C C . PRO B 1 317 ? -19.031 3.316 -4.18 1 94.12 317 PRO B C 1
ATOM 5595 O O . PRO B 1 317 ? -20.094 3.197 -3.574 1 94.12 317 PRO B O 1
ATOM 5598 N N . LEU B 1 318 ? -17.953 3.645 -3.58 1 96.12 318 LEU B N 1
ATOM 5599 C CA . LEU B 1 318 ? -17.922 3.957 -2.156 1 96.12 318 LEU B CA 1
ATOM 5600 C C . LEU B 1 318 ? -18.797 5.172 -1.851 1 96.12 318 LEU B C 1
ATOM 5602 O O . LEU B 1 318 ? -19.375 5.266 -0.77 1 96.12 318 LEU B O 1
ATOM 5606 N N . ALA B 1 319 ? -18.812 6.168 -2.676 1 93.06 319 ALA B N 1
ATOM 5607 C CA . ALA B 1 319 ? -19.719 7.316 -2.615 1 93.06 319 ALA B CA 1
ATOM 5608 C C . ALA B 1 319 ? -20.312 7.621 -3.988 1 93.06 319 ALA B C 1
ATOM 5610 O O . ALA B 1 319 ? -19.609 7.586 -5 1 93.06 319 ALA B O 1
ATOM 5611 N N . ALA B 1 320 ? -21.562 7.855 -4.074 1 84.31 320 ALA B N 1
ATOM 5612 C CA . ALA B 1 320 ? -22.344 7.938 -5.309 1 84.31 320 ALA B CA 1
ATOM 5613 C C . ALA B 1 320 ? -21.766 8.984 -6.254 1 84.31 320 ALA B C 1
ATOM 5615 O O . ALA B 1 320 ? -21.656 8.758 -7.461 1 84.31 320 ALA B O 1
ATOM 5616 N N . VAL B 1 321 ? -21.328 10.094 -5.828 1 86.31 321 VAL B N 1
ATOM 5617 C CA . VAL B 1 321 ? -20.938 11.172 -6.723 1 86.31 321 VAL B CA 1
ATOM 5618 C C . VAL B 1 321 ? -19.406 11.273 -6.777 1 86.31 321 VAL B C 1
ATOM 5620 O O . VAL B 1 321 ? -18.859 12.094 -7.52 1 86.31 321 VAL B O 1
ATOM 5623 N N . CYS B 1 322 ? -18.75 10.398 -6.184 1 93.94 322 CYS B N 1
ATOM 5624 C CA . CYS B 1 322 ? -17.281 10.477 -6.145 1 93.94 322 CYS B CA 1
ATOM 5625 C C . CYS B 1 322 ? -16.672 9.859 -7.391 1 93.94 322 CYS B C 1
ATOM 5627 O O . CYS B 1 322 ? -17.094 8.781 -7.828 1 93.94 322 CYS B O 1
ATOM 5629 N N . LYS B 1 323 ? -15.703 10.484 -7.957 1 93.94 323 LYS B N 1
ATOM 5630 C CA . LYS B 1 323 ? -15.062 10 -9.172 1 93.94 323 LYS B CA 1
ATOM 5631 C C . LYS B 1 323 ? -13.586 9.703 -8.938 1 93.94 323 LYS B C 1
ATOM 5633 O O . LYS B 1 323 ? -12.773 9.82 -9.859 1 93.94 323 LYS B O 1
ATOM 5638 N N . CYS B 1 324 ? -13.234 9.438 -7.73 1 96.25 324 CYS B N 1
ATOM 5639 C CA . CYS B 1 324 ? -11.844 9.102 -7.438 1 96.25 324 CYS B CA 1
ATOM 5640 C C . CYS B 1 324 ? -11.461 7.758 -8.039 1 96.25 324 CYS B C 1
ATOM 5642 O O . CYS B 1 324 ? -12.32 7.035 -8.555 1 96.25 324 CYS B O 1
ATOM 5644 N N . TYR B 1 325 ? -10.203 7.441 -8.031 1 94.12 325 TYR B N 1
ATOM 5645 C CA . TYR B 1 325 ? -9.672 6.188 -8.562 1 94.12 325 TYR B CA 1
ATOM 5646 C C . TYR B 1 325 ? -10.43 4.992 -7.988 1 94.12 325 TYR B C 1
ATOM 5648 O O . TYR B 1 325 ? -10.844 4.102 -8.734 1 94.12 325 TYR B O 1
ATOM 5656 N N . THR B 1 326 ? -10.594 4.906 -6.703 1 95.62 326 THR B N 1
ATOM 5657 C CA . THR B 1 326 ? -11.258 3.799 -6.023 1 95.62 326 THR B CA 1
ATOM 5658 C C . THR B 1 326 ? -12.695 3.637 -6.523 1 95.62 326 THR B C 1
ATOM 5660 O O . THR B 1 326 ? -13.109 2.531 -6.875 1 95.62 326 THR B O 1
ATOM 5663 N N . CYS B 1 327 ? -13.383 4.734 -6.582 1 96.06 327 CYS B N 1
ATOM 5664 C CA . CYS B 1 327 ? -14.789 4.68 -6.953 1 96.06 327 CYS B CA 1
ATOM 5665 C C . CYS B 1 327 ? -14.953 4.363 -8.438 1 96.06 327 CYS B C 1
ATOM 5667 O O . CYS B 1 327 ? -15.953 3.773 -8.844 1 96.06 327 CYS B O 1
ATOM 5669 N N . ARG B 1 328 ? -13.969 4.723 -9.219 1 92.94 328 ARG B N 1
ATOM 5670 C CA . ARG B 1 328 ? -14.055 4.473 -10.656 1 92.94 328 ARG B CA 1
ATOM 5671 C C . ARG B 1 328 ? -13.695 3.025 -10.977 1 92.94 328 ARG B C 1
ATOM 5673 O O . ARG B 1 328 ? -14.234 2.441 -11.922 1 92.94 328 ARG B O 1
ATOM 5680 N N . LYS B 1 329 ? -12.805 2.494 -10.188 1 90.12 329 LYS B N 1
ATOM 5681 C CA . LYS B 1 329 ? -12.234 1.211 -10.578 1 90.12 329 LYS B CA 1
ATOM 5682 C C . LYS B 1 329 ? -12.727 0.088 -9.672 1 90.12 329 LYS B C 1
ATOM 5684 O O . LYS B 1 329 ? -12.609 -1.091 -10.008 1 90.12 329 LYS B O 1
ATOM 5689 N N . HIS B 1 330 ? -13.281 0.456 -8.562 1 91.69 330 HIS B N 1
ATOM 5690 C CA . HIS B 1 330 ? -13.68 -0.541 -7.578 1 91.69 330 HIS B CA 1
ATOM 5691 C C . HIS B 1 330 ? -15.07 -0.238 -7.023 1 91.69 330 HIS B C 1
ATOM 5693 O O . HIS B 1 330 ? -15.758 0.667 -7.508 1 91.69 330 HIS B O 1
ATOM 5699 N N . HIS B 1 331 ? -15.477 -1.104 -6.133 1 91.75 331 HIS B N 1
ATOM 5700 C CA . HIS B 1 331 ? -16.797 -0.973 -5.508 1 91.75 331 HIS B CA 1
ATOM 5701 C C . HIS B 1 331 ? -16.75 -1.424 -4.051 1 91.75 331 HIS B C 1
ATOM 5703 O O . HIS B 1 331 ? -15.766 -1.997 -3.598 1 91.75 331 HIS B O 1
ATOM 5709 N N . ARG B 1 332 ? -17.828 -1.175 -3.363 1 93.19 332 ARG B N 1
ATOM 5710 C CA . ARG B 1 332 ? -17.891 -1.419 -1.927 1 93.19 332 ARG B CA 1
ATOM 5711 C C . ARG B 1 332 ? -17.672 -2.893 -1.609 1 93.19 332 ARG B C 1
ATOM 5713 O O . ARG B 1 332 ? -16.969 -3.225 -0.65 1 93.19 332 ARG B O 1
ATOM 5720 N N . ALA B 1 333 ? -18.219 -3.781 -2.412 1 88.81 333 ALA B N 1
ATOM 5721 C CA . ALA B 1 333 ? -18.109 -5.215 -2.154 1 88.81 333 ALA B CA 1
ATOM 5722 C C . ALA B 1 333 ? -16.656 -5.664 -2.146 1 88.81 333 ALA B C 1
ATOM 5724 O O . ALA B 1 333 ? -16.234 -6.441 -1.279 1 88.81 333 ALA B O 1
ATOM 5725 N N . TYR B 1 334 ? -15.938 -5.191 -3.066 1 90.44 334 TYR B N 1
ATOM 5726 C CA . TYR B 1 334 ? -14.531 -5.594 -3.143 1 90.44 334 TYR B CA 1
ATOM 5727 C C . TYR B 1 334 ? -13.734 -5.02 -1.977 1 90.44 334 TYR B C 1
ATOM 5729 O O . TYR B 1 334 ? -12.93 -5.719 -1.366 1 90.44 334 TYR B O 1
ATOM 5737 N N . VAL B 1 335 ? -13.938 -3.738 -1.716 1 93.25 335 VAL B N 1
ATOM 5738 C CA . VAL B 1 335 ? -13.211 -3.131 -0.607 1 93.25 335 VAL B CA 1
ATOM 5739 C C . VAL B 1 335 ? -13.562 -3.844 0.696 1 93.25 335 VAL B C 1
ATOM 5741 O O . VAL B 1 335 ? -12.688 -4.105 1.524 1 93.25 335 VAL B O 1
ATOM 5744 N N . GLN B 1 336 ? -14.844 -4.16 0.879 1 90.5 336 GLN B N 1
ATOM 5745 C CA . GLN B 1 336 ? -15.281 -4.914 2.049 1 90.5 336 GLN B CA 1
ATOM 5746 C C . GLN B 1 336 ? -14.586 -6.27 2.125 1 90.5 336 GLN B C 1
ATOM 5748 O O . GLN B 1 336 ? -14.141 -6.688 3.197 1 90.5 336 GLN B O 1
ATOM 5753 N N . HIS B 1 337 ? -14.508 -6.879 1.013 1 85.94 337 HIS B N 1
ATOM 5754 C CA . HIS B 1 337 ? -13.828 -8.164 0.924 1 85.94 337 HIS B CA 1
ATOM 5755 C C . HIS B 1 337 ? -12.367 -8.047 1.335 1 85.94 337 HIS B C 1
ATOM 5757 O O . HIS B 1 337 ? -11.867 -8.867 2.105 1 85.94 337 HIS B O 1
ATOM 5763 N N . LEU B 1 338 ? -11.703 -7.051 0.844 1 88.44 338 LEU B N 1
ATOM 5764 C CA . LEU B 1 338 ? -10.289 -6.82 1.148 1 88.44 338 LEU B CA 1
ATOM 5765 C C . LEU B 1 338 ? -10.102 -6.523 2.631 1 88.44 338 LEU B C 1
ATOM 5767 O O . LEU B 1 338 ? -9.141 -7 3.246 1 88.44 338 LEU B O 1
ATOM 5771 N N . LEU B 1 339 ? -11.008 -5.723 3.211 1 88.31 339 LEU B N 1
ATOM 5772 C CA . LEU B 1 339 ? -10.938 -5.402 4.633 1 88.31 339 LEU B CA 1
ATOM 5773 C C . LEU B 1 339 ? -11.047 -6.664 5.48 1 88.31 339 LEU B C 1
ATOM 5775 O O . LEU B 1 339 ? -10.242 -6.883 6.387 1 88.31 339 LEU B O 1
ATOM 5779 N N . THR B 1 340 ? -11.992 -7.418 5.141 1 81.62 340 THR B N 1
ATOM 5780 C CA . THR B 1 340 ? -12.25 -8.633 5.898 1 81.62 340 THR B CA 1
ATOM 5781 C C . THR B 1 340 ? -11.055 -9.586 5.82 1 81.62 340 THR B C 1
ATOM 5783 O O . THR B 1 340 ? -10.75 -10.289 6.785 1 81.62 340 THR B O 1
ATOM 5786 N N . ALA B 1 341 ? -10.367 -9.484 4.73 1 75.81 341 ALA B N 1
ATOM 5787 C CA . ALA B 1 341 ? -9.195 -10.328 4.527 1 75.81 341 ALA B CA 1
ATOM 5788 C C . ALA B 1 341 ? -7.934 -9.648 5.059 1 75.81 341 ALA B C 1
ATOM 5790 O O . ALA B 1 341 ? -6.836 -10.203 4.969 1 75.81 341 ALA B O 1
ATOM 5791 N N . LYS B 1 342 ? -8.039 -8.406 5.473 1 79.81 342 LYS B N 1
ATOM 5792 C CA . LYS B 1 342 ? -6.949 -7.598 6.012 1 79.81 342 LYS B CA 1
ATOM 5793 C C . LYS B 1 342 ? -5.852 -7.391 4.973 1 79.81 342 LYS B C 1
ATOM 5795 O O . LYS B 1 342 ? -4.664 -7.465 5.297 1 79.81 342 LYS B O 1
ATOM 5800 N N . GLU B 1 343 ? -6.344 -7.336 3.801 1 82.19 343 GLU B N 1
ATOM 5801 C CA . GLU B 1 343 ? -5.422 -6.977 2.729 1 82.19 343 GLU B CA 1
ATOM 5802 C C . GLU B 1 343 ? -5.129 -5.477 2.734 1 82.19 343 GLU B C 1
ATOM 5804 O O . GLU B 1 343 ? -6.051 -4.66 2.768 1 82.19 343 GLU B O 1
ATOM 5809 N N . MET B 1 344 ? -3.906 -5.125 2.643 1 82.81 344 MET B N 1
ATOM 5810 C CA . MET B 1 344 ? -3.479 -3.732 2.775 1 82.81 344 MET B CA 1
ATOM 5811 C C . MET B 1 344 ? -4.078 -2.871 1.668 1 82.81 344 MET B C 1
ATOM 5813 O O . MET B 1 344 ? -4.289 -1.673 1.855 1 82.81 344 MET B O 1
ATOM 5817 N N . THR B 1 345 ? -4.32 -3.475 0.59 1 87.75 345 THR B N 1
ATOM 5818 C CA . THR B 1 345 ? -4.902 -2.762 -0.542 1 87.75 345 THR B CA 1
ATOM 5819 C C . THR B 1 345 ? -6.219 -2.098 -0.147 1 87.75 345 THR B C 1
ATOM 5821 O O . THR B 1 345 ? -6.586 -1.06 -0.701 1 87.75 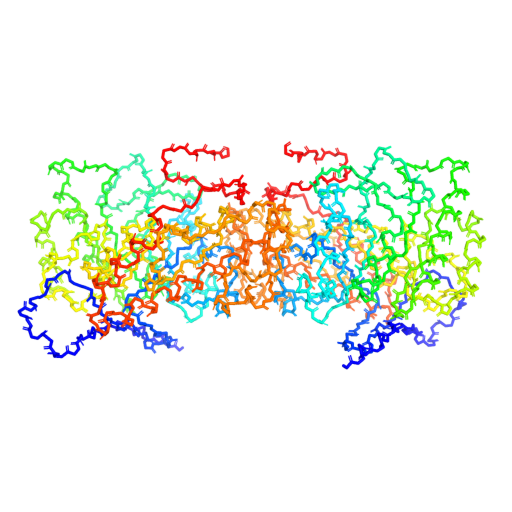345 THR B O 1
ATOM 5824 N N . ALA B 1 346 ? -6.898 -2.717 0.783 1 91.5 346 ALA B N 1
ATOM 5825 C CA . ALA B 1 346 ? -8.148 -2.127 1.254 1 91.5 346 ALA B CA 1
ATOM 5826 C C . ALA B 1 346 ? -7.926 -0.707 1.766 1 91.5 346 ALA B C 1
ATOM 5828 O O . ALA B 1 346 ? -8.664 0.212 1.405 1 91.5 346 ALA B O 1
ATOM 5829 N N . TRP B 1 347 ? -6.902 -0.487 2.498 1 93.06 347 TRP B N 1
ATOM 5830 C CA . TRP B 1 347 ? -6.648 0.802 3.131 1 93.06 347 TRP B CA 1
ATOM 5831 C C . TRP B 1 347 ? -6.074 1.797 2.129 1 93.06 347 TRP B C 1
ATOM 5833 O O . TRP B 1 347 ? -6.324 3.002 2.227 1 93.06 347 TRP B O 1
ATOM 5843 N N . VAL B 1 348 ? -5.359 1.27 1.16 1 92.69 348 VAL B N 1
ATOM 5844 C CA . VAL B 1 348 ? -4.906 2.137 0.078 1 92.69 348 VAL B CA 1
ATOM 5845 C C . VAL B 1 348 ? -6.113 2.736 -0.643 1 92.69 348 VAL B C 1
ATOM 5847 O O . VAL B 1 348 ? -6.188 3.953 -0.833 1 92.69 348 VAL B O 1
ATOM 5850 N N . LEU B 1 349 ? -7.027 1.886 -1.006 1 94.62 349 LEU B N 1
ATOM 5851 C CA . LEU B 1 349 ? -8.219 2.312 -1.736 1 94.62 349 LEU B CA 1
ATOM 5852 C C . LEU B 1 349 ? -9.062 3.262 -0.894 1 94.62 349 LEU B C 1
ATOM 5854 O O . LEU B 1 349 ? -9.547 4.277 -1.395 1 94.62 349 LEU B O 1
ATOM 5858 N N . LEU B 1 350 ? -9.156 2.91 0.383 1 96.44 350 LEU B N 1
ATOM 5859 C CA . LEU B 1 350 ? -9.938 3.742 1.291 1 96.44 350 LEU B CA 1
ATOM 5860 C C . LEU B 1 350 ? -9.297 5.117 1.454 1 96.44 350 LEU B C 1
ATOM 5862 O O . LEU B 1 350 ? -10 6.133 1.455 1 96.44 350 LEU B O 1
ATOM 5866 N N . GLN B 1 351 ? -7.988 5.148 1.621 1 96.5 351 GLN B N 1
ATOM 5867 C CA . GLN B 1 351 ? -7.281 6.41 1.808 1 96.5 351 GLN B CA 1
ATOM 5868 C C . GLN B 1 351 ? -7.434 7.312 0.584 1 96.5 351 GLN B C 1
ATOM 5870 O O . GLN B 1 351 ? -7.609 8.523 0.718 1 96.5 351 GLN B O 1
ATOM 5875 N N . ILE B 1 352 ? -7.355 6.734 -0.592 1 96.94 352 ILE B N 1
ATOM 5876 C CA . ILE B 1 352 ? -7.539 7.477 -1.834 1 96.94 352 ILE B CA 1
ATOM 5877 C C . ILE B 1 352 ? -8.938 8.094 -1.862 1 96.94 352 ILE B C 1
ATOM 5879 O O . ILE B 1 352 ? -9.094 9.289 -2.139 1 96.94 352 ILE B O 1
ATOM 5883 N N . HIS B 1 353 ? -9.914 7.305 -1.547 1 98.25 353 HIS B N 1
ATOM 5884 C CA . HIS B 1 353 ? -11.297 7.766 -1.545 1 98.25 353 HIS B CA 1
ATOM 5885 C C . HIS B 1 353 ? -11.508 8.859 -0.502 1 98.25 353 HIS B C 1
ATOM 5887 O O . HIS B 1 353 ? -12.07 9.914 -0.809 1 98.25 353 HIS B O 1
ATOM 5893 N N . ASN B 1 354 ? -11.07 8.594 0.684 1 98.12 354 ASN B N 1
ATOM 5894 C CA . ASN B 1 354 ? -11.297 9.539 1.773 1 98.12 354 ASN B CA 1
ATOM 5895 C C . ASN B 1 354 ? -10.602 10.875 1.504 1 98.12 354 ASN B C 1
ATOM 5897 O O . ASN B 1 354 ? -11.172 11.938 1.776 1 98.12 354 ASN B O 1
ATOM 5901 N N . ALA B 1 355 ? -9.391 10.82 1.006 1 98 355 ALA B N 1
ATOM 5902 C CA . ALA B 1 355 ? -8.688 12.047 0.655 1 98 355 ALA B CA 1
ATOM 5903 C C . ALA B 1 355 ? -9.461 12.844 -0.393 1 98 355 ALA B C 1
ATOM 5905 O O . ALA B 1 355 ? -9.492 14.078 -0.343 1 98 355 ALA B O 1
ATOM 5906 N N . LYS B 1 356 ? -10.055 12.164 -1.308 1 98 356 LYS B N 1
ATOM 5907 C CA . LYS B 1 356 ? -10.812 12.836 -2.355 1 98 356 LYS B CA 1
ATOM 5908 C C . LYS B 1 356 ? -12.07 13.5 -1.786 1 98 356 LYS B C 1
ATOM 5910 O O . LYS B 1 356 ? -12.398 14.625 -2.152 1 98 356 LYS B O 1
ATOM 5915 N N . ILE B 1 357 ? -12.773 12.789 -0.947 1 98.06 357 ILE B N 1
ATOM 5916 C CA . ILE B 1 357 ? -13.961 13.352 -0.318 1 98.06 357 ILE B CA 1
ATOM 5917 C C . ILE B 1 357 ? -13.594 14.633 0.43 1 98.06 357 ILE B C 1
ATOM 5919 O O . ILE B 1 357 ? -14.305 15.633 0.348 1 98.06 357 ILE B O 1
ATOM 5923 N N . ILE B 1 358 ? -12.484 14.625 1.111 1 98.06 358 ILE B N 1
ATOM 5924 C CA . ILE B 1 358 ? -12.016 15.773 1.875 1 98.06 358 ILE B CA 1
ATOM 5925 C C . ILE B 1 358 ? -11.656 16.922 0.924 1 98.06 358 ILE B C 1
ATOM 5927 O O . ILE B 1 358 ? -12 18.078 1.177 1 98.06 358 ILE B O 1
ATOM 5931 N N . SER B 1 359 ? -10.984 16.578 -0.153 1 97.75 359 SER B N 1
ATOM 5932 C CA . SER B 1 359 ? -10.641 17.594 -1.146 1 97.75 359 SER B CA 1
ATOM 5933 C C . SER B 1 359 ? -11.891 18.25 -1.723 1 97.75 359 SER B C 1
ATOM 5935 O O . SER B 1 359 ? -11.945 19.469 -1.882 1 97.75 359 SER B O 1
ATOM 5937 N N . ASN B 1 360 ? -12.867 17.438 -2.041 1 97.56 360 ASN B N 1
ATOM 5938 C CA . ASN B 1 360 ? -14.133 17.953 -2.547 1 97.56 360 ASN B CA 1
ATOM 5939 C C . ASN B 1 360 ? -14.828 18.844 -1.516 1 97.56 360 ASN B C 1
ATOM 5941 O O . ASN B 1 360 ? -15.422 19.859 -1.866 1 97.56 360 ASN B O 1
ATOM 5945 N N . PHE B 1 361 ? -14.773 18.406 -0.322 1 98.06 361 PHE B N 1
ATOM 5946 C CA . PHE B 1 361 ? -15.344 19.172 0.79 1 98.06 361 PHE B CA 1
ATOM 5947 C C . PHE B 1 361 ? -14.75 20.578 0.846 1 98.06 361 PHE B C 1
ATOM 5949 O O . PHE B 1 361 ? -15.484 21.562 0.88 1 98.06 361 PHE B O 1
ATOM 5956 N N . PHE B 1 362 ? -13.453 20.688 0.766 1 98.5 362 PHE B N 1
ATOM 5957 C CA . PHE B 1 362 ? -12.789 21.984 0.856 1 98.5 362 PHE B CA 1
ATOM 5958 C C . PHE B 1 362 ? -13.062 22.812 -0.387 1 98.5 362 PHE B C 1
ATOM 5960 O O . PHE B 1 362 ? -13.164 24.047 -0.308 1 98.5 362 PHE B O 1
ATOM 5967 N N . THR B 1 363 ? -13.133 22.156 -1.537 1 98 363 THR B N 1
ATOM 5968 C CA . THR B 1 363 ? -13.523 22.891 -2.744 1 98 363 THR B CA 1
ATOM 5969 C C . THR B 1 363 ? -14.898 23.531 -2.566 1 98 363 THR B C 1
ATOM 5971 O O . THR B 1 363 ? -15.078 24.703 -2.877 1 98 363 THR B O 1
ATOM 5974 N N . ALA B 1 364 ? -15.82 22.766 -2.045 1 98.19 364 ALA B N 1
ATOM 5975 C CA . ALA B 1 364 ? -17.172 23.266 -1.813 1 98.19 364 ALA B CA 1
ATOM 5976 C C . ALA B 1 364 ? -17.172 24.391 -0.783 1 98.19 364 ALA B C 1
ATOM 5978 O O . ALA B 1 364 ? -17.938 25.359 -0.906 1 98.19 364 ALA B O 1
ATOM 5979 N N . VAL B 1 365 ? -16.375 24.266 0.216 1 98.25 365 VAL B N 1
ATOM 5980 C CA . VAL B 1 365 ? -16.266 25.297 1.249 1 98.25 365 VAL B CA 1
ATOM 5981 C C . VAL B 1 365 ? -15.781 26.609 0.629 1 98.25 365 VAL B C 1
ATOM 5983 O O . VAL B 1 365 ? -16.344 27.672 0.89 1 98.25 365 VAL B O 1
ATOM 5986 N N . ARG B 1 366 ? -14.727 26.547 -0.199 1 97.88 366 ARG B N 1
ATOM 5987 C CA . ARG B 1 366 ? -14.203 27.734 -0.865 1 97.88 366 ARG B CA 1
ATOM 5988 C C . ARG B 1 366 ? -15.273 28.375 -1.751 1 97.88 366 ARG B C 1
ATOM 5990 O O . ARG B 1 366 ? -15.398 29.609 -1.783 1 97.88 366 ARG B O 1
ATOM 5997 N N . GLU B 1 367 ? -16.031 27.547 -2.43 1 97.62 367 GLU B N 1
ATOM 5998 C CA . GLU B 1 367 ? -17.109 28.062 -3.273 1 97.62 367 GLU B CA 1
ATOM 5999 C C . GLU B 1 367 ? -18.172 28.75 -2.439 1 97.62 367 GLU B C 1
ATOM 6001 O O . GLU B 1 367 ? -18.703 29.797 -2.836 1 97.62 367 GLU B O 1
ATOM 6006 N N . SER B 1 368 ? -18.5 28.172 -1.363 1 97.44 368 SER B N 1
ATOM 6007 C CA . SER B 1 368 ? -19.484 28.734 -0.46 1 97.44 368 SER B CA 1
ATOM 6008 C C . SER B 1 368 ? -19.047 30.094 0.071 1 97.44 368 SER B C 1
ATOM 6010 O O . SER B 1 368 ? -19.844 31.031 0.143 1 97.44 368 SER B O 1
ATOM 6012 N N . ILE B 1 369 ? -17.781 30.203 0.514 1 96.62 369 ILE B N 1
ATOM 6013 C CA . ILE B 1 369 ? -17.234 31.453 1.007 1 96.62 369 ILE B CA 1
ATOM 6014 C C . ILE B 1 369 ? -17.281 32.5 -0.102 1 96.62 369 ILE B C 1
ATOM 6016 O O . ILE B 1 369 ? -17.688 33.656 0.128 1 96.62 369 ILE B O 1
ATOM 6020 N N . ALA B 1 370 ? -16.875 32.125 -1.308 1 95.25 370 ALA B N 1
ATOM 6021 C CA . ALA B 1 370 ? -16.859 33 -2.455 1 95.25 370 ALA B CA 1
ATOM 6022 C C . ALA B 1 370 ? -18.25 33.562 -2.766 1 95.25 370 ALA B C 1
ATOM 6024 O O . ALA B 1 370 ? -18.391 34.688 -3.193 1 95.25 370 ALA B O 1
ATOM 6025 N N . ARG B 1 371 ? -19.281 32.75 -2.498 1 95.19 371 ARG B N 1
ATOM 6026 C CA . ARG B 1 371 ? -20.656 33.156 -2.779 1 95.19 371 ARG B CA 1
ATOM 6027 C C . ARG B 1 371 ? -21.297 33.844 -1.576 1 95.19 371 ARG B C 1
ATOM 6029 O O . ARG B 1 371 ? -22.469 34.188 -1.608 1 95.19 371 ARG B O 1
ATOM 6036 N N . CYS B 1 372 ? -20.609 33.938 -0.502 1 93.31 372 CYS B N 1
ATOM 6037 C CA . CYS B 1 372 ? -21.062 34.594 0.72 1 93.31 372 CYS B CA 1
ATOM 6038 C C . CYS B 1 372 ? -22.234 33.844 1.347 1 93.31 372 CYS B C 1
ATOM 6040 O O . CYS B 1 372 ? -23.172 34.438 1.861 1 93.31 372 CYS B O 1
ATOM 6042 N N . THR B 1 373 ? -22.188 32.531 1.206 1 95.5 373 THR B N 1
ATOM 6043 C CA . THR B 1 373 ? -23.25 31.719 1.798 1 95.5 373 THR B CA 1
ATOM 6044 C C . THR B 1 373 ? -22.672 30.766 2.85 1 95.5 373 THR B C 1
ATOM 6046 O O . THR B 1 373 ? -23.344 29.812 3.254 1 95.5 373 THR B O 1
ATOM 6049 N N . PHE B 1 374 ? -21.484 31.031 3.277 1 96.81 374 PHE B N 1
ATOM 6050 C CA . PHE B 1 374 ? -20.75 30.078 4.113 1 96.81 374 PHE B CA 1
ATOM 6051 C C . PHE B 1 374 ? -21.516 29.812 5.406 1 96.81 374 PHE B C 1
ATOM 6053 O O . PHE B 1 374 ? -21.688 28.641 5.793 1 96.81 374 PHE B O 1
ATOM 6060 N N . GLU B 1 375 ? -22 30.797 6.078 1 95.94 375 GLU B N 1
ATOM 6061 C CA . GLU B 1 375 ? -22.688 30.609 7.355 1 95.94 375 GLU B CA 1
ATOM 6062 C C . GLU B 1 375 ? -23.953 29.797 7.188 1 95.94 375 GLU B C 1
ATOM 6064 O O . GLU B 1 375 ? -24.219 28.891 7.977 1 95.94 375 GLU B O 1
ATOM 6069 N N . GLU B 1 376 ? -24.719 30.125 6.199 1 96.44 376 GLU B N 1
ATOM 6070 C CA . GLU B 1 376 ? -25.953 29.391 5.918 1 96.44 376 GLU B CA 1
ATOM 6071 C C . GLU B 1 376 ? -25.641 27.938 5.551 1 96.44 376 GLU B C 1
ATOM 6073 O O . GLU B 1 376 ? -26.344 27.031 5.992 1 96.44 376 GLU B O 1
ATOM 6078 N N . ASP B 1 377 ? -24.641 27.797 4.699 1 97.5 377 ASP B N 1
ATOM 6079 C CA . ASP B 1 377 ? -24.266 26.453 4.273 1 97.5 377 ASP B CA 1
ATOM 6080 C C . ASP B 1 377 ? -23.797 25.625 5.457 1 97.5 377 ASP B C 1
ATOM 6082 O O . ASP B 1 377 ? -24.031 24.406 5.504 1 97.5 377 ASP B O 1
ATOM 6086 N N . CYS B 1 378 ? -23.094 26.219 6.43 1 97.69 378 CYS B N 1
ATOM 6087 C CA . CYS B 1 378 ? -22.672 25.516 7.637 1 97.69 378 CYS B CA 1
ATOM 6088 C C . CYS B 1 378 ? -23.891 25.031 8.43 1 97.69 378 CYS B C 1
ATOM 6090 O O . CYS B 1 378 ? -23.875 23.922 8.977 1 97.69 378 CYS B O 1
ATOM 6092 N N . LYS B 1 379 ? -24.891 25.844 8.5 1 96.44 379 LYS B N 1
ATOM 6093 C CA . LYS B 1 379 ? -26.125 25.438 9.18 1 96.44 379 LYS B CA 1
ATOM 6094 C C . LYS B 1 379 ? -26.781 24.25 8.484 1 96.44 379 LYS B C 1
ATOM 6096 O O . LYS B 1 379 ? -27.234 23.312 9.141 1 96.44 379 LYS B O 1
ATOM 6101 N N . ILE B 1 380 ? -26.797 24.328 7.191 1 97.12 380 ILE B N 1
ATOM 6102 C CA . ILE B 1 380 ? -27.375 23.234 6.41 1 97.12 380 ILE B CA 1
ATOM 6103 C C . ILE B 1 380 ? -26.578 21.953 6.668 1 97.12 380 ILE B C 1
ATOM 6105 O O . ILE B 1 380 ? -27.172 20.891 6.887 1 97.12 380 ILE B O 1
ATOM 6109 N N . PHE B 1 381 ? -25.281 22.078 6.652 1 98 381 PHE B N 1
ATOM 6110 C CA . PHE B 1 381 ? -24.438 20.906 6.902 1 98 381 PHE B CA 1
ATOM 6111 C C . PHE B 1 381 ? -24.734 20.312 8.273 1 98 381 PHE B C 1
ATOM 6113 O O . PHE B 1 381 ? -24.828 19.094 8.414 1 98 381 PHE B O 1
ATOM 6120 N N . ALA B 1 382 ? -24.844 21.156 9.305 1 96.88 382 ALA B N 1
ATOM 6121 C CA . ALA B 1 382 ? -25.094 20.719 10.68 1 96.88 382 ALA B CA 1
ATOM 6122 C C . ALA B 1 382 ? -26.438 20.016 10.797 1 96.88 382 ALA B C 1
ATOM 6124 O O . ALA B 1 382 ? -26.609 19.094 11.602 1 96.88 382 ALA B O 1
ATOM 6125 N N . GLU B 1 383 ? -27.359 20.406 9.984 1 96.19 383 GLU B N 1
ATOM 6126 C CA . GLU B 1 383 ? -28.688 19.797 9.992 1 96.19 383 GLU B CA 1
ATOM 6127 C C . GLU B 1 383 ? -28.688 18.5 9.195 1 96.19 383 GLU B C 1
ATOM 6129 O O . GLU B 1 383 ? -29.5 17.609 9.461 1 96.19 383 GLU B O 1
ATOM 6134 N N . THR B 1 384 ? -27.828 18.391 8.297 1 96.5 384 THR B N 1
ATOM 6135 C CA . THR B 1 384 ? -27.812 17.266 7.355 1 96.5 384 THR B CA 1
ATOM 6136 C C . THR B 1 384 ? -27.031 16.094 7.922 1 96.5 384 THR B C 1
ATOM 6138 O O . THR B 1 384 ? -27.438 14.938 7.754 1 96.5 384 THR B O 1
ATOM 6141 N N . TYR B 1 385 ? -25.922 16.406 8.547 1 97.31 385 TYR B N 1
ATOM 6142 C CA . TYR B 1 385 ? -25 15.328 8.93 1 97.31 385 TYR B CA 1
ATOM 6143 C C . TYR B 1 385 ? -24.844 15.258 10.438 1 97.31 385 TYR B C 1
ATOM 6145 O O . TYR B 1 385 ? -24.844 16.281 11.117 1 97.31 385 TYR B O 1
ATOM 6153 N N . ALA B 1 386 ? -24.625 13.992 10.945 1 95.75 386 ALA B N 1
ATOM 6154 C CA . ALA B 1 386 ? -24.266 13.773 12.344 1 95.75 386 ALA B CA 1
ATOM 6155 C C . ALA B 1 386 ? -22.953 14.461 12.68 1 95.75 386 ALA B C 1
ATOM 6157 O O . ALA B 1 386 ? -22.109 14.688 11.805 1 95.75 386 ALA B O 1
ATOM 6158 N N . GLU B 1 387 ? -22.734 14.789 13.883 1 94.31 387 GLU B N 1
ATOM 6159 C CA . GLU B 1 387 ? -21.531 15.492 14.312 1 94.31 387 GLU B CA 1
ATOM 6160 C C . GLU B 1 387 ? -20.359 14.539 14.438 1 94.31 387 GLU B C 1
ATOM 6162 O O . GLU B 1 387 ? -19.203 14.93 14.219 1 94.31 387 GLU B O 1
ATOM 6167 N N . GLU B 1 388 ? -20.703 13.281 14.781 1 94.75 388 GLU B N 1
ATOM 6168 C CA . GLU B 1 388 ? -19.641 12.297 15.016 1 94.75 388 GLU B CA 1
ATOM 6169 C C . GLU B 1 388 ? -19.625 11.242 13.914 1 94.75 388 GLU B C 1
ATOM 6171 O O . GLU B 1 388 ? -20.641 10.969 13.289 1 94.75 388 GLU B O 1
ATOM 6176 N N . PHE B 1 389 ? -18.453 10.672 13.68 1 94.69 389 PHE B N 1
ATOM 6177 C CA . PHE B 1 389 ? -18.312 9.57 12.734 1 94.69 389 PHE B CA 1
ATOM 6178 C C . PHE B 1 389 ? -18.922 8.297 13.305 1 94.69 389 PHE B C 1
ATOM 6180 O O . PHE B 1 389 ? -19.078 8.156 14.516 1 94.69 389 PHE B O 1
ATOM 6187 N N . PRO B 1 390 ? -19.25 7.359 12.383 1 91.94 390 PRO B N 1
ATOM 6188 C CA . PRO B 1 390 ? -19.734 6.074 12.891 1 91.94 390 PRO B CA 1
ATOM 6189 C C . PRO B 1 390 ? -18.656 5.301 13.648 1 91.94 390 PRO B C 1
ATOM 6191 O O . PRO B 1 390 ? -17.453 5.516 13.43 1 91.94 390 PRO B O 1
ATOM 6194 N N . GLU B 1 391 ? -19.094 4.484 14.492 1 87.44 391 GLU B N 1
ATOM 6195 C CA . GLU B 1 391 ? -18.172 3.607 15.211 1 87.44 391 GLU B CA 1
ATOM 6196 C C . GLU B 1 391 ? -17.656 2.492 14.305 1 87.44 391 GLU B C 1
ATOM 6198 O O . GLU B 1 391 ? -18.406 1.957 13.477 1 87.44 391 GLU B O 1
ATOM 6203 N N . LYS B 1 392 ? -16.422 2.25 14.414 1 83.38 392 LYS B N 1
ATOM 6204 C CA . LYS B 1 392 ? -15.859 1.143 13.648 1 83.38 392 LYS B CA 1
ATOM 6205 C C . LYS B 1 392 ? -16.25 -0.201 14.258 1 83.38 392 LYS B C 1
ATOM 6207 O O . LYS B 1 392 ? -16.359 -0.326 15.477 1 83.38 392 LYS B O 1
ATOM 6212 N N . THR B 1 393 ? -16.484 -1.138 13.406 1 82.38 393 THR B N 1
ATOM 6213 C CA . THR B 1 393 ? -16.828 -2.471 13.891 1 82.38 393 THR B CA 1
ATOM 6214 C C . THR B 1 393 ? -15.68 -3.447 13.641 1 82.38 393 THR B C 1
ATOM 6216 O O . THR B 1 393 ? -15.633 -4.527 14.234 1 82.38 393 THR B O 1
ATOM 6219 N N . GLY B 1 394 ? -14.766 -2.988 12.781 1 78.75 394 GLY B N 1
ATOM 6220 C CA . GLY B 1 394 ? -13.656 -3.881 12.469 1 78.75 394 GLY B CA 1
ATOM 6221 C C . GLY B 1 394 ? -12.328 -3.406 13.031 1 78.75 394 GLY B C 1
ATOM 6222 O O . GLY B 1 394 ? -12.266 -2.379 13.703 1 78.75 394 GLY B O 1
ATOM 6223 N N . HIS B 1 395 ? -11.281 -4.32 12.828 1 72.38 395 HIS B N 1
ATOM 6224 C CA . HIS B 1 395 ? -9.945 -4 13.328 1 72.38 395 HIS B CA 1
ATOM 6225 C C . HIS B 1 395 ? -9.016 -3.58 12.195 1 72.38 395 HIS B C 1
ATOM 6227 O O . HIS B 1 395 ? -8.922 -4.27 11.18 1 72.38 395 HIS B O 1
ATOM 6233 N N . GLY B 1 396 ? -8.609 -2.357 12.281 1 63.56 396 GLY B N 1
ATOM 6234 C CA . GLY B 1 396 ? -7.711 -1.771 11.297 1 63.56 396 GLY B CA 1
ATOM 6235 C C . GLY B 1 396 ? -6.348 -2.436 11.273 1 63.56 396 GLY B C 1
ATOM 6236 O O . GLY B 1 396 ? -6.125 -3.441 11.945 1 63.56 396 GLY B O 1
ATOM 6237 N N . PRO B 1 397 ? -5.504 -1.872 10.336 1 59.16 397 PRO B N 1
ATOM 6238 C CA . PRO B 1 397 ? -4.141 -2.4 10.305 1 59.16 397 PRO B CA 1
ATOM 6239 C C . PRO B 1 397 ? -3.391 -2.191 11.617 1 59.16 397 PRO B C 1
ATOM 6241 O O . PRO B 1 397 ? -3.691 -1.255 12.359 1 59.16 397 PRO B O 1
ATOM 6244 N N . ARG B 1 398 ? -2.875 -3.166 12.305 1 43.19 398 ARG B N 1
ATOM 6245 C CA . ARG B 1 398 ? -2.146 -3.014 13.555 1 43.19 398 ARG B CA 1
ATOM 6246 C C . ARG B 1 398 ? -0.976 -2.049 13.398 1 43.19 398 ARG B C 1
ATOM 6248 O O . ARG B 1 398 ? -0.109 -2.252 12.547 1 43.19 398 ARG B O 1
ATOM 6255 N N . TYR B 1 399 ? -1.345 -0.632 13.719 1 45.53 399 TYR B N 1
ATOM 6256 C CA . TYR B 1 399 ? -0.222 0.297 13.773 1 45.53 399 TYR B CA 1
ATOM 6257 C C . TYR B 1 399 ? 0.411 0.314 15.156 1 45.53 399 TYR B C 1
ATOM 6259 O O . TYR B 1 399 ? -0.273 0.103 16.156 1 45.53 399 TYR B O 1
ATOM 6267 N N . HIS B 1 400 ? 1.701 0.064 15.32 1 38.47 400 HIS B N 1
ATOM 6268 C CA . HIS B 1 400 ? 2.363 0.149 16.609 1 38.47 400 HIS B CA 1
ATOM 6269 C C . HIS B 1 400 ? 2.51 1.599 17.062 1 38.47 400 HIS B C 1
ATOM 6271 O O . HIS B 1 400 ? 3.285 1.895 17.984 1 38.47 400 HIS B O 1
ATOM 6277 N N . PHE B 1 401 ? 2.023 2.6 16.391 1 41.88 401 PHE B N 1
ATOM 6278 C CA . PHE B 1 401 ? 2.426 3.824 17.062 1 41.88 401 PHE B CA 1
ATOM 6279 C C . PHE B 1 401 ? 1.493 4.129 18.234 1 41.88 401 PHE B C 1
ATOM 6281 O O . PHE B 1 401 ? 0.288 3.881 18.141 1 41.88 401 PHE B O 1
ATOM 6288 N N . PRO B 1 402 ? 2.102 4.578 19.391 1 39.44 402 PRO B N 1
ATOM 6289 C CA . PRO B 1 402 ? 1.36 4.973 20.594 1 39.44 402 PRO B CA 1
ATOM 6290 C C . PRO B 1 402 ? 0.364 6.098 20.312 1 39.44 402 PRO B C 1
ATOM 6292 O O . PRO B 1 402 ? 0.674 7.043 19.594 1 39.44 402 PRO B O 1
ATOM 6295 N N . SER B 1 403 ? -0.84 5.84 20.219 1 35.94 403 SER B N 1
ATOM 6296 C CA . SER B 1 403 ? -1.871 6.871 20.141 1 35.94 403 SER B CA 1
ATOM 6297 C C . SER B 1 403 ? -1.885 7.734 21.391 1 35.94 403 SER B C 1
ATOM 6299 O O . SER B 1 403 ? -1.531 7.266 22.484 1 35.94 403 SER B O 1
ATOM 6301 N N . VAL B 1 404 ? -1.963 9.125 21.25 1 34.59 404 VAL B N 1
ATOM 6302 C CA . VAL B 1 404 ? -2.074 10.102 22.328 1 34.59 404 VAL B CA 1
ATOM 6303 C C . VAL B 1 404 ? -3.271 9.758 23.203 1 34.59 404 VAL B C 1
ATOM 6305 O O . VAL B 1 404 ? -3.355 10.211 24.344 1 34.59 404 VAL B O 1
ATOM 6308 N N . GLY B 1 405 ? -4.57 9.547 22.719 1 30.92 405 GLY B N 1
ATOM 6309 C CA . GLY B 1 405 ? -5.703 9.68 23.625 1 30.92 405 GLY B CA 1
ATOM 6310 C C . GLY B 1 405 ? -5.785 8.562 24.656 1 30.92 405 GLY B C 1
ATOM 6311 O O . GLY B 1 405 ? -5.047 7.578 24.562 1 30.92 405 GLY B O 1
ATOM 6312 N N . PRO B 1 406 ? -6.695 8.781 25.812 1 29.67 406 PRO B N 1
ATOM 6313 C CA . PRO B 1 406 ? -6.84 7.914 26.984 1 29.67 406 PRO B CA 1
ATOM 6314 C C . PRO B 1 406 ? -6.934 6.438 26.625 1 29.67 406 PRO B C 1
ATOM 6316 O O . PRO B 1 406 ? -6.426 5.582 27.344 1 29.67 406 PRO B O 1
ATOM 6319 N N . ARG B 1 407 ? -8.016 6.004 25.891 1 30.19 407 ARG B N 1
ATOM 6320 C CA . ARG B 1 407 ? -8.273 4.57 26 1 30.19 407 ARG B CA 1
ATOM 6321 C C . ARG B 1 407 ? -7.133 3.762 25.391 1 30.19 407 ARG B C 1
ATOM 6323 O O . ARG B 1 407 ? -6.77 2.707 25.922 1 30.19 407 ARG B O 1
ATOM 6330 N N . GLY B 1 408 ? -7.105 3.707 23.938 1 27.56 408 GLY B N 1
ATOM 6331 C CA . GLY B 1 408 ? -6.598 2.486 23.328 1 27.56 408 GLY B CA 1
ATOM 6332 C C . GLY B 1 408 ? -5.082 2.396 23.359 1 27.56 408 GLY B C 1
ATOM 6333 O O . GLY B 1 408 ? -4.406 3.057 22.562 1 27.56 408 GLY B O 1
ATOM 6334 N N . ALA B 1 409 ? -4.422 2.402 24.438 1 27 409 ALA B N 1
ATOM 6335 C CA . ALA B 1 409 ? -3.146 1.82 24.859 1 27 409 ALA B CA 1
ATOM 6336 C C . ALA B 1 409 ? -2.9 0.489 24.156 1 27 409 ALA B C 1
ATOM 6338 O O . ALA B 1 409 ? -2.93 -0.569 24.781 1 27 409 ALA B O 1
ATOM 6339 N N . LEU B 1 410 ? -3.633 0.058 23.125 1 26.25 410 LEU B N 1
ATOM 6340 C CA . LEU B 1 410 ? -3.021 -1.233 22.828 1 26.25 410 LEU B CA 1
ATOM 6341 C C . LEU B 1 410 ? -1.562 -1.062 22.406 1 26.25 410 LEU B C 1
ATOM 6343 O O . LEU B 1 410 ? -1.274 -0.502 21.359 1 26.25 410 LEU B O 1
ATOM 6347 N N . LEU B 1 411 ? -0.825 -0.556 23.188 1 23 411 LEU B N 1
ATOM 6348 C CA . LEU B 1 411 ? 0.598 -0.878 23.156 1 23 411 LEU B CA 1
ATOM 6349 C C . LEU B 1 411 ? 0.829 -2.254 22.531 1 23 411 LEU B C 1
ATOM 6351 O O . LEU B 1 411 ? -0.005 -3.15 22.688 1 23 411 LEU B O 1
ATOM 6355 N N . ILE B 1 412 ? 1.891 -2.312 21.812 1 20.58 412 ILE B N 1
ATOM 6356 C CA . ILE B 1 412 ? 2.396 -3.678 21.719 1 20.58 412 ILE B CA 1
ATOM 6357 C C . ILE B 1 412 ? 2.336 -4.344 23.094 1 20.58 412 ILE B C 1
ATOM 6359 O O . ILE B 1 412 ? 2.74 -3.75 24.094 1 20.58 412 ILE B O 1
#

Secondary structure (DSSP, 8-state):
------PPPEEEEE---SS------S-S---EEEEE-TTT--EEEESEEEEE-BTTB-TT--HHHHHHH----EEEEEGGGG--SSSS--HHHHSSS-HHHHHT--TTSEEEEESS-SSPPP-SSPP-SSEEEEEETTEEEEEEHHHHHHHHHHH--SEEEPP----SSPPPTTHHHHHHHHHHHHHHHHHHH-TT--EEEEEE-SS-GGGGHHHHHHHHHTGGG-SEEEESSGGGGGG--GGGTTS-EEEEEEESSHHHHHHHHHTT-SEEEESHHHHHHHTTEEE---SS----SSPBPSEEETTSGGGGG--S-SSTT--SHHHHH--HHHHHHHHHTT-THHHHHHHHHHHHHHHHHHHHHHHHHHTT-HHHHHHHHHHHB-SSPPPP-S------S--SSSS-----/------PPPEEEEE---SSS-S-----S---EEEEE-TTT--EEEESEEEEE-BTTB-TT--HHHHHHH----EEEEEGGGG--SSSS--HHHHSSS-HHHHHT--TTSEEEEESS-SSPPP-SSPP-SSEEEEEETTEEEEEEHHHHHHHHHHH--SEEEPP----SSPPPTTHHHHHHHHHHHHHHHHHHH-TT--EEEEEE-SS-GGGGHHHHHHHHHTGGG-SEEEESSGGGGGG--GGGTTS-EEEEEEESSHHHHHHHHHTT-SEEEESHHHHHHHTTEEE---SS----SSPBPSEEETTSGGGGG--S-SSTT--SHHHHH--HHHHHHHHHTT-HHHHHHHHHHHHHHHHHHHHHHHHHHHTT-HHHHHHHHHHHB-SSPPPP-S------S--SSSS-----

InterPro domains:
  IPR002616 tRNA-guanine(15) transglycosylase-like [PF01702] (29-386)
  IPR002616 tRNA-guanine(15) transglycosylase-like [TIGR00449] (257-386)
  IPR028592 Queuine tRNA-ribosyltransferase accessory subunit QTRTD1 [MF_03043] (42-380)
  IPR036511 Queuine tRNA-ribosyltransferase-like [G3DSA:3.20.20.105] (20-390)
  IPR036511 Queuine tRNA-ribosyltransferase-like [SSF51713] (27-385)
  IPR050852 Queuine tRNA-ribosyltransferase [PTHR46064] (27-388)

pLDDT: mean 86.23, std 17.66, range [20.58, 98.56]

Organism: Tuber melanosporum (strain Mel28) (NCBI:txid656061)

Sequence (824 aa):
MAAPANSRIVFDLQTAGEGTATGGGNNGSARIGRFANARGGVSFDTPSFVAQTSRGAVPHLSGDNLRDHTDVKVAYVALEDFIEKPHGNVPVCNHPSTLRDFISHPSNSLLMLAPRRSPPVTTAASNTDASLAILTSVGFRALKVDDYFNAVLKLRPDIAISPSDLPHQTPGKNRGPKMVFRTELWLGELINRNASNISIFAPVLPLDIERQSYYLGYLKEHISSLSGLALYDARLAVDLPSDLEGLPRLSLDQAQTPHQVLRQVSWGVDMLDLAFLTQMTDAGISLTFQFPGEASGKKEALGVDLWKKEYGTSIEPLAAVCKCYTCRKHHRAYVQHLLTAKEMTAWVLLQIHNAKIISNFFTAVRESIARCTFEEDCKIFAETYAEEFPEKTGHGPRYHFPSVGPRGALLIMAAPANSRIVFDLQTAGEGTATGGGNNGSARIGRFANARGGVSFDTPSFVAQTSRGAVPHLSGDNLRDHTDVKVAYVALEDFIEKPHGNVPVCNHPSTLRDFISHPSNSLLMLAPRRSPPVTTAASNTDASLAILTSVGFRALKVDDYFNAVLKLRPDIAISPSDLPHQTPGKNRGPKMVFRTELWLGELINRNASNISIFAPVLPLDIERQSYYLGYLKEHISSLSGLALYDARLAVDLPSDLEGLPRLSLDQAQTPHQVLRQVSWGVDMLDLAFLTQMTDAGISLTFQFPGEASGKKEALGVDLWKKEYGTSIEPLAAVCKCYTCRKHHRAYVQHLLTAKEMTAWVLLQIHNAKIISNFFTAVRESIARCTFEEDCKIFAETYAEEFPEKTGHGPRYHFPSVGPRGALLI

Solvent-accessible surface area (backbone atoms only — not comparable to full-atom values): 44352 Å² total; per-residue (Å²): 128,76,76,74,76,55,59,50,57,41,63,46,73,48,72,68,77,73,70,87,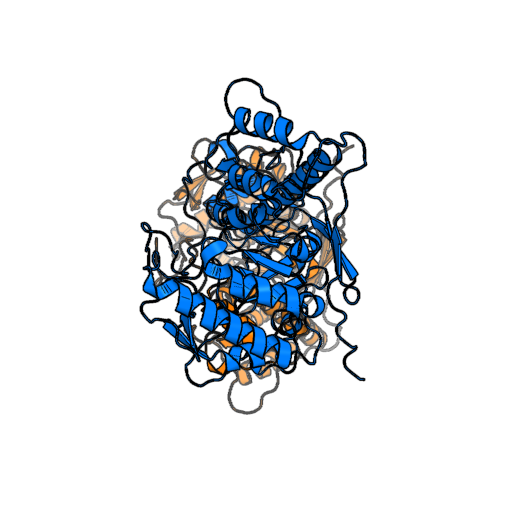67,64,85,68,61,90,60,33,41,64,55,42,33,36,44,37,29,75,78,62,70,33,65,48,62,24,36,40,59,41,43,65,35,60,73,58,34,45,76,66,41,46,49,61,50,44,63,74,46,39,78,66,46,32,37,39,31,30,53,30,55,55,42,57,68,84,79,76,63,31,41,71,73,68,42,94,44,36,49,49,56,59,59,40,51,51,68,70,35,44,42,31,38,28,60,54,50,82,73,60,68,80,57,91,60,70,66,55,97,59,29,38,50,41,64,31,86,82,41,78,46,72,43,43,50,66,56,52,48,52,42,48,70,58,24,56,43,57,28,37,42,43,60,66,56,73,69,86,52,87,65,53,84,78,44,48,60,53,27,50,51,46,23,50,52,47,37,52,51,45,62,72,63,48,78,64,40,56,20,29,22,44,60,40,69,78,58,57,66,78,75,40,43,69,57,53,49,52,47,60,75,43,46,91,70,45,52,25,34,34,23,52,35,45,76,50,53,34,71,54,60,73,86,56,60,70,42,48,31,32,25,53,41,59,23,72,33,71,65,49,43,52,52,39,29,38,20,39,36,28,30,36,31,57,52,41,62,63,51,33,22,42,35,40,33,43,51,55,54,57,60,36,62,71,68,80,69,76,57,36,65,38,37,43,57,40,67,45,70,81,33,39,65,31,80,46,40,70,33,91,86,51,79,39,64,37,33,68,52,40,26,32,17,49,43,22,51,27,48,76,66,64,37,65,54,27,40,32,39,34,39,37,38,36,47,38,41,51,48,50,32,33,52,36,49,41,52,28,48,70,66,71,39,41,70,62,36,50,52,39,26,60,52,19,32,48,77,59,71,71,76,60,88,51,84,44,76,88,63,79,68,84,59,79,65,87,75,74,68,70,61,124,128,78,73,73,77,53,60,49,57,43,62,46,73,48,74,66,75,75,71,86,68,63,85,72,66,77,62,31,40,64,55,40,32,36,42,38,30,75,76,62,69,34,66,48,62,23,36,42,59,41,43,64,35,60,74,59,34,44,76,65,40,47,50,60,50,43,62,75,47,37,77,66,46,31,38,39,30,31,52,31,54,55,41,57,66,85,77,77,62,29,41,71,75,68,42,93,45,36,50,49,57,60,59,40,51,50,68,70,35,44,41,32,37,28,59,54,50,84,72,61,66,79,56,92,59,70,66,55,95,59,30,38,48,42,63,32,86,81,41,78,44,73,42,45,50,66,56,51,49,51,43,49,69,58,23,57,43,56,28,36,43,42,59,63,56,73,68,87,54,86,66,53,86,79,45,48,60,54,28,50,50,46,23,50,52,46,36,53,53,46,61,72,62,48,80,64,41,58,20,28,24,43,61,41,70,79,58,58,65,80,76,40,42,67,55,54,49,50,46,60,77,43,44,90,69,45,51,23,34,35,22,53,35,46,76,52,52,34,69,54,61,72,85,56,62,69,43,48,31,32,24,54,43,60,25,72,33,73,64,48,43,53,51,37,29,38,22,39,35,28,30,34,31,57,53,41,61,64,51,32,22,41,36,41,33,41,49,56,55,56,60,37,62,70,67,79,71,77,58,36,66,38,37,42,56,38,66,45,70,82,34,39,66,32,80,45,40,69,34,90,87,51,77,38,64,38,35,70,52,38,26,34,16,48,44,21,50,28,48,77,66,64,38,64,57,27,39,31,40,35,40,37,38,36,46,37,41,52,49,51,32,32,51,38,47,41,51,29,48,68,66,71,40,41,72,61,35,50,52,39,28,61,51,18,32,47,77,59,70,70,75,60,87,51,83,44,76,89,65,79,70,83,59,78,64,88,76,71,67,71,59,125

Foldseek 3Di:
DPPPQQDAKAKAWDDQDPDPPPPPDLFQFFTKMKIAGPPLRAIDMWPDAEAEDQLLHRPLDDLCCCVPFFPHAEYEEALQAQDDDDPPCRVLLVDQAALCVVSVHDSRHFYEYENAGQVFFDDPDADDLFWHWHAYPHGIDIHGLVNVLSNCQRNVGQEYEFDFRADPDDDDPVVLVVRLVSLLVRVVVSLVSPPSLRAYAREDYPDDCVSNVVSLVVCLVVVVSHQAYEYQPLLCLRVRDPSRLRHAYEYSVEDAFVLSVLVSSRSVHTYHHYPVLLVCLQLQWAAADAFLDAQDDDADARTHQLLDCVQLPFQAARYNPDDTPLRVPGHSNVLNVCVVVQNSVSSSSRSSRSSRRSVNRRVVLSVCVSVVNSVVRSVSNPNHHDGDHDGRPDGGDPDQDQDRDPDDPPHD/DPPPQQDAKAKAWDPQDPDPPDPPDLFQFFTKMKIAGPPLGAIDMWPDAEAEDQLLHRPLDDQCCCVPFFPHAEYEEALQAQDDDPPPCRVLLVDQAALCVVSVHDSRHFYEYENAGQVFFDDPDADDLQWHWHAYPHGIDIHGLVNVLSNCQRNVGQEYEFDFRADPDDDDPVVLVVRLVSLLVRVVVSLVSPPSLRAYAREDYPDPCVSNVVSLVVCLVVVVSHQAYEYQDLLCLRVRDPSNLSHAYEYSVEDAFVLSVLVSSRSVHTYHHYPVLLVCLQLQWAAADAFLDAQDDDADARTHQLLDCVQLPFQAARYNPDDTPLRVPGHSNVLNVCVVVQNSVSSSSRSSRSSRRSVNRRVVLSVCVSVVNSVVRSVSNPNHHDGHHDGRPDGGDPDQDDDRDPDDPPHD

=== Feature glossary ===
Legend for the data blocks above and below:

— What the protein is —

Sequence gives the chain of amino acids in standard one-letter code (A=alanine, C=cysteine, …, Y=tyrosine), read N→C. It is the only feature that is directly encoded by the gene; all structural features are derived from the folded form of this sequence.

The annotation block draws on four external resources. InterPro: which protein families and domains the sequence belongs to. GO: standardized terms for what the protein does, what process it participates in, and where in the cell it acts. CATH: which structural fold it has in the CATH hierarchy. Organism: the species of origin.

— Where its atoms are —

Atomic coordinates in PDBx/mmCIF format — the same representation the Protein Data Bank distributes. Each line of the _atom_site loop places one backbone atom in Cartesian space (units: ångströms, origin: arbitrary).

Six rendered views show the 3D structure from the faces of a cube — i.e. along ±x, ±y, ±z. Rendering representation is drawn randomly per protein from cartoon (secondary-structure ribbons), sticks (backbone bonds), or molecular surface; coloring is either N→C rainbow (blue at the N-terminus through red at the C-terminus) or one color per chain.

— Local backbone conformation —

DSSP 8-state secondary structure assigns each residue one of H (α-helix), G (3₁₀-helix), I (π-helix), E (extended β-strand), B (isolated β-bridge), T (hydrogen-bonded turn), S (bend), or '-' (coil). The assignment is computed from backbone hydrogen-bond geometry via the Kabsch–Sander algorithm.

P-SEA three-state annotation labels each residue as helix, strand, or coil based purely on the geometry of the Cα trace. It serves as a fallback when the full backbone (and thus DSSP) is unavailable.

φ (phi) and ψ (psi) are the two rotatable backbone dihedrals per residue: φ is the C(i-1)–N–Cα–C torsion, ψ is the N–Cα–C–N(i+1) torsion, both in degrees on (−180°, 180°]. α-helical residues cluster near (−60°, −45°); β-strand residues near (−120°, +130°). A Ramachandran plot is simply a scatter of (φ, ψ) for every residue.

— Global shape and packing —

Radius of gyration (Rg) is the root-mean-square distance of Cα atoms from their centroid — a single number for overall size and compactness. A globular domain of N residues has Rg ≈ 2.2·N^0.38 Å; an extended or disordered chain has a much larger Rg. The Cα contact count is the number of residue pairs whose Cα atoms are within 8 Å and are more than four positions apart in sequence — a standard proxy for tertiary packing density. The bounding box is the smallest axis-aligned box enclosing all Cα atoms.

Accessible surface area quantifies burial. A residue with SASA near zero is packed into the hydrophobic core; one with SASA >100 Å² sits on the surface. Computed here via the Shrake–Rupley numerical algorithm with a 1.4 Å probe.

The contact map is a binary N×N matrix image: pixel (i, j) is dark where Cα_i and Cα_j are within 8 Å and |i−j|>4. Because the |i−j|>4 filter removes local helical contacts, off-diagonal stripes parallel to the main diagonal indicate parallel β-sheets; stripes perpendicular to it indicate antiparallel β-sheets. The Ramachandran plot scatters every residue's (φ, ψ) pair against the sterically allowed regions. The PAE heatmap renders the predicted-aligned-error matrix.

— Structural neighborhood —

A 3Di character summarizes, for each residue, the relative orientation of the Cα frame of its nearest spatial neighbor. Because it encodes fold topology rather than chemistry, 3Di alignments detect remote structural similarity that sequence alignment misses.

Structural nearest neighbors (via Foldseek easy-search vs the PDB). Reported per hit: target PDB id, E-value, and alignment TM-score. A TM-score above ~0.5 is the conventional threshold for 'same fold'.

— Confidence and disorder —

For AlphaFold models, the B-factor field carries pLDDT — the model's own estimate of local accuracy on a 0–100 scale. Regions with pLDDT<50 should be treated as essentially unmodeled; they often correspond to intrinsically disordered segments.

B-factor (Debye–Waller factor) reflects atomic displacement in the crystal lattice. It is an experimental observable (units Å²), not a prediction; low values mean the atom is pinned down, high values mean it moves or is heterogeneous across the crystal.

Predicted Aligned Error (PAE) is an AlphaFold confidence matrix: entry (i, j) is the expected error in the position of residue j, in ångströms, when the prediction is superimposed on the true structure at residue i. Low PAE within a block of residues means that block is internally rigid and well-predicted; high PAE between two blocks means their relative placement is uncertain even if each block individually is confident.